Protein AF-A0A4T0CFA0-F1 (afdb_monomer_lite)

Foldseek 3Di:
DDDPDPLAAAQDDALLQAFQLLLLVLLLCVVPPQAWKFKKWKDFPPVVLFFFLLLVVSLVVNLQSQQVHAQDPVLLVVCVVQVVLRDPVSSVCRRPAGADSVVFKDKDWDFPDDDPDGDSGGTTDMIIMGITGCSRGSSCFQVSLQSSLCSCCVHPVVLFDCPCLLVLLLVQLLLCQQLQAEEEEEARNFFNGSVLVVSSLNSNVVSVVVSVVVVTNHHHQYYSRRVSCVVSVHHHDYAHDLQLLQQQCFVVVCNLCSLLVSQQSSCVSRNFLPSQAAEQFQLHNVSNLVNQQAFHDDGDDPDVVRVDPGHGSVQRGQEYEDADDDLLVVLVVNLVSCVVSVNPDAHEYEYEHQDGSVVSSVSCVSNVVSVHHYYYHDHCNNRPFIARNVPRHTPATTPMGIGTQHINNGGTWGCGLANVPTDYDPVVSVVSCVVSVPDHDHDPPRDSRVSPPPDDDDDDDDDDDDDDDDDDDDDDDDDDDDDDDDDDDDDDDDDDDDDDDDDDDDDDDDPPDDDDDDDDDDDPCPLVVLLVVLVVLLVVLVVLLVVLLVLLVCLLVVHDRAVVVNLVSLVVSLVSLVVSLVSLLVSLPDPCCPPPVNVVSSVVSLVSSVVSLVVSLVSLVVSLVSLLVSQLVLLCVLPVPDDPVNSCCLRVDLDDLPVLVVSQVVGPPVVCSVVSSVSSVSSSVSNVSSVVSNVSSVVSVVSSVVSVVVDDDDPPVVCVVVVVVVVVVVVVVVVVVVVVVVVVVVVVVVVVVVVVVVVVVVVVVVVVVVVCVVVVVPDDPDDDDDD

Secondary structure (DSSP, 8-state):
-------SPTT---TTSSBTHHHHHHHHHHHH-TT-EEEEEEEES-TTSPEEHHHHHHHHHHHHHGGG----HHHHHHHHHH-TTS-HHHHHHHHH----HHHHEEEEEEESS--SS--TT-EEEEEEEEEEEHHHHGGGHHHHHHHHHHHHHHHT--S---TTHHHHHHHHHHHHHHHT-EEEE--GGG-S-HHHHHHHHHHHHHHHHHHHHTT-S-EEEEESBHHHHHHTT--B-----HHHHHHHHHHHT-HHHHHHHHHHHHHHHH-BSTT-EEE--TT-HHHHHHHHTSBPPP--BSSGGG-SSS-BHHHHS-EEEE-SS-HHHHHHHHHHHHHHTT--S--EEEE-SS--HHHHHHHHHHHHHTT-EEEEEE-HHHHT--B-TTT-PBPPPP-EEEEEEEETTEE--B--SSGGG-BS-HHHHHHHHHHHT------GGG-TTGGGS---------------PPP-PPPP----------------------------------TTPPP----PPPPTTHHHHHHHHHHHHHHHHHHHHHHHHHHHHHHHHTSS--HHHHHHHHHHHHHHHHHHHHHHHHHHTSGGGGSHHHHHHHHHHHHHHHHHHHHHHHHHHHHHHHHHHHHHHHHHHH-TT--HHHHHHHHHSS--HHHHHHHHHTSS-HHHHHHHHHHHHHHHHHHHHHHHHHHHHHHHHHHHHHHHHTT-----TTHHHHHHHHHHHHHHHHHHHHHHHHHHHHHHHHHHHHHHHHHHHHHHHHHHHHHHHHTT-----------

Structure (mmCIF, N/CA/C/O backbone):
data_AF-A0A4T0CFA0-F1
#
_entry.id   AF-A0A4T0CFA0-F1
#
loop_
_atom_site.group_PDB
_atom_site.id
_atom_site.type_symbol
_atom_site.label_atom_id
_atom_site.label_alt_id
_atom_site.label_comp_id
_atom_site.label_asym_id
_atom_site.label_entity_id
_atom_site.label_seq_id
_atom_site.pdbx_PDB_ins_code
_atom_site.Cartn_x
_atom_site.Cartn_y
_atom_site.Cartn_z
_atom_site.occupancy
_atom_site.B_iso_or_equiv
_atom_site.auth_seq_id
_atom_site.auth_comp_id
_atom_site.auth_asym_id
_atom_site.auth_atom_id
_atom_site.pdbx_PDB_model_num
ATOM 1 N N . MET A 1 1 ? 1.545 36.404 30.231 1.00 33.28 1 MET A N 1
ATOM 2 C CA . MET A 1 1 ? 2.353 35.836 29.128 1.00 33.28 1 MET A CA 1
ATOM 3 C C . MET A 1 1 ? 1.392 35.093 28.221 1.00 33.28 1 MET A C 1
ATOM 5 O O . MET A 1 1 ? 0.547 34.388 28.758 1.00 33.28 1 MET A O 1
ATOM 9 N N . VAL A 1 2 ? 1.455 35.284 26.903 1.00 33.59 2 VAL A N 1
ATOM 10 C CA . VAL A 1 2 ? 0.632 34.501 25.967 1.00 33.59 2 VAL A CA 1
ATOM 11 C C . VAL A 1 2 ? 1.390 33.213 25.675 1.00 33.59 2 VAL A C 1
ATOM 13 O O . VAL A 1 2 ? 2.472 33.267 25.098 1.00 33.59 2 VAL A O 1
ATOM 16 N N . ALA A 1 3 ? 0.857 32.074 26.112 1.00 33.19 3 ALA A N 1
ATOM 17 C CA . ALA A 1 3 ? 1.364 30.784 25.669 1.00 33.19 3 ALA A CA 1
ATOM 18 C C . ALA A 1 3 ? 0.935 30.582 24.211 1.00 33.19 3 ALA A C 1
ATOM 20 O O . ALA A 1 3 ? -0.259 30.620 23.908 1.00 33.19 3 ALA A O 1
ATOM 21 N N . SER A 1 4 ? 1.898 30.393 23.312 1.00 37.41 4 SER A N 1
ATOM 22 C CA . SER A 1 4 ? 1.635 30.005 21.930 1.00 37.41 4 SER A CA 1
ATOM 23 C C . SER A 1 4 ? 1.118 28.569 21.914 1.00 37.41 4 SER A C 1
ATOM 25 O O . SER A 1 4 ? 1.902 27.622 21.939 1.00 37.41 4 SER A O 1
ATOM 27 N N . VAL A 1 5 ? -0.206 28.407 21.918 1.00 45.81 5 VAL A N 1
ATOM 28 C CA . VAL A 1 5 ? -0.839 27.101 21.714 1.00 45.81 5 VAL A CA 1
ATOM 29 C C . VAL A 1 5 ? -0.472 26.629 20.311 1.00 45.81 5 VAL A C 1
ATOM 31 O O . VAL A 1 5 ? -0.834 27.274 19.330 1.00 45.81 5 VAL A O 1
ATOM 34 N N . GLU A 1 6 ? 0.254 25.519 20.206 1.00 56.62 6 GLU A N 1
ATOM 35 C CA . GLU A 1 6 ? 0.542 24.889 18.918 1.00 56.62 6 GLU A CA 1
ATOM 36 C C . GLU A 1 6 ? -0.774 24.394 18.311 1.00 56.62 6 GLU A C 1
ATOM 38 O O . GLU A 1 6 ? -1.345 23.405 18.771 1.00 56.62 6 GLU A O 1
ATOM 43 N N . VAL A 1 7 ? -1.285 25.125 17.318 1.00 78.19 7 VAL A N 1
ATOM 44 C CA . VAL A 1 7 ? -2.612 24.896 16.721 1.00 78.19 7 VAL A CA 1
ATOM 45 C C . VAL A 1 7 ? -2.639 23.617 15.874 1.00 78.19 7 VAL A C 1
ATOM 47 O O . VAL A 1 7 ? -3.630 22.891 15.878 1.00 78.19 7 VAL A O 1
ATOM 50 N N . LEU A 1 8 ? -1.534 23.321 15.185 1.00 89.00 8 LEU A N 1
ATOM 51 C CA . LEU A 1 8 ? -1.371 22.145 14.326 1.00 89.00 8 LEU A CA 1
ATOM 52 C C . LEU A 1 8 ? -1.030 20.878 15.139 1.00 89.00 8 LEU A C 1
ATOM 54 O O . LEU A 1 8 ? -0.507 20.994 16.258 1.00 89.00 8 LEU A O 1
ATOM 58 N N . PRO A 1 9 ? -1.318 19.669 14.618 1.00 89.25 9 PRO A N 1
ATOM 59 C CA . PRO A 1 9 ? -0.894 18.425 15.246 1.00 89.25 9 PRO A CA 1
ATOM 60 C C . PRO A 1 9 ? 0.622 18.251 15.237 1.00 89.25 9 PRO A C 1
ATOM 62 O O . PRO A 1 9 ? 1.318 18.571 14.275 1.00 89.25 9 PRO A O 1
ATOM 65 N N . GLU A 1 10 ? 1.126 17.685 16.327 1.00 91.19 10 GLU A N 1
ATOM 66 C CA . GLU A 1 10 ? 2.479 17.145 16.362 1.00 91.19 10 GLU A CA 1
ATOM 67 C C . GLU A 1 10 ? 2.564 15.955 15.392 1.00 91.19 10 GLU A C 1
ATOM 69 O O . GLU A 1 10 ? 1.618 15.174 15.284 1.00 91.19 10 GLU A O 1
ATOM 74 N N . GLY A 1 11 ? 3.660 15.850 14.641 1.00 86.75 11 GLY A N 1
ATOM 75 C CA . GLY A 1 11 ? 3.875 14.764 13.681 1.00 86.75 11 GLY A CA 1
ATOM 76 C C . GLY A 1 11 ? 3.111 14.869 12.351 1.00 86.75 11 GLY A C 1
ATOM 77 O O . GLY A 1 11 ? 3.424 14.095 11.450 1.00 86.75 11 GLY A O 1
ATOM 78 N N . ILE A 1 12 ? 2.157 15.803 12.183 1.00 94.75 12 ILE A N 1
ATOM 79 C CA . ILE A 1 12 ? 1.428 16.066 10.920 1.00 94.75 12 ILE A CA 1
ATOM 80 C C . ILE A 1 12 ? 1.248 17.583 10.731 1.00 94.75 12 ILE A C 1
ATOM 82 O O . ILE A 1 12 ? 0.326 18.185 11.277 1.00 94.75 12 ILE A O 1
ATOM 86 N N . GLY A 1 13 ? 2.125 18.209 9.941 1.00 92.19 13 GLY A N 1
ATOM 87 C CA . GLY A 1 13 ? 2.112 19.666 9.730 1.00 92.19 13 GLY A CA 1
ATOM 88 C C . GLY A 1 13 ? 1.217 20.170 8.588 1.00 92.19 13 GLY A C 1
ATOM 89 O O . GLY A 1 13 ? 0.888 21.351 8.563 1.00 92.19 13 GLY A O 1
ATOM 90 N N . SER A 1 14 ? 0.834 19.301 7.647 1.00 95.25 14 SER A N 1
ATOM 91 C CA . SER A 1 14 ? 0.139 19.665 6.403 1.00 95.25 14 SER A CA 1
ATOM 92 C C . SER A 1 14 ? -0.802 18.545 5.933 1.00 95.25 14 SER A C 1
ATOM 94 O O . SER A 1 14 ? -0.565 17.369 6.211 1.00 95.25 14 SER A O 1
ATOM 96 N N . LEU A 1 15 ? -1.847 18.897 5.173 1.00 96.12 15 LEU A N 1
ATOM 97 C CA . LEU A 1 15 ? -2.695 17.938 4.451 1.00 96.12 15 LEU A CA 1
ATOM 98 C C . LEU A 1 15 ? -1.944 17.237 3.302 1.00 96.12 15 LEU A C 1
ATOM 100 O O . LEU A 1 15 ? -2.374 16.172 2.862 1.00 96.12 15 LEU A O 1
ATOM 104 N N . LEU A 1 16 ? -0.813 17.792 2.850 1.00 97.81 16 LEU A N 1
ATOM 105 C CA . LEU A 1 16 ? 0.115 17.152 1.918 1.00 97.81 16 LEU A CA 1
ATOM 106 C C . LEU A 1 16 ? 1.101 16.190 2.604 1.00 97.81 16 LEU A C 1
ATOM 108 O O . LEU A 1 16 ? 1.819 15.480 1.900 1.00 97.81 16 LEU A O 1
ATOM 112 N N . ASP A 1 17 ? 1.131 16.080 3.940 1.00 98.25 17 ASP A N 1
ATOM 113 C CA . ASP A 1 17 ? 1.885 15.028 4.651 1.00 98.25 17 ASP A CA 1
ATOM 114 C C . ASP A 1 17 ? 1.142 13.678 4.569 1.00 98.25 17 ASP A C 1
ATOM 116 O O . ASP A 1 17 ? 0.695 13.075 5.545 1.00 98.25 17 ASP A O 1
ATOM 120 N N . THR A 1 18 ? 0.937 13.255 3.324 1.00 98.31 18 THR A N 1
ATOM 121 C CA . THR A 1 18 ? 0.086 12.157 2.890 1.00 98.31 18 THR A CA 1
ATOM 122 C C . THR A 1 18 ? 0.627 11.599 1.572 1.00 98.31 18 THR A C 1
ATOM 124 O O . THR A 1 18 ? 1.297 12.294 0.804 1.00 98.31 18 THR A O 1
ATOM 127 N N . ASP A 1 19 ? 0.344 10.331 1.289 1.00 98.44 19 ASP A N 1
ATOM 128 C CA . ASP A 1 19 ? 0.785 9.674 0.060 1.00 98.44 19 ASP A CA 1
ATOM 129 C C . ASP A 1 19 ? -0.071 10.145 -1.143 1.00 98.44 19 ASP A C 1
ATOM 131 O O . ASP A 1 19 ? -1.298 10.074 -1.093 1.00 98.44 19 ASP A O 1
ATOM 135 N N . LEU A 1 20 ? 0.547 10.543 -2.266 1.00 98.19 20 LEU A N 1
ATOM 136 C CA . LEU A 1 20 ? -0.094 11.074 -3.492 1.00 98.19 20 LEU A CA 1
ATOM 137 C C . LEU A 1 20 ? -1.295 10.259 -4.012 1.00 98.19 20 LEU A C 1
ATOM 139 O O . LEU A 1 20 ? -2.221 10.803 -4.627 1.00 98.19 20 LEU A O 1
ATOM 143 N N . TYR A 1 21 ? -1.313 8.945 -3.776 1.00 97.69 21 TYR A N 1
ATOM 144 C CA . TYR A 1 21 ? -2.453 8.121 -4.177 1.00 97.69 21 TYR A CA 1
ATOM 145 C C . TYR A 1 21 ? -3.761 8.514 -3.462 1.00 97.69 21 TYR A C 1
ATOM 147 O O . TYR A 1 21 ? -4.836 8.294 -4.009 1.00 97.69 21 TYR A O 1
ATOM 155 N N . LYS A 1 22 ? -3.693 9.163 -2.293 1.00 98.56 22 LYS A N 1
ATOM 156 C CA . LYS A 1 22 ? -4.854 9.683 -1.558 1.00 98.56 22 LYS A CA 1
ATOM 157 C C . LYS A 1 22 ? -5.528 10.840 -2.297 1.00 98.56 22 LYS A C 1
ATOM 159 O O . LYS A 1 22 ? -6.719 10.741 -2.566 1.00 98.56 22 LYS A O 1
ATOM 164 N N . LEU A 1 23 ? -4.780 11.876 -2.697 1.00 98.56 23 LEU A N 1
ATOM 165 C CA . LEU A 1 23 ? -5.334 13.015 -3.450 1.00 98.56 23 LEU A CA 1
ATOM 166 C C . LEU A 1 23 ? -5.855 12.583 -4.826 1.00 98.56 23 LEU A C 1
ATOM 168 O O . LEU A 1 23 ? -6.934 12.986 -5.247 1.00 98.56 23 LEU A O 1
ATOM 172 N N . THR A 1 24 ? -5.123 11.715 -5.529 1.00 98.31 24 THR A N 1
ATOM 173 C CA . THR A 1 24 ? -5.571 11.220 -6.844 1.00 98.31 24 THR A CA 1
ATOM 174 C C . THR A 1 24 ? -6.827 10.346 -6.740 1.00 98.31 24 THR A C 1
ATOM 176 O O . THR A 1 24 ? -7.745 10.510 -7.541 1.00 98.31 24 THR A O 1
ATOM 179 N N . MET A 1 25 ? -6.958 9.491 -5.718 1.00 98.56 25 MET A N 1
ATOM 180 C CA . MET A 1 25 ? -8.235 8.812 -5.466 1.00 98.56 25 MET A CA 1
ATOM 181 C C . MET A 1 25 ? -9.332 9.788 -5.021 1.00 98.56 25 MET A C 1
ATOM 183 O O . MET A 1 25 ? -10.452 9.647 -5.497 1.00 98.56 25 MET A O 1
ATOM 187 N N . GLN A 1 26 ? -9.043 10.809 -4.206 1.00 98.62 26 GLN A N 1
ATOM 188 C CA . GLN A 1 26 ? -10.034 11.823 -3.818 1.00 98.62 26 GLN A CA 1
ATOM 189 C C . GLN A 1 26 ? -10.554 12.608 -5.035 1.00 98.62 26 GLN A C 1
ATOM 191 O O . GLN A 1 26 ? -11.755 12.818 -5.152 1.00 98.62 26 GLN A O 1
ATOM 196 N N . CYS A 1 27 ? -9.685 12.954 -5.988 1.00 98.50 27 CYS A N 1
ATOM 197 C CA . CYS A 1 27 ? -10.050 13.565 -7.271 1.00 98.50 27 CYS A CA 1
ATOM 198 C C . CYS A 1 27 ? -10.976 12.656 -8.109 1.00 98.50 27 CYS A C 1
ATOM 200 O O . CYS A 1 27 ? -11.978 13.110 -8.664 1.00 98.50 27 CYS A O 1
ATOM 202 N N . ALA A 1 28 ? -10.709 11.346 -8.146 1.00 98.00 28 ALA A N 1
ATOM 203 C CA . ALA A 1 28 ? -11.583 10.384 -8.820 1.00 98.00 28 ALA A CA 1
ATOM 204 C C . ALA A 1 28 ? -12.918 10.155 -8.070 1.00 98.00 28 ALA A C 1
ATOM 206 O O . ALA A 1 28 ? -13.967 10.008 -8.699 1.00 98.00 28 ALA A O 1
ATOM 207 N N . VAL A 1 29 ? -12.904 10.183 -6.734 1.00 98.62 29 VAL A N 1
ATOM 208 C CA . VAL A 1 29 ? -14.093 10.097 -5.870 1.00 98.62 29 VAL A CA 1
ATOM 209 C C . VAL A 1 29 ? -14.960 11.355 -5.984 1.00 98.62 29 VAL A C 1
ATOM 211 O O . VAL A 1 29 ? -16.174 11.220 -6.091 1.00 98.62 29 VAL A O 1
ATOM 214 N N . LEU A 1 30 ? -14.379 12.556 -6.069 1.00 98.44 30 LEU A N 1
ATOM 215 C CA . LEU A 1 30 ? -15.103 13.804 -6.348 1.00 98.44 30 LEU A CA 1
ATOM 216 C C . LEU A 1 30 ? -15.879 13.716 -7.673 1.00 98.44 30 LEU A C 1
ATOM 218 O O . LEU A 1 30 ? -17.023 14.159 -7.760 1.00 98.44 30 LEU A O 1
ATOM 222 N N . LYS A 1 31 ? -15.268 13.101 -8.694 1.00 97.38 31 LYS A N 1
ATOM 223 C CA . LYS A 1 31 ? -15.839 12.969 -10.040 1.00 97.38 31 LYS A CA 1
ATOM 224 C C . LYS A 1 31 ? -16.969 11.938 -10.149 1.00 97.38 31 LYS A C 1
ATOM 226 O O . LYS A 1 31 ? -17.914 12.171 -10.900 1.00 97.38 31 LYS A O 1
ATOM 231 N N . TYR A 1 32 ? -16.873 10.808 -9.442 1.00 97.75 32 TYR A N 1
ATOM 232 C CA . TYR A 1 32 ? -17.792 9.668 -9.618 1.00 97.75 32 TYR A CA 1
ATOM 233 C C . TYR A 1 32 ? -18.631 9.308 -8.382 1.00 97.75 32 TYR A C 1
ATOM 235 O O . TYR A 1 32 ? -19.739 8.797 -8.535 1.00 97.75 32 TYR A O 1
ATOM 243 N N . PHE A 1 33 ? -18.146 9.589 -7.170 1.00 98.12 33 PHE A N 1
ATOM 244 C CA . PHE A 1 33 ? -18.742 9.154 -5.898 1.00 98.12 33 PHE A CA 1
ATOM 245 C C . PHE A 1 33 ? -18.849 10.253 -4.806 1.00 98.12 33 PHE A C 1
ATOM 247 O O . PHE A 1 33 ? -18.744 9.924 -3.623 1.00 98.12 33 PHE A O 1
ATOM 254 N N . PRO A 1 34 ? -19.118 11.544 -5.116 1.00 97.50 34 PRO A N 1
ATOM 255 C CA . PRO A 1 34 ? -19.024 12.651 -4.145 1.00 97.50 34 PRO A CA 1
ATOM 256 C C . PRO A 1 34 ? -20.070 12.626 -3.011 1.00 97.50 34 PRO A C 1
ATOM 258 O O . PRO A 1 34 ? -20.074 13.504 -2.151 1.00 97.50 34 PRO A O 1
ATOM 261 N N . LYS A 1 35 ? -20.991 11.655 -3.024 1.00 98.00 35 LYS A N 1
ATOM 262 C CA . LYS A 1 35 ? -22.077 11.481 -2.044 1.00 98.00 35 LYS A CA 1
ATOM 263 C C . LYS A 1 35 ? -22.143 10.072 -1.444 1.00 98.00 35 LYS A C 1
ATOM 265 O O . LYS A 1 35 ? -23.096 9.781 -0.733 1.00 98.00 35 LYS A O 1
ATOM 270 N N . ILE A 1 36 ? -21.196 9.189 -1.770 1.00 98.38 36 ILE A N 1
ATOM 271 C CA . ILE A 1 36 ? -21.181 7.833 -1.213 1.00 98.38 36 ILE A CA 1
ATOM 272 C C . ILE A 1 36 ? -20.627 7.894 0.206 1.00 98.38 36 ILE A C 1
ATOM 274 O O . ILE A 1 36 ? -19.498 8.343 0.407 1.00 98.38 36 ILE A O 1
ATOM 278 N N . GLU A 1 37 ? -21.412 7.429 1.171 1.00 98.56 37 GLU A N 1
ATOM 279 C CA . GLU A 1 37 ? -20.979 7.229 2.553 1.00 98.56 37 GLU A CA 1
ATOM 280 C C . GLU A 1 37 ? -20.156 5.931 2.661 1.00 98.56 37 GLU A C 1
ATOM 282 O O . GLU A 1 37 ? -20.459 4.924 2.009 1.00 98.56 37 GLU A O 1
ATOM 287 N N . VAL A 1 38 ? -19.095 5.960 3.469 1.00 98.75 38 VAL A N 1
ATOM 288 C CA . VAL A 1 38 ? -18.182 4.833 3.699 1.00 98.75 38 VAL A CA 1
ATOM 289 C C . VAL A 1 38 ? -17.819 4.700 5.175 1.00 98.75 38 VAL A C 1
ATOM 291 O O . VAL A 1 38 ? -17.912 5.651 5.952 1.00 98.75 38 VAL A O 1
ATOM 294 N N . THR A 1 39 ? -17.331 3.515 5.540 1.00 98.69 39 THR A N 1
ATOM 295 C CA . THR A 1 39 ? -16.636 3.276 6.808 1.00 98.69 39 THR A CA 1
ATOM 296 C C . THR A 1 39 ? -15.247 2.710 6.527 1.00 98.69 39 THR A C 1
ATOM 298 O O . THR A 1 39 ? -15.115 1.701 5.835 1.00 98.69 39 THR A O 1
ATOM 301 N N . TYR A 1 40 ? -14.207 3.302 7.114 1.00 98.50 40 TYR A N 1
ATOM 302 C CA . TYR A 1 40 ? -12.889 2.684 7.271 1.00 98.50 40 TYR A CA 1
ATOM 303 C C . TYR A 1 40 ? -12.736 2.133 8.690 1.00 98.50 40 TYR A C 1
ATOM 305 O O . TYR A 1 40 ? -13.248 2.710 9.649 1.00 98.50 40 TYR A O 1
ATOM 313 N N . ARG A 1 41 ? -11.973 1.047 8.833 1.00 97.06 41 ARG A N 1
ATOM 314 C CA . ARG A 1 41 ? -11.653 0.417 10.119 1.00 97.06 41 ARG A CA 1
ATOM 315 C C . ARG A 1 41 ? -10.141 0.272 10.293 1.00 97.06 41 ARG A C 1
ATOM 317 O O . ARG A 1 41 ? -9.449 -0.171 9.372 1.00 97.06 41 ARG A O 1
ATOM 324 N N . PHE A 1 42 ? -9.640 0.624 11.473 1.00 96.94 42 PHE A N 1
ATOM 325 C CA . PHE A 1 42 ? -8.277 0.337 11.921 1.00 96.94 42 PHE A CA 1
ATOM 326 C C . PHE A 1 42 ? -8.112 -1.136 12.311 1.00 96.94 42 PHE A C 1
ATOM 328 O O . PHE A 1 42 ? -9.053 -1.804 12.741 1.00 96.94 42 PHE A O 1
ATOM 335 N N . THR A 1 43 ? -6.906 -1.677 12.183 1.00 91.81 43 THR A N 1
ATOM 336 C CA . THR A 1 43 ? -6.543 -2.982 12.740 1.00 91.81 43 THR A CA 1
ATOM 337 C C . THR A 1 43 ? -5.055 -2.999 13.076 1.00 91.81 43 THR A C 1
ATOM 339 O O . THR A 1 43 ? -4.216 -2.817 12.191 1.00 91.81 43 THR A O 1
ATOM 342 N N . ASN A 1 44 ? -4.732 -3.269 14.341 1.00 91.81 44 ASN A N 1
ATOM 343 C CA . ASN A 1 44 ? -3.399 -3.700 14.748 1.00 91.81 44 ASN A CA 1
ATOM 344 C C . ASN A 1 44 ? -3.270 -5.209 14.482 1.00 91.81 44 ASN A C 1
ATOM 346 O O . ASN A 1 44 ? -4.127 -5.984 14.899 1.00 91.81 44 ASN A O 1
ATOM 350 N N . ARG A 1 45 ? -2.230 -5.626 13.756 1.00 85.38 45 ARG A N 1
ATOM 351 C CA . ARG A 1 45 ? -1.932 -7.043 13.458 1.00 85.38 45 ARG A CA 1
ATOM 352 C C . ARG A 1 45 ? -0.798 -7.601 14.324 1.00 85.38 45 ARG A C 1
ATOM 354 O O . ARG A 1 45 ? -0.467 -8.774 14.211 1.00 85.38 45 ARG A O 1
ATOM 361 N N . THR A 1 46 ? -0.199 -6.756 15.155 1.00 84.12 46 THR A N 1
ATOM 362 C CA . THR A 1 46 ? 0.805 -7.079 16.174 1.00 84.12 46 THR A CA 1
ATOM 363 C C . THR A 1 46 ? 0.147 -6.887 17.538 1.00 84.12 46 THR A C 1
ATOM 365 O O . THR A 1 46 ? 0.339 -5.857 18.174 1.00 84.12 46 THR A O 1
ATOM 368 N N . ALA A 1 47 ? -0.712 -7.835 17.931 1.00 78.75 47 ALA A N 1
ATOM 369 C CA . ALA A 1 47 ? -1.619 -7.700 19.079 1.00 78.75 47 ALA A CA 1
ATOM 370 C C . ALA A 1 47 ? -0.901 -7.533 20.432 1.00 78.75 47 ALA A C 1
ATOM 372 O O . ALA A 1 47 ? -1.450 -6.920 21.344 1.00 78.75 47 ALA A O 1
ATOM 373 N N . ASP A 1 48 ? 0.333 -8.028 20.539 1.00 87.00 48 ASP A N 1
ATOM 374 C CA . ASP A 1 48 ? 1.193 -7.873 21.719 1.00 87.00 48 ASP A CA 1
ATOM 375 C C . ASP A 1 48 ? 1.775 -6.452 21.840 1.00 87.00 48 ASP A C 1
ATOM 377 O O . ASP A 1 48 ? 2.187 -6.032 22.915 1.00 87.00 48 ASP A O 1
ATOM 381 N N . LEU A 1 49 ? 1.802 -5.692 20.738 1.00 91.75 49 LEU A N 1
ATOM 382 C CA . LEU A 1 49 ? 2.303 -4.319 20.689 1.00 91.75 49 LEU A CA 1
ATOM 383 C C . LEU A 1 49 ? 1.126 -3.350 20.871 1.00 91.75 49 LEU A C 1
ATOM 385 O O . LEU A 1 49 ? 0.532 -2.874 19.898 1.00 91.75 49 LEU A O 1
ATOM 389 N N . LYS A 1 50 ? 0.780 -3.075 22.132 1.00 94.12 50 LYS A N 1
ATOM 390 C CA . LYS A 1 50 ? -0.359 -2.234 22.540 1.00 94.12 50 LYS A CA 1
ATOM 391 C C . LYS A 1 50 ? 0.026 -0.778 22.806 1.00 94.12 50 LYS A C 1
ATOM 393 O O . LYS A 1 50 ? 1.190 -0.459 23.011 1.00 94.12 50 LYS A O 1
ATOM 398 N N . LEU A 1 51 ? -0.963 0.120 22.806 1.00 96.19 51 LEU A N 1
ATOM 399 C CA . LEU A 1 51 ? -0.759 1.492 23.280 1.00 96.19 51 LEU A CA 1
ATOM 400 C C . LEU A 1 51 ? -1.009 1.555 24.786 1.00 96.19 51 LEU A C 1
ATOM 402 O O . LEU A 1 51 ? -1.927 0.904 25.283 1.00 96.19 51 LEU A O 1
ATOM 406 N N . ASN A 1 52 ? -0.259 2.396 25.495 1.00 96.56 52 ASN A N 1
ATOM 407 C CA . ASN A 1 52 ? -0.650 2.818 26.835 1.00 96.56 52 ASN A CA 1
ATOM 408 C C . ASN A 1 52 ? -1.648 3.989 26.797 1.00 96.56 52 ASN A C 1
ATOM 410 O O . ASN A 1 52 ? -1.817 4.675 25.780 1.00 96.56 52 ASN A O 1
ATOM 414 N N . ARG A 1 53 ? -2.329 4.221 27.920 1.00 96.19 53 ARG A N 1
ATOM 415 C CA . ARG A 1 53 ? -3.328 5.287 28.066 1.00 96.19 53 ARG A CA 1
ATOM 416 C C . ARG A 1 53 ? -2.744 6.681 27.781 1.00 96.19 53 ARG A C 1
ATOM 418 O O . ARG A 1 53 ? -3.427 7.498 27.165 1.00 96.19 53 ARG A O 1
ATOM 425 N N . GLN A 1 54 ? -1.471 6.928 28.101 1.00 97.50 54 GLN A N 1
ATOM 426 C CA . GLN A 1 54 ? -0.772 8.170 27.743 1.00 97.50 54 GLN A CA 1
ATOM 427 C C . GLN A 1 54 ? -0.679 8.376 26.221 1.00 97.50 54 GLN A C 1
ATOM 429 O O . GLN A 1 54 ? -1.004 9.457 25.718 1.00 97.50 54 GLN A O 1
ATOM 434 N N . ALA A 1 55 ? -0.278 7.339 25.476 1.00 98.12 55 ALA A N 1
ATOM 435 C CA . ALA A 1 55 ? -0.233 7.362 24.016 1.00 98.12 55 ALA A CA 1
ATOM 436 C C . ALA A 1 55 ? -1.619 7.620 23.414 1.00 98.12 55 ALA A C 1
ATOM 438 O O . ALA A 1 55 ? -1.754 8.431 22.497 1.00 98.12 55 ALA A O 1
ATOM 439 N N . TYR A 1 56 ? -2.657 6.984 23.965 1.00 98.00 56 TYR A N 1
ATOM 440 C CA . TYR A 1 56 ? -4.050 7.214 23.581 1.00 98.00 56 TYR A CA 1
ATOM 441 C C . TYR A 1 56 ? -4.496 8.667 23.836 1.00 98.00 56 TYR A C 1
ATOM 443 O O . TYR A 1 56 ? -5.022 9.320 22.931 1.00 98.00 56 TYR A O 1
ATOM 451 N N . HIS A 1 57 ? -4.221 9.221 25.021 1.00 98.00 57 HIS A N 1
ATOM 452 C CA . HIS A 1 57 ? -4.545 10.609 25.365 1.00 98.00 57 HIS A CA 1
ATOM 453 C C . HIS A 1 57 ? -3.795 11.642 24.511 1.00 98.00 57 HIS A C 1
ATOM 455 O O . HIS A 1 57 ? -4.311 12.742 24.291 1.00 98.00 57 HIS A O 1
ATOM 461 N N . TRP A 1 58 ? -2.583 11.336 24.040 1.00 98.06 58 TRP A N 1
ATOM 462 C CA . TRP A 1 58 ? -1.876 12.164 23.057 1.00 98.06 58 TRP A CA 1
ATOM 463 C C . TRP A 1 58 ? -2.503 12.022 21.665 1.00 98.06 58 TRP A C 1
ATOM 465 O O . TRP A 1 58 ? -2.829 13.033 21.043 1.00 98.06 58 TRP A O 1
ATOM 475 N N . LEU A 1 59 ? -2.756 10.789 21.214 1.00 98.31 59 LEU A N 1
ATOM 476 C CA . LEU A 1 59 ? -3.349 10.483 19.910 1.00 98.31 59 LEU A CA 1
ATOM 477 C C . LEU A 1 59 ? -4.700 11.185 19.726 1.00 98.31 59 LEU A C 1
ATOM 479 O O . LEU A 1 59 ? -4.899 11.868 18.724 1.00 98.31 59 LEU A O 1
ATOM 483 N N . GLN A 1 60 ? -5.594 11.104 20.716 1.00 98.06 60 GLN A N 1
ATOM 484 C CA . GLN A 1 60 ? -6.895 11.780 20.696 1.00 98.06 60 GLN A CA 1
ATOM 485 C C . GLN A 1 60 ? -6.755 13.303 20.489 1.00 98.06 60 GLN A C 1
ATOM 487 O O . GLN A 1 60 ? -7.514 13.900 19.725 1.00 98.06 60 GLN A O 1
ATOM 492 N N . LYS A 1 61 ? -5.744 13.934 21.107 1.00 97.81 61 LYS A N 1
ATOM 493 C CA . LYS A 1 61 ? -5.462 15.373 20.955 1.00 97.81 61 LYS A CA 1
ATOM 494 C C . LYS A 1 61 ? -4.919 15.711 19.565 1.00 97.81 61 LYS A C 1
ATOM 496 O O . LYS A 1 61 ? -5.344 16.713 18.993 1.00 97.81 61 LYS A O 1
ATOM 501 N N . GLN A 1 62 ? -4.028 14.893 18.997 1.00 98.19 62 GLN A N 1
ATOM 502 C CA . GLN A 1 62 ? -3.528 15.132 17.635 1.00 98.19 62 GLN A CA 1
ATOM 503 C C . GLN A 1 62 ? -4.614 14.903 16.575 1.00 98.19 62 GLN A C 1
ATOM 505 O O . GLN A 1 62 ? -4.717 15.681 15.631 1.00 98.19 62 GLN A O 1
ATOM 510 N N . ILE A 1 63 ? -5.482 13.903 16.763 1.00 98.06 63 ILE A N 1
ATOM 511 C CA . ILE A 1 63 ? -6.629 13.654 15.879 1.00 98.06 63 ILE A CA 1
ATOM 512 C C . ILE A 1 63 ? -7.588 14.846 15.879 1.00 98.06 63 ILE A C 1
ATOM 514 O O . ILE A 1 63 ? -7.955 15.310 14.804 1.00 98.06 63 ILE A O 1
ATOM 518 N N . ALA A 1 64 ? -7.934 15.401 17.045 1.00 97.62 64 ALA A N 1
ATOM 519 C CA . ALA A 1 64 ? -8.760 16.608 17.123 1.00 97.62 64 ALA A CA 1
ATOM 520 C C . ALA A 1 64 ? -8.115 17.807 16.394 1.00 97.62 64 ALA A C 1
ATOM 522 O O . ALA A 1 64 ? -8.791 18.542 15.672 1.00 97.62 64 ALA A O 1
ATOM 523 N N . LYS A 1 65 ? -6.789 17.970 16.505 1.00 97.44 65 LYS A N 1
ATOM 524 C CA . LYS A 1 65 ? -6.032 19.019 15.801 1.00 97.44 65 LYS A CA 1
ATOM 525 C C . LYS A 1 65 ? -6.004 18.870 14.273 1.00 97.44 65 LYS A C 1
ATOM 527 O O . LYS A 1 65 ? -5.774 19.873 13.598 1.00 97.44 65 LYS A O 1
ATOM 532 N N . LEU A 1 66 ? -6.304 17.696 13.698 1.00 97.44 66 LEU A N 1
ATOM 533 C CA . LEU A 1 66 ? -6.449 17.544 12.237 1.00 97.44 66 LEU A CA 1
ATOM 534 C C . LEU A 1 66 ? -7.521 18.491 11.658 1.00 97.44 66 LEU A C 1
ATOM 536 O O . LEU A 1 66 ? -7.421 18.884 10.498 1.00 97.44 66 LEU A O 1
ATOM 540 N N . ALA A 1 67 ? -8.491 18.927 12.474 1.00 96.81 67 ALA A N 1
ATOM 541 C CA . ALA A 1 67 ? -9.498 19.929 12.110 1.00 96.81 67 ALA A CA 1
ATOM 542 C C . ALA A 1 67 ? -8.916 21.300 11.710 1.00 96.81 67 ALA A C 1
ATOM 544 O O . ALA A 1 67 ? -9.586 22.088 11.038 1.00 96.81 67 ALA A O 1
ATOM 545 N N . GLN A 1 68 ? -7.686 21.608 12.135 1.00 95.12 68 GLN A N 1
ATOM 546 C CA . GLN A 1 68 ? -7.054 22.919 11.955 1.00 95.12 68 GLN A CA 1
ATOM 547 C C . GLN A 1 68 ? -6.193 23.018 10.688 1.00 95.12 68 GLN A C 1
ATOM 549 O O . GLN A 1 68 ? -5.821 24.119 10.290 1.00 95.12 68 GLN A O 1
ATOM 554 N N . ILE A 1 69 ? -5.879 21.894 10.039 1.00 94.75 69 ILE A N 1
ATOM 555 C CA . ILE A 1 69 ? -5.009 21.883 8.859 1.00 94.75 69 ILE A CA 1
ATOM 556 C C . ILE A 1 69 ? -5.803 22.281 7.609 1.00 94.75 69 ILE A C 1
ATOM 558 O O . ILE A 1 69 ? -6.922 21.809 7.399 1.00 94.75 69 ILE A O 1
ATOM 562 N N . ARG A 1 70 ? -5.221 23.133 6.766 1.00 94.19 70 ARG A N 1
ATOM 563 C CA . ARG A 1 70 ? -5.698 23.474 5.415 1.00 94.19 70 ARG A CA 1
ATOM 564 C C . ARG A 1 70 ? -4.553 23.261 4.426 1.00 94.19 70 ARG A C 1
ATOM 566 O O . ARG A 1 70 ? -3.406 23.156 4.854 1.00 94.19 70 ARG A O 1
ATOM 573 N N . VAL A 1 71 ? -4.861 23.187 3.134 1.00 96.25 71 VAL A N 1
ATOM 574 C CA . VAL A 1 71 ? -3.836 23.307 2.088 1.00 96.25 71 VAL A CA 1
ATOM 575 C C . VAL A 1 71 ? -3.592 24.796 1.847 1.00 96.25 71 VAL A C 1
ATOM 577 O O . VAL A 1 71 ? -4.540 25.575 1.791 1.00 96.25 71 VAL A O 1
ATOM 580 N N . THR A 1 72 ? -2.331 25.201 1.763 1.00 96.69 72 THR A N 1
ATOM 581 C CA . THR A 1 72 ? -1.925 26.597 1.538 1.00 96.69 72 THR A CA 1
ATOM 582 C C . THR A 1 72 ? -1.867 26.954 0.050 1.00 96.69 72 THR A C 1
ATOM 584 O O . THR A 1 72 ? -1.771 26.072 -0.805 1.00 96.69 72 THR A O 1
ATOM 587 N N . ASP A 1 73 ? -1.859 28.252 -0.277 1.00 97.75 73 ASP A N 1
ATOM 588 C CA . ASP A 1 73 ? -1.673 28.733 -1.657 1.00 97.75 73 ASP A CA 1
ATOM 589 C C . ASP A 1 73 ? -0.400 28.162 -2.309 1.00 97.75 73 ASP A C 1
ATOM 591 O O . ASP A 1 73 ? -0.430 27.735 -3.461 1.00 97.75 73 ASP A O 1
ATOM 595 N N . GLU A 1 74 ? 0.709 28.091 -1.561 1.00 97.75 74 GLU A N 1
ATOM 596 C CA . GLU A 1 74 ? 1.993 27.558 -2.044 1.00 97.75 74 GLU A CA 1
ATOM 597 C C . GLU A 1 74 ? 1.901 26.062 -2.392 1.00 97.75 74 GLU A C 1
ATOM 599 O O . GLU A 1 74 ? 2.454 25.605 -3.393 1.00 97.75 74 GLU A O 1
ATOM 604 N N . GLU A 1 75 ? 1.151 25.296 -1.601 1.00 98.00 75 GLU A N 1
ATOM 605 C CA . GLU A 1 75 ? 0.902 23.871 -1.823 1.00 98.00 75 GLU A CA 1
ATOM 606 C C . GLU A 1 75 ? -0.068 23.626 -2.990 1.00 98.00 75 GLU A C 1
ATOM 608 O O . GLU A 1 75 ? 0.145 22.710 -3.788 1.00 98.00 75 GLU A O 1
ATOM 613 N N . ILE A 1 76 ? -1.097 24.466 -3.147 1.00 98.00 76 ILE A N 1
ATOM 614 C CA . ILE A 1 76 ? -1.982 24.458 -4.322 1.00 98.00 76 ILE A CA 1
ATOM 615 C C . ILE A 1 76 ? -1.196 24.805 -5.597 1.00 98.00 76 ILE A C 1
ATOM 617 O O . ILE A 1 76 ? -1.363 24.137 -6.622 1.00 98.00 76 ILE A O 1
ATOM 621 N N . ASP A 1 77 ? -0.299 25.790 -5.546 1.00 97.50 77 ASP A N 1
ATOM 622 C CA . ASP A 1 77 ? 0.586 26.148 -6.656 1.00 97.50 77 ASP A CA 1
ATOM 623 C C . ASP A 1 77 ? 1.583 25.024 -6.978 1.00 97.50 77 ASP A C 1
ATOM 625 O O . ASP A 1 77 ? 1.753 24.678 -8.154 1.00 97.50 77 ASP A O 1
ATOM 629 N N . TYR A 1 78 ? 2.178 24.390 -5.960 1.00 97.81 78 TYR A N 1
ATOM 630 C CA . TYR A 1 78 ? 3.022 23.204 -6.121 1.00 97.81 78 TYR A CA 1
ATOM 631 C C . TYR A 1 78 ? 2.264 22.070 -6.824 1.00 97.81 78 TYR A C 1
ATOM 633 O O . TYR A 1 78 ? 2.770 21.519 -7.809 1.00 97.81 78 TYR A O 1
ATOM 641 N N . LEU A 1 79 ? 1.042 21.752 -6.377 1.00 97.88 79 LEU A N 1
ATOM 642 C CA . LEU A 1 79 ? 0.189 20.737 -6.999 1.00 97.88 79 LEU A CA 1
ATOM 643 C C . LEU A 1 79 ? -0.178 21.105 -8.441 1.00 97.88 79 LEU A C 1
ATOM 645 O O . LEU A 1 79 ? -0.081 20.250 -9.323 1.00 97.88 79 LEU A O 1
ATOM 649 N N . ARG A 1 80 ? -0.544 22.362 -8.722 1.00 96.69 80 ARG A N 1
ATOM 650 C CA . ARG A 1 80 ? -0.909 22.803 -10.080 1.00 96.69 80 ARG A CA 1
ATOM 651 C C . ARG A 1 80 ? 0.262 22.673 -11.063 1.00 96.69 80 ARG A C 1
ATOM 653 O O . ARG A 1 80 ? 0.053 22.308 -12.219 1.00 96.69 80 ARG A O 1
ATOM 660 N N . GLN A 1 81 ? 1.487 22.928 -10.601 1.00 95.56 81 GLN A N 1
ATOM 661 C CA . GLN A 1 81 ? 2.709 22.814 -11.404 1.00 95.56 81 GLN A CA 1
ATOM 662 C C . GLN A 1 81 ? 3.163 21.353 -11.585 1.00 95.56 81 GLN A C 1
ATOM 664 O O . GLN A 1 81 ? 3.354 20.892 -12.712 1.00 95.56 81 GLN A O 1
ATOM 669 N N . HIS A 1 82 ? 3.313 20.601 -10.491 1.00 95.00 82 HIS A N 1
ATOM 670 C CA . HIS A 1 82 ? 3.958 19.279 -10.494 1.00 95.00 82 HIS A CA 1
ATOM 671 C C . HIS A 1 82 ? 2.971 18.123 -10.703 1.00 95.00 82 HIS A C 1
ATOM 673 O O . HIS A 1 82 ? 3.332 17.085 -11.260 1.00 95.00 82 HIS A O 1
ATOM 679 N N . CYS A 1 83 ? 1.707 18.310 -10.322 1.00 94.75 83 CYS A N 1
ATOM 680 C CA . CYS A 1 83 ? 0.640 17.315 -10.407 1.00 94.75 83 CYS A CA 1
ATOM 681 C C . CYS A 1 83 ? -0.432 17.719 -11.438 1.00 94.75 83 CYS A C 1
ATOM 683 O O . CYS A 1 83 ? -1.623 17.571 -11.182 1.00 94.75 83 CYS A O 1
ATOM 685 N N . SER A 1 84 ? -0.010 18.180 -12.629 1.00 91.81 84 SER A N 1
ATOM 686 C CA . SER A 1 84 ? -0.845 18.689 -13.754 1.00 91.81 84 SER A CA 1
ATOM 687 C C . SER A 1 84 ? -1.854 17.702 -14.394 1.00 91.81 84 SER A C 1
ATOM 689 O O . SER A 1 84 ? -2.258 17.865 -15.548 1.00 91.81 84 SER A O 1
ATOM 691 N N . TYR A 1 85 ? -2.214 16.645 -13.672 1.00 92.44 85 TYR A N 1
ATOM 692 C CA . TYR A 1 85 ? -3.283 15.678 -13.939 1.00 92.44 85 TYR A CA 1
ATOM 693 C C . TYR A 1 85 ? -4.429 15.782 -12.913 1.00 92.44 85 TYR A C 1
ATOM 695 O O . TYR A 1 85 ? -5.493 15.209 -13.129 1.00 92.44 85 TYR A O 1
ATOM 703 N N . LEU A 1 86 ? -4.228 16.502 -11.805 1.00 95.62 86 LEU A N 1
ATOM 704 C CA . LEU A 1 86 ? -5.300 16.996 -10.947 1.00 95.62 86 LEU A CA 1
ATOM 705 C C . LEU A 1 86 ? -6.020 18.132 -11.690 1.00 95.62 86 LEU A C 1
ATOM 707 O O . LEU A 1 86 ? -5.363 18.979 -12.296 1.00 95.62 86 LEU A O 1
ATOM 711 N N . SER A 1 87 ? -7.354 18.130 -11.692 1.00 94.88 87 SER A N 1
ATOM 712 C CA . SER A 1 87 ? -8.136 19.146 -12.406 1.00 94.88 87 SER A CA 1
ATOM 713 C C . SER A 1 87 ? -8.315 20.413 -11.562 1.00 94.88 87 SER A C 1
ATOM 715 O O . SER A 1 87 ? -8.195 20.362 -10.335 1.00 94.88 87 SER A O 1
ATOM 717 N N . SER A 1 88 ? -8.602 21.552 -12.202 1.00 95.88 88 SER A N 1
ATOM 718 C CA . SER A 1 88 ? -8.796 22.830 -11.499 1.00 95.88 88 SER A CA 1
ATOM 719 C C . SER A 1 88 ? -9.907 22.738 -10.456 1.00 95.88 88 SER A C 1
ATOM 721 O O . SER A 1 88 ? -9.711 23.167 -9.327 1.00 95.88 88 SER A O 1
ATOM 723 N N . GLU A 1 89 ? -11.011 22.069 -10.789 1.00 96.88 89 GLU A N 1
ATOM 724 C CA . GLU A 1 89 ? -12.167 21.883 -9.908 1.00 96.88 89 GLU A CA 1
ATOM 725 C C . GLU A 1 89 ? -11.812 21.052 -8.662 1.00 96.88 89 GLU A C 1
ATOM 727 O O . GLU A 1 89 ? -12.374 21.266 -7.589 1.00 96.88 89 GLU A O 1
ATOM 732 N N . TYR A 1 90 ? -10.859 20.115 -8.776 1.00 98.38 90 TYR A N 1
ATOM 733 C CA . TYR A 1 90 ? -10.341 19.382 -7.619 1.00 98.38 90 TYR A CA 1
ATOM 734 C C . TYR A 1 90 ? -9.375 20.227 -6.779 1.00 98.38 90 TYR A C 1
ATOM 736 O O . TYR A 1 90 ? -9.398 20.116 -5.558 1.00 98.38 90 TYR A O 1
ATOM 744 N N . LEU A 1 91 ? -8.544 21.076 -7.394 1.00 98.25 91 LEU A N 1
ATOM 745 C CA . LEU A 1 91 ? -7.651 21.978 -6.654 1.00 98.25 91 LEU A CA 1
ATOM 746 C C . LEU A 1 91 ? -8.433 23.083 -5.922 1.00 98.25 91 LEU A C 1
ATOM 748 O O . LEU A 1 91 ? -8.104 23.399 -4.785 1.00 98.25 91 LEU A O 1
ATOM 752 N N . GLU A 1 92 ? -9.494 23.609 -6.536 1.00 97.56 92 GLU A N 1
ATOM 753 C CA . GLU A 1 92 ? -10.453 24.534 -5.916 1.00 97.56 92 GLU A CA 1
ATOM 754 C C . GLU A 1 92 ? -11.180 23.865 -4.738 1.00 97.56 92 GLU A C 1
ATOM 756 O O . GLU A 1 92 ? -11.191 24.402 -3.633 1.00 97.56 92 GLU A O 1
ATOM 761 N N . PHE A 1 93 ? -11.693 22.640 -4.923 1.00 98.25 93 PHE A N 1
ATOM 762 C CA . PHE A 1 93 ? -12.258 21.843 -3.827 1.00 98.25 93 PHE A CA 1
ATOM 763 C C . PHE A 1 93 ? -11.248 21.589 -2.693 1.00 98.25 93 PHE A C 1
ATOM 765 O O . PHE A 1 93 ? -11.612 21.668 -1.523 1.00 98.25 93 PHE A O 1
ATOM 772 N N . LEU A 1 94 ? -9.992 21.269 -3.025 1.00 98.06 94 LEU A N 1
ATOM 773 C CA . LEU A 1 94 ? -8.948 20.917 -2.059 1.00 98.06 94 LEU A CA 1
ATOM 774 C C . LEU A 1 94 ? -8.434 22.127 -1.260 1.00 98.06 94 LEU A C 1
ATOM 776 O O . LEU A 1 94 ? -8.043 21.958 -0.108 1.00 98.06 94 LEU A O 1
ATOM 780 N N . HIS A 1 95 ? -8.461 23.329 -1.840 1.00 96.94 95 HIS A N 1
ATOM 781 C CA . HIS A 1 95 ? -8.170 24.583 -1.139 1.00 96.94 95 HIS A CA 1
ATOM 782 C C . HIS A 1 95 ? -9.180 24.836 -0.005 1.00 96.94 95 HIS A C 1
ATOM 784 O O . HIS A 1 95 ? -8.795 25.060 1.143 1.00 96.94 95 HIS A O 1
ATOM 790 N N . ASP A 1 96 ? -10.477 24.710 -0.304 1.00 96.00 96 ASP A N 1
ATOM 791 C CA . ASP A 1 96 ? -11.561 24.911 0.668 1.00 96.00 96 ASP A CA 1
ATOM 792 C C . ASP A 1 96 ? -11.770 23.696 1.603 1.00 96.00 96 ASP A C 1
ATOM 794 O O . ASP A 1 96 ? -12.560 23.745 2.554 1.00 96.00 96 ASP A O 1
ATOM 798 N N . PHE A 1 97 ? -11.072 22.582 1.351 1.00 97.94 97 PHE A N 1
ATOM 799 C CA . PHE A 1 97 ? -11.263 21.324 2.064 1.00 97.94 97 PHE A CA 1
ATOM 800 C C . PHE A 1 97 ? -10.814 21.385 3.531 1.00 97.94 97 PHE A C 1
ATOM 802 O O . PHE A 1 97 ? -9.782 21.956 3.891 1.00 97.94 97 PHE A O 1
ATOM 809 N N . SER A 1 98 ? -11.566 20.705 4.401 1.00 96.31 98 SER A N 1
ATOM 810 C CA . SER A 1 98 ? -11.169 20.496 5.793 1.00 96.31 98 SER A CA 1
ATOM 811 C C . SER A 1 98 ? -11.694 19.186 6.377 1.00 96.31 98 SER A C 1
ATOM 813 O O . SER A 1 98 ? -12.825 18.767 6.124 1.00 96.31 98 SER A O 1
ATOM 815 N N . LEU A 1 99 ? -10.839 18.552 7.182 1.00 98.06 99 LEU A N 1
ATOM 816 C CA . LEU A 1 99 ? -11.161 17.369 7.975 1.00 98.06 99 LEU A CA 1
ATOM 817 C C . LEU A 1 99 ? -12.031 17.766 9.176 1.00 98.06 99 LEU A C 1
ATOM 819 O O . LEU A 1 99 ? -11.791 18.802 9.798 1.00 98.06 99 LEU A O 1
ATOM 823 N N . ARG A 1 100 ? -13.006 16.931 9.543 1.00 98.25 100 ARG A N 1
ATOM 824 C CA . ARG A 1 100 ? -13.938 17.162 10.662 1.00 98.25 100 ARG A CA 1
ATOM 825 C C . ARG A 1 100 ? -13.872 15.987 11.650 1.00 98.25 100 ARG A C 1
ATOM 827 O O . ARG A 1 100 ? -14.826 15.226 11.778 1.00 98.25 100 ARG A O 1
ATOM 834 N N . PRO A 1 101 ? -12.733 15.792 12.346 1.00 98.12 101 PRO A N 1
ATOM 835 C CA . PRO A 1 101 ? -12.455 14.584 13.132 1.00 98.12 101 PRO A CA 1
ATOM 836 C C . PRO A 1 101 ? -13.474 14.305 14.242 1.00 98.12 101 PRO A C 1
ATOM 838 O O . PRO A 1 101 ? -13.708 13.143 14.544 1.00 98.12 101 PRO A O 1
ATOM 841 N N . GLU A 1 102 ? -14.111 15.337 14.798 1.00 96.75 102 GLU A N 1
ATOM 842 C CA . GLU A 1 102 ? -15.180 15.209 15.800 1.00 96.75 102 GLU A CA 1
ATOM 843 C C . GLU A 1 102 ? -16.480 14.604 15.229 1.00 96.75 102 GLU A C 1
ATOM 845 O O . GLU A 1 102 ? -17.185 13.891 15.935 1.00 96.75 102 GLU A O 1
ATOM 850 N N . GLU A 1 103 ? -16.771 14.825 13.942 1.00 98.06 103 GLU A N 1
ATOM 851 C CA . GLU A 1 103 ? -17.885 14.181 13.226 1.00 98.06 103 GLU A CA 1
ATOM 852 C C . GLU A 1 103 ? -17.497 12.807 12.655 1.00 98.06 103 GLU A C 1
ATOM 854 O O . GLU A 1 103 ? -18.349 11.936 12.488 1.00 98.06 103 GLU A O 1
ATOM 859 N N . GLN A 1 104 ? -16.224 12.642 12.274 1.00 98.62 104 GLN A N 1
ATOM 860 C CA . GLN A 1 104 ? -15.792 11.601 11.335 1.00 98.62 104 GLN A CA 1
ATOM 861 C C . GLN A 1 104 ? -14.950 10.479 11.951 1.00 98.62 104 GLN A C 1
ATOM 863 O O . GLN A 1 104 ? -14.831 9.433 11.315 1.00 98.62 104 GLN A O 1
ATOM 868 N N . VAL A 1 105 ? -14.331 10.659 13.125 1.00 98.75 105 VAL A N 1
ATOM 869 C CA . VAL A 1 105 ? -13.396 9.678 13.711 1.00 98.75 105 VAL A CA 1
ATOM 870 C C . VAL A 1 105 ? -13.895 9.184 15.067 1.00 98.75 105 VAL A C 1
ATOM 872 O O . VAL A 1 105 ? -13.796 9.868 16.082 1.00 98.75 105 VAL A O 1
ATOM 875 N N . GLU A 1 106 ? -14.361 7.938 15.100 1.00 98.50 106 GLU A N 1
ATOM 876 C CA . GLU A 1 106 ? -14.670 7.229 16.341 1.00 98.50 106 GLU A CA 1
ATOM 877 C C . GLU A 1 106 ? -13.396 6.544 16.847 1.00 98.50 106 GLU A C 1
ATOM 879 O O . GLU A 1 106 ? -12.943 5.566 16.252 1.00 98.50 106 GLU A O 1
ATOM 884 N N . LEU A 1 107 ? -12.822 7.041 17.944 1.00 98.19 107 LEU A N 1
ATOM 885 C CA . LEU A 1 107 ? -11.667 6.451 18.626 1.00 98.19 107 LEU A CA 1
ATOM 886 C C . LEU A 1 107 ? -12.047 6.089 20.071 1.00 98.19 107 LEU A C 1
ATOM 888 O O . LEU A 1 107 ? -12.595 6.919 20.793 1.00 98.19 107 LEU A O 1
ATOM 892 N N . SER A 1 108 ? -11.722 4.869 20.503 1.00 97.25 108 SER A N 1
ATOM 893 C CA . SER A 1 108 ? -11.860 4.426 21.895 1.00 97.25 108 SER A CA 1
ATOM 894 C C . SER A 1 108 ? -10.711 3.518 22.344 1.00 97.25 108 SER A C 1
ATOM 896 O O . SER A 1 108 ? -10.021 2.902 21.527 1.00 97.25 108 SER A O 1
ATOM 898 N N . PHE A 1 109 ? -10.504 3.451 23.661 1.00 95.94 109 PHE A N 1
ATOM 899 C CA . PHE A 1 109 ? -9.486 2.639 24.330 1.00 95.94 109 PHE A CA 1
ATOM 900 C C . PHE A 1 109 ? -10.141 1.532 25.156 1.00 95.94 109 PHE A C 1
ATOM 902 O O . PHE A 1 109 ? -11.135 1.779 25.842 1.00 95.94 109 PHE A O 1
ATOM 909 N N . LYS A 1 110 ? -9.565 0.328 25.132 1.00 94.06 110 LYS A N 1
ATOM 910 C CA . LYS A 1 110 ? -9.943 -0.785 26.005 1.00 94.06 110 LYS A CA 1
ATOM 911 C C . LYS A 1 110 ? -8.699 -1.282 26.756 1.00 94.06 110 LYS A C 1
ATOM 913 O O . LYS A 1 110 ? -7.873 -1.950 26.131 1.00 94.06 110 LYS A O 1
ATOM 918 N N . PRO A 1 111 ? -8.540 -0.991 28.062 1.00 92.31 111 PRO A N 1
ATOM 919 C CA . PRO A 1 111 ? -7.406 -1.494 28.834 1.00 92.31 111 PRO A CA 1
ATOM 920 C C . PRO A 1 111 ? -7.423 -3.028 28.909 1.00 92.31 111 PRO A C 1
ATOM 922 O O . PRO A 1 111 ? -8.482 -3.658 28.948 1.00 92.31 111 PRO A O 1
ATOM 925 N N . THR A 1 112 ? -6.233 -3.627 28.933 1.00 88.38 112 THR A N 1
ATOM 926 C CA . THR A 1 112 ? -6.031 -5.085 29.000 1.00 88.38 112 THR A CA 1
ATOM 927 C C . THR A 1 112 ? -6.303 -5.621 30.408 1.00 88.38 112 THR A C 1
ATOM 929 O O . THR A 1 112 ? -6.828 -6.721 30.562 1.00 88.38 112 THR A O 1
ATOM 932 N N . SER A 1 113 ? -5.984 -4.828 31.434 1.00 80.62 113 SER A N 1
ATOM 933 C CA . SER A 1 113 ? -6.242 -5.118 32.845 1.00 80.62 113 SER A CA 1
ATOM 934 C C . SER A 1 113 ? -7.274 -4.148 33.416 1.00 80.62 113 SER A C 1
ATOM 936 O O . SER A 1 113 ? -7.061 -2.938 33.405 1.00 80.62 113 SER A O 1
ATOM 938 N N . SER A 1 114 ? -8.371 -4.670 33.965 1.00 61.66 114 SER A N 1
ATOM 939 C CA . SER A 1 114 ? -9.357 -3.879 34.706 1.00 61.66 114 SER A CA 1
ATOM 940 C C . SER A 1 114 ? -8.916 -3.701 36.164 1.00 61.66 114 SER A C 1
ATOM 942 O O . SER A 1 114 ? -9.250 -4.522 37.020 1.00 61.66 114 SER A O 1
ATOM 944 N N . SER A 1 115 ? -8.145 -2.651 36.441 1.00 62.44 115 SER A N 1
ATOM 945 C CA . SER A 1 115 ? -7.846 -2.183 37.798 1.00 62.44 115 SER A CA 1
ATOM 946 C C . SER A 1 115 ? -8.850 -1.115 38.241 1.00 62.44 115 SER A C 1
ATOM 948 O O . SER A 1 115 ? -9.239 -0.265 37.447 1.00 62.44 115 SER A O 1
ATOM 950 N N . ASP A 1 116 ? -9.222 -1.104 39.527 1.00 66.31 116 ASP A N 1
ATOM 951 C CA . ASP A 1 116 ? -10.136 -0.091 40.097 1.00 66.31 116 ASP A CA 1
ATOM 952 C C . ASP A 1 116 ? -9.563 1.342 40.064 1.00 66.31 116 ASP A C 1
ATOM 954 O O . ASP A 1 116 ? -10.289 2.317 40.246 1.00 66.31 116 ASP A O 1
ATOM 958 N N . ASN A 1 117 ? -8.252 1.471 39.833 1.00 76.44 117 ASN A N 1
ATOM 959 C CA . ASN A 1 117 ? -7.583 2.728 39.526 1.00 76.44 117 ASN A CA 1
ATOM 960 C C . ASN A 1 117 ? -7.047 2.655 38.092 1.00 76.44 117 ASN A C 1
ATOM 962 O O . ASN A 1 117 ? -6.245 1.771 37.782 1.00 76.44 117 ASN A O 1
ATOM 966 N N . GLU A 1 118 ? -7.469 3.590 37.244 1.00 81.31 118 GLU A N 1
ATOM 967 C CA . GLU A 1 118 ? -6.903 3.794 35.909 1.00 81.31 118 GLU A CA 1
ATOM 968 C C . GLU A 1 118 ? -5.591 4.593 35.996 1.00 81.31 118 GLU A C 1
ATOM 970 O O . GLU A 1 118 ? -5.487 5.546 36.773 1.00 81.31 118 GLU A O 1
ATOM 975 N N . THR A 1 119 ? -4.592 4.238 35.187 1.00 88.06 119 THR A N 1
ATOM 976 C CA . THR A 1 119 ? -3.289 4.919 35.128 1.00 88.06 119 THR A CA 1
ATOM 977 C C . THR A 1 119 ? -2.891 5.269 33.693 1.00 88.06 119 THR A C 1
ATOM 979 O O . THR A 1 119 ? -3.269 4.594 32.738 1.00 88.06 119 THR A O 1
ATOM 982 N N . GLU A 1 120 ? -2.068 6.309 33.515 1.00 91.56 120 GLU A N 1
ATOM 983 C CA . GLU A 1 120 ? -1.504 6.666 32.197 1.00 91.56 120 GLU A CA 1
ATOM 984 C C . GLU A 1 120 ? -0.629 5.541 31.597 1.00 91.56 120 GLU A C 1
ATOM 986 O O . GLU A 1 120 ? -0.443 5.478 30.382 1.00 91.56 120 GLU A O 1
ATOM 991 N N . SER A 1 121 ? -0.132 4.633 32.442 1.00 91.25 121 SER A N 1
ATOM 992 C CA . SER A 1 121 ? 0.629 3.433 32.077 1.00 91.25 121 SER A CA 1
ATOM 993 C C . SER A 1 121 ? -0.221 2.212 31.703 1.00 91.25 121 SER A C 1
ATOM 995 O O . SER A 1 121 ? 0.357 1.213 31.284 1.00 91.25 121 SER A O 1
ATOM 997 N N . ASP A 1 122 ? -1.554 2.251 31.827 1.00 92.44 122 ASP A N 1
ATOM 998 C CA . ASP A 1 122 ? -2.406 1.103 31.477 1.00 92.44 122 ASP A CA 1
ATOM 999 C C . ASP A 1 122 ? -2.248 0.759 29.991 1.00 92.44 122 ASP A C 1
ATOM 1001 O O . ASP A 1 122 ? -2.485 1.619 29.144 1.00 92.44 122 ASP A O 1
ATOM 1005 N N . GLU A 1 123 ? -1.903 -0.486 29.655 1.00 94.88 123 GLU A N 1
ATOM 1006 C CA . GLU A 1 123 ? -1.819 -0.958 28.266 1.00 94.88 123 GLU A CA 1
ATOM 1007 C C . GLU A 1 123 ? -3.167 -1.467 27.751 1.00 94.88 123 GLU A C 1
ATOM 1009 O O . GLU A 1 123 ? -3.864 -2.232 28.426 1.00 94.88 123 GLU A O 1
ATOM 1014 N N . GLY A 1 124 ? -3.529 -1.112 26.520 1.00 93.38 124 GLY A N 1
ATOM 1015 C CA . GLY A 1 124 ? -4.828 -1.446 25.952 1.00 93.38 124 GLY A CA 1
ATOM 1016 C C . GLY A 1 124 ? -4.895 -1.423 24.431 1.00 93.38 124 GLY A C 1
ATOM 1017 O O . GLY A 1 124 ? -4.033 -0.896 23.724 1.00 93.38 124 GLY A O 1
ATOM 1018 N N . ASP A 1 125 ? -5.967 -2.024 23.934 1.00 94.25 125 ASP A N 1
ATOM 1019 C CA . ASP A 1 125 ? -6.296 -2.069 22.517 1.00 94.25 125 ASP A CA 1
ATOM 1020 C C . ASP A 1 125 ? -7.095 -0.818 22.133 1.00 94.25 125 ASP A C 1
ATOM 1022 O O . ASP A 1 125 ? -8.046 -0.441 22.824 1.00 94.25 125 ASP A O 1
ATOM 1026 N N . ILE A 1 126 ? -6.736 -0.180 21.015 1.00 95.69 126 ILE A N 1
ATOM 1027 C CA . ILE A 1 126 ? -7.544 0.901 20.435 1.00 95.69 126 ILE A CA 1
ATOM 1028 C C . ILE A 1 126 ? -8.502 0.372 19.370 1.00 95.69 126 ILE A C 1
ATOM 1030 O O . ILE A 1 126 ? -8.120 -0.387 18.476 1.00 95.69 126 ILE A O 1
ATOM 1034 N N . SER A 1 127 ? -9.743 0.845 19.428 1.00 96.31 127 SER A N 1
ATOM 1035 C CA . SER A 1 127 ? -10.694 0.757 18.325 1.00 96.31 127 SER A CA 1
ATOM 1036 C C . SER A 1 127 ? -10.739 2.108 17.624 1.00 96.31 127 SER A C 1
ATOM 1038 O O . SER A 1 127 ? -10.927 3.131 18.278 1.00 96.31 127 SER A O 1
ATOM 1040 N N . LEU A 1 128 ? -10.569 2.119 16.301 1.00 98.12 128 LEU A N 1
ATOM 1041 C CA . LEU A 1 128 ? -10.661 3.332 15.490 1.00 98.12 128 LEU A CA 1
ATOM 1042 C C . LEU A 1 128 ? -11.455 3.047 14.211 1.00 98.12 128 LEU A C 1
ATOM 1044 O O . LEU A 1 128 ? -11.095 2.170 13.418 1.00 98.12 128 LEU A O 1
ATOM 1048 N N . PHE A 1 129 ? -12.515 3.823 14.000 1.00 98.62 129 PHE A N 1
ATOM 1049 C CA . PHE A 1 129 ? -13.278 3.883 12.756 1.00 98.62 129 PHE A CA 1
ATOM 1050 C C . PHE A 1 129 ? -13.254 5.302 12.186 1.00 98.62 129 PHE A C 1
ATOM 1052 O O . PHE A 1 129 ? -13.188 6.280 12.929 1.00 98.62 129 PHE A O 1
ATOM 1059 N N . VAL A 1 130 ? -13.337 5.411 10.860 1.00 98.81 130 VAL A N 1
ATOM 1060 C CA . VAL A 1 130 ? -13.560 6.686 10.164 1.00 98.81 130 VAL A CA 1
ATOM 1061 C C . VAL A 1 130 ? -14.826 6.553 9.328 1.00 98.81 130 VAL A C 1
ATOM 1063 O O . VAL A 1 130 ? -14.922 5.608 8.545 1.00 98.81 130 VAL A O 1
ATOM 1066 N N . LYS A 1 131 ? -15.790 7.459 9.496 1.00 98.62 131 LYS A N 1
ATOM 1067 C CA . LYS A 1 131 ? -17.127 7.380 8.889 1.00 98.62 131 LYS A CA 1
ATOM 1068 C C . LYS A 1 131 ? -17.520 8.680 8.193 1.00 98.62 131 LYS A C 1
ATOM 1070 O O . LYS A 1 131 ? -17.050 9.761 8.548 1.00 98.62 131 LYS A O 1
ATOM 1075 N N . GLY A 1 132 ? -18.397 8.557 7.202 1.00 98.50 132 GLY A N 1
ATOM 1076 C CA . GLY A 1 132 ? -18.929 9.664 6.408 1.00 98.50 132 GLY A CA 1
ATOM 1077 C C . GLY A 1 132 ? -18.580 9.526 4.927 1.00 98.50 132 GLY A C 1
ATOM 1078 O O . GLY A 1 132 ? -18.131 8.471 4.477 1.00 98.50 132 GLY A O 1
ATOM 1079 N N . ARG A 1 133 ? -18.757 10.599 4.150 1.00 98.69 133 ARG A N 1
ATOM 1080 C CA . ARG A 1 133 ? -18.530 10.585 2.696 1.00 98.69 133 ARG A CA 1
ATOM 1081 C C . ARG A 1 133 ? -17.127 10.125 2.346 1.00 98.69 133 ARG A C 1
ATOM 1083 O O . ARG A 1 133 ? -16.159 10.601 2.935 1.00 98.69 133 ARG A O 1
ATOM 1090 N N . TRP A 1 134 ? -16.999 9.294 1.314 1.00 98.75 134 TRP A N 1
ATOM 1091 C CA . TRP A 1 134 ? -15.702 8.855 0.789 1.00 98.75 134 TRP A CA 1
ATOM 1092 C C . TRP A 1 134 ? -14.820 10.058 0.430 1.00 98.75 134 TRP A C 1
ATOM 1094 O O . TRP A 1 134 ? -13.648 10.107 0.794 1.00 98.75 134 TRP A O 1
ATOM 1104 N N . LEU A 1 135 ? -15.424 11.081 -0.184 1.00 98.50 135 LEU A N 1
ATOM 1105 C CA . LEU A 1 135 ? -14.790 12.354 -0.528 1.00 98.50 135 LEU A CA 1
ATOM 1106 C C . LEU A 1 135 ? -14.156 13.065 0.683 1.00 98.50 135 LEU A C 1
ATOM 1108 O O . LEU A 1 135 ? -13.046 13.586 0.576 1.00 98.50 135 LEU A O 1
ATOM 1112 N N . ASP A 1 136 ? -14.843 13.047 1.825 1.00 98.44 136 ASP A N 1
ATOM 1113 C CA . ASP A 1 136 ? -14.451 13.759 3.044 1.00 98.44 136 ASP A CA 1
ATOM 1114 C C . ASP A 1 136 ? -13.543 12.919 3.960 1.00 98.44 136 ASP A C 1
ATOM 1116 O O . ASP A 1 136 ? -12.902 13.465 4.855 1.00 98.44 136 ASP A O 1
ATOM 1120 N N . THR A 1 137 ? -13.508 11.594 3.785 1.00 98.69 137 THR A N 1
ATOM 1121 C CA . THR A 1 137 ? -12.848 10.655 4.715 1.00 98.69 137 THR A CA 1
ATOM 1122 C C . THR A 1 137 ? -11.574 10.013 4.163 1.00 98.69 137 THR A C 1
ATOM 1124 O O . THR A 1 137 ? -10.704 9.607 4.934 1.00 98.69 137 THR A O 1
ATOM 1127 N N . ILE A 1 138 ? -11.412 9.949 2.838 1.00 98.69 138 ILE A N 1
ATOM 1128 C CA . ILE A 1 138 ? -10.328 9.206 2.171 1.00 98.69 138 ILE A CA 1
ATOM 1129 C C . ILE A 1 138 ? -8.907 9.612 2.585 1.00 98.69 138 ILE A C 1
ATOM 1131 O O . ILE A 1 138 ? -7.997 8.773 2.567 1.00 98.69 138 ILE A O 1
ATOM 1135 N N . LEU A 1 139 ? -8.706 10.872 2.986 1.00 98.56 139 LEU A N 1
ATOM 1136 C CA . LEU A 1 139 ? -7.399 11.399 3.384 1.00 98.56 139 LEU A CA 1
ATOM 1137 C C . LEU A 1 139 ? -6.937 10.932 4.779 1.00 98.56 139 LEU A C 1
ATOM 1139 O O . LEU A 1 139 ? -5.741 11.003 5.053 1.00 98.56 139 LEU A O 1
ATOM 1143 N N . TYR A 1 140 ? -7.823 10.406 5.637 1.00 98.75 140 TYR A N 1
ATOM 1144 C CA . TYR A 1 140 ? -7.474 10.037 7.019 1.00 98.75 140 TYR A CA 1
ATOM 1145 C C . TYR A 1 140 ? -6.505 8.848 7.154 1.00 98.75 140 TYR A C 1
ATOM 1147 O O . TYR A 1 140 ? -5.835 8.750 8.180 1.00 98.75 140 TYR A O 1
ATOM 1155 N N . GLU A 1 141 ? -6.391 7.948 6.164 1.00 98.62 141 GLU A N 1
ATOM 1156 C CA . GLU A 1 141 ? -5.555 6.733 6.290 1.00 98.62 141 GLU A CA 1
ATOM 1157 C C . GLU A 1 141 ? -4.106 7.057 6.693 1.00 98.62 141 GLU A C 1
ATOM 1159 O O . GLU A 1 141 ? -3.559 6.409 7.585 1.00 98.62 141 GLU A O 1
ATOM 1164 N N . ILE A 1 142 ? -3.478 8.047 6.046 1.00 98.44 142 ILE A N 1
ATOM 1165 C CA . ILE A 1 142 ? -2.045 8.318 6.232 1.00 98.44 142 ILE A CA 1
ATOM 1166 C C . ILE A 1 142 ? -1.773 9.046 7.549 1.00 98.44 142 ILE A C 1
ATOM 1168 O O . ILE A 1 142 ? -0.955 8.530 8.316 1.00 98.44 142 ILE A O 1
ATOM 1172 N N . PRO A 1 143 ? -2.460 10.165 7.872 1.00 98.31 143 PRO A N 1
ATOM 1173 C CA . PRO A 1 143 ? -2.220 10.876 9.121 1.00 98.31 143 PRO A CA 1
ATOM 1174 C C . PRO A 1 143 ? -2.542 10.022 10.345 1.00 98.31 143 PRO A C 1
ATOM 1176 O O . PRO A 1 143 ? -1.758 10.003 11.286 1.00 98.31 143 PRO A O 1
ATOM 1179 N N . LEU A 1 144 ? -3.641 9.259 10.330 1.00 98.62 144 LEU A N 1
ATOM 1180 C CA . LEU A 1 144 ? -4.014 8.434 11.481 1.00 98.62 144 LEU A CA 1
ATOM 1181 C C . LEU A 1 144 ? -3.043 7.265 11.697 1.00 98.62 144 LEU A C 1
ATOM 1183 O O . LEU A 1 144 ? -2.673 6.999 12.837 1.00 98.62 144 LEU A O 1
ATOM 1187 N N . LEU A 1 145 ? -2.569 6.599 10.637 1.00 98.69 145 LEU A N 1
ATOM 1188 C CA . LEU A 1 145 ? -1.556 5.547 10.785 1.00 98.69 145 LEU A CA 1
ATOM 1189 C C . LEU A 1 145 ? -0.194 6.100 11.231 1.00 98.69 145 LEU A C 1
ATOM 1191 O O . LEU A 1 145 ? 0.441 5.511 12.106 1.00 98.69 145 LEU A O 1
ATOM 1195 N N . ALA A 1 146 ? 0.230 7.246 10.689 1.00 98.56 146 ALA A N 1
ATOM 1196 C CA . ALA A 1 146 ? 1.456 7.913 11.117 1.00 98.56 146 ALA A CA 1
ATOM 1197 C C . ALA A 1 146 ? 1.382 8.340 12.595 1.00 98.56 146 ALA A C 1
ATOM 1199 O O . ALA A 1 146 ? 2.304 8.044 13.351 1.00 98.56 146 ALA A O 1
ATOM 1200 N N . LEU A 1 147 ? 0.266 8.940 13.030 1.00 98.62 147 LEU A N 1
ATOM 1201 C CA . LEU A 1 147 ? 0.047 9.340 14.424 1.00 98.62 147 LEU A CA 1
ATOM 1202 C C . LEU A 1 147 ? -0.030 8.140 15.381 1.00 98.62 147 LEU A C 1
ATOM 1204 O O . LEU A 1 147 ? 0.532 8.216 16.467 1.00 98.62 147 LEU A O 1
ATOM 1208 N N . VAL A 1 148 ? -0.663 7.020 15.010 1.00 98.44 148 VAL A N 1
ATOM 1209 C CA . VAL A 1 148 ? -0.661 5.799 15.849 1.00 98.44 148 VAL A CA 1
ATOM 1210 C C . VAL A 1 148 ? 0.752 5.214 15.978 1.00 98.44 148 VAL A C 1
ATOM 1212 O O . VAL A 1 148 ? 1.146 4.794 17.066 1.00 98.44 148 VAL A O 1
ATOM 1215 N N . SER A 1 149 ? 1.530 5.212 14.889 1.00 98.44 149 SER A N 1
ATOM 1216 C CA . SER A 1 149 ? 2.932 4.772 14.895 1.00 98.44 149 SER A CA 1
ATOM 1217 C C . SER A 1 149 ? 3.790 5.653 15.815 1.00 98.44 149 SER A C 1
ATOM 1219 O O . SER A 1 149 ? 4.479 5.140 16.701 1.00 98.44 149 SER A O 1
ATOM 1221 N N . GLU A 1 150 ? 3.687 6.976 15.659 1.00 98.44 150 GLU A N 1
ATOM 1222 C CA . GLU A 1 150 ? 4.432 7.964 16.445 1.00 98.44 150 GLU A CA 1
ATOM 1223 C C . GLU A 1 150 ? 4.016 7.951 17.927 1.00 98.44 150 GLU A C 1
ATOM 1225 O O . GLU A 1 150 ? 4.881 7.973 18.799 1.00 98.44 150 GLU A O 1
ATOM 1230 N N . ALA A 1 151 ? 2.724 7.784 18.240 1.00 98.31 151 ALA A N 1
ATOM 1231 C CA . ALA A 1 151 ? 2.236 7.629 19.615 1.00 98.31 151 ALA A CA 1
ATOM 1232 C C . ALA A 1 151 ? 2.880 6.425 20.329 1.00 98.31 151 ALA A C 1
ATOM 1234 O O . ALA A 1 151 ? 3.317 6.543 21.475 1.00 98.31 151 ALA A O 1
ATOM 1235 N N . TYR A 1 152 ? 3.000 5.278 19.652 1.00 98.25 152 TYR A N 1
ATOM 1236 C CA . TYR A 1 152 ? 3.679 4.115 20.227 1.00 98.25 152 TYR A CA 1
ATOM 1237 C C . TYR A 1 152 ? 5.165 4.397 20.477 1.00 98.25 152 TYR A C 1
ATOM 1239 O O . TYR A 1 152 ? 5.676 4.072 21.545 1.00 98.25 152 TYR A O 1
ATOM 1247 N N . PHE A 1 153 ? 5.866 5.015 19.520 1.00 98.12 153 PHE A N 1
ATOM 1248 C CA . PHE A 1 153 ? 7.309 5.274 19.650 1.00 98.12 153 PHE A CA 1
ATOM 1249 C C . PHE A 1 153 ? 7.656 6.438 20.578 1.00 98.12 153 PHE A C 1
ATOM 1251 O O . PHE A 1 153 ? 8.788 6.541 21.044 1.00 98.12 153 PHE A O 1
ATOM 1258 N N . LYS A 1 154 ? 6.682 7.289 20.893 1.00 97.69 154 LYS A N 1
ATOM 1259 C CA . LYS A 1 154 ? 6.847 8.400 21.826 1.00 97.69 154 LYS A CA 1
ATOM 1260 C C . LYS A 1 154 ? 6.558 8.028 23.286 1.00 97.69 154 LYS A C 1
ATOM 1262 O O . LYS A 1 154 ? 7.112 8.668 24.177 1.00 97.69 154 LYS A O 1
ATOM 1267 N N . PHE A 1 155 ? 5.713 7.022 23.540 1.00 97.75 155 PHE A N 1
ATOM 1268 C CA . PHE A 1 155 ? 5.229 6.714 24.897 1.00 97.75 155 PHE A CA 1
ATOM 1269 C C . PHE A 1 155 ? 5.269 5.232 25.307 1.00 97.75 155 PHE A C 1
ATOM 1271 O O . PHE A 1 155 ? 5.138 4.967 26.498 1.00 97.75 155 PHE A O 1
ATOM 1278 N N . CYS A 1 156 ? 5.417 4.278 24.378 1.00 96.44 156 CYS A N 1
ATOM 1279 C CA . CYS A 1 156 ? 5.360 2.833 24.663 1.00 96.44 156 CYS A CA 1
ATOM 1280 C C . CYS A 1 156 ? 6.751 2.182 24.522 1.00 96.44 156 CYS A C 1
ATOM 1282 O O . CYS A 1 156 ? 7.403 1.922 25.528 1.00 96.44 156 CYS A O 1
ATOM 1284 N N . ASP A 1 157 ? 7.253 1.997 23.294 1.00 96.12 157 ASP A N 1
ATOM 1285 C CA . ASP A 1 157 ? 8.675 1.680 23.059 1.00 96.12 157 ASP A CA 1
ATOM 1286 C C . ASP A 1 157 ? 9.448 2.990 22.894 1.00 96.12 157 ASP A C 1
ATOM 1288 O O . ASP A 1 157 ? 9.304 3.683 21.887 1.00 96.12 157 ASP A O 1
ATOM 1292 N N . THR A 1 158 ? 10.256 3.321 23.897 1.00 97.00 158 THR A N 1
ATOM 1293 C CA . THR A 1 158 ? 11.135 4.499 23.929 1.00 97.00 158 THR A CA 1
ATOM 1294 C C . THR A 1 158 ? 12.621 4.120 23.973 1.00 97.00 158 THR A C 1
ATOM 1296 O O . THR A 1 158 ? 13.476 4.989 24.133 1.00 97.00 158 THR A O 1
ATOM 1299 N N . ASP A 1 159 ? 12.956 2.835 23.795 1.00 97.38 159 ASP A N 1
ATOM 1300 C CA . ASP A 1 159 ? 14.330 2.318 23.823 1.00 97.38 159 ASP A CA 1
ATOM 1301 C C . ASP A 1 159 ? 15.009 2.473 22.451 1.00 97.38 159 ASP A C 1
ATOM 1303 O O . ASP A 1 159 ? 15.538 1.526 21.881 1.00 97.38 159 ASP A O 1
ATOM 1307 N N . TRP A 1 160 ? 14.959 3.665 21.864 1.00 97.25 160 TRP A N 1
ATOM 1308 C CA . TRP A 1 160 ? 15.497 3.947 20.531 1.00 97.25 160 TRP A CA 1
ATOM 1309 C C . TRP A 1 160 ? 15.862 5.430 20.394 1.00 97.25 160 TRP A C 1
ATOM 1311 O O . TRP A 1 160 ? 15.416 6.276 21.167 1.00 97.25 160 TRP A O 1
ATOM 1321 N N . ASP A 1 161 ? 16.666 5.762 19.386 1.00 97.06 161 ASP A N 1
ATOM 1322 C CA . ASP A 1 161 ? 16.943 7.146 19.000 1.00 97.06 161 ASP A CA 1
ATOM 1323 C C . ASP A 1 161 ? 17.270 7.264 17.500 1.00 97.06 161 ASP A C 1
ATOM 1325 O O . ASP A 1 161 ? 17.266 6.284 16.751 1.00 97.06 161 ASP A O 1
ATOM 1329 N N . HIS A 1 162 ? 17.521 8.496 17.051 1.00 98.06 162 HIS A N 1
ATOM 1330 C CA . HIS A 1 162 ? 17.804 8.832 15.654 1.00 98.06 162 HIS A CA 1
ATOM 1331 C C . HIS A 1 162 ? 19.274 8.632 15.226 1.00 98.06 162 HIS A C 1
ATOM 1333 O O . HIS A 1 162 ? 19.635 9.072 14.132 1.00 98.06 162 HIS A O 1
ATOM 1339 N N . GLU A 1 163 ? 20.139 8.018 16.041 1.00 96.44 163 GLU A N 1
ATOM 1340 C CA . GLU A 1 163 ? 21.566 7.874 15.722 1.00 96.44 163 GLU A CA 1
ATOM 1341 C C . GLU A 1 163 ? 21.788 6.989 14.476 1.00 96.44 163 GLU A C 1
ATOM 1343 O O . GLU A 1 163 ? 21.158 5.943 14.278 1.00 96.44 163 GLU A O 1
ATOM 1348 N N . GLY A 1 164 ? 22.650 7.463 13.570 1.00 96.31 164 GLY A N 1
ATOM 1349 C CA . GLY A 1 164 ? 22.960 6.809 12.295 1.00 96.31 164 GLY A CA 1
ATOM 1350 C C . GLY A 1 164 ? 21.798 6.688 11.296 1.00 96.31 164 GLY A C 1
ATOM 1351 O O . GLY A 1 164 ? 21.951 6.007 10.286 1.00 96.31 164 GLY A O 1
ATOM 1352 N N . GLN A 1 165 ? 20.623 7.292 11.530 1.00 98.12 165 GLN A N 1
ATOM 1353 C CA . GLN A 1 165 ? 19.463 7.096 10.639 1.00 98.12 165 GLN A CA 1
ATOM 1354 C C . GLN A 1 165 ? 19.627 7.749 9.256 1.00 98.12 165 GLN A C 1
ATOM 1356 O O . GLN A 1 165 ? 19.155 7.195 8.261 1.00 98.12 165 GLN A O 1
ATOM 1361 N N . ILE A 1 166 ? 20.343 8.877 9.167 1.00 98.75 166 ILE A N 1
ATOM 1362 C CA . ILE A 1 166 ? 20.713 9.491 7.879 1.00 98.75 166 ILE A CA 1
ATOM 1363 C C . ILE A 1 166 ? 21.666 8.558 7.121 1.00 98.75 166 ILE A C 1
ATOM 1365 O O . ILE A 1 166 ? 21.413 8.248 5.958 1.00 98.75 166 ILE A O 1
ATOM 1369 N N . ASP A 1 167 ? 22.702 8.049 7.795 1.00 98.44 167 ASP A N 1
ATOM 1370 C CA . ASP A 1 167 ? 23.719 7.173 7.203 1.00 98.44 167 ASP A CA 1
ATOM 1371 C C . ASP A 1 167 ? 23.110 5.845 6.727 1.00 98.44 167 ASP A C 1
ATOM 1373 O O . ASP A 1 167 ? 23.313 5.445 5.584 1.00 98.44 167 ASP A O 1
ATOM 1377 N N . LYS A 1 168 ? 22.244 5.216 7.534 1.00 98.06 168 LYS A N 1
ATOM 1378 C CA . LYS A 1 168 ? 21.476 4.018 7.144 1.00 98.06 168 LYS A CA 1
ATOM 1379 C C . LYS A 1 168 ? 20.612 4.256 5.905 1.00 98.06 168 LYS A C 1
ATOM 1381 O O . LYS A 1 168 ? 20.508 3.376 5.050 1.00 98.06 168 LYS A O 1
ATOM 1386 N N . ALA A 1 169 ? 19.947 5.409 5.799 1.00 98.62 169 ALA A N 1
ATOM 1387 C CA . ALA A 1 169 ? 19.143 5.745 4.624 1.00 98.62 169 ALA A CA 1
ATOM 1388 C C . ALA A 1 169 ? 20.024 5.994 3.388 1.00 98.62 169 ALA A C 1
ATOM 1390 O O . ALA A 1 169 ? 19.706 5.509 2.298 1.00 98.62 169 ALA A O 1
ATOM 1391 N N . TYR A 1 170 ? 21.155 6.677 3.579 1.00 98.81 170 TYR A N 1
ATOM 1392 C CA . TYR A 1 170 ? 22.188 6.895 2.572 1.00 98.81 170 TYR A CA 1
ATOM 1393 C C . TYR A 1 170 ? 22.762 5.573 2.038 1.00 98.81 170 TYR A C 1
ATOM 1395 O O . TYR A 1 170 ? 22.705 5.341 0.834 1.00 98.81 170 TYR A O 1
ATOM 1403 N N . GLU A 1 171 ? 23.223 4.662 2.899 1.00 98.62 171 GLU A N 1
ATOM 1404 C CA . GLU A 1 171 ? 23.801 3.368 2.507 1.00 98.62 171 GLU A CA 1
ATOM 1405 C C . GLU A 1 171 ? 22.808 2.513 1.710 1.00 98.62 171 GLU A C 1
ATOM 1407 O O . GLU A 1 171 ? 23.136 1.992 0.641 1.00 98.62 171 GLU A O 1
ATOM 1412 N N . LYS A 1 172 ? 21.562 2.406 2.189 1.00 98.62 172 LYS A N 1
ATOM 1413 C CA . LYS A 1 172 ? 20.485 1.685 1.489 1.00 98.62 172 LYS A CA 1
ATOM 1414 C C . LYS A 1 172 ? 20.200 2.293 0.118 1.00 98.62 172 LYS A C 1
ATOM 1416 O O . LYS A 1 172 ? 20.084 1.557 -0.862 1.00 98.62 172 LYS A O 1
ATOM 1421 N N . GLY A 1 173 ? 20.103 3.623 0.046 1.00 98.56 173 GLY A N 1
ATOM 1422 C CA . GLY A 1 173 ? 19.932 4.351 -1.208 1.00 98.56 173 GLY A CA 1
ATOM 1423 C C . GLY A 1 173 ? 21.096 4.101 -2.166 1.00 98.56 173 GLY A C 1
ATOM 1424 O O . GLY A 1 173 ? 20.874 3.741 -3.318 1.00 98.56 173 GLY A O 1
ATOM 1425 N N . LEU A 1 174 ? 22.334 4.208 -1.684 1.00 98.62 174 LEU A N 1
ATOM 1426 C CA . LEU A 1 174 ? 23.546 4.046 -2.480 1.00 98.62 174 LEU A CA 1
ATOM 1427 C C . LEU A 1 174 ? 23.661 2.627 -3.054 1.00 98.62 174 LEU A C 1
ATOM 1429 O O . LEU A 1 174 ? 23.902 2.491 -4.251 1.00 98.62 174 LEU A O 1
ATOM 1433 N N . ARG A 1 175 ? 23.391 1.583 -2.252 1.00 98.56 175 ARG A N 1
ATOM 1434 C CA . ARG A 1 175 ? 23.352 0.181 -2.717 1.00 98.56 175 ARG A CA 1
ATOM 1435 C C . ARG A 1 175 ? 22.313 -0.038 -3.823 1.00 98.56 175 ARG A C 1
ATOM 1437 O O . ARG A 1 175 ? 22.604 -0.711 -4.810 1.00 98.56 175 ARG A O 1
ATOM 1444 N N . LEU A 1 176 ? 21.114 0.539 -3.687 1.00 98.56 176 LEU A N 1
ATOM 1445 C CA . LEU A 1 176 ? 20.067 0.468 -4.717 1.00 98.56 176 LEU A CA 1
ATOM 1446 C C . LEU A 1 176 ? 20.487 1.190 -6.006 1.00 98.56 176 LEU A C 1
ATOM 1448 O O . LEU A 1 176 ? 20.258 0.677 -7.104 1.00 98.56 176 LEU A O 1
ATOM 1452 N N . LEU A 1 177 ? 21.117 2.361 -5.882 1.00 98.69 177 LEU A N 1
ATOM 1453 C CA . LEU A 1 177 ? 21.581 3.159 -7.018 1.00 98.69 177 LEU A CA 1
ATOM 1454 C C . LEU A 1 177 ? 22.739 2.471 -7.759 1.00 98.69 177 LEU A C 1
ATOM 1456 O O . LEU A 1 177 ? 22.699 2.390 -8.987 1.00 98.69 177 LEU A O 1
ATOM 1460 N N . GLU A 1 178 ? 23.720 1.920 -7.036 1.00 98.44 178 GLU A N 1
ATOM 1461 C CA . GLU A 1 178 ? 24.862 1.187 -7.608 1.00 98.44 178 GLU A CA 1
ATOM 1462 C C . GLU A 1 178 ? 24.408 -0.062 -8.374 1.00 98.44 178 GLU A C 1
ATOM 1464 O O . GLU A 1 178 ? 24.871 -0.311 -9.487 1.00 98.44 178 GLU A O 1
ATOM 1469 N N . ALA A 1 179 ? 23.444 -0.808 -7.823 1.00 97.88 179 ALA A N 1
ATOM 1470 C CA . ALA A 1 179 ? 22.898 -2.007 -8.454 1.00 97.88 179 ALA A CA 1
ATOM 1471 C C . ALA A 1 179 ? 22.058 -1.729 -9.718 1.00 97.88 179 ALA A C 1
ATOM 1473 O O . ALA A 1 179 ? 21.878 -2.630 -10.535 1.00 97.88 179 ALA A O 1
ATOM 1474 N N . GLY A 1 180 ? 21.537 -0.509 -9.900 1.00 97.75 180 GLY A N 1
ATOM 1475 C CA . GLY A 1 180 ? 20.661 -0.164 -11.029 1.00 97.75 180 GLY A CA 1
ATOM 1476 C C . GLY A 1 180 ? 19.163 -0.133 -10.715 1.00 97.75 180 GLY A C 1
ATOM 1477 O O . GLY A 1 180 ? 18.348 -0.068 -11.637 1.00 97.75 180 GLY A O 1
ATOM 1478 N N . CYS A 1 181 ? 18.768 -0.167 -9.440 1.00 98.38 181 CYS A N 1
ATOM 1479 C CA . CYS A 1 181 ? 17.359 -0.120 -9.054 1.00 98.38 181 CYS A CA 1
ATOM 1480 C C . CYS A 1 181 ? 16.752 1.272 -9.303 1.00 98.38 181 CYS A C 1
ATOM 1482 O O . CYS A 1 181 ? 17.354 2.300 -8.989 1.00 98.38 181 CYS A O 1
ATOM 1484 N N . SER A 1 182 ? 15.514 1.303 -9.806 1.00 98.19 182 SER A N 1
ATOM 1485 C CA . SER A 1 182 ? 14.673 2.505 -9.841 1.00 98.19 182 SER A CA 1
ATOM 1486 C C . SER A 1 182 ? 13.661 2.439 -8.697 1.00 98.19 182 SER A C 1
ATOM 1488 O O . SER A 1 182 ? 12.767 1.592 -8.728 1.00 98.19 182 SER A O 1
ATOM 1490 N N . PHE A 1 183 ? 13.785 3.280 -7.672 1.00 98.62 183 PHE A N 1
ATOM 1491 C CA . PHE A 1 183 ? 12.990 3.155 -6.442 1.00 98.62 183 PHE A CA 1
ATOM 1492 C C . PHE A 1 183 ? 12.437 4.490 -5.945 1.00 98.62 183 PHE A C 1
ATOM 1494 O O . PHE A 1 183 ? 13.039 5.539 -6.164 1.00 98.62 183 PHE A O 1
ATOM 1501 N N . SER A 1 184 ? 11.315 4.448 -5.233 1.00 98.50 184 SER A N 1
ATOM 1502 C CA . SER A 1 184 ? 10.783 5.562 -4.454 1.00 98.50 184 SER A CA 1
ATOM 1503 C C . SER A 1 184 ? 10.696 5.199 -2.975 1.00 98.50 184 SER A C 1
ATOM 1505 O O . SER A 1 184 ? 10.528 4.036 -2.602 1.00 98.50 184 SER A O 1
ATOM 1507 N N . GLU A 1 185 ? 10.777 6.222 -2.136 1.00 98.56 185 GLU A N 1
ATOM 1508 C CA . GLU A 1 185 ? 10.368 6.150 -0.735 1.00 98.56 185 GLU A CA 1
ATOM 1509 C C . GLU A 1 185 ? 8.821 5.996 -0.687 1.00 98.56 185 GLU A C 1
ATOM 1511 O O . GLU A 1 185 ? 8.118 6.499 -1.573 1.00 98.56 185 GLU A O 1
ATOM 1516 N N . PHE A 1 186 ? 8.296 5.193 0.250 1.00 98.00 186 PHE A N 1
ATOM 1517 C CA . PHE A 1 186 ? 6.871 4.809 0.315 1.00 98.00 186 PHE A CA 1
ATOM 1518 C C . PHE A 1 186 ? 6.370 4.545 1.755 1.00 98.00 186 PHE A C 1
ATOM 1520 O O . PHE A 1 186 ? 5.591 3.621 2.016 1.00 98.00 186 PHE A O 1
ATOM 1527 N N . GLY A 1 187 ? 6.921 5.263 2.734 1.00 97.88 187 GLY A N 1
ATOM 1528 C CA . GLY A 1 187 ? 6.968 4.871 4.143 1.00 97.88 187 GLY A CA 1
ATOM 1529 C C . GLY A 1 187 ? 6.116 5.693 5.109 1.00 97.88 187 GLY A C 1
ATOM 1530 O O . GLY A 1 187 ? 6.079 5.330 6.289 1.00 97.88 187 GLY A O 1
ATOM 1531 N N . SER A 1 188 ? 5.410 6.734 4.645 1.00 98.31 188 SER A N 1
ATOM 1532 C CA . SER A 1 188 ? 4.602 7.664 5.464 1.00 98.31 188 SER A CA 1
ATOM 1533 C C . SER A 1 188 ? 3.783 6.965 6.556 1.00 98.31 188 SER A C 1
ATOM 1535 O O . SER A 1 188 ? 3.924 7.263 7.739 1.00 98.31 188 SER A O 1
ATOM 1537 N N . ARG A 1 189 ? 2.972 5.973 6.161 1.00 96.75 189 ARG A N 1
ATOM 1538 C CA . ARG A 1 189 ? 1.983 5.282 7.013 1.00 96.75 189 ARG A CA 1
ATOM 1539 C C . ARG A 1 189 ? 2.557 4.533 8.213 1.00 96.75 189 ARG A C 1
ATOM 1541 O O . ARG A 1 189 ? 1.805 4.185 9.109 1.00 96.75 189 ARG A O 1
ATOM 1548 N N . ARG A 1 190 ? 3.850 4.206 8.219 1.00 97.56 190 ARG A N 1
ATOM 1549 C CA . ARG A 1 190 ? 4.486 3.458 9.318 1.00 97.56 190 ARG A CA 1
ATOM 1550 C C . ARG A 1 190 ? 5.857 4.024 9.676 1.00 97.56 190 ARG A C 1
ATOM 1552 O O . ARG A 1 190 ? 6.726 3.260 10.087 1.00 97.56 190 ARG A O 1
ATOM 1559 N N . ARG A 1 191 ? 6.073 5.334 9.504 1.00 98.31 191 ARG A N 1
ATOM 1560 C CA . ARG A 1 191 ? 7.288 6.010 9.993 1.00 98.31 191 ARG A CA 1
ATOM 1561 C C . ARG A 1 191 ? 7.395 5.910 11.518 1.00 98.31 191 ARG A C 1
ATOM 1563 O O . ARG A 1 191 ? 6.359 5.854 12.179 1.00 98.31 191 ARG A O 1
ATOM 1570 N N . ARG A 1 192 ? 8.610 5.859 12.084 1.00 98.19 192 ARG A N 1
ATOM 1571 C CA . ARG A 1 192 ? 8.786 5.891 13.552 1.00 98.19 192 ARG A CA 1
ATOM 1572 C C . ARG A 1 192 ? 8.265 7.218 14.112 1.00 98.19 192 ARG A C 1
ATOM 1574 O O . ARG A 1 192 ? 7.436 7.208 15.009 1.00 98.19 192 ARG A O 1
ATOM 1581 N N . ASP A 1 193 ? 8.688 8.319 13.497 1.00 98.12 193 ASP A N 1
ATOM 1582 C CA . ASP A 1 193 ? 8.161 9.672 13.679 1.00 98.12 193 ASP A CA 1
ATOM 1583 C C . ASP A 1 193 ? 8.349 10.507 12.389 1.00 98.12 193 ASP A C 1
ATOM 1585 O O . ASP A 1 193 ? 9.004 10.070 11.430 1.00 98.12 193 ASP A O 1
ATOM 1589 N N . TYR A 1 194 ? 7.785 11.719 12.338 1.00 98.25 194 TYR A N 1
ATOM 1590 C CA . TYR A 1 194 ? 8.007 12.680 11.244 1.00 98.25 194 TYR A CA 1
ATOM 1591 C C . TYR A 1 194 ? 9.501 12.984 11.011 1.00 98.25 194 TYR A C 1
ATOM 1593 O O . TYR A 1 194 ? 9.959 13.014 9.866 1.00 98.25 194 TYR A O 1
ATOM 1601 N N . LYS A 1 195 ? 10.283 13.155 12.087 1.00 98.38 195 LYS A N 1
ATOM 1602 C CA . LYS A 1 195 ? 11.719 13.492 12.033 1.00 98.38 195 LYS A CA 1
ATOM 1603 C C . LYS A 1 195 ? 12.550 12.412 11.330 1.00 98.38 195 LYS A C 1
ATOM 1605 O O . LYS A 1 195 ? 13.454 12.736 10.564 1.00 98.38 195 LYS A O 1
ATOM 1610 N N . THR A 1 196 ? 12.227 11.140 11.541 1.00 98.50 196 THR A N 1
ATOM 1611 C CA . THR A 1 196 ? 12.855 9.995 10.871 1.00 98.50 196 THR A CA 1
ATOM 1612 C C . THR A 1 196 ? 12.589 10.021 9.376 1.00 98.50 196 THR A C 1
ATOM 1614 O O . THR A 1 196 ? 13.503 9.795 8.589 1.00 98.50 196 THR A O 1
ATOM 1617 N N . HIS A 1 197 ? 11.350 10.313 8.970 1.00 98.62 197 HIS A N 1
ATOM 1618 C CA . HIS A 1 197 ? 11.008 10.431 7.554 1.00 98.62 197 HIS A CA 1
ATOM 1619 C C . HIS A 1 197 ? 11.804 11.580 6.903 1.00 98.62 197 HIS A C 1
ATOM 1621 O O . HIS A 1 197 ? 12.354 11.406 5.819 1.00 98.62 197 HIS A O 1
ATOM 1627 N N . ASP A 1 198 ? 11.993 12.698 7.607 1.00 98.69 198 ASP A N 1
ATOM 1628 C CA . ASP A 1 198 ? 12.871 13.776 7.142 1.00 98.69 198 ASP A CA 1
ATOM 1629 C C . ASP A 1 198 ? 14.337 13.327 6.985 1.00 98.69 198 ASP A C 1
ATOM 1631 O O . ASP A 1 198 ? 14.951 13.522 5.938 1.00 98.69 198 ASP A O 1
ATOM 1635 N N . MET A 1 199 ? 14.895 12.659 7.998 1.00 98.81 199 MET A N 1
ATOM 1636 C CA . MET A 1 199 ? 16.269 12.132 7.980 1.00 98.81 199 MET A CA 1
ATOM 1637 C C . MET A 1 199 ? 16.499 11.097 6.868 1.00 98.81 199 MET A C 1
ATOM 1639 O O . MET A 1 199 ? 17.556 11.097 6.235 1.00 98.81 199 MET A O 1
ATOM 1643 N N . VAL A 1 200 ? 15.493 10.271 6.569 1.00 98.81 200 VAL A N 1
ATOM 1644 C CA . VAL A 1 200 ? 15.487 9.362 5.413 1.00 98.81 200 VAL A CA 1
ATOM 1645 C C . VAL A 1 200 ? 15.633 10.136 4.104 1.00 98.81 200 VAL A C 1
ATOM 1647 O O . VAL A 1 200 ? 16.484 9.793 3.284 1.00 98.81 200 VAL A O 1
ATOM 1650 N N . MET A 1 201 ? 14.850 11.200 3.914 1.00 98.81 201 MET A N 1
ATOM 1651 C CA . MET A 1 201 ? 14.909 12.025 2.702 1.00 98.81 201 MET A CA 1
ATOM 1652 C C . MET A 1 201 ? 16.266 12.734 2.553 1.00 98.81 201 MET A C 1
ATOM 1654 O O . MET A 1 201 ? 16.790 12.829 1.441 1.00 98.81 201 MET A O 1
ATOM 1658 N N . GLN A 1 202 ? 16.886 13.154 3.664 1.00 98.88 202 GLN A N 1
ATOM 1659 C CA . GLN A 1 202 ? 18.252 13.697 3.673 1.00 98.88 202 GLN A CA 1
ATOM 1660 C C . GLN A 1 202 ? 19.277 12.656 3.192 1.00 98.88 202 GLN A C 1
ATOM 1662 O O . GLN A 1 202 ? 20.034 12.936 2.260 1.00 98.88 202 GLN A O 1
ATOM 1667 N N . GLY A 1 203 ? 19.270 11.446 3.765 1.00 98.81 203 GLY A N 1
ATOM 1668 C CA . GLY A 1 203 ? 20.188 10.366 3.379 1.00 98.81 203 GLY A CA 1
ATOM 1669 C C . GLY A 1 203 ? 20.006 9.915 1.924 1.00 98.81 203 GLY A C 1
ATOM 1670 O O . GLY A 1 203 ? 20.981 9.761 1.188 1.00 98.81 203 GLY A O 1
ATOM 1671 N N . LEU A 1 204 ? 18.758 9.796 1.457 1.00 98.81 204 LEU A N 1
ATOM 1672 C CA . LEU A 1 204 ? 18.456 9.470 0.058 1.00 98.81 204 LEU A CA 1
ATOM 1673 C C . LEU A 1 204 ? 18.916 10.559 -0.924 1.00 98.81 204 LEU A C 1
ATOM 1675 O O . LEU A 1 204 ? 19.401 10.230 -2.011 1.00 98.81 204 LEU A O 1
ATOM 1679 N N . SER A 1 205 ? 18.847 11.839 -0.543 1.00 98.69 205 SER A N 1
ATOM 1680 C CA . SER A 1 205 ? 19.404 12.924 -1.360 1.00 98.69 205 SER A CA 1
ATOM 1681 C C . SER A 1 205 ? 20.932 12.865 -1.430 1.00 98.69 205 SER A C 1
ATOM 1683 O O . SER A 1 205 ? 21.492 12.983 -2.518 1.00 98.69 205 SER A O 1
ATOM 1685 N N . GLN A 1 206 ? 21.613 12.602 -0.310 1.00 98.69 206 GLN A N 1
ATOM 1686 C CA . GLN A 1 206 ? 23.070 12.412 -0.294 1.00 98.69 206 GLN A CA 1
ATOM 1687 C C . GLN A 1 206 ? 23.494 11.227 -1.181 1.00 98.69 206 GLN A C 1
ATOM 1689 O O . GLN A 1 206 ? 24.445 11.340 -1.959 1.00 98.69 206 GLN A O 1
ATOM 1694 N N . ALA A 1 207 ? 22.747 10.118 -1.135 1.00 98.62 207 ALA A N 1
ATOM 1695 C CA . ALA A 1 207 ? 23.007 8.933 -1.950 1.00 98.62 207 ALA A CA 1
ATOM 1696 C C . ALA A 1 207 ? 22.802 9.201 -3.449 1.00 98.62 207 ALA A C 1
ATOM 1698 O O . ALA A 1 207 ? 23.618 8.779 -4.266 1.00 98.62 207 ALA A O 1
ATOM 1699 N N . LYS A 1 208 ? 21.752 9.948 -3.818 1.00 98.19 208 LYS A N 1
ATOM 1700 C CA . LYS A 1 208 ? 21.517 10.440 -5.188 1.00 98.19 208 LYS A CA 1
ATOM 1701 C C . LYS A 1 208 ? 22.670 11.322 -5.679 1.00 98.19 208 LYS A C 1
ATOM 1703 O O . LYS A 1 208 ? 23.105 11.171 -6.823 1.00 98.19 208 LYS A O 1
ATOM 1708 N N . ASP A 1 209 ? 23.180 12.216 -4.837 1.00 98.12 209 ASP A N 1
ATOM 1709 C CA . ASP A 1 209 ? 24.262 13.127 -5.213 1.00 98.12 209 ASP A CA 1
ATOM 1710 C C . ASP A 1 209 ? 25.604 12.398 -5.374 1.00 98.12 209 ASP A C 1
ATOM 1712 O O . ASP A 1 209 ? 26.374 12.734 -6.276 1.00 98.12 209 ASP A O 1
ATOM 1716 N N . GLU A 1 210 ? 25.900 11.379 -4.559 1.00 98.25 210 GLU A N 1
ATOM 1717 C CA . GLU A 1 210 ? 27.048 10.495 -4.806 1.00 98.25 210 GLU A CA 1
ATOM 1718 C C . GLU A 1 210 ? 26.851 9.624 -6.055 1.00 98.25 210 GLU A C 1
ATOM 1720 O O . GLU A 1 210 ? 27.732 9.590 -6.914 1.00 98.25 210 GLU A O 1
ATOM 1725 N N . ALA A 1 211 ? 25.695 8.976 -6.210 1.00 98.06 211 ALA A N 1
ATOM 1726 C CA . ALA A 1 211 ? 25.378 8.159 -7.379 1.00 98.06 211 ALA A CA 1
ATOM 1727 C C . ALA A 1 211 ? 25.527 8.938 -8.696 1.00 98.06 211 ALA A C 1
ATOM 1729 O O . ALA A 1 211 ? 26.047 8.409 -9.678 1.00 98.06 211 ALA A O 1
ATOM 1730 N N . THR A 1 212 ? 25.152 10.221 -8.693 1.00 97.50 212 THR A N 1
ATOM 1731 C CA . THR A 1 212 ? 25.350 11.135 -9.826 1.00 97.50 212 THR A CA 1
ATOM 1732 C C . THR A 1 212 ? 26.840 11.371 -10.101 1.00 97.50 212 THR A C 1
ATOM 1734 O O . THR A 1 212 ? 27.278 11.238 -11.243 1.00 97.50 212 THR A O 1
ATOM 1737 N N . LYS A 1 213 ? 27.655 11.643 -9.068 1.00 98.00 213 LYS A N 1
ATOM 1738 C CA . LYS A 1 213 ? 29.121 11.811 -9.198 1.00 98.00 213 LYS A CA 1
ATOM 1739 C C . LYS A 1 213 ? 29.818 10.528 -9.673 1.00 98.00 213 LYS A C 1
ATOM 1741 O O . LYS A 1 213 ? 30.775 10.604 -10.438 1.00 98.00 213 LYS A O 1
ATOM 1746 N N . ARG A 1 214 ? 29.333 9.356 -9.243 1.00 97.81 214 ARG A N 1
ATOM 1747 C CA . ARG A 1 214 ? 29.856 8.022 -9.602 1.00 97.81 214 ARG A CA 1
ATOM 1748 C C . ARG A 1 214 ? 29.254 7.443 -10.892 1.00 97.81 214 ARG A C 1
ATOM 1750 O O . ARG A 1 214 ? 29.645 6.350 -11.288 1.00 97.81 214 ARG A O 1
ATOM 1757 N N . SER A 1 215 ? 28.351 8.168 -11.567 1.00 97.75 215 SER A N 1
ATOM 1758 C CA . SER A 1 215 ? 27.650 7.726 -12.790 1.00 97.75 215 SER A CA 1
ATOM 1759 C C . SER A 1 215 ? 26.953 6.363 -12.648 1.00 97.75 215 SER A C 1
ATOM 1761 O O . SER A 1 215 ? 27.023 5.510 -13.533 1.00 97.75 215 SER A O 1
ATOM 1763 N N . PHE A 1 216 ? 26.295 6.145 -11.509 1.00 98.19 216 PHE A N 1
ATOM 1764 C CA . PHE A 1 216 ? 25.563 4.915 -11.221 1.00 98.19 216 PHE A CA 1
ATOM 1765 C C . PHE A 1 216 ? 24.318 4.730 -12.113 1.00 98.19 216 PHE A C 1
ATOM 1767 O O . PHE A 1 216 ? 23.685 5.714 -12.497 1.00 98.19 216 PHE A O 1
ATOM 1774 N N . PRO A 1 217 ? 23.931 3.476 -12.424 1.00 97.31 217 PRO A N 1
ATOM 1775 C CA . PRO A 1 217 ? 22.830 3.186 -13.345 1.00 97.31 217 PRO A CA 1
ATOM 1776 C C . PRO A 1 217 ? 21.425 3.310 -12.728 1.00 97.31 217 PRO A C 1
ATOM 1778 O O . PRO A 1 217 ? 20.444 3.355 -13.470 1.00 97.31 217 PRO A O 1
ATOM 1781 N N . GLY A 1 218 ? 21.299 3.304 -11.397 1.00 97.69 218 GLY A N 1
ATOM 1782 C CA . GLY A 1 218 ? 20.010 3.351 -10.705 1.00 97.69 218 GLY A CA 1
ATOM 1783 C C . GLY A 1 218 ? 19.422 4.757 -10.588 1.00 97.69 218 GLY A C 1
ATOM 1784 O O . GLY A 1 218 ? 20.067 5.762 -10.885 1.00 97.69 218 GLY A O 1
ATOM 1785 N N . LYS A 1 219 ? 18.169 4.840 -10.130 1.00 97.75 219 LYS A N 1
ATOM 1786 C CA . LYS A 1 219 ? 17.436 6.105 -10.009 1.00 97.75 219 LYS A CA 1
ATOM 1787 C C . LYS A 1 219 ? 16.599 6.162 -8.735 1.00 97.75 219 LYS A C 1
ATOM 1789 O O . LYS A 1 219 ? 15.677 5.369 -8.556 1.00 97.75 219 LYS A O 1
ATOM 1794 N N . TRP A 1 220 ? 16.823 7.187 -7.916 1.00 98.31 220 TRP A N 1
ATOM 1795 C CA . TRP A 1 220 ? 15.824 7.603 -6.938 1.00 98.31 220 TRP A CA 1
ATOM 1796 C C . TRP A 1 220 ? 14.710 8.345 -7.690 1.00 98.31 220 TRP A C 1
ATOM 1798 O O . TRP A 1 220 ? 14.929 9.398 -8.290 1.00 98.31 220 TRP A O 1
ATOM 1808 N N . ALA A 1 221 ? 13.536 7.727 -7.753 1.00 97.06 221 ALA A N 1
ATOM 1809 C CA . ALA A 1 221 ? 12.382 8.195 -8.507 1.00 97.06 221 ALA A CA 1
ATOM 1810 C C . ALA A 1 221 ? 11.569 9.263 -7.759 1.00 97.06 221 ALA A C 1
ATOM 1812 O O . ALA A 1 221 ? 10.866 10.024 -8.420 1.00 97.06 221 ALA A O 1
ATOM 1813 N N . GLY A 1 222 ? 11.681 9.329 -6.425 1.00 97.94 222 GLY A N 1
ATOM 1814 C CA . GLY A 1 222 ? 10.961 10.275 -5.570 1.00 97.94 222 GLY A CA 1
ATOM 1815 C C . GLY A 1 222 ? 10.465 9.666 -4.252 1.00 97.94 222 GLY A C 1
ATOM 1816 O O . GLY A 1 222 ? 11.006 8.667 -3.771 1.00 97.94 222 GLY A O 1
ATOM 1817 N N . THR A 1 223 ? 9.407 10.246 -3.692 1.00 98.75 223 THR A N 1
ATOM 1818 C CA . THR A 1 223 ? 8.645 9.745 -2.526 1.00 98.75 223 THR A CA 1
ATOM 1819 C C . THR A 1 223 ? 7.153 9.756 -2.867 1.00 98.75 223 THR A C 1
ATOM 1821 O O . THR A 1 223 ? 6.735 10.490 -3.765 1.00 98.75 223 THR A O 1
ATOM 1824 N N . SER A 1 224 ? 6.324 8.962 -2.187 1.00 98.38 224 SER A N 1
ATOM 1825 C CA . SER A 1 224 ? 4.870 9.156 -2.253 1.00 98.38 224 SER A CA 1
ATOM 1826 C C . SER A 1 224 ? 4.369 10.360 -1.473 1.00 98.38 224 SER A C 1
ATOM 1828 O O . SER A 1 224 ? 3.304 10.874 -1.809 1.00 98.38 224 SER A O 1
ATOM 1830 N N . ASN A 1 225 ? 5.093 10.796 -0.447 1.00 98.75 225 ASN A N 1
ATOM 1831 C CA . ASN A 1 225 ? 4.654 11.847 0.455 1.00 98.75 225 ASN A CA 1
ATOM 1832 C C . ASN A 1 225 ? 4.760 13.220 -0.218 1.00 98.75 225 ASN A C 1
ATOM 1834 O O . ASN A 1 225 ? 5.853 13.644 -0.590 1.00 98.75 225 ASN A O 1
ATOM 1838 N N . LEU A 1 226 ? 3.636 13.915 -0.396 1.00 98.50 226 LEU A N 1
ATOM 1839 C CA . LEU A 1 226 ? 3.601 15.161 -1.169 1.00 98.50 226 LEU A CA 1
ATOM 1840 C C . LEU A 1 226 ? 4.357 16.312 -0.494 1.00 98.50 226 LEU A C 1
ATOM 1842 O O . LEU A 1 226 ? 5.088 17.035 -1.165 1.00 98.50 226 LEU A O 1
ATOM 1846 N N . HIS A 1 227 ? 4.248 16.431 0.827 1.00 98.31 227 HIS A N 1
ATOM 1847 C CA . HIS A 1 227 ? 4.983 17.401 1.639 1.00 98.31 227 HIS A CA 1
ATOM 1848 C C . HIS A 1 227 ? 6.498 17.175 1.558 1.00 98.31 227 HIS A C 1
ATOM 1850 O O . HIS A 1 227 ? 7.254 18.114 1.314 1.00 98.31 227 HIS A O 1
ATOM 1856 N N . MET A 1 228 ? 6.962 15.925 1.661 1.00 98.56 228 MET A N 1
ATOM 1857 C CA . MET A 1 228 ? 8.382 15.600 1.475 1.00 98.56 228 MET A CA 1
ATOM 1858 C C . MET A 1 228 ? 8.834 15.765 0.012 1.00 98.56 228 MET A C 1
ATOM 1860 O O . MET A 1 228 ? 9.958 16.206 -0.229 1.00 98.56 228 MET A O 1
ATOM 1864 N N . ALA A 1 229 ? 7.978 15.475 -0.973 1.00 98.62 229 ALA A N 1
ATOM 1865 C CA . ALA A 1 229 ? 8.267 15.707 -2.391 1.00 98.62 229 ALA A CA 1
ATOM 1866 C C . ALA A 1 229 ? 8.470 17.202 -2.694 1.00 98.62 229 ALA A C 1
ATOM 1868 O O . ALA A 1 229 ? 9.427 17.569 -3.379 1.00 98.62 229 ALA A O 1
ATOM 1869 N N . MET A 1 230 ? 7.619 18.061 -2.125 1.00 98.25 230 MET A N 1
ATOM 1870 C CA . MET A 1 230 ? 7.739 19.518 -2.174 1.00 98.25 230 MET A CA 1
ATOM 1871 C C . MET A 1 230 ? 9.003 19.996 -1.446 1.00 98.25 230 MET A C 1
ATOM 1873 O O . MET A 1 230 ? 9.863 20.621 -2.065 1.00 98.25 230 MET A O 1
ATOM 1877 N N . LYS A 1 231 ? 9.181 19.619 -0.170 1.00 97.94 231 LYS A N 1
ATOM 1878 C CA . LYS A 1 231 ? 10.315 20.039 0.673 1.00 97.94 231 LYS A CA 1
ATOM 1879 C C . LYS A 1 231 ? 11.686 19.680 0.084 1.00 97.94 231 LYS A C 1
ATOM 1881 O O . LYS A 1 231 ? 12.622 20.468 0.208 1.00 97.94 231 LYS A O 1
ATOM 1886 N N . TYR A 1 232 ? 11.820 18.510 -0.541 1.00 98.25 232 TYR A N 1
ATOM 1887 C CA . TYR A 1 232 ? 13.084 18.042 -1.129 1.00 98.25 232 TYR A CA 1
ATOM 1888 C C . TYR A 1 232 ? 13.211 18.315 -2.635 1.00 98.25 232 TYR A C 1
ATOM 1890 O O . TYR A 1 232 ? 14.232 17.958 -3.226 1.00 98.25 232 TYR A O 1
ATOM 1898 N N . ASN A 1 233 ? 12.207 18.945 -3.260 1.00 96.81 233 ASN A N 1
ATOM 1899 C CA . ASN A 1 233 ? 12.122 19.159 -4.707 1.00 96.81 233 ASN A CA 1
ATOM 1900 C C . ASN A 1 233 ? 12.411 17.868 -5.509 1.00 96.81 233 ASN A C 1
ATOM 1902 O O . ASN A 1 233 ? 13.309 17.795 -6.356 1.00 96.81 233 ASN A O 1
ATOM 1906 N N . VAL A 1 234 ? 11.663 16.810 -5.186 1.00 97.12 234 VAL A N 1
ATOM 1907 C CA . VAL A 1 234 ? 11.698 15.511 -5.877 1.00 97.12 234 VAL A CA 1
ATOM 1908 C C . VAL A 1 234 ? 10.304 15.145 -6.398 1.00 97.12 234 VAL A C 1
ATOM 1910 O O . VAL A 1 234 ? 9.309 15.684 -5.915 1.00 97.12 234 VAL A O 1
ATOM 1913 N N . PRO A 1 235 ? 10.180 14.241 -7.389 1.00 96.88 235 PRO A N 1
ATOM 1914 C CA . PRO A 1 235 ? 8.870 13.865 -7.908 1.00 96.88 235 PRO A CA 1
ATOM 1915 C C . PRO A 1 235 ? 8.002 13.184 -6.842 1.00 96.88 235 PRO A C 1
ATOM 1917 O O . PRO A 1 235 ? 8.475 12.314 -6.108 1.00 96.88 235 PRO A O 1
ATOM 1920 N N . ALA A 1 236 ? 6.716 13.526 -6.812 1.00 96.38 236 ALA A N 1
ATOM 1921 C CA . ALA A 1 236 ? 5.718 12.768 -6.070 1.00 96.38 236 ALA A CA 1
ATOM 1922 C C . ALA A 1 236 ? 5.333 11.496 -6.854 1.00 96.38 236 ALA A C 1
ATOM 1924 O O . ALA A 1 236 ? 5.085 11.552 -8.062 1.00 96.38 236 ALA A O 1
ATOM 1925 N N . VAL A 1 237 ? 5.273 10.345 -6.179 1.00 94.06 237 VAL A N 1
ATOM 1926 C CA . VAL A 1 237 ? 5.057 9.023 -6.794 1.00 94.06 237 VAL A CA 1
ATOM 1927 C C . VAL A 1 237 ? 3.779 8.373 -6.258 1.00 94.06 237 VAL A C 1
ATOM 1929 O O . VAL A 1 237 ? 3.604 8.190 -5.058 1.00 94.06 237 VAL A O 1
ATOM 1932 N N . GLY A 1 238 ? 2.866 7.985 -7.150 1.00 90.25 238 GLY A N 1
ATOM 1933 C CA . GLY A 1 238 ? 1.549 7.472 -6.772 1.00 90.25 238 GLY A CA 1
ATOM 1934 C C . GLY A 1 238 ? 1.010 6.444 -7.759 1.00 90.25 238 GLY A C 1
ATOM 1935 O O . GLY A 1 238 ? 1.302 6.482 -8.952 1.00 90.25 238 GLY A O 1
ATOM 1936 N N . THR A 1 239 ? 0.213 5.512 -7.242 1.00 91.62 239 THR A N 1
ATOM 1937 C CA . THR A 1 239 ? -0.491 4.474 -8.009 1.00 91.62 239 THR A CA 1
ATOM 1938 C C . THR A 1 239 ? -1.827 4.201 -7.323 1.00 91.62 239 THR A C 1
ATOM 1940 O O . THR A 1 239 ? -1.911 4.347 -6.104 1.00 91.62 239 THR A O 1
ATOM 1943 N N . VAL A 1 240 ? -2.856 3.789 -8.065 1.00 96.00 240 VAL A N 1
ATOM 1944 C CA . VAL A 1 240 ? -4.168 3.451 -7.486 1.00 96.00 240 VAL A CA 1
ATOM 1945 C C . VAL A 1 240 ? -4.040 2.399 -6.365 1.00 96.00 240 VAL A C 1
ATOM 1947 O O . VAL A 1 240 ? -3.167 1.525 -6.417 1.00 96.00 240 VAL A O 1
ATOM 1950 N N . ALA A 1 241 ? -4.881 2.492 -5.329 1.00 96.62 241 ALA A N 1
ATOM 1951 C CA . ALA A 1 241 ? -4.906 1.566 -4.192 1.00 96.62 241 ALA A CA 1
ATOM 1952 C C . ALA A 1 241 ? -6.175 0.696 -4.169 1.00 96.62 241 ALA A C 1
ATOM 1954 O O . ALA A 1 241 ? -7.136 0.945 -4.896 1.00 96.62 241 ALA A O 1
ATOM 1955 N N . HIS A 1 242 ? -6.175 -0.350 -3.333 1.00 97.19 242 HIS A N 1
ATOM 1956 C CA . HIS A 1 242 ? -7.245 -1.354 -3.314 1.00 97.19 242 HIS A CA 1
ATOM 1957 C C . HIS A 1 242 ? -8.627 -0.775 -3.026 1.00 97.19 242 HIS A C 1
ATOM 1959 O O . HIS A 1 242 ? -9.591 -1.249 -3.616 1.00 97.19 242 HIS A O 1
ATOM 1965 N N . GLU A 1 243 ? -8.731 0.254 -2.178 1.00 97.44 243 GLU A N 1
ATOM 1966 C CA . GLU A 1 243 ? -10.021 0.847 -1.807 1.00 97.44 243 GLU A CA 1
ATOM 1967 C C . GLU A 1 243 ? -10.840 1.321 -3.015 1.00 97.44 243 GLU A C 1
ATOM 1969 O O . GLU A 1 243 ? -12.059 1.218 -2.984 1.00 97.44 243 GLU A O 1
ATOM 1974 N N . TRP A 1 244 ? -10.189 1.746 -4.104 1.00 98.44 244 TRP A N 1
ATOM 1975 C CA . TRP A 1 244 ? -10.863 2.133 -5.344 1.00 98.44 244 TRP A CA 1
ATOM 1976 C C . TRP A 1 244 ? -11.645 0.961 -5.946 1.00 98.44 244 TRP A C 1
ATOM 1978 O O . TRP A 1 244 ? -12.835 1.066 -6.226 1.00 98.44 244 TRP A O 1
ATOM 1988 N N . PHE A 1 245 ? -10.988 -0.193 -6.072 1.00 98.19 245 PHE A N 1
ATOM 1989 C CA . PHE A 1 245 ? -11.580 -1.426 -6.588 1.00 98.19 245 PHE A CA 1
ATOM 1990 C C . PHE A 1 245 ? -12.579 -2.043 -5.597 1.00 98.19 245 PHE A C 1
ATOM 1992 O O . PHE A 1 245 ? -13.630 -2.524 -6.014 1.00 98.19 245 PHE A O 1
ATOM 1999 N N . MET A 1 246 ? -12.271 -2.006 -4.296 1.00 97.94 246 MET A N 1
ATOM 2000 C CA . MET A 1 246 ? -13.133 -2.512 -3.220 1.00 97.94 246 MET A CA 1
ATOM 2001 C C . MET A 1 246 ? -14.442 -1.721 -3.127 1.00 97.94 246 MET A C 1
ATOM 2003 O O . MET A 1 246 ? -15.517 -2.313 -3.169 1.00 97.94 246 MET A O 1
ATOM 2007 N N . GLY A 1 247 ? -14.349 -0.390 -3.055 1.00 97.94 247 GLY A N 1
ATOM 2008 C CA . GLY A 1 247 ? -15.494 0.509 -2.978 1.00 97.94 247 GLY A CA 1
ATOM 2009 C C . GLY A 1 247 ? -16.362 0.410 -4.225 1.00 97.94 247 GLY A C 1
ATOM 2010 O O . GLY A 1 247 ? -17.565 0.222 -4.105 1.00 97.94 247 GLY A O 1
ATOM 2011 N N . ILE A 1 248 ? -15.769 0.416 -5.425 1.00 98.44 248 ILE A N 1
ATOM 2012 C CA . ILE A 1 248 ? -16.523 0.224 -6.675 1.00 98.44 248 ILE A CA 1
ATOM 2013 C C . ILE A 1 248 ? -17.251 -1.126 -6.694 1.00 98.44 248 ILE A C 1
ATOM 2015 O O . ILE A 1 248 ? -18.406 -1.176 -7.121 1.00 98.44 248 ILE A O 1
ATOM 2019 N N . ALA A 1 249 ? -16.626 -2.208 -6.222 1.00 97.56 249 ALA A N 1
ATOM 2020 C CA . ALA A 1 249 ? -17.274 -3.516 -6.166 1.00 97.56 249 ALA A CA 1
ATOM 2021 C C . ALA A 1 249 ? -18.467 -3.547 -5.200 1.00 97.56 249 ALA A C 1
ATOM 2023 O O . ALA A 1 249 ? -19.514 -4.072 -5.571 1.00 97.56 249 ALA A O 1
ATOM 2024 N N . ALA A 1 250 ? -18.327 -2.940 -4.015 1.00 97.00 250 ALA A N 1
ATOM 2025 C CA . ALA A 1 250 ? -19.409 -2.805 -3.044 1.00 97.00 250 ALA A CA 1
ATOM 2026 C C . ALA A 1 250 ? -20.543 -1.913 -3.583 1.00 97.00 250 ALA A C 1
ATOM 2028 O O . ALA A 1 250 ? -21.661 -2.391 -3.740 1.00 97.00 250 ALA A O 1
ATOM 2029 N N . ILE A 1 251 ? -20.250 -0.667 -3.976 1.00 97.69 251 ILE A N 1
ATOM 2030 C CA . ILE A 1 251 ? -21.229 0.319 -4.484 1.00 97.69 251 ILE A CA 1
ATOM 2031 C C . ILE A 1 251 ? -22.041 -0.230 -5.670 1.00 97.69 251 ILE A C 1
ATOM 2033 O O . ILE A 1 251 ? -23.228 0.060 -5.800 1.00 97.69 251 ILE A O 1
ATOM 2037 N N . THR A 1 252 ? -21.415 -1.016 -6.554 1.00 96.38 252 THR A N 1
ATOM 2038 C CA . THR A 1 252 ? -22.089 -1.583 -7.739 1.00 96.38 252 THR A CA 1
ATOM 2039 C C . THR A 1 252 ? -22.671 -2.984 -7.533 1.00 96.38 252 THR A C 1
ATOM 2041 O O . THR A 1 252 ? -23.329 -3.480 -8.447 1.00 96.38 252 THR A O 1
ATOM 2044 N N . ASP A 1 253 ? -22.416 -3.620 -6.382 1.00 94.25 253 ASP A N 1
ATOM 2045 C CA . ASP A 1 253 ? -22.689 -5.037 -6.076 1.00 94.25 253 ASP A CA 1
ATOM 2046 C C . ASP A 1 253 ? -22.334 -5.987 -7.244 1.00 94.25 253 ASP A C 1
ATOM 2048 O O . ASP A 1 253 ? -23.084 -6.888 -7.622 1.00 94.25 253 ASP A O 1
ATOM 2052 N N . ASN A 1 254 ? -21.196 -5.725 -7.905 1.00 94.19 254 ASN A N 1
ATOM 2053 C CA . ASN A 1 254 ? -20.814 -6.413 -9.141 1.00 94.19 254 ASN A CA 1
ATOM 2054 C C . ASN A 1 254 ? -19.304 -6.650 -9.253 1.00 94.19 254 ASN A C 1
ATOM 2056 O O . ASN A 1 254 ? -18.600 -6.077 -10.091 1.00 94.19 254 ASN A O 1
ATOM 2060 N N . TYR A 1 255 ? -18.814 -7.574 -8.432 1.00 93.50 255 TYR A N 1
ATOM 2061 C CA . TYR A 1 255 ? -17.420 -8.018 -8.418 1.00 93.50 255 TYR A CA 1
ATOM 2062 C C . TYR A 1 255 ? -16.917 -8.470 -9.801 1.00 93.50 255 TYR A C 1
ATOM 2064 O O . TYR A 1 255 ? -15.794 -8.140 -10.172 1.00 93.50 255 TYR A O 1
ATOM 2072 N N . THR A 1 256 ? -17.766 -9.116 -10.616 1.00 92.62 256 THR A N 1
ATOM 2073 C CA . THR A 1 256 ? -17.404 -9.591 -11.972 1.00 92.62 256 THR A CA 1
ATOM 2074 C C . THR A 1 256 ? -17.056 -8.475 -12.964 1.00 92.62 256 THR A C 1
ATOM 2076 O O . THR A 1 256 ? -16.393 -8.728 -13.971 1.00 92.62 256 THR A O 1
ATOM 2079 N N . LYS A 1 257 ? -17.500 -7.237 -12.700 1.00 94.88 257 LYS A N 1
ATOM 2080 C CA . LYS A 1 257 ? -17.192 -6.049 -13.510 1.00 94.88 257 LYS A CA 1
ATOM 2081 C C . LYS A 1 257 ? -16.362 -5.003 -12.777 1.00 94.88 257 LYS A C 1
ATOM 2083 O O . LYS A 1 257 ? -15.814 -4.132 -13.445 1.00 94.88 257 LYS A O 1
ATOM 2088 N N . ALA A 1 258 ? -16.225 -5.083 -11.454 1.00 96.50 258 ALA A N 1
ATOM 2089 C CA . ALA A 1 258 ? -15.551 -4.072 -10.639 1.00 96.50 258 ALA A CA 1
ATOM 2090 C C . ALA A 1 258 ? -14.146 -3.711 -11.152 1.00 96.50 258 ALA A C 1
ATOM 2092 O O . ALA A 1 258 ? -13.817 -2.530 -11.236 1.00 96.50 258 ALA A O 1
ATOM 2093 N N . ASN A 1 259 ? -13.356 -4.705 -11.576 1.00 97.31 259 ASN A N 1
ATOM 2094 C CA . ASN A 1 259 ? -12.039 -4.488 -12.186 1.00 97.31 259 ASN A CA 1
ATOM 2095 C C . ASN A 1 259 ? -12.109 -3.664 -13.490 1.00 97.31 259 ASN A C 1
ATOM 2097 O O . ASN A 1 259 ? -11.281 -2.781 -13.702 1.00 97.31 259 ASN A O 1
ATOM 2101 N N . GLU A 1 260 ? -13.102 -3.907 -14.351 1.00 96.69 260 GLU A N 1
ATOM 2102 C CA . GLU A 1 260 ? -13.294 -3.162 -15.604 1.00 96.69 260 GLU A CA 1
ATOM 2103 C C . GLU A 1 260 ? -13.818 -1.743 -15.327 1.00 96.69 260 GLU A C 1
ATOM 2105 O O . GLU A 1 260 ? -13.244 -0.770 -15.812 1.00 96.69 260 GLU A O 1
ATOM 2110 N N . THR A 1 261 ? -14.839 -1.608 -14.475 1.00 97.19 261 THR A N 1
ATOM 2111 C CA . THR A 1 261 ? -15.419 -0.321 -14.050 1.00 97.19 261 THR A CA 1
ATOM 2112 C C . THR A 1 261 ? -14.376 0.587 -13.388 1.00 97.19 261 THR A C 1
ATOM 2114 O O . THR A 1 261 ? -14.289 1.772 -13.707 1.00 97.19 261 THR A O 1
ATOM 2117 N N . ALA A 1 262 ? -13.531 0.039 -12.509 1.00 97.56 262 ALA A N 1
ATOM 2118 C CA . ALA A 1 262 ? -12.470 0.784 -11.835 1.00 97.56 262 ALA A CA 1
ATOM 2119 C C . ALA A 1 262 ? -11.397 1.305 -12.804 1.00 97.56 262 ALA A C 1
ATOM 2121 O O . ALA A 1 262 ? -10.941 2.441 -12.650 1.00 97.56 262 ALA A O 1
ATOM 2122 N N . LEU A 1 263 ? -11.031 0.518 -13.825 1.00 96.69 263 LEU A N 1
ATOM 2123 C CA . LEU A 1 263 ? -10.127 0.952 -14.894 1.00 96.69 263 LEU A CA 1
ATOM 2124 C C . LEU A 1 263 ? -10.779 2.009 -15.800 1.00 96.69 263 LEU A C 1
ATOM 2126 O O . LEU A 1 263 ? -10.126 2.997 -16.137 1.00 96.69 263 LEU A O 1
ATOM 2130 N N . GLN A 1 264 ? -12.061 1.841 -16.150 1.00 95.00 264 GLN A N 1
ATOM 2131 C CA . GLN A 1 264 ? -12.830 2.814 -16.935 1.00 95.00 264 GLN A CA 1
ATOM 2132 C C . GLN A 1 264 ? -12.902 4.176 -16.230 1.00 95.00 264 GLN A C 1
ATOM 2134 O O . GLN A 1 264 ? -12.569 5.189 -16.844 1.00 95.00 264 GLN A O 1
ATOM 2139 N N . TYR A 1 265 ? -13.279 4.214 -14.948 1.00 95.75 265 TYR A N 1
ATOM 2140 C CA . TYR A 1 265 ? -13.368 5.461 -14.183 1.00 95.75 265 TYR A CA 1
ATOM 2141 C C . TYR A 1 265 ? -11.990 6.086 -13.914 1.00 95.75 265 TYR A C 1
ATOM 2143 O O . TYR A 1 265 ? -11.847 7.295 -14.073 1.00 95.75 265 TYR A O 1
ATOM 2151 N N . TRP A 1 266 ? -10.945 5.304 -13.609 1.00 95.56 266 TRP A N 1
ATOM 2152 C CA . TRP A 1 266 ? -9.591 5.854 -13.418 1.00 95.56 266 TRP A CA 1
ATOM 2153 C C . TRP A 1 266 ? -9.053 6.517 -14.697 1.00 95.56 266 TRP A C 1
ATOM 2155 O O . TRP A 1 266 ? -8.610 7.667 -14.674 1.00 95.56 266 TRP A O 1
ATOM 2165 N N . SER A 1 267 ? -9.176 5.834 -15.842 1.00 91.62 267 SER A N 1
ATOM 2166 C CA . SER A 1 267 ? -8.838 6.403 -17.155 1.00 91.62 267 SER A CA 1
ATOM 2167 C C . SER A 1 267 ? -9.753 7.569 -17.550 1.00 91.62 267 SER A C 1
ATOM 2169 O O . SER A 1 267 ? -9.305 8.490 -18.229 1.00 91.62 267 SER A O 1
ATOM 2171 N N . GLY A 1 268 ? -11.014 7.558 -17.109 1.00 91.06 268 GLY A N 1
ATOM 2172 C CA . GLY A 1 268 ? -11.978 8.642 -17.297 1.00 91.06 268 GLY A CA 1
ATOM 2173 C C . GLY A 1 268 ? -11.684 9.894 -16.462 1.00 91.06 268 GLY A C 1
ATOM 2174 O O . GLY A 1 268 ? -12.041 10.996 -16.883 1.00 91.06 268 GLY A O 1
ATOM 2175 N N . THR A 1 269 ? -11.003 9.770 -15.318 1.00 92.81 269 THR A N 1
ATOM 2176 C CA . THR A 1 269 ? -10.482 10.915 -14.552 1.00 92.81 269 THR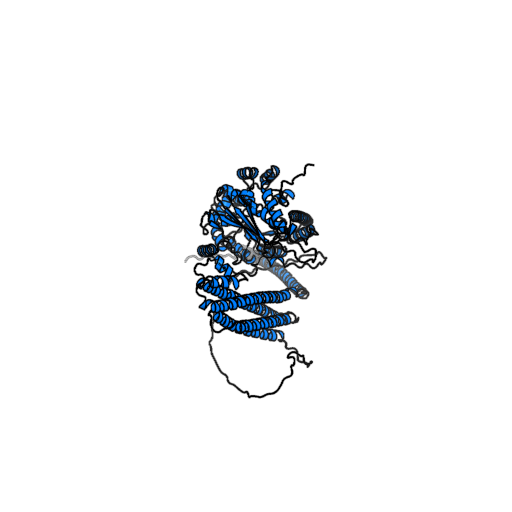 A CA 1
ATOM 2177 C C . THR A 1 269 ? -9.240 11.503 -15.215 1.00 92.81 269 THR A C 1
ATOM 2179 O O . THR A 1 269 ? -9.234 12.694 -15.513 1.00 92.81 269 THR A O 1
ATOM 2182 N N . PHE A 1 270 ? -8.215 10.682 -15.473 1.00 91.56 270 PHE A N 1
ATOM 2183 C CA . PHE A 1 270 ? -6.852 11.169 -15.747 1.00 91.56 270 PHE A CA 1
ATOM 2184 C C . PHE A 1 270 ? -6.401 11.127 -17.215 1.00 91.56 270 PHE A C 1
ATOM 2186 O O . PHE A 1 270 ? -5.382 11.728 -17.556 1.00 91.56 270 PHE A O 1
ATOM 2193 N N . GLY A 1 271 ? -7.137 10.445 -18.095 1.00 87.81 271 GLY A N 1
ATOM 2194 C CA . GLY A 1 271 ? -6.742 10.225 -19.489 1.00 87.81 271 GLY A CA 1
ATOM 2195 C C . GLY A 1 271 ? -5.838 9.001 -19.693 1.00 87.81 271 GLY A C 1
ATOM 2196 O O . GLY A 1 271 ? -5.515 8.254 -18.767 1.00 87.81 271 GLY A O 1
ATOM 2197 N N . ARG A 1 272 ? -5.448 8.755 -20.948 1.00 86.94 272 ARG A N 1
ATOM 2198 C CA . ARG A 1 272 ? -4.658 7.575 -21.346 1.00 86.94 272 ARG A CA 1
ATOM 2199 C C . ARG A 1 272 ? -3.170 7.788 -21.067 1.00 86.94 272 ARG A C 1
ATOM 2201 O O . ARG A 1 272 ? -2.609 8.809 -21.463 1.00 86.94 272 ARG A O 1
ATOM 2208 N N . GLY A 1 273 ? -2.526 6.811 -20.425 1.00 82.00 273 GLY A N 1
ATOM 2209 C CA . GLY A 1 273 ? -1.104 6.843 -20.054 1.00 82.00 273 GLY A CA 1
ATOM 2210 C C . GLY A 1 273 ? -0.791 7.560 -18.731 1.00 82.00 273 GLY A C 1
ATOM 2211 O O . GLY A 1 273 ? 0.236 7.275 -18.116 1.00 82.00 273 GLY A O 1
ATOM 2212 N N . VAL A 1 274 ? -1.686 8.412 -18.226 1.00 84.50 274 VAL A N 1
ATOM 2213 C CA . VAL A 1 274 ? -1.514 9.174 -16.975 1.00 84.50 274 VAL A CA 1
ATOM 2214 C C . VAL A 1 274 ? -1.866 8.314 -15.751 1.00 84.50 274 VAL A C 1
ATOM 2216 O O . VAL A 1 274 ? -2.838 7.565 -15.791 1.00 84.50 274 VAL A O 1
ATOM 2219 N N . LEU A 1 275 ? -1.064 8.392 -14.674 1.00 86.12 275 LEU A N 1
ATOM 2220 C CA . LEU A 1 275 ? -1.219 7.609 -13.425 1.00 86.12 275 LEU A CA 1
ATOM 2221 C C . LEU A 1 275 ? -1.491 6.106 -13.664 1.00 86.12 275 LEU A C 1
ATOM 2223 O O . LEU A 1 275 ? -2.286 5.467 -12.973 1.00 86.12 275 LEU A O 1
ATOM 2227 N N . SER A 1 276 ? -0.842 5.546 -14.685 1.00 87.81 276 SER A N 1
ATOM 2228 C CA . SER A 1 276 ? -1.299 4.340 -15.380 1.00 87.81 276 SER A CA 1
ATOM 2229 C C . SER A 1 276 ? -0.558 3.058 -14.973 1.00 87.81 276 SER A C 1
ATOM 2231 O O . SER A 1 276 ? -0.227 2.208 -15.804 1.00 87.81 276 SER A O 1
ATOM 2233 N N . ILE A 1 277 ? -0.306 2.910 -13.670 1.00 95.69 277 ILE A N 1
ATOM 2234 C CA . ILE A 1 277 ? 0.164 1.660 -13.062 1.00 95.69 277 ILE A CA 1
ATOM 2235 C C . ILE A 1 277 ? -1.040 0.945 -12.441 1.00 95.69 277 ILE A C 1
ATOM 2237 O O . ILE A 1 277 ? -1.629 1.427 -11.475 1.00 95.69 277 ILE A O 1
ATOM 2241 N N . ALA A 1 278 ? -1.405 -0.204 -13.005 1.00 95.62 278 ALA A N 1
ATOM 2242 C CA . ALA A 1 278 ? -2.570 -0.980 -12.593 1.00 95.62 278 ALA A CA 1
ATOM 2243 C C . ALA A 1 278 ? -2.289 -1.851 -11.357 1.00 95.62 278 ALA A C 1
ATOM 2245 O O . ALA A 1 278 ? -1.369 -2.666 -11.365 1.00 95.62 278 ALA A O 1
ATOM 2246 N N . LEU A 1 279 ? -3.112 -1.733 -10.316 1.00 96.69 279 LEU A N 1
ATOM 2247 C CA . LEU A 1 279 ? -3.083 -2.633 -9.161 1.00 96.69 279 LEU A CA 1
ATOM 2248 C C . LEU A 1 279 ? -3.969 -3.852 -9.434 1.00 96.69 279 LEU A C 1
ATOM 2250 O O . LEU A 1 279 ? -5.148 -3.702 -9.739 1.00 96.69 279 LEU A O 1
ATOM 2254 N N . THR A 1 280 ? -3.388 -5.046 -9.359 1.00 96.38 280 THR A N 1
ATOM 2255 C CA . THR A 1 280 ? -3.946 -6.245 -10.007 1.00 96.38 280 THR A CA 1
ATOM 2256 C C . THR A 1 280 ? -4.642 -7.217 -9.055 1.00 96.38 280 THR A C 1
ATOM 2258 O O . THR A 1 280 ? -5.587 -7.893 -9.448 1.00 96.38 280 THR A O 1
ATOM 2261 N N . ASP A 1 281 ? -4.214 -7.293 -7.795 1.00 94.31 281 ASP A N 1
ATOM 2262 C CA . ASP A 1 281 ? -4.549 -8.422 -6.928 1.00 94.31 281 ASP A CA 1
ATOM 2263 C C . ASP A 1 281 ? -5.817 -8.231 -6.077 1.00 94.31 281 ASP A C 1
ATOM 2265 O O . ASP A 1 281 ? -6.162 -9.134 -5.323 1.00 94.31 281 A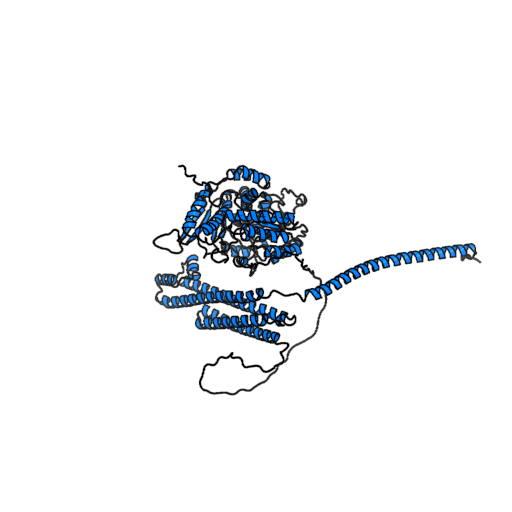SP A O 1
ATOM 2269 N N . THR A 1 282 ? -6.558 -7.114 -6.170 1.00 95.19 282 THR A N 1
ATOM 2270 C CA . THR A 1 282 ? -7.719 -6.852 -5.279 1.00 95.19 282 THR A CA 1
ATOM 2271 C C . THR A 1 282 ? -8.697 -8.032 -5.212 1.00 95.19 282 THR A C 1
ATOM 2273 O O . THR A 1 282 ? -9.056 -8.472 -4.118 1.00 95.19 282 THR A O 1
ATOM 2276 N N . PHE A 1 283 ? -9.045 -8.596 -6.370 1.00 94.88 283 PHE A N 1
ATOM 2277 C CA . PHE A 1 283 ? -9.893 -9.786 -6.508 1.00 94.88 283 PHE A CA 1
ATOM 2278 C C . PHE A 1 283 ? -9.142 -10.960 -7.170 1.00 94.88 283 PHE A C 1
ATOM 2280 O O . PHE A 1 283 ? -9.741 -11.820 -7.811 1.00 94.88 283 PHE A O 1
ATOM 2287 N N . GLY A 1 284 ? -7.813 -10.971 -7.021 1.00 92.88 284 GLY A N 1
ATOM 2288 C CA . GLY A 1 284 ? -6.894 -11.874 -7.708 1.00 92.88 284 GLY A CA 1
ATOM 2289 C C . GLY A 1 284 ? -6.494 -11.380 -9.102 1.00 92.88 284 GLY A C 1
ATOM 2290 O O . GLY A 1 284 ? -7.338 -11.073 -9.949 1.00 92.88 284 GLY A O 1
ATOM 2291 N N . THR A 1 285 ? -5.191 -11.393 -9.382 1.00 95.06 285 THR A N 1
ATOM 2292 C CA . THR A 1 285 ? -4.619 -11.030 -10.688 1.00 95.06 285 THR A CA 1
ATOM 2293 C C . THR A 1 285 ? -5.235 -11.809 -11.867 1.00 95.06 285 THR A C 1
ATOM 2295 O O . THR A 1 285 ? -5.444 -11.201 -12.919 1.00 95.06 285 THR A O 1
ATOM 2298 N N . PRO A 1 286 ? -5.581 -13.117 -11.761 1.00 93.06 286 PRO A N 1
ATOM 2299 C CA . PRO A 1 286 ? -6.227 -13.843 -12.858 1.00 93.06 286 PRO A CA 1
ATOM 2300 C C . PRO A 1 286 ? -7.570 -13.255 -13.305 1.00 93.06 286 PRO A C 1
ATOM 2302 O O . PRO A 1 286 ? -7.902 -13.364 -14.484 1.00 93.06 286 PRO A O 1
ATOM 2305 N N . ASP A 1 287 ? -8.339 -12.643 -12.397 1.00 94.25 287 ASP A N 1
ATOM 2306 C CA . ASP A 1 287 ? -9.584 -11.961 -12.756 1.00 94.25 287 ASP A CA 1
ATOM 2307 C C . ASP A 1 287 ? -9.311 -10.580 -13.349 1.00 94.25 287 ASP A C 1
ATOM 2309 O O . ASP A 1 287 ? -9.802 -10.263 -14.434 1.00 94.25 287 ASP A O 1
ATOM 2313 N N . PHE A 1 288 ? -8.435 -9.804 -12.709 1.00 97.50 288 PHE A N 1
ATOM 2314 C CA . PHE A 1 288 ? -8.041 -8.487 -13.199 1.00 97.50 288 PHE A CA 1
ATOM 2315 C C . PHE A 1 288 ? -7.552 -8.527 -14.658 1.00 97.50 288 PHE A C 1
ATOM 2317 O O . PHE A 1 288 ? -7.942 -7.685 -15.466 1.00 97.50 288 PHE A O 1
ATOM 2324 N N . LEU A 1 289 ? -6.776 -9.544 -15.052 1.00 97.06 289 LEU A N 1
ATOM 2325 C CA . LEU A 1 289 ? -6.311 -9.702 -16.437 1.00 97.06 289 LEU A CA 1
ATOM 2326 C C . LEU A 1 289 ? -7.444 -9.987 -17.451 1.00 97.06 289 LEU A C 1
ATOM 2328 O O . LEU A 1 289 ? -7.278 -9.697 -18.640 1.00 97.06 289 LEU A O 1
ATOM 2332 N N . LYS A 1 290 ? -8.622 -10.470 -17.017 1.00 96.12 290 LYS A N 1
ATOM 2333 C CA . LYS A 1 290 ? -9.831 -10.556 -17.867 1.00 96.12 290 LYS A CA 1
ATOM 2334 C C . LYS A 1 290 ? -10.337 -9.160 -18.244 1.00 96.12 290 LYS A C 1
ATOM 2336 O O . LYS A 1 290 ? -10.753 -8.963 -19.385 1.00 96.12 290 LYS A O 1
ATOM 2341 N N . ALA A 1 291 ? -10.279 -8.211 -17.306 1.00 96.38 291 ALA A N 1
ATOM 2342 C CA . ALA A 1 291 ? -10.627 -6.807 -17.518 1.00 96.38 291 ALA A CA 1
ATOM 2343 C C . ALA A 1 291 ? -9.505 -6.034 -18.233 1.00 96.38 291 ALA A C 1
ATOM 2345 O O . ALA A 1 291 ? -9.775 -5.232 -19.119 1.00 96.38 291 ALA A O 1
ATOM 2346 N N . PHE A 1 292 ? -8.236 -6.312 -17.929 1.00 97.19 292 PHE A N 1
ATOM 2347 C CA . PHE A 1 292 ? -7.094 -5.565 -18.469 1.00 97.19 292 PHE A CA 1
ATOM 2348 C C . PHE A 1 292 ? -6.904 -5.730 -19.990 1.00 97.19 292 PHE A C 1
ATOM 2350 O O . PHE A 1 292 ? -6.358 -4.849 -20.650 1.00 97.19 292 PHE A O 1
ATOM 2357 N N . LYS A 1 293 ? -7.411 -6.819 -20.583 1.00 96.00 293 LYS A N 1
ATOM 2358 C CA . LYS A 1 293 ? -7.472 -6.994 -22.047 1.00 96.00 293 LYS A CA 1
ATOM 2359 C C . LYS A 1 293 ? -8.707 -6.374 -22.721 1.00 96.00 293 LYS A C 1
ATOM 2361 O O . LYS A 1 293 ? -8.853 -6.476 -23.937 1.00 96.00 293 LYS A O 1
ATOM 2366 N N . ARG A 1 294 ? -9.622 -5.753 -21.967 1.00 95.25 294 ARG A N 1
ATOM 2367 C CA . ARG A 1 294 ? -10.773 -5.025 -22.530 1.00 95.25 294 ARG A CA 1
ATOM 2368 C C . ARG A 1 294 ? -10.323 -3.703 -23.158 1.00 95.25 294 ARG A C 1
ATOM 2370 O O . ARG A 1 294 ? -9.292 -3.170 -22.743 1.00 95.25 294 ARG A O 1
ATOM 2377 N N . PRO A 1 295 ? -11.080 -3.154 -24.126 1.00 92.06 295 PRO A N 1
ATOM 2378 C CA . PRO A 1 295 ? -10.800 -1.836 -24.679 1.00 92.06 295 PRO A CA 1
ATOM 2379 C C . PRO A 1 295 ? -10.851 -0.743 -23.609 1.00 92.06 295 PRO A C 1
ATOM 2381 O O . PRO A 1 295 ? -11.805 -0.667 -22.835 1.00 92.06 295 PRO A O 1
ATOM 2384 N N . ALA A 1 296 ? -9.845 0.125 -23.598 1.00 89.06 296 ALA A N 1
ATOM 2385 C CA . ALA A 1 296 ? -9.842 1.332 -22.791 1.00 89.06 296 ALA A CA 1
ATOM 2386 C C . ALA A 1 296 ? -10.774 2.389 -23.413 1.00 89.06 296 ALA A C 1
ATOM 2388 O O . ALA A 1 296 ? -10.768 2.561 -24.641 1.00 89.06 296 ALA A O 1
ATOM 2389 N N . PRO A 1 297 ? -11.538 3.150 -22.605 1.00 83.00 297 PRO A N 1
ATOM 2390 C CA . PRO A 1 297 ? -12.458 4.157 -23.123 1.00 83.00 297 PRO A CA 1
ATOM 2391 C C . PRO A 1 297 ? -11.727 5.214 -23.973 1.00 83.00 297 PRO A C 1
ATOM 2393 O O . PRO A 1 297 ? -10.516 5.428 -23.802 1.00 83.00 297 PRO A O 1
ATOM 2396 N N . PRO A 1 298 ? -12.426 5.885 -24.907 1.00 75.56 298 PRO A N 1
ATOM 2397 C CA . PRO A 1 298 ? -11.909 7.085 -25.553 1.00 75.56 298 PRO A CA 1
ATOM 2398 C C . PRO A 1 298 ? -11.549 8.132 -24.496 1.00 75.56 298 PRO A C 1
ATOM 2400 O O . PRO A 1 298 ? -12.310 8.374 -23.563 1.00 75.56 298 PRO A O 1
ATOM 2403 N N . GLY A 1 299 ? -10.384 8.748 -24.638 1.00 70.56 299 GLY A N 1
ATOM 2404 C CA . GLY A 1 299 ? -9.877 9.735 -23.696 1.00 70.56 299 GLY A CA 1
ATOM 2405 C C . GLY A 1 299 ? -8.611 10.366 -24.248 1.00 70.56 299 GLY A C 1
ATOM 2406 O O . GLY A 1 299 ? -7.918 9.743 -25.049 1.00 70.56 299 GLY A O 1
ATOM 2407 N N . HIS A 1 300 ? -8.323 11.595 -23.833 1.00 64.56 300 HIS A N 1
ATOM 2408 C CA . HIS A 1 300 ? -7.138 12.313 -24.292 1.00 64.56 300 HIS A CA 1
ATOM 2409 C C . HIS A 1 300 ? -5.871 11.602 -23.791 1.00 64.56 300 HIS A C 1
ATOM 2411 O O . HIS A 1 300 ? -5.821 11.155 -22.639 1.00 64.56 300 HIS A O 1
ATOM 2417 N N . SER A 1 301 ? -4.842 11.524 -24.635 1.00 69.56 301 SER A N 1
ATOM 2418 C CA . SER A 1 301 ? -3.487 11.161 -24.224 1.00 69.56 301 SER A CA 1
ATOM 2419 C C . SER A 1 301 ? -2.517 12.325 -24.432 1.00 69.56 301 SER A C 1
ATOM 2421 O O . SER A 1 301 ? -2.759 13.219 -25.240 1.00 69.56 301 SER A O 1
ATOM 2423 N N . ARG A 1 302 ? -1.396 12.303 -23.702 1.00 65.44 302 ARG A N 1
ATOM 2424 C CA . ARG A 1 302 ? -0.199 13.097 -24.034 1.00 65.44 302 ARG A CA 1
ATOM 2425 C C . ARG A 1 302 ? 0.784 12.308 -24.923 1.00 65.44 302 ARG A C 1
ATOM 2427 O O . ARG A 1 302 ? 1.792 12.867 -25.339 1.00 65.44 302 ARG A O 1
ATOM 2434 N N . ASP A 1 303 ? 0.489 11.037 -25.219 1.00 69.94 303 ASP A N 1
ATOM 2435 C CA . ASP A 1 303 ? 1.251 10.158 -26.113 1.00 69.94 303 ASP A CA 1
ATOM 2436 C C . ASP A 1 303 ? 0.374 9.737 -27.314 1.00 69.94 303 ASP A C 1
ATOM 2438 O O . ASP A 1 303 ? -0.496 8.874 -27.163 1.00 69.94 303 ASP A O 1
ATOM 2442 N N . PRO A 1 304 ? 0.609 10.292 -28.522 1.00 68.75 304 PRO A N 1
ATOM 2443 C CA . PRO A 1 304 ? -0.160 9.952 -29.723 1.00 68.75 304 PRO A CA 1
ATOM 2444 C C . PRO A 1 304 ? -0.107 8.470 -30.130 1.00 68.75 304 PRO A C 1
ATOM 2446 O O . PRO A 1 304 ? -0.940 8.021 -30.917 1.00 68.75 304 PRO A O 1
ATOM 2449 N N . SER A 1 305 ? 0.838 7.675 -29.611 1.00 69.38 305 SER A N 1
ATOM 2450 C CA . SER A 1 305 ? 0.877 6.226 -29.862 1.00 69.38 305 SER A CA 1
ATOM 2451 C C . SER A 1 305 ? -0.231 5.451 -29.130 1.00 69.38 305 SER A C 1
ATOM 2453 O O . SER A 1 305 ? -0.520 4.304 -29.489 1.00 69.38 305 SER A O 1
ATOM 2455 N N . LEU A 1 306 ? -0.894 6.085 -28.152 1.00 73.00 306 LEU A N 1
ATOM 2456 C CA . LEU A 1 306 ? -2.039 5.551 -27.406 1.00 73.00 306 LEU A CA 1
ATOM 2457 C C . LEU A 1 306 ? -3.401 5.949 -28.008 1.00 73.00 306 LEU A C 1
ATOM 2459 O O . LEU A 1 306 ? -4.438 5.450 -27.559 1.00 73.00 306 LEU A O 1
ATOM 2463 N N . ASP A 1 307 ? -3.413 6.771 -29.060 1.00 69.44 307 ASP A N 1
ATOM 2464 C CA . ASP A 1 307 ? -4.623 7.220 -29.772 1.00 69.44 307 ASP A CA 1
ATOM 2465 C C . ASP A 1 307 ? -5.012 6.290 -30.940 1.00 69.44 307 ASP A C 1
ATOM 2467 O O . ASP A 1 307 ? -5.724 6.667 -31.873 1.00 69.44 307 ASP A O 1
ATOM 2471 N N . LYS A 1 308 ? -4.580 5.022 -30.875 1.00 75.31 308 LYS A N 1
ATOM 2472 C CA . LYS A 1 308 ? -5.041 3.955 -31.775 1.00 75.31 308 LYS A CA 1
ATOM 2473 C C . LYS A 1 308 ? -6.576 3.815 -31.743 1.00 75.31 308 LYS A C 1
ATOM 2475 O O . LYS A 1 308 ? -7.210 4.131 -30.728 1.00 75.31 308 LYS A O 1
ATOM 2480 N N . PRO A 1 309 ? -7.188 3.219 -32.782 1.00 76.50 309 PRO A N 1
ATOM 2481 C CA . PRO A 1 309 ? -8.558 2.728 -32.696 1.00 76.50 309 PRO A CA 1
ATOM 2482 C C . PRO A 1 309 ? -8.669 1.622 -31.635 1.00 76.50 309 PRO A C 1
ATOM 2484 O O . PRO A 1 309 ? -8.061 0.565 -31.774 1.00 76.50 309 PRO A O 1
ATOM 2487 N N . ASN A 1 310 ? -9.475 1.859 -30.595 1.00 83.56 310 ASN A N 1
ATOM 2488 C CA . ASN A 1 310 ? -9.916 0.848 -29.621 1.00 83.56 310 ASN A CA 1
ATOM 2489 C C . ASN A 1 310 ? -8.791 -0.000 -28.945 1.00 83.56 310 ASN A C 1
ATOM 2491 O O . ASN A 1 310 ? -8.895 -1.229 -28.932 1.00 83.56 310 ASN A O 1
ATOM 2495 N N . PRO A 1 311 ? -7.727 0.612 -28.377 1.00 90.56 311 PRO A N 1
ATOM 2496 C CA . PRO A 1 311 ? -6.654 -0.108 -27.690 1.00 90.56 311 PRO A CA 1
ATOM 2497 C C . PRO A 1 311 ? -7.143 -0.708 -26.371 1.00 90.56 311 PRO A C 1
ATOM 2499 O O . PRO A 1 311 ? -8.069 -0.193 -25.743 1.00 90.56 311 PRO A O 1
ATOM 2502 N N . SER A 1 312 ? -6.483 -1.766 -25.917 1.00 93.94 312 SER A N 1
ATOM 2503 C CA . SER A 1 312 ? -6.743 -2.391 -24.615 1.00 93.94 312 SER A CA 1
ATOM 2504 C C . SER A 1 312 ? -6.260 -1.541 -23.426 1.00 93.94 312 SER A C 1
ATOM 2506 O O . SER A 1 312 ? -5.362 -0.705 -23.564 1.00 93.94 312 SER A O 1
ATOM 2508 N N . PHE A 1 313 ? -6.791 -1.788 -22.220 1.00 94.75 313 PHE A N 1
ATOM 2509 C CA . PHE A 1 313 ? -6.207 -1.230 -20.990 1.00 94.75 313 PHE A CA 1
ATOM 2510 C C . PHE A 1 313 ? -4.731 -1.629 -20.838 1.00 94.75 313 PHE A C 1
ATOM 2512 O O . PHE A 1 313 ? -3.901 -0.781 -20.520 1.00 94.75 313 PHE A O 1
ATOM 2519 N N . ALA A 1 314 ? -4.384 -2.877 -21.156 1.00 95.44 314 ALA A N 1
ATOM 2520 C CA . ALA A 1 314 ? -3.014 -3.380 -21.157 1.00 95.44 314 ALA A CA 1
ATOM 2521 C C . ALA A 1 314 ? -2.074 -2.613 -22.107 1.00 95.44 314 ALA A C 1
ATOM 2523 O O . ALA A 1 314 ? -0.887 -2.469 -21.806 1.00 95.44 314 ALA A O 1
ATOM 2524 N N . GLU A 1 315 ? -2.574 -2.084 -23.228 1.00 92.56 315 GLU A N 1
ATOM 2525 C CA . GLU A 1 315 ? -1.803 -1.195 -24.100 1.00 92.56 315 GLU A CA 1
ATOM 2526 C C . GLU A 1 315 ? -1.614 0.197 -23.492 1.00 92.56 315 GLU A C 1
ATOM 2528 O O . GLU A 1 315 ? -0.475 0.659 -23.443 1.00 92.56 315 GLU A O 1
ATOM 2533 N N . VAL A 1 316 ? -2.680 0.851 -23.011 1.00 91.44 316 VAL A N 1
ATOM 2534 C CA . VAL A 1 316 ? -2.608 2.256 -22.548 1.00 91.44 316 VAL A CA 1
ATOM 2535 C C . VAL A 1 316 ? -2.062 2.434 -21.127 1.00 91.44 316 VAL A C 1
ATOM 2537 O O . VAL A 1 316 ? -1.705 3.551 -20.755 1.00 91.44 316 VAL A O 1
ATOM 2540 N N . TYR A 1 317 ? -1.982 1.366 -20.327 1.00 93.75 317 TYR A N 1
ATOM 2541 C CA . TYR A 1 317 ? -1.332 1.389 -19.014 1.00 93.75 317 TYR A CA 1
ATOM 2542 C C . TYR A 1 317 ? 0.176 1.167 -19.138 1.00 93.75 317 TYR A C 1
ATOM 2544 O O . TYR A 1 317 ? 0.627 0.231 -19.798 1.00 93.75 317 TYR A O 1
ATOM 2552 N N . THR A 1 318 ? 0.978 2.010 -18.486 1.00 93.44 318 THR A N 1
ATOM 2553 C CA . THR A 1 318 ? 2.451 1.912 -18.495 1.00 93.44 318 THR A CA 1
ATOM 2554 C C . THR A 1 318 ? 2.976 0.693 -17.732 1.00 93.44 318 THR A C 1
ATOM 2556 O O . THR A 1 318 ? 4.084 0.229 -18.006 1.00 93.44 318 THR A O 1
ATOM 2559 N N . GLY A 1 319 ? 2.190 0.121 -16.817 1.00 95.75 319 GLY A N 1
ATOM 2560 C CA . GLY A 1 319 ? 2.612 -1.047 -16.051 1.00 95.75 319 GLY A CA 1
ATOM 2561 C C . GLY A 1 319 ? 1.584 -1.576 -15.057 1.00 95.75 319 GLY A C 1
ATOM 2562 O O . GLY A 1 319 ? 0.408 -1.215 -15.086 1.00 95.75 319 GLY A O 1
ATOM 2563 N N . THR A 1 320 ? 2.058 -2.435 -14.157 1.00 97.88 320 THR A N 1
ATOM 2564 C CA . THR A 1 320 ? 1.286 -3.039 -13.060 1.00 97.88 320 THR A CA 1
ATOM 2565 C C . THR A 1 320 ? 2.016 -2.911 -11.723 1.00 97.88 320 THR A C 1
ATOM 2567 O O . THR A 1 320 ? 3.231 -2.714 -11.695 1.00 97.88 320 THR A O 1
ATOM 2570 N N . ARG A 1 321 ? 1.281 -3.008 -10.610 1.00 97.94 321 ARG A N 1
ATOM 2571 C CA . ARG A 1 321 ? 1.820 -3.067 -9.247 1.00 97.94 321 ARG A CA 1
ATOM 2572 C C . ARG A 1 321 ? 1.582 -4.442 -8.623 1.00 97.94 321 ARG A C 1
ATOM 2574 O O . ARG A 1 321 ? 0.483 -4.987 -8.732 1.00 97.94 321 ARG A O 1
ATOM 2581 N N . GLN A 1 322 ? 2.616 -4.960 -7.965 1.00 96.06 322 GLN A N 1
ATOM 2582 C CA . GLN A 1 322 ? 2.634 -6.209 -7.211 1.00 96.06 322 GLN A CA 1
ATOM 2583 C C . GLN A 1 322 ? 2.603 -5.895 -5.705 1.00 96.06 322 GLN A C 1
ATOM 2585 O O . GLN A 1 322 ? 3.545 -5.311 -5.166 1.00 96.06 322 GLN A O 1
ATOM 2590 N N . ASP A 1 323 ? 1.503 -6.272 -5.044 1.00 90.94 323 ASP A N 1
ATOM 2591 C CA . ASP A 1 323 ? 1.241 -6.020 -3.610 1.00 90.94 323 ASP A CA 1
ATOM 2592 C C . ASP A 1 323 ? 0.919 -7.317 -2.815 1.00 90.94 323 ASP A C 1
ATOM 2594 O O . ASP A 1 323 ? 0.848 -7.337 -1.580 1.00 90.94 323 ASP A O 1
ATOM 2598 N N . SER A 1 324 ? 0.759 -8.444 -3.519 1.00 85.81 324 SER A N 1
ATOM 2599 C CA . SER A 1 324 ? 0.690 -9.795 -2.947 1.00 85.81 324 SER A CA 1
ATOM 2600 C C . SER A 1 324 ? 1.096 -10.869 -3.974 1.00 85.81 324 SER A C 1
ATOM 2602 O O . SER A 1 324 ? 1.530 -10.543 -5.080 1.00 85.81 324 SER A O 1
ATOM 2604 N N . GLY A 1 325 ? 1.021 -12.149 -3.594 1.00 84.69 325 GLY A N 1
ATOM 2605 C CA . GLY A 1 325 ? 1.538 -13.267 -4.390 1.00 84.69 325 GLY A CA 1
ATOM 2606 C C . GLY A 1 325 ? 3.071 -13.337 -4.426 1.00 84.69 325 GLY A C 1
ATOM 2607 O O . GLY A 1 325 ? 3.765 -12.446 -3.939 1.00 84.69 325 GLY A O 1
ATOM 2608 N N . SER A 1 326 ? 3.605 -14.412 -5.013 1.00 89.19 326 SER A N 1
ATOM 2609 C CA . SER A 1 326 ? 5.046 -14.564 -5.258 1.00 89.19 326 SER A CA 1
ATOM 2610 C C . SER A 1 326 ? 5.509 -13.596 -6.362 1.00 89.19 326 SER A C 1
ATOM 2612 O O . SER A 1 326 ? 5.005 -13.704 -7.485 1.00 89.19 326 SER A O 1
ATOM 2614 N N . PRO A 1 327 ? 6.491 -12.703 -6.114 1.00 91.12 327 PRO A N 1
ATOM 2615 C CA . PRO A 1 327 ? 6.989 -11.764 -7.123 1.00 91.12 327 PRO A CA 1
ATOM 2616 C C . PRO A 1 327 ? 7.486 -12.452 -8.401 1.00 91.12 327 PRO A C 1
ATOM 2618 O O . PRO A 1 327 ? 7.227 -11.970 -9.498 1.00 91.12 327 PRO A O 1
ATOM 2621 N N . PHE A 1 328 ? 8.115 -13.627 -8.287 1.00 91.56 328 PHE A N 1
ATOM 2622 C CA . PHE A 1 328 ? 8.571 -14.412 -9.439 1.00 91.56 328 PHE A CA 1
ATOM 2623 C C . PHE A 1 328 ? 7.422 -14.995 -10.272 1.00 91.56 328 PHE A C 1
ATOM 2625 O O . PHE A 1 328 ? 7.479 -14.964 -11.503 1.00 91.56 328 PHE A O 1
ATOM 2632 N N . GLU A 1 329 ? 6.359 -15.495 -9.628 1.00 91.38 329 GLU A N 1
ATOM 2633 C CA . GLU A 1 329 ? 5.159 -15.913 -10.365 1.00 91.38 329 GLU A CA 1
ATOM 2634 C C . GLU A 1 329 ? 4.479 -14.718 -11.037 1.00 91.38 329 GLU A C 1
ATOM 2636 O O . GLU A 1 329 ? 3.987 -14.852 -12.156 1.00 91.38 329 GLU A O 1
ATOM 2641 N N . PHE A 1 330 ? 4.473 -13.554 -10.380 1.00 95.38 330 PHE A N 1
ATOM 2642 C CA . PHE A 1 330 ? 3.899 -12.327 -10.921 1.00 95.38 330 PHE A CA 1
ATOM 2643 C C . PHE A 1 330 ? 4.666 -11.832 -12.157 1.00 95.38 330 PHE A C 1
ATOM 2645 O O . PHE A 1 330 ? 4.056 -11.605 -13.201 1.00 95.38 330 PHE A O 1
ATOM 2652 N N . ILE A 1 331 ? 6.001 -11.752 -12.079 1.00 96.56 331 ILE A N 1
ATOM 2653 C CA . ILE A 1 331 ? 6.887 -11.406 -13.205 1.00 96.56 331 ILE A CA 1
ATOM 2654 C C . ILE A 1 331 ? 6.613 -12.317 -14.405 1.00 96.56 331 ILE A C 1
ATOM 2656 O O . ILE A 1 331 ? 6.399 -11.823 -15.515 1.00 96.56 331 ILE A O 1
ATOM 2660 N N . LYS A 1 332 ? 6.563 -13.640 -14.181 1.00 95.12 332 LYS A N 1
ATOM 2661 C CA . LYS A 1 332 ? 6.247 -14.600 -15.243 1.00 95.12 332 LYS A CA 1
ATOM 2662 C C . LYS A 1 332 ? 4.841 -14.368 -15.806 1.00 95.12 332 LYS A C 1
ATOM 2664 O O . LYS A 1 332 ? 4.706 -14.175 -17.008 1.00 95.12 332 LYS A O 1
ATOM 2669 N N . ARG A 1 333 ? 3.810 -14.336 -14.953 1.00 95.94 333 ARG A N 1
ATOM 2670 C CA . ARG A 1 333 ? 2.405 -14.155 -15.362 1.00 95.94 333 ARG A CA 1
ATOM 2671 C C . ARG A 1 333 ? 2.216 -12.895 -16.206 1.00 95.94 333 ARG A C 1
ATOM 2673 O O . ARG A 1 333 ? 1.485 -12.934 -17.190 1.00 95.94 333 ARG A O 1
ATOM 2680 N N . MET A 1 334 ? 2.865 -11.792 -15.834 1.00 97.75 334 MET A N 1
ATOM 2681 C CA . MET A 1 334 ? 2.775 -10.543 -16.587 1.00 97.75 334 MET A CA 1
ATOM 2682 C C . MET A 1 334 ? 3.504 -10.619 -17.931 1.00 97.75 334 MET A C 1
ATOM 2684 O O . MET A 1 334 ? 2.970 -10.111 -18.914 1.00 97.75 334 MET A O 1
ATOM 2688 N N . ARG A 1 335 ? 4.672 -11.276 -18.019 1.00 96.62 335 ARG A N 1
ATOM 2689 C CA . ARG A 1 335 ? 5.340 -11.528 -19.309 1.00 96.62 335 ARG A CA 1
ATOM 2690 C C . ARG A 1 335 ? 4.468 -12.391 -20.221 1.00 96.62 335 ARG A C 1
ATOM 2692 O O . ARG A 1 335 ? 4.164 -11.947 -21.324 1.00 96.62 335 ARG A O 1
ATOM 2699 N N . ASP A 1 336 ? 4.016 -13.544 -19.723 1.00 97.00 336 ASP A N 1
ATOM 2700 C CA . ASP A 1 336 ? 3.148 -14.483 -20.443 1.00 97.00 336 ASP A CA 1
ATOM 2701 C C . ASP A 1 336 ? 1.898 -13.752 -20.986 1.00 97.00 336 ASP A C 1
ATOM 2703 O O . ASP A 1 336 ? 1.614 -13.803 -22.181 1.00 97.00 336 ASP A O 1
ATOM 2707 N N . PHE A 1 337 ? 1.209 -12.969 -20.144 1.00 97.75 337 PHE A N 1
ATOM 2708 C CA . PHE A 1 337 ? 0.047 -12.167 -20.548 1.00 97.75 337 PHE A CA 1
ATOM 2709 C C . PHE A 1 337 ? 0.378 -11.102 -21.606 1.00 97.75 337 PHE A C 1
ATOM 2711 O O . PHE A 1 337 ? -0.371 -10.944 -22.572 1.00 97.75 337 PHE A O 1
ATOM 2718 N N . TYR A 1 338 ? 1.476 -10.353 -21.454 1.00 97.38 338 TYR A N 1
ATOM 2719 C CA . TYR A 1 338 ? 1.854 -9.344 -22.448 1.00 97.38 338 TYR A CA 1
ATOM 2720 C C . TYR A 1 338 ? 2.253 -9.979 -23.791 1.00 97.38 338 TYR A C 1
ATOM 2722 O O . TYR A 1 338 ? 1.975 -9.380 -24.828 1.00 97.38 338 TYR A O 1
ATOM 2730 N N . ASP A 1 339 ? 2.822 -11.189 -23.803 1.00 96.44 339 ASP A N 1
ATOM 2731 C CA . ASP A 1 339 ? 3.054 -11.951 -25.037 1.00 96.44 339 ASP A CA 1
ATOM 2732 C C . ASP A 1 339 ? 1.739 -12.444 -25.665 1.00 96.44 339 ASP A C 1
ATOM 2734 O O . ASP A 1 339 ? 1.530 -12.237 -26.861 1.00 96.44 339 ASP A O 1
ATOM 2738 N N . GLU A 1 340 ? 0.801 -12.987 -24.877 1.00 97.12 340 GLU A N 1
ATOM 2739 C CA . GLU A 1 340 ? -0.545 -13.360 -25.353 1.00 97.12 340 GLU A CA 1
ATOM 2740 C C . GLU A 1 340 ? -1.298 -12.176 -25.986 1.00 97.12 340 GLU A C 1
ATOM 2742 O O . GLU A 1 340 ? -1.990 -12.341 -26.993 1.00 97.12 340 GLU A O 1
ATOM 2747 N N . GLN A 1 341 ? -1.162 -10.969 -25.422 1.00 95.62 341 GLN A N 1
ATOM 2748 C CA . GLN A 1 341 ? -1.783 -9.753 -25.965 1.00 95.62 341 GLN A CA 1
ATOM 2749 C C . GLN A 1 341 ? -0.953 -9.089 -27.086 1.00 95.62 341 GLN A C 1
ATOM 2751 O O . GLN A 1 341 ? -1.348 -8.041 -27.590 1.00 95.62 341 GLN A O 1
ATOM 2756 N N . ASN A 1 342 ? 0.170 -9.686 -27.515 1.00 94.81 342 ASN A N 1
ATOM 2757 C CA . ASN A 1 342 ? 1.092 -9.154 -28.534 1.00 94.81 342 ASN A CA 1
ATOM 2758 C C . ASN A 1 342 ? 1.691 -7.767 -28.182 1.00 94.81 342 ASN A C 1
ATOM 2760 O O . ASN A 1 342 ? 2.025 -6.965 -29.057 1.00 94.81 342 ASN A O 1
ATOM 2764 N N . ILE A 1 343 ? 1.846 -7.473 -26.887 1.00 92.94 343 ILE A N 1
ATOM 2765 C CA . ILE A 1 343 ? 2.325 -6.190 -26.363 1.00 92.94 343 ILE A CA 1
ATOM 2766 C C . ILE A 1 343 ? 3.859 -6.195 -26.277 1.00 92.94 343 ILE A C 1
ATOM 2768 O O . ILE A 1 343 ? 4.474 -6.763 -25.370 1.00 92.94 343 ILE A O 1
ATOM 2772 N N . THR A 1 344 ? 4.475 -5.515 -27.247 1.00 87.88 344 THR A N 1
ATOM 2773 C CA . THR A 1 344 ? 5.935 -5.380 -27.408 1.00 87.88 344 THR A CA 1
ATOM 2774 C C . THR A 1 344 ? 6.528 -4.126 -26.760 1.00 87.88 344 THR A C 1
ATOM 2776 O O . THR A 1 344 ? 7.743 -4.045 -26.590 1.00 87.88 344 THR A O 1
ATOM 2779 N N . SER A 1 345 ? 5.697 -3.148 -26.383 1.00 87.56 345 SER A N 1
ATOM 2780 C CA . SER A 1 345 ? 6.124 -1.959 -25.633 1.00 87.56 345 SER A CA 1
ATOM 2781 C C . SER A 1 345 ? 6.710 -2.348 -24.275 1.00 87.56 345 SER A C 1
ATOM 2783 O O . SER A 1 345 ? 6.166 -3.238 -23.618 1.00 87.56 345 SER A O 1
ATOM 2785 N N . HIS A 1 346 ? 7.726 -1.629 -23.796 1.00 90.38 346 HIS A N 1
ATOM 2786 C CA . HIS A 1 346 ? 8.192 -1.778 -22.416 1.00 90.38 346 HIS A CA 1
ATOM 2787 C C . HIS A 1 346 ? 7.047 -1.528 -21.423 1.00 90.38 346 HIS A C 1
ATOM 2789 O O . HIS A 1 346 ? 6.314 -0.547 -21.547 1.00 90.38 346 HIS A O 1
ATOM 2795 N N . LYS A 1 347 ? 6.902 -2.427 -20.444 1.00 96.00 347 LYS A N 1
ATOM 2796 C CA . LYS A 1 347 ? 5.919 -2.335 -19.359 1.00 96.00 347 LYS A CA 1
ATOM 2797 C C . LYS A 1 347 ? 6.624 -2.438 -18.014 1.00 96.00 347 LYS A C 1
ATOM 2799 O O . LYS A 1 347 ? 7.542 -3.247 -17.853 1.00 96.00 347 LYS A O 1
ATOM 2804 N N . THR A 1 348 ? 6.182 -1.623 -17.065 1.00 97.31 348 THR A N 1
ATOM 2805 C CA . THR A 1 348 ? 6.751 -1.558 -15.717 1.00 97.31 348 THR A CA 1
ATOM 2806 C C . THR A 1 348 ? 6.071 -2.555 -14.779 1.00 97.31 348 THR A C 1
ATOM 2808 O O . THR A 1 348 ? 4.849 -2.706 -14.820 1.00 97.31 348 THR A O 1
ATOM 2811 N N . ILE A 1 349 ? 6.839 -3.194 -13.897 1.00 98.25 349 ILE A N 1
ATOM 2812 C CA . ILE A 1 349 ? 6.319 -3.793 -12.663 1.00 98.25 349 ILE A CA 1
ATOM 2813 C C . ILE A 1 349 ? 6.829 -2.956 -11.492 1.00 98.25 349 ILE A C 1
ATOM 2815 O O . ILE A 1 349 ? 8.036 -2.852 -11.275 1.00 98.25 349 ILE A O 1
ATOM 2819 N N . VAL A 1 350 ? 5.899 -2.358 -10.750 1.00 98.25 350 VAL A N 1
ATOM 2820 C CA . VAL A 1 350 ? 6.167 -1.709 -9.465 1.00 98.25 350 VAL A CA 1
ATOM 2821 C C . VAL A 1 350 ? 5.977 -2.747 -8.363 1.00 98.25 350 VAL A C 1
ATOM 2823 O O . VAL A 1 350 ? 4.879 -3.269 -8.198 1.00 98.25 350 VAL A O 1
ATOM 2826 N N . PHE A 1 351 ? 7.011 -3.049 -7.593 1.00 98.12 351 PHE A N 1
ATOM 2827 C CA . PHE A 1 351 ? 6.907 -3.908 -6.412 1.00 98.12 351 PHE A CA 1
ATOM 2828 C C . PHE A 1 351 ? 6.683 -3.033 -5.171 1.00 98.12 351 PHE A C 1
ATOM 2830 O O . PHE A 1 351 ? 7.372 -2.023 -5.013 1.00 98.12 351 PHE A O 1
ATOM 2837 N N . SER A 1 352 ? 5.744 -3.399 -4.291 1.00 93.56 352 SER A N 1
ATOM 2838 C CA . SER A 1 352 ? 5.503 -2.687 -3.018 1.00 93.56 352 SER A CA 1
ATOM 2839 C C . SER A 1 352 ? 5.337 -3.586 -1.782 1.00 93.56 352 SER A C 1
ATOM 2841 O O . SER A 1 352 ? 5.308 -3.074 -0.661 1.00 93.56 352 SER A O 1
ATOM 2843 N N . ASP A 1 353 ? 5.276 -4.916 -1.931 1.00 89.06 353 ASP A N 1
ATOM 2844 C CA . ASP A 1 353 ? 5.052 -5.832 -0.801 1.00 89.06 353 ASP A CA 1
ATOM 2845 C C . ASP A 1 353 ? 6.325 -6.133 0.018 1.00 89.06 353 ASP A C 1
ATOM 2847 O O . ASP A 1 353 ? 7.029 -7.120 -0.213 1.00 89.06 353 ASP A O 1
ATOM 2851 N N . SER A 1 354 ? 6.561 -5.327 1.057 1.00 87.38 354 SER A N 1
ATOM 2852 C CA . SER A 1 354 ? 7.495 -5.640 2.158 1.00 87.38 354 SER A CA 1
ATOM 2853 C C . SER A 1 354 ? 8.959 -5.835 1.708 1.00 87.38 354 SER A C 1
ATOM 2855 O O . SER A 1 354 ? 9.627 -6.831 2.017 1.00 87.38 354 SER A O 1
ATOM 2857 N N . LEU A 1 355 ? 9.445 -4.867 0.928 1.00 91.06 355 LEU A N 1
ATOM 2858 C CA . LEU A 1 355 ? 10.779 -4.846 0.326 1.00 91.06 355 LEU A CA 1
ATOM 2859 C C . LEU A 1 355 ? 11.889 -4.425 1.302 1.00 91.06 355 LEU A C 1
ATOM 2861 O O . LEU A 1 355 ? 11.708 -3.520 2.113 1.00 91.06 355 LEU A O 1
ATOM 2865 N N . ASN A 1 356 ? 13.065 -5.026 1.120 1.00 93.69 356 ASN A N 1
ATOM 2866 C CA . ASN A 1 356 ? 14.369 -4.539 1.576 1.00 93.69 356 ASN A CA 1
ATOM 2867 C C . ASN A 1 356 ? 15.296 -4.365 0.348 1.00 93.69 356 ASN A C 1
ATOM 2869 O O . ASN A 1 356 ? 14.878 -4.643 -0.780 1.00 93.69 356 ASN A O 1
ATOM 2873 N N . VAL A 1 357 ? 16.539 -3.907 0.541 1.00 93.56 357 VAL A N 1
ATOM 2874 C CA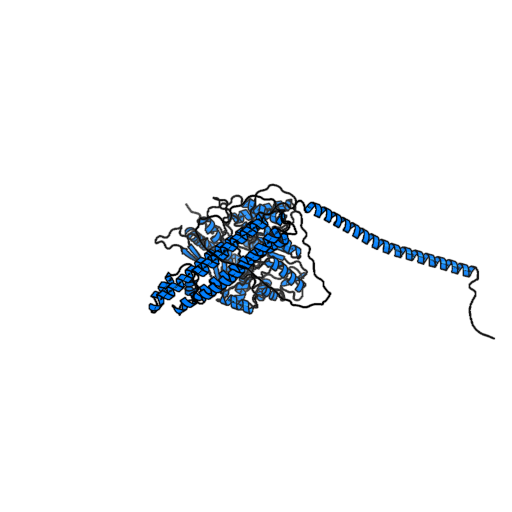 . VAL A 1 357 ? 17.487 -3.664 -0.571 1.00 93.56 357 VAL A CA 1
ATOM 2875 C C . VAL A 1 357 ? 17.719 -4.922 -1.410 1.00 93.56 357 VAL A C 1
ATOM 2877 O O . VAL A 1 357 ? 17.636 -4.871 -2.635 1.00 93.56 357 VAL A O 1
ATOM 2880 N N . ASP A 1 358 ? 17.953 -6.060 -0.763 1.00 93.75 358 ASP A N 1
ATOM 2881 C CA . ASP A 1 358 ? 18.400 -7.277 -1.443 1.00 93.75 358 ASP A CA 1
ATOM 2882 C C . ASP A 1 358 ? 17.280 -7.891 -2.303 1.00 93.75 358 ASP A C 1
ATOM 2884 O O . ASP A 1 358 ? 17.528 -8.272 -3.448 1.00 93.75 358 ASP A O 1
ATOM 2888 N N . ARG A 1 359 ? 16.018 -7.841 -1.838 1.00 93.06 359 ARG A N 1
ATOM 2889 C CA . ARG A 1 359 ? 14.835 -8.175 -2.661 1.00 93.06 359 ARG A CA 1
ATOM 2890 C C . ARG A 1 359 ? 14.656 -7.248 -3.858 1.00 93.06 359 ARG A C 1
ATOM 2892 O O . ARG A 1 359 ? 14.226 -7.704 -4.912 1.00 93.06 359 ARG A O 1
ATOM 2899 N N . CYS A 1 360 ? 14.968 -5.956 -3.727 1.00 96.50 360 CYS A N 1
ATOM 2900 C CA . CYS A 1 360 ? 14.889 -5.046 -4.873 1.00 96.50 360 CYS A CA 1
ATOM 2901 C C . CYS A 1 360 ? 15.885 -5.468 -5.961 1.00 96.50 360 CYS A C 1
ATOM 2903 O O . CYS A 1 360 ? 15.512 -5.555 -7.126 1.00 96.50 360 CYS A O 1
ATOM 2905 N N . ILE A 1 361 ? 17.119 -5.808 -5.582 1.00 96.31 361 ILE A N 1
ATOM 2906 C CA . ILE A 1 361 ? 18.163 -6.264 -6.512 1.00 96.31 361 ILE A CA 1
ATOM 2907 C C . ILE A 1 361 ? 17.782 -7.619 -7.143 1.00 96.31 361 ILE A C 1
ATOM 2909 O O . ILE A 1 361 ? 17.845 -7.776 -8.365 1.00 96.31 361 ILE A O 1
ATOM 2913 N N . GLU A 1 362 ? 17.301 -8.571 -6.338 1.00 95.31 362 GLU A N 1
ATOM 2914 C CA . GLU A 1 362 ? 16.796 -9.877 -6.786 1.00 95.31 362 GLU A CA 1
ATOM 2915 C C . GLU A 1 362 ? 15.667 -9.731 -7.828 1.00 95.31 362 GLU A C 1
ATOM 2917 O O . GLU A 1 362 ? 15.757 -10.247 -8.950 1.00 95.31 362 GLU A O 1
ATOM 2922 N N . TYR A 1 363 ? 14.612 -8.980 -7.494 1.00 97.06 363 TYR A N 1
ATOM 2923 C CA . TYR A 1 363 ? 13.449 -8.805 -8.369 1.00 97.06 363 TYR A CA 1
ATOM 2924 C C . TYR A 1 363 ? 13.771 -7.921 -9.578 1.00 97.06 363 TYR A C 1
ATOM 2926 O O . TYR A 1 363 ? 13.188 -8.117 -10.647 1.00 97.06 363 TYR A O 1
ATOM 2934 N N . MET A 1 364 ? 14.729 -6.995 -9.464 1.00 97.69 364 MET A N 1
ATOM 2935 C CA . MET A 1 364 ? 15.231 -6.197 -10.584 1.00 97.69 364 MET A CA 1
ATOM 2936 C C . MET A 1 364 ? 15.829 -7.102 -11.661 1.00 97.69 364 MET A C 1
ATOM 2938 O O . MET A 1 364 ? 15.391 -7.037 -12.812 1.00 97.69 364 MET A O 1
ATOM 2942 N N . HIS A 1 365 ? 16.769 -7.978 -11.294 1.00 94.81 365 HIS A N 1
ATOM 2943 C CA . HIS A 1 365 ? 17.388 -8.910 -12.237 1.00 94.81 365 HIS A CA 1
ATOM 2944 C C . HIS A 1 365 ? 16.360 -9.869 -12.853 1.00 94.81 365 HIS A C 1
ATOM 2946 O O . HIS A 1 365 ? 16.355 -10.064 -14.071 1.00 94.81 365 HIS A O 1
ATOM 2952 N N . ALA A 1 366 ? 15.438 -10.410 -12.049 1.00 96.00 366 ALA A N 1
ATOM 2953 C CA . ALA A 1 366 ? 14.374 -11.290 -12.534 1.00 96.00 366 ALA A CA 1
ATOM 2954 C C . ALA A 1 366 ? 13.439 -10.597 -13.550 1.00 96.00 366 ALA A C 1
ATOM 2956 O O . ALA A 1 366 ? 13.093 -11.179 -14.579 1.00 96.00 366 ALA A O 1
ATOM 2957 N N . THR A 1 367 ? 13.075 -9.336 -13.298 1.00 97.31 367 THR A N 1
ATOM 2958 C CA . THR A 1 367 ? 12.190 -8.536 -14.165 1.00 97.31 367 THR A CA 1
ATOM 2959 C C . THR A 1 367 ? 12.888 -8.124 -15.466 1.00 97.31 367 THR A C 1
ATOM 2961 O O . THR A 1 367 ? 12.319 -8.261 -16.552 1.00 97.31 367 THR A O 1
ATOM 2964 N N . GLN A 1 368 ? 14.150 -7.687 -15.377 1.00 96.31 368 GLN A N 1
ATOM 2965 C CA . GLN A 1 368 ? 14.975 -7.328 -16.536 1.00 96.31 368 GLN A CA 1
ATOM 2966 C C . GLN A 1 368 ? 15.231 -8.531 -17.456 1.00 96.31 368 GLN A C 1
ATOM 2968 O O . GLN A 1 368 ? 15.200 -8.383 -18.679 1.00 96.31 368 GLN A O 1
ATOM 2973 N N . ALA A 1 369 ? 15.428 -9.730 -16.895 1.00 95.31 369 ALA A N 1
ATOM 2974 C CA . ALA A 1 369 ? 15.657 -10.949 -17.671 1.00 95.31 369 ALA A CA 1
ATOM 2975 C C . ALA A 1 369 ? 14.477 -11.313 -18.598 1.00 95.31 369 ALA A C 1
ATOM 2977 O O . ALA A 1 369 ? 14.697 -11.854 -19.682 1.00 95.31 369 ALA A O 1
ATOM 2978 N N . VAL A 1 370 ? 13.242 -10.944 -18.229 1.00 95.38 370 VAL A N 1
ATOM 2979 C CA . VAL A 1 370 ? 12.040 -11.075 -19.080 1.00 95.38 370 VAL A CA 1
ATOM 2980 C C . VAL A 1 370 ? 11.683 -9.789 -19.849 1.00 95.38 370 VAL A C 1
ATOM 2982 O O . VAL A 1 370 ? 10.578 -9.659 -20.375 1.00 95.38 370 VAL A O 1
ATOM 2985 N N . LYS A 1 371 ? 12.624 -8.838 -19.955 1.00 95.62 371 LYS A N 1
ATOM 2986 C CA . LYS A 1 371 ? 12.505 -7.553 -20.682 1.00 95.62 371 LYS A CA 1
ATOM 2987 C C . LYS A 1 371 ? 11.398 -6.615 -20.173 1.00 95.62 371 LYS A C 1
ATOM 2989 O O . LYS A 1 371 ? 10.962 -5.720 -20.902 1.00 95.62 371 LYS A O 1
ATOM 2994 N N . LEU A 1 372 ? 10.959 -6.799 -18.931 1.00 96.75 372 LEU A N 1
ATOM 2995 C CA . LEU A 1 372 ? 10.082 -5.865 -18.226 1.00 96.75 372 LEU A CA 1
ATOM 2996 C C . LEU A 1 372 ? 10.928 -4.852 -17.437 1.00 96.75 372 LEU A C 1
ATOM 2998 O O . LEU A 1 372 ? 12.117 -5.072 -17.197 1.00 96.75 372 LEU A O 1
ATOM 3002 N N . VAL A 1 373 ? 10.331 -3.724 -17.050 1.00 97.81 373 VAL A N 1
ATOM 3003 C CA . VAL A 1 373 ? 11.029 -2.648 -16.327 1.00 97.81 373 VAL A CA 1
ATOM 3004 C C . VAL A 1 373 ? 10.707 -2.740 -14.829 1.00 97.81 373 VAL A C 1
ATOM 3006 O O . VAL A 1 373 ? 9.546 -2.567 -14.464 1.00 97.81 373 VAL A O 1
ATOM 3009 N N . PRO A 1 374 ? 11.676 -3.008 -13.939 1.00 97.81 374 PRO A N 1
ATOM 3010 C CA . PRO A 1 374 ? 11.428 -3.019 -12.500 1.00 97.81 374 PRO A CA 1
ATOM 3011 C C . PRO A 1 374 ? 11.363 -1.605 -11.910 1.00 97.81 374 PRO A C 1
ATOM 3013 O O . PRO A 1 374 ? 12.126 -0.718 -12.300 1.00 97.81 374 PRO A O 1
ATOM 3016 N N . SER A 1 375 ? 10.504 -1.417 -10.910 1.00 98.00 375 SER A N 1
ATOM 3017 C CA . SER A 1 375 ? 10.544 -0.270 -10.004 1.00 98.00 375 SER A CA 1
ATOM 3018 C C . SER A 1 375 ? 10.069 -0.651 -8.595 1.00 98.00 375 SER A C 1
ATOM 3020 O O . SER A 1 375 ? 9.319 -1.612 -8.441 1.00 98.00 375 SER A O 1
ATOM 3022 N N . PHE A 1 376 ? 10.505 0.071 -7.559 1.00 98.62 376 PHE A N 1
ATOM 3023 C CA . PHE A 1 376 ? 10.351 -0.348 -6.158 1.00 98.62 376 PHE A CA 1
ATOM 3024 C C . PHE A 1 376 ? 9.784 0.759 -5.267 1.00 98.62 376 PHE A C 1
ATOM 3026 O O . PHE A 1 376 ? 10.419 1.795 -5.106 1.00 98.62 376 PHE A O 1
ATOM 3033 N N . GLY A 1 377 ? 8.624 0.531 -4.649 1.00 98.00 377 GLY A N 1
ATOM 3034 C CA . GLY A 1 377 ? 8.091 1.380 -3.579 1.00 98.00 377 GLY A CA 1
ATOM 3035 C C . GLY A 1 377 ? 8.541 0.853 -2.218 1.00 98.00 377 GLY A C 1
ATOM 3036 O O . GLY A 1 377 ? 7.926 -0.068 -1.678 1.00 98.00 377 GLY A O 1
ATOM 3037 N N . VAL A 1 378 ? 9.623 1.404 -1.668 1.00 98.19 378 VAL A N 1
ATOM 3038 C CA . VAL A 1 378 ? 10.234 0.924 -0.420 1.00 98.19 378 VAL A CA 1
ATOM 3039 C C . VAL A 1 378 ? 9.739 1.776 0.748 1.00 98.19 378 VAL A C 1
ATOM 3041 O O . VAL A 1 378 ? 10.087 2.945 0.869 1.00 98.19 378 VAL A O 1
ATOM 3044 N N . GLY A 1 379 ? 8.896 1.187 1.599 1.00 96.94 379 GLY A N 1
ATOM 3045 C CA . GLY A 1 379 ? 8.280 1.884 2.731 1.00 96.94 379 GLY A CA 1
ATOM 3046 C C . GLY A 1 379 ? 9.032 1.709 4.049 1.00 96.94 379 GLY A C 1
ATOM 3047 O O . GLY A 1 379 ? 10.072 2.317 4.284 1.00 96.94 379 GLY A O 1
ATOM 3048 N N . THR A 1 380 ? 8.498 0.852 4.922 1.00 95.69 380 THR A N 1
ATOM 3049 C CA . THR A 1 380 ? 8.934 0.677 6.323 1.00 95.69 380 THR A CA 1
ATOM 3050 C C . THR A 1 380 ? 10.436 0.364 6.496 1.00 95.69 380 THR A C 1
ATOM 3052 O O . THR A 1 380 ? 10.988 0.672 7.547 1.00 95.69 380 THR A O 1
ATOM 3055 N N . PHE A 1 381 ? 11.126 -0.157 5.468 1.00 96.81 381 PHE A N 1
ATOM 3056 C CA . PHE A 1 381 ? 12.586 -0.375 5.488 1.00 96.81 381 PHE A CA 1
ATOM 3057 C C . PHE A 1 381 ? 13.415 0.915 5.562 1.00 96.81 381 PHE A C 1
ATOM 3059 O O . PHE A 1 381 ? 14.558 0.891 6.023 1.00 96.81 381 PHE A O 1
ATOM 3066 N N . PHE A 1 382 ? 12.866 2.032 5.085 1.00 98.19 382 PHE A N 1
ATOM 3067 C CA . PHE A 1 382 ? 13.471 3.345 5.260 1.00 98.19 382 PHE A CA 1
ATOM 3068 C C . PHE A 1 382 ? 12.968 3.993 6.550 1.00 98.19 382 PHE A C 1
ATOM 3070 O O . PHE A 1 382 ? 13.756 4.254 7.451 1.00 98.19 382 PHE A O 1
ATOM 3077 N N . THR A 1 383 ? 11.657 4.216 6.671 1.00 98.44 383 THR A N 1
ATOM 3078 C CA . THR A 1 383 ? 11.096 5.108 7.702 1.00 98.44 383 THR A CA 1
ATOM 3079 C C . THR A 1 383 ? 10.965 4.502 9.102 1.00 98.44 383 THR A C 1
ATOM 3081 O O . THR A 1 383 ? 10.532 5.202 10.019 1.00 98.44 383 THR A O 1
ATOM 3084 N N . ASN A 1 384 ? 11.305 3.222 9.301 1.00 97.81 384 ASN A N 1
ATOM 3085 C CA . ASN A 1 384 ? 11.177 2.555 10.601 1.00 97.81 384 ASN A CA 1
ATOM 3086 C C . ASN A 1 384 ? 12.232 1.458 10.844 1.00 97.81 384 ASN A C 1
ATOM 3088 O O . ASN A 1 384 ? 11.933 0.373 11.348 1.00 97.81 384 ASN A O 1
ATOM 3092 N N . ASP A 1 385 ? 13.490 1.722 10.482 1.00 96.31 385 ASP A N 1
ATOM 3093 C CA . ASP A 1 385 ? 14.576 0.760 10.687 1.00 96.31 385 ASP A CA 1
ATOM 3094 C C . ASP A 1 385 ? 15.453 1.064 11.915 1.00 96.31 385 ASP A C 1
ATOM 3096 O O . ASP A 1 385 ? 16.582 1.551 11.828 1.00 96.31 385 ASP A O 1
ATOM 3100 N N . PHE A 1 386 ? 14.896 0.771 13.092 1.00 96.88 386 PHE A N 1
ATOM 3101 C CA . PHE A 1 386 ? 15.538 0.996 14.389 1.00 96.88 386 PHE A CA 1
ATOM 3102 C C . PHE A 1 386 ? 16.048 -0.294 15.031 1.00 96.88 386 PHE A C 1
ATOM 3104 O O . PHE A 1 386 ? 15.477 -1.372 14.833 1.00 96.88 386 PHE A O 1
ATOM 3111 N N . SER A 1 387 ? 17.095 -0.134 15.836 1.00 94.25 387 SER A N 1
ATOM 3112 C CA . SER A 1 387 ? 17.521 -1.087 16.859 1.00 94.25 387 SER A CA 1
ATOM 3113 C C . SER A 1 387 ? 17.225 -0.501 18.236 1.00 94.25 387 SER A C 1
ATOM 3115 O O . SER A 1 387 ? 17.176 0.721 18.383 1.00 94.25 387 SER A O 1
ATOM 3117 N N . LYS A 1 388 ? 17.063 -1.374 19.228 1.00 93.12 388 LYS A N 1
ATOM 3118 C CA . LYS A 1 388 ? 16.963 -1.033 20.641 1.00 93.12 388 LYS A CA 1
ATOM 3119 C C . LYS A 1 388 ? 18.269 -0.412 21.137 1.00 93.12 388 LYS A C 1
ATOM 3121 O O . LYS A 1 388 ? 19.336 -0.991 20.917 1.00 93.12 388 LYS A O 1
ATOM 3126 N N . LYS A 1 389 ? 18.207 0.718 21.838 1.00 94.56 389 LYS A N 1
ATOM 3127 C CA . LYS A 1 389 ? 19.384 1.415 22.382 1.00 94.56 389 LYS A CA 1
ATOM 3128 C C . LYS A 1 389 ? 20.054 0.608 23.500 1.00 94.56 389 LYS A C 1
ATOM 3130 O O . LYS A 1 389 ? 21.278 0.606 23.596 1.00 94.56 389 LYS A O 1
ATOM 3135 N N . SER A 1 390 ? 19.273 -0.109 24.309 1.00 94.56 390 SER A N 1
ATOM 3136 C CA . SER A 1 390 ? 19.756 -0.946 25.416 1.00 94.56 390 SER A CA 1
ATOM 3137 C C . SER A 1 390 ? 20.575 -2.171 24.994 1.00 94.56 390 SER A C 1
ATOM 3139 O O . SER A 1 390 ? 21.413 -2.638 25.763 1.00 94.56 390 SER A O 1
ATOM 3141 N N . SER A 1 391 ? 20.295 -2.729 23.812 1.00 92.56 391 SER A N 1
ATOM 3142 C CA . SER A 1 391 ? 20.615 -4.131 23.490 1.00 92.56 391 SER A CA 1
ATOM 3143 C C . SER A 1 391 ? 21.029 -4.385 22.036 1.00 92.56 391 SER A C 1
ATOM 3145 O O . SER A 1 391 ? 21.494 -5.477 21.724 1.00 92.56 391 SER A O 1
ATOM 3147 N N . GLY A 1 392 ? 20.870 -3.419 21.126 1.00 90.06 392 GLY A N 1
ATOM 3148 C CA . GLY A 1 392 ? 21.200 -3.562 19.700 1.00 90.06 392 GLY A CA 1
ATOM 3149 C C . GLY A 1 392 ? 20.217 -4.415 18.883 1.00 90.06 392 GLY A C 1
ATOM 3150 O O . GLY A 1 392 ? 20.213 -4.323 17.652 1.00 90.06 392 GLY A O 1
ATOM 3151 N N . GLU A 1 393 ? 19.349 -5.189 19.545 1.00 90.25 393 GLU A N 1
ATOM 3152 C CA . GLU A 1 393 ? 18.257 -5.962 18.938 1.00 90.25 393 GLU A CA 1
ATOM 3153 C C . GLU A 1 393 ? 17.346 -5.105 18.051 1.00 90.25 393 GLU A C 1
ATOM 3155 O O . GLU A 1 393 ? 17.277 -3.887 18.178 1.00 90.25 393 GLU A O 1
ATOM 3160 N N . LYS A 1 394 ? 16.558 -5.736 17.181 1.00 89.56 394 LYS A N 1
ATOM 3161 C CA . LYS A 1 394 ? 15.589 -5.037 16.334 1.00 89.56 394 LYS A CA 1
ATOM 3162 C C . LYS A 1 394 ? 14.446 -4.416 17.166 1.00 89.56 394 LYS A C 1
ATOM 3164 O O . LYS A 1 394 ? 13.704 -5.152 17.812 1.00 89.56 394 LYS A O 1
ATOM 3169 N N . SER A 1 395 ? 14.223 -3.096 17.077 1.00 92.75 395 SER A N 1
ATOM 3170 C CA . SER A 1 395 ? 12.909 -2.514 17.428 1.00 92.75 395 SER A CA 1
ATOM 3171 C C . SER A 1 395 ? 11.961 -2.780 16.254 1.00 92.75 395 SER A C 1
ATOM 3173 O O . SER A 1 395 ? 12.272 -2.462 15.098 1.00 92.75 395 SER A O 1
ATOM 3175 N N . VAL A 1 396 ? 10.846 -3.459 16.530 1.00 93.06 396 VAL A N 1
ATOM 3176 C CA . VAL A 1 396 ? 9.946 -4.027 15.514 1.00 93.06 396 VAL A CA 1
ATOM 3177 C C . VAL A 1 396 ? 8.821 -3.036 15.191 1.00 93.06 396 VAL A C 1
ATOM 3179 O O . VAL A 1 396 ? 8.085 -2.669 16.102 1.00 93.06 396 VAL A O 1
ATOM 3182 N N . PRO A 1 397 ? 8.639 -2.612 13.922 1.00 93.88 397 PRO A N 1
ATOM 3183 C CA . PRO A 1 397 ? 7.556 -1.713 13.517 1.00 93.88 397 PRO A CA 1
ATOM 3184 C C . PRO A 1 397 ? 6.150 -2.263 13.805 1.00 93.88 397 PRO A C 1
ATOM 3186 O O . PRO A 1 397 ? 5.874 -3.432 13.535 1.00 93.88 397 PRO A O 1
ATOM 3189 N N . LEU A 1 398 ? 5.229 -1.395 14.241 1.00 93.19 398 LEU A N 1
ATOM 3190 C CA . LEU A 1 398 ? 3.806 -1.728 14.375 1.00 93.19 398 LEU A CA 1
ATOM 3191 C C . LEU A 1 398 ? 3.206 -2.185 13.034 1.00 93.19 398 LEU A C 1
ATOM 3193 O O . LEU A 1 398 ? 3.247 -1.450 12.043 1.00 93.19 398 LEU A O 1
ATOM 3197 N N . ASN A 1 399 ? 2.563 -3.357 13.001 1.00 92.38 399 ASN A N 1
ATOM 3198 C CA . ASN A 1 399 ? 1.849 -3.843 11.814 1.00 92.38 399 ASN A CA 1
ATOM 3199 C C . ASN A 1 399 ? 0.398 -3.332 11.805 1.00 92.38 399 ASN A C 1
ATOM 3201 O O . ASN A 1 399 ? -0.566 -4.088 11.938 1.00 92.38 399 ASN A O 1
ATOM 3205 N N . ILE A 1 400 ? 0.256 -2.016 11.672 1.00 94.69 400 ILE A N 1
ATOM 3206 C CA . ILE A 1 400 ? -1.029 -1.309 11.660 1.00 94.69 400 ILE A CA 1
ATOM 3207 C C . ILE A 1 400 ? -1.528 -1.026 10.239 1.00 94.69 400 ILE A C 1
ATOM 3209 O O . ILE A 1 400 ? -0.746 -0.773 9.316 1.00 94.69 400 ILE A O 1
ATOM 3213 N N . VAL A 1 401 ? -2.852 -1.069 10.072 1.00 93.56 401 VAL A N 1
ATOM 3214 C CA . VAL A 1 401 ? -3.563 -0.751 8.825 1.00 93.56 401 VAL A CA 1
ATOM 3215 C C . VAL A 1 401 ? -4.890 -0.038 9.111 1.00 93.56 401 VAL A C 1
ATOM 3217 O O . VAL A 1 401 ? -5.578 -0.378 10.067 1.00 93.56 401 VAL A O 1
ATOM 3220 N N . ILE A 1 402 ? -5.272 0.915 8.259 1.00 96.31 402 ILE A N 1
ATOM 3221 C CA . ILE A 1 402 ? -6.634 1.463 8.154 1.00 96.31 402 ILE A CA 1
ATOM 3222 C C . ILE A 1 402 ? -7.123 1.105 6.759 1.00 96.31 402 ILE A C 1
ATOM 3224 O O . ILE A 1 402 ? -6.378 1.254 5.790 1.00 96.31 402 ILE A O 1
ATOM 3228 N N . LYS A 1 403 ? -8.333 0.555 6.649 1.00 93.19 403 LYS A N 1
ATOM 3229 C CA . LYS A 1 403 ? -8.845 0.022 5.381 1.00 93.19 403 LYS A CA 1
ATOM 3230 C C . LYS A 1 403 ? -10.343 0.232 5.245 1.00 93.19 403 LYS A C 1
ATOM 3232 O O . LYS A 1 403 ? -11.061 0.195 6.241 1.00 93.19 403 LYS A O 1
ATOM 3237 N N . LEU A 1 404 ? -10.793 0.410 4.004 1.00 96.50 404 LEU A N 1
ATOM 3238 C CA . LEU A 1 404 ? -12.207 0.503 3.655 1.00 96.50 404 LEU A CA 1
ATOM 3239 C C . LEU A 1 404 ? -12.922 -0.790 4.084 1.00 96.50 404 LEU A C 1
ATOM 3241 O O . LEU A 1 404 ? -12.544 -1.882 3.657 1.00 96.50 404 LEU A O 1
ATOM 3245 N N . PHE A 1 405 ? -13.908 -0.650 4.963 1.00 94.75 405 PHE A N 1
ATOM 3246 C CA . PHE A 1 405 ? -14.669 -1.730 5.591 1.00 94.75 405 PHE A CA 1
ATOM 3247 C C . PHE A 1 405 ? -16.087 -1.825 5.015 1.00 94.75 405 PHE A C 1
ATOM 3249 O O . PHE A 1 405 ? -16.583 -2.927 4.805 1.00 94.75 405 PHE A O 1
ATOM 3256 N N . GLU A 1 406 ? -16.695 -0.686 4.681 1.00 97.31 406 GLU A N 1
ATOM 3257 C CA . GLU A 1 406 ? -18.035 -0.594 4.095 1.00 97.31 406 GLU A CA 1
ATOM 3258 C C . GLU A 1 406 ? -18.104 0.577 3.103 1.00 97.31 406 GLU A C 1
ATOM 3260 O O . GLU A 1 406 ? -17.442 1.598 3.314 1.00 97.31 406 GLU A O 1
ATOM 3265 N N . ALA A 1 407 ? -18.901 0.445 2.042 1.00 97.75 407 ALA A N 1
ATOM 3266 C CA . ALA A 1 407 ? -19.261 1.531 1.130 1.00 97.75 407 ALA A CA 1
ATOM 3267 C C . ALA A 1 407 ? -20.709 1.366 0.644 1.00 97.75 407 ALA A C 1
ATOM 3269 O O . ALA A 1 407 ? -21.111 0.261 0.282 1.00 97.75 407 ALA A O 1
ATOM 3270 N N . ASP A 1 408 ? -21.488 2.455 0.636 1.00 96.75 408 ASP A N 1
ATOM 3271 C CA . ASP A 1 408 ? -22.921 2.446 0.281 1.00 96.75 408 ASP A CA 1
ATOM 3272 C C . ASP A 1 408 ? -23.715 1.350 1.033 1.00 96.75 408 ASP A C 1
ATOM 3274 O O . ASP A 1 408 ? -24.454 0.564 0.440 1.00 96.75 408 ASP A O 1
ATOM 3278 N N . GLY A 1 409 ? -23.487 1.219 2.347 1.00 94.81 409 GLY A N 1
ATOM 3279 C CA . GLY A 1 409 ? -24.155 0.227 3.200 1.00 94.81 409 GLY A CA 1
ATOM 3280 C C . GLY A 1 409 ? -23.791 -1.239 2.926 1.00 94.81 409 GLY A C 1
ATOM 3281 O O . GLY A 1 409 ? -24.495 -2.132 3.398 1.00 94.81 409 GLY A O 1
ATOM 3282 N N . ARG A 1 410 ? -22.739 -1.518 2.140 1.00 96.12 410 ARG A N 1
ATOM 3283 C CA . ARG A 1 410 ? -22.304 -2.882 1.788 1.00 96.12 410 ARG A CA 1
ATOM 3284 C C . ARG A 1 410 ? -20.849 -3.140 2.203 1.00 96.12 410 ARG A C 1
ATOM 3286 O O . ARG A 1 410 ? -19.998 -2.273 1.991 1.00 96.12 410 ARG A O 1
ATOM 3293 N N . PRO A 1 411 ? -20.531 -4.324 2.760 1.00 95.25 411 PRO A N 1
ATOM 3294 C CA . PRO A 1 411 ? -19.186 -4.638 3.230 1.00 95.25 411 PRO A CA 1
ATOM 3295 C C . PRO A 1 411 ? -18.180 -4.757 2.077 1.00 95.25 411 PRO A C 1
ATOM 3297 O O . PRO A 1 411 ? -18.448 -5.359 1.037 1.00 95.25 411 PRO A O 1
ATOM 3300 N N . CYS A 1 412 ? -16.986 -4.211 2.294 1.00 95.31 412 CYS A N 1
ATOM 3301 C CA . CYS A 1 412 ? -15.878 -4.218 1.345 1.00 95.31 412 CYS A CA 1
ATOM 3302 C C . CYS A 1 412 ? -14.921 -5.390 1.616 1.00 95.31 412 CYS A C 1
ATOM 3304 O O . CYS A 1 412 ? -14.468 -5.590 2.745 1.00 95.31 412 CYS A O 1
ATOM 3306 N N . ILE A 1 413 ? -14.546 -6.128 0.564 1.00 92.88 413 ILE A N 1
ATOM 3307 C CA . ILE A 1 413 ? -13.641 -7.288 0.650 1.00 92.88 413 ILE A CA 1
ATOM 3308 C C . ILE A 1 413 ? -12.373 -7.122 -0.209 1.00 92.88 413 ILE A C 1
ATOM 3310 O O . ILE A 1 413 ? -12.403 -6.464 -1.246 1.00 92.88 413 ILE A O 1
ATOM 3314 N N . LYS A 1 414 ? -11.266 -7.772 0.179 1.00 91.69 414 LYS A N 1
ATOM 3315 C CA . LYS A 1 414 ? -10.088 -8.029 -0.680 1.00 91.69 414 LYS A CA 1
ATOM 3316 C C . LYS A 1 414 ? -9.781 -9.529 -0.658 1.00 91.69 414 LYS A C 1
ATOM 3318 O O . LYS A 1 414 ? -9.745 -10.122 0.414 1.00 91.69 414 LYS A O 1
ATOM 3323 N N . ILE A 1 415 ? -9.493 -10.120 -1.818 1.00 87.62 415 ILE A N 1
ATOM 3324 C CA . ILE A 1 415 ? -9.079 -11.531 -1.938 1.00 87.62 415 ILE A CA 1
ATOM 3325 C C . ILE A 1 415 ? -7.546 -11.658 -1.960 1.00 87.62 415 ILE A C 1
ATOM 3327 O O . ILE A 1 415 ? -6.998 -12.502 -1.252 1.00 87.62 415 ILE A O 1
ATOM 3331 N N . SER A 1 416 ? -6.841 -10.763 -2.676 1.00 87.00 416 SER A N 1
ATOM 3332 C CA . SER A 1 416 ? -5.391 -10.861 -2.960 1.00 87.00 416 SER A CA 1
ATOM 3333 C C . SER A 1 416 ? -5.025 -12.059 -3.863 1.00 87.00 416 SER A C 1
ATOM 3335 O O . SER A 1 416 ? -5.903 -12.812 -4.270 1.00 87.00 416 SER A O 1
ATOM 3337 N N . ASP A 1 417 ? -3.735 -12.255 -4.161 1.00 81.38 417 ASP A N 1
ATOM 3338 C CA . ASP A 1 417 ? -3.207 -13.483 -4.787 1.00 81.38 417 ASP A CA 1
ATOM 3339 C C . ASP A 1 417 ? -2.764 -14.550 -3.746 1.00 81.38 417 ASP A C 1
ATOM 3341 O O . ASP A 1 417 ? -2.214 -15.588 -4.114 1.00 81.38 417 ASP A O 1
ATOM 3345 N N . ASN A 1 418 ? -2.984 -14.321 -2.440 1.00 73.81 418 ASN A N 1
ATOM 3346 C CA . ASN A 1 418 ? -2.577 -15.201 -1.331 1.00 73.81 418 ASN A CA 1
ATOM 3347 C C . ASN A 1 418 ? -3.744 -15.528 -0.382 1.00 73.81 418 ASN A C 1
ATOM 3349 O O . ASN A 1 418 ? -4.396 -14.624 0.138 1.00 73.81 418 ASN A O 1
ATOM 3353 N N . LEU A 1 419 ? -3.914 -16.802 -0.002 1.00 60.69 419 LEU A N 1
ATOM 3354 C CA . LEU A 1 419 ? -4.946 -17.211 0.969 1.00 60.69 419 LEU A CA 1
ATOM 3355 C C . LEU A 1 419 ? -4.889 -16.415 2.295 1.00 60.69 419 LEU A C 1
ATOM 3357 O O . LEU A 1 419 ? -5.918 -15.978 2.805 1.00 60.69 419 LEU A O 1
ATOM 3361 N N . GLY A 1 420 ? -3.685 -16.172 2.820 1.00 60.44 420 GLY A N 1
ATOM 3362 C CA . GLY A 1 420 ? -3.461 -15.445 4.078 1.00 60.44 420 GLY A CA 1
ATOM 3363 C C . GLY A 1 420 ? -3.620 -13.917 4.018 1.00 60.44 420 GLY A C 1
ATOM 3364 O O . GLY A 1 420 ? -3.441 -13.266 5.043 1.00 60.44 420 GLY A O 1
ATOM 3365 N N . LYS A 1 421 ? -3.931 -13.323 2.853 1.00 68.00 421 LYS A N 1
ATOM 3366 C CA . LYS A 1 421 ? -4.225 -11.879 2.721 1.00 68.00 421 LYS A CA 1
ATOM 3367 C C . LYS A 1 421 ? -5.684 -11.589 2.290 1.00 68.00 421 LYS A C 1
ATOM 3369 O O . LYS A 1 421 ? -5.980 -10.449 1.924 1.00 68.00 421 LYS A O 1
ATOM 3374 N N . ASN A 1 422 ? -6.587 -12.579 2.381 1.00 82.31 422 ASN A N 1
ATOM 3375 C CA . ASN A 1 422 ? -8.046 -12.365 2.324 1.00 82.31 422 ASN A CA 1
ATOM 3376 C C . ASN A 1 422 ? -8.499 -11.379 3.421 1.00 82.31 422 ASN A C 1
ATOM 3378 O O . ASN A 1 422 ? -7.870 -11.281 4.477 1.00 82.31 422 ASN A O 1
ATOM 3382 N N . MET A 1 423 ? -9.588 -10.647 3.183 1.00 79.44 423 MET A N 1
ATOM 3383 C CA . MET A 1 423 ? -10.074 -9.611 4.093 1.00 79.44 423 MET A CA 1
ATOM 3384 C C . MET A 1 423 ? -11.524 -9.208 3.815 1.00 79.44 423 MET A C 1
ATOM 3386 O O . MET A 1 423 ? -11.921 -9.109 2.657 1.00 79.44 423 MET A O 1
ATOM 3390 N N . GLY A 1 424 ? -12.243 -8.848 4.878 1.00 83.31 424 GLY A N 1
ATOM 3391 C CA . GLY A 1 424 ? -13.630 -8.386 4.853 1.00 83.31 424 GLY A CA 1
ATOM 3392 C C . GLY A 1 424 ? -14.541 -9.457 5.444 1.00 83.31 424 GLY A C 1
ATOM 3393 O O . GLY A 1 424 ? -14.079 -10.258 6.257 1.00 83.31 424 GLY A O 1
ATOM 3394 N N . ASP A 1 425 ? -15.809 -9.461 5.049 1.00 85.56 425 ASP A N 1
ATOM 3395 C CA . ASP A 1 425 ? -16.740 -10.526 5.423 1.00 85.56 425 ASP A CA 1
ATOM 3396 C C . ASP A 1 425 ? -16.355 -11.879 4.786 1.00 85.56 425 ASP A C 1
ATOM 3398 O O . ASP A 1 425 ? -15.968 -11.945 3.615 1.00 85.56 425 ASP A O 1
ATOM 3402 N N . SER A 1 426 ? -16.431 -12.962 5.563 1.00 84.88 426 SER A N 1
ATOM 3403 C CA . SER A 1 426 ? -15.954 -14.292 5.163 1.00 84.88 426 SER A CA 1
ATOM 3404 C C . SER A 1 426 ? -16.907 -15.005 4.203 1.00 84.88 426 SER A C 1
ATOM 3406 O O . SER A 1 426 ? -16.437 -15.655 3.263 1.00 84.88 426 SER A O 1
ATOM 3408 N N . GLU A 1 427 ? -18.221 -14.858 4.388 1.00 86.25 427 GLU A N 1
ATOM 3409 C CA . GLU A 1 427 ? -19.230 -15.434 3.495 1.00 86.25 427 GLU A CA 1
ATOM 3410 C C . GLU A 1 427 ? -19.198 -14.748 2.126 1.00 86.25 427 GLU A C 1
ATOM 3412 O O . GLU A 1 427 ? -19.178 -15.415 1.089 1.00 86.25 427 GLU A O 1
ATOM 3417 N N . LEU A 1 428 ? -19.084 -13.418 2.105 1.00 88.44 428 LEU A N 1
ATOM 3418 C CA . LEU A 1 428 ? -18.941 -12.631 0.886 1.00 88.44 428 LEU A CA 1
ATOM 3419 C C . LEU A 1 428 ? -17.619 -12.923 0.161 1.00 88.44 428 LEU A C 1
ATOM 3421 O O . LEU A 1 428 ? -17.622 -13.056 -1.063 1.00 88.44 428 LEU A O 1
ATOM 3425 N N . VAL A 1 429 ? -16.500 -13.105 0.877 1.00 88.62 429 VAL A N 1
ATOM 3426 C CA . VAL A 1 429 ? -15.245 -13.585 0.265 1.00 88.62 429 VAL A CA 1
ATOM 342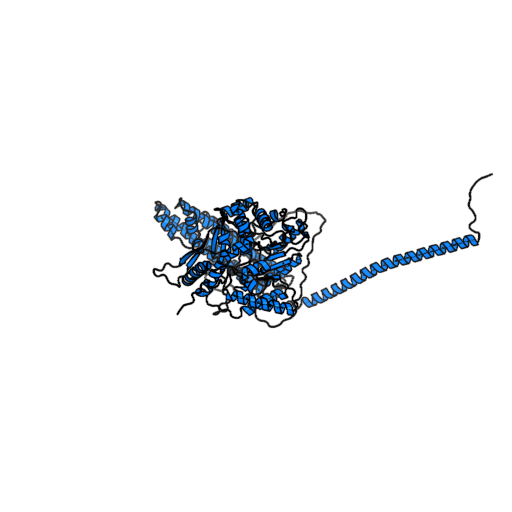7 C C . VAL A 1 429 ? -15.435 -14.965 -0.376 1.00 88.62 429 VAL A C 1
ATOM 3429 O O . VAL A 1 429 ? -14.951 -15.181 -1.488 1.00 88.62 429 VAL A O 1
ATOM 3432 N N . ALA A 1 430 ? -16.151 -15.893 0.267 1.00 86.38 430 ALA A N 1
ATOM 3433 C CA . ALA A 1 430 ? -16.430 -17.213 -0.301 1.00 86.38 430 ALA A CA 1
ATOM 3434 C C . ALA A 1 430 ? -17.347 -17.137 -1.541 1.00 86.38 430 ALA A C 1
ATOM 3436 O O . ALA A 1 430 ? -17.025 -17.729 -2.576 1.00 86.38 430 ALA A O 1
ATOM 3437 N N . LYS A 1 431 ? -18.432 -16.350 -1.473 1.00 89.88 431 LYS A N 1
ATOM 3438 C CA . LYS A 1 431 ? -19.340 -16.052 -2.594 1.00 89.88 431 LYS A CA 1
ATOM 3439 C C . LYS A 1 431 ? -18.570 -15.490 -3.791 1.00 89.88 431 LYS A C 1
ATOM 3441 O O . LYS A 1 431 ? -18.638 -16.047 -4.883 1.00 89.88 431 LYS A O 1
ATOM 3446 N N . VAL A 1 432 ? -17.787 -14.430 -3.591 1.00 91.12 432 VAL A N 1
ATOM 3447 C CA . VAL A 1 432 ? -17.082 -13.746 -4.686 1.00 91.12 432 VAL A CA 1
ATOM 3448 C C . VAL A 1 432 ? -15.948 -14.603 -5.257 1.00 91.12 432 VAL A C 1
ATOM 3450 O O . VAL A 1 432 ? -15.765 -14.629 -6.474 1.00 91.12 432 VAL A O 1
ATOM 3453 N N . LYS A 1 433 ? -15.232 -15.390 -4.437 1.00 88.56 433 LYS A N 1
ATOM 3454 C CA . LYS A 1 433 ? -14.292 -16.407 -4.952 1.00 88.56 433 LYS A CA 1
ATOM 3455 C C . LYS A 1 433 ? -14.983 -17.377 -5.918 1.00 88.56 433 LYS A C 1
ATOM 3457 O O . LYS A 1 433 ? -14.410 -17.692 -6.961 1.00 88.56 433 LYS A O 1
ATOM 3462 N N . HIS A 1 434 ? -16.197 -17.827 -5.592 1.00 87.38 434 HIS A N 1
ATOM 3463 C CA . HIS A 1 434 ? -16.981 -18.712 -6.455 1.00 87.38 434 HIS A CA 1
ATOM 3464 C C . HIS A 1 434 ? -17.419 -18.005 -7.750 1.00 87.38 434 HIS A C 1
ATOM 3466 O O . HIS A 1 434 ? -17.163 -18.520 -8.837 1.00 87.38 434 HIS A O 1
ATOM 3472 N N . GLU A 1 435 ? -17.991 -16.800 -7.654 1.00 89.06 435 GLU A N 1
ATOM 3473 C CA . GLU A 1 435 ? -18.456 -16.003 -8.805 1.00 89.06 435 GLU A CA 1
ATOM 3474 C C . GLU A 1 435 ? -17.340 -15.660 -9.808 1.00 89.06 435 GLU A C 1
ATOM 3476 O O . GLU A 1 435 ? -17.562 -15.678 -11.020 1.00 89.06 435 GLU A O 1
ATOM 3481 N N . LEU A 1 436 ? -16.126 -15.370 -9.327 1.00 88.81 436 LEU A N 1
ATOM 3482 C CA . LEU A 1 436 ? -14.979 -15.032 -10.181 1.00 88.81 436 LEU A CA 1
ATOM 3483 C C . LEU A 1 436 ? -14.232 -16.264 -10.729 1.00 88.81 436 LEU A C 1
ATOM 3485 O O . LEU A 1 436 ? -13.376 -16.118 -11.612 1.00 88.81 436 LEU A O 1
ATOM 3489 N N . GLY A 1 437 ? -14.536 -17.466 -10.225 1.00 83.44 437 GLY A N 1
ATOM 3490 C CA . GLY A 1 437 ? -13.796 -18.694 -10.529 1.00 83.44 437 GLY A CA 1
ATOM 3491 C C . GLY A 1 437 ? -12.371 -18.687 -9.962 1.00 83.44 437 GLY A C 1
ATOM 3492 O O . GLY A 1 437 ? -11.431 -19.100 -10.644 1.00 83.44 437 GLY A O 1
ATOM 3493 N N . TYR A 1 438 ? -12.191 -18.157 -8.750 1.00 79.06 438 TYR A N 1
ATOM 3494 C CA . TYR A 1 438 ? -10.887 -18.031 -8.098 1.00 79.06 438 TYR A CA 1
ATOM 3495 C C . TYR A 1 438 ? -10.322 -19.409 -7.708 1.00 79.06 438 TYR A C 1
ATOM 3497 O O . TYR A 1 438 ? -10.999 -20.215 -7.073 1.00 79.06 438 TYR A O 1
ATOM 3505 N N . VAL A 1 439 ? -9.057 -19.666 -8.055 1.00 67.12 439 VAL A N 1
ATOM 3506 C CA . VAL A 1 439 ? -8.343 -20.913 -7.729 1.00 67.12 439 VAL A CA 1
ATOM 3507 C C . VAL A 1 439 ? -7.287 -20.623 -6.670 1.00 67.12 439 VAL A C 1
ATOM 3509 O O . VAL A 1 439 ? -6.421 -19.771 -6.867 1.00 67.12 439 VAL A O 1
ATOM 3512 N N . GLU A 1 440 ? -7.351 -21.333 -5.546 1.00 64.56 440 GLU A N 1
ATOM 3513 C CA . GLU A 1 440 ? -6.497 -21.048 -4.395 1.00 64.56 440 GLU A CA 1
ATOM 3514 C C . GLU A 1 440 ? -5.037 -21.481 -4.599 1.00 64.56 440 GLU A C 1
ATOM 3516 O O . GLU A 1 440 ? -4.736 -22.504 -5.218 1.00 64.56 440 GLU A O 1
ATOM 3521 N N . LYS A 1 441 ? -4.119 -20.687 -4.038 1.00 55.56 441 LYS A N 1
ATOM 3522 C CA . LYS A 1 441 ? -2.682 -20.958 -3.987 1.00 55.56 441 LYS A CA 1
ATOM 3523 C C . LYS A 1 441 ? -2.135 -20.683 -2.590 1.00 55.56 441 LYS A C 1
ATOM 3525 O O . LYS A 1 441 ? -2.460 -19.666 -1.976 1.00 55.56 441 LYS A O 1
ATOM 3530 N N . ASN A 1 442 ? -1.236 -21.558 -2.146 1.00 47.44 442 ASN A N 1
ATOM 3531 C CA . ASN A 1 442 ? -0.432 -21.372 -0.942 1.00 47.44 442 ASN A CA 1
ATOM 3532 C C . ASN A 1 442 ? 0.980 -20.918 -1.326 1.00 47.44 442 ASN A C 1
ATOM 3534 O O . ASN A 1 442 ? 1.594 -21.488 -2.227 1.00 47.44 442 ASN A O 1
ATOM 3538 N N . TRP A 1 443 ? 1.513 -19.928 -0.609 1.00 41.94 443 TRP A N 1
ATOM 3539 C CA . TRP A 1 443 ? 2.891 -19.460 -0.752 1.00 41.94 443 TRP A CA 1
ATOM 3540 C C . TRP A 1 443 ? 3.504 -19.230 0.631 1.00 41.94 443 TRP A C 1
ATOM 3542 O O . TRP A 1 443 ? 2.985 -18.450 1.429 1.00 41.94 443 TRP A O 1
ATOM 3552 N N . SER A 1 444 ? 4.620 -19.906 0.910 1.00 42.00 444 SER A N 1
ATOM 3553 C CA . SER A 1 444 ? 5.307 -19.883 2.210 1.00 42.00 444 SER A CA 1
ATOM 3554 C C . SER A 1 444 ? 5.848 -18.504 2.602 1.00 42.00 444 SER A C 1
ATOM 3556 O O . SER A 1 444 ? 5.954 -18.210 3.787 1.00 42.00 444 SER A O 1
ATOM 3558 N N . GLY A 1 445 ? 6.122 -17.625 1.632 1.00 44.28 445 GLY A N 1
ATOM 3559 C CA . GLY A 1 445 ? 6.507 -16.230 1.880 1.00 44.28 445 GLY A CA 1
ATOM 3560 C C . GLY A 1 445 ? 5.348 -15.299 2.264 1.00 44.28 445 GLY A C 1
ATOM 3561 O O . GLY A 1 445 ? 5.554 -14.091 2.371 1.00 44.28 445 GLY A O 1
ATOM 3562 N N . GLY A 1 446 ? 4.121 -15.810 2.427 1.00 41.47 446 GLY A N 1
ATOM 3563 C CA . GLY A 1 446 ? 2.917 -15.002 2.654 1.00 41.47 446 GLY A CA 1
ATOM 3564 C C . GLY A 1 446 ? 2.904 -14.174 3.948 1.00 41.47 446 GLY A C 1
ATOM 3565 O O . GLY A 1 446 ? 2.228 -13.148 3.985 1.00 41.47 446 GLY A O 1
ATOM 3566 N N . ASP A 1 447 ? 3.665 -14.583 4.966 1.00 50.12 447 ASP A N 1
ATOM 3567 C CA . ASP A 1 447 ? 3.809 -13.887 6.251 1.00 50.12 447 ASP A CA 1
ATOM 3568 C C . ASP A 1 447 ? 4.666 -12.614 6.102 1.00 50.12 447 ASP A C 1
ATOM 3570 O O . ASP A 1 447 ? 5.865 -12.672 5.825 1.00 50.12 447 ASP A O 1
ATOM 3574 N N . GLU A 1 448 ? 4.039 -11.448 6.278 1.00 45.47 448 GLU A N 1
ATOM 3575 C CA . GLU A 1 448 ? 4.687 -10.132 6.190 1.00 45.47 448 GLU A CA 1
ATOM 3576 C C . GLU A 1 448 ? 5.663 -9.869 7.350 1.00 45.47 448 GLU A C 1
ATOM 3578 O O . GLU A 1 448 ? 6.574 -9.061 7.186 1.00 45.47 448 GLU A O 1
ATOM 3583 N N . THR A 1 449 ? 5.512 -10.531 8.506 1.00 45.66 449 THR A N 1
ATOM 3584 C CA . THR A 1 449 ? 6.349 -10.274 9.693 1.00 45.66 449 THR A CA 1
ATOM 3585 C C . THR A 1 449 ? 7.753 -10.846 9.508 1.00 45.66 449 THR A C 1
ATOM 3587 O O . THR A 1 449 ? 8.746 -10.126 9.614 1.00 45.66 449 THR A O 1
ATOM 3590 N N . LYS A 1 450 ? 7.849 -12.121 9.108 1.00 44.09 450 LYS A N 1
ATOM 3591 C CA . LYS A 1 450 ? 9.121 -12.847 8.944 1.00 44.09 450 LYS A CA 1
ATOM 3592 C C . LYS A 1 450 ? 10.026 -12.268 7.859 1.00 44.09 450 LYS A C 1
ATOM 3594 O O . LYS A 1 450 ? 11.232 -12.502 7.864 1.00 44.09 450 LYS A O 1
ATOM 3599 N N . ARG A 1 451 ? 9.474 -11.464 6.947 1.00 51.62 451 ARG A N 1
ATOM 3600 C CA . ARG A 1 451 ? 10.222 -10.814 5.864 1.00 51.62 451 ARG A CA 1
ATOM 3601 C C . ARG A 1 451 ? 11.213 -9.745 6.326 1.00 51.62 451 ARG A C 1
ATOM 3603 O O . ARG A 1 451 ? 12.097 -9.412 5.535 1.00 51.62 451 ARG A O 1
ATOM 3610 N N . TRP A 1 452 ? 11.093 -9.213 7.541 1.00 42.28 452 TRP A N 1
ATOM 3611 C CA . TRP A 1 452 ? 11.943 -8.116 8.023 1.00 42.28 452 TRP A CA 1
ATOM 3612 C C . TRP A 1 452 ? 13.248 -8.573 8.688 1.00 42.28 452 TRP A C 1
ATOM 3614 O O . TRP A 1 452 ? 14.174 -7.778 8.787 1.00 42.28 452 TRP A O 1
ATOM 3624 N N . TYR A 1 453 ? 13.358 -9.842 9.095 1.00 38.97 453 TYR A N 1
ATOM 3625 C CA . TYR A 1 453 ? 14.461 -10.328 9.943 1.00 38.97 453 TYR A CA 1
ATOM 3626 C C . TYR A 1 453 ? 15.687 -10.869 9.181 1.00 38.97 453 TYR A C 1
ATOM 3628 O O . TYR A 1 453 ? 16.608 -11.399 9.792 1.00 38.97 453 TYR A O 1
ATOM 3636 N N . SER A 1 454 ? 15.718 -10.751 7.850 1.00 31.53 454 SER A N 1
ATOM 3637 C CA . SER A 1 454 ? 16.787 -11.300 6.999 1.00 31.53 454 SER A CA 1
ATOM 3638 C C . SER A 1 454 ? 17.758 -10.217 6.514 1.00 31.53 454 SER A C 1
ATOM 3640 O O . SER A 1 454 ? 17.794 -9.907 5.322 1.00 31.53 454 SER A O 1
ATOM 3642 N N . SER A 1 455 ? 18.547 -9.653 7.431 1.00 28.45 455 SER A N 1
ATOM 3643 C CA . SER A 1 455 ? 19.739 -8.856 7.100 1.00 28.45 455 SER A CA 1
ATOM 3644 C C . SER A 1 455 ? 20.681 -8.743 8.304 1.00 28.45 455 SER A C 1
ATOM 3646 O O . SER A 1 455 ? 20.516 -7.852 9.137 1.00 28.45 455 SER A O 1
ATOM 3648 N N . VAL A 1 456 ? 21.682 -9.624 8.381 1.00 25.83 456 VAL A N 1
ATOM 3649 C CA . VAL A 1 456 ? 22.849 -9.440 9.256 1.00 25.83 456 VAL A CA 1
ATOM 3650 C C . VAL A 1 456 ? 23.968 -8.846 8.408 1.00 25.83 456 VAL A C 1
ATOM 3652 O O . VAL A 1 456 ? 24.405 -9.465 7.441 1.00 25.83 456 VAL A O 1
ATOM 3655 N N . PHE A 1 457 ? 24.413 -7.641 8.759 1.00 26.58 457 PHE A N 1
ATOM 3656 C CA . PHE A 1 457 ? 25.636 -7.042 8.229 1.00 26.58 457 PHE A CA 1
ATOM 3657 C C . PHE A 1 457 ? 26.732 -7.179 9.287 1.00 26.58 457 PHE A C 1
ATOM 3659 O O . PHE A 1 457 ? 26.707 -6.467 10.289 1.00 26.58 457 PHE A O 1
ATOM 3666 N N . GLU A 1 458 ? 27.709 -8.056 9.058 1.00 24.22 458 GLU A N 1
ATOM 3667 C CA . GLU A 1 458 ? 29.009 -7.918 9.719 1.00 24.22 458 GLU A CA 1
ATOM 3668 C C . GLU A 1 458 ? 29.859 -6.894 8.953 1.00 24.22 458 GLU A C 1
ATOM 3670 O O . GLU A 1 458 ? 29.877 -6.858 7.720 1.00 24.22 458 GLU A O 1
ATOM 3675 N N . GLY A 1 459 ? 30.534 -6.009 9.687 1.00 27.66 459 GLY A N 1
ATOM 3676 C CA . GLY A 1 459 ? 31.252 -4.878 9.105 1.00 27.66 459 GLY A CA 1
ATOM 3677 C C . GLY A 1 459 ? 32.601 -5.271 8.503 1.00 27.66 459 GLY A C 1
ATOM 3678 O O . GLY A 1 459 ? 33.550 -5.537 9.236 1.00 27.66 459 GLY A O 1
ATOM 3679 N N . GLY A 1 460 ? 32.718 -5.213 7.174 1.00 25.41 460 GLY A N 1
ATOM 3680 C CA . GLY A 1 460 ? 33.976 -5.387 6.444 1.00 25.41 460 GLY A CA 1
ATOM 3681 C C . GLY A 1 460 ? 34.262 -4.205 5.519 1.00 25.41 460 GLY A C 1
ATOM 3682 O O . GLY A 1 460 ? 33.496 -3.934 4.597 1.00 25.41 460 GLY A O 1
ATOM 3683 N N . LYS A 1 461 ? 35.375 -3.496 5.743 1.00 31.17 461 LYS A N 1
ATOM 3684 C CA . LYS A 1 461 ? 35.850 -2.451 4.825 1.00 31.17 461 LYS A CA 1
ATOM 3685 C C . LYS A 1 461 ? 36.626 -3.081 3.670 1.00 31.17 461 LYS A C 1
ATOM 3687 O O . LYS A 1 461 ? 37.787 -3.418 3.864 1.00 31.17 461 LYS A O 1
ATOM 3692 N N . ASP A 1 462 ? 36.026 -3.145 2.486 1.00 29.33 462 ASP A N 1
ATOM 3693 C CA . ASP A 1 462 ? 36.728 -2.804 1.241 1.00 29.33 462 ASP A CA 1
ATOM 3694 C C . ASP A 1 462 ? 35.751 -2.600 0.075 1.00 29.33 462 ASP A C 1
ATOM 3696 O O . ASP A 1 462 ? 34.739 -3.290 -0.044 1.00 29.33 462 ASP A O 1
ATOM 3700 N N . ALA A 1 463 ? 36.048 -1.635 -0.798 1.00 33.88 463 ALA A N 1
ATOM 3701 C CA . ALA A 1 463 ? 35.194 -1.276 -1.929 1.00 33.88 463 ALA A CA 1
ATOM 3702 C C . ALA A 1 463 ? 35.829 -1.710 -3.259 1.00 33.88 463 ALA A C 1
ATOM 3704 O O . ALA A 1 463 ? 36.849 -1.157 -3.674 1.00 33.88 463 ALA A O 1
ATOM 3705 N N . GLY A 1 464 ? 35.209 -2.652 -3.983 1.00 31.30 464 GLY A N 1
ATOM 3706 C CA . GLY A 1 464 ? 35.707 -3.013 -5.313 1.00 31.30 464 GLY A CA 1
ATOM 3707 C C . GLY A 1 464 ? 34.961 -4.109 -6.081 1.00 31.30 464 GLY A C 1
ATOM 3708 O O . GLY A 1 464 ? 35.070 -5.282 -5.756 1.00 31.30 464 GLY A O 1
ATOM 3709 N N . LYS A 1 465 ? 34.388 -3.714 -7.230 1.00 28.12 465 LYS A N 1
ATOM 3710 C CA . LYS A 1 465 ? 34.075 -4.548 -8.416 1.00 28.12 465 LYS A CA 1
ATOM 3711 C C . LYS A 1 465 ? 32.972 -5.613 -8.265 1.00 28.12 465 LYS A C 1
ATOM 3713 O O . LYS A 1 465 ? 33.226 -6.783 -8.002 1.00 28.12 465 LYS A O 1
ATOM 3718 N N . ILE A 1 466 ? 31.754 -5.228 -8.645 1.00 33.38 466 ILE A N 1
ATOM 3719 C CA . ILE A 1 466 ? 30.643 -6.150 -8.934 1.00 33.38 466 ILE A CA 1
ATOM 3720 C C . ILE A 1 466 ? 30.953 -6.969 -10.208 1.00 33.38 466 ILE A C 1
ATOM 3722 O O . ILE A 1 466 ? 31.211 -6.393 -11.268 1.00 33.38 466 ILE A O 1
ATOM 3726 N N . ARG A 1 467 ? 30.897 -8.309 -10.135 1.00 29.12 467 ARG A N 1
ATOM 3727 C CA . ARG A 1 467 ? 30.913 -9.218 -11.305 1.00 29.12 467 ARG A CA 1
ATOM 3728 C C . ARG A 1 467 ? 29.473 -9.511 -11.760 1.00 29.12 467 ARG A C 1
ATOM 3730 O O . ARG A 1 467 ? 28.627 -9.866 -10.948 1.00 29.12 467 ARG A O 1
ATOM 3737 N N . VAL A 1 468 ? 29.194 -9.396 -13.062 1.00 28.52 468 VAL A N 1
ATOM 3738 C CA . VAL A 1 468 ? 27.851 -9.622 -13.637 1.00 28.52 468 VAL A CA 1
ATOM 3739 C C . VAL A 1 468 ? 27.664 -11.088 -14.041 1.00 28.52 468 VAL A C 1
ATOM 3741 O O . VAL A 1 468 ? 28.310 -11.561 -14.977 1.00 28.52 468 VAL A O 1
ATOM 3744 N N . ILE A 1 469 ? 26.736 -11.791 -13.388 1.00 29.02 469 ILE A N 1
ATOM 3745 C CA . ILE A 1 469 ? 26.373 -13.178 -13.719 1.00 29.02 469 ILE A CA 1
ATOM 3746 C C . ILE A 1 469 ? 25.283 -13.188 -14.804 1.00 29.02 469 ILE A C 1
ATOM 3748 O O . ILE A 1 469 ? 24.233 -12.565 -14.657 1.00 29.02 469 ILE A O 1
ATOM 3752 N N . LYS A 1 470 ? 25.513 -13.917 -15.905 1.00 25.58 470 LYS A N 1
ATOM 3753 C CA . LYS A 1 470 ? 24.515 -14.119 -16.971 1.00 25.58 470 LYS A CA 1
ATOM 3754 C C . LYS A 1 470 ? 23.649 -15.346 -16.683 1.00 25.58 470 LYS A C 1
ATOM 3756 O O . LYS A 1 470 ? 24.157 -16.463 -16.681 1.00 25.58 470 LYS A O 1
ATOM 3761 N N . VAL A 1 471 ? 22.337 -15.152 -16.561 1.00 29.23 471 VAL A N 1
ATOM 3762 C CA . VAL A 1 471 ? 21.346 -16.244 -16.591 1.00 29.23 471 VAL A CA 1
ATOM 3763 C C . VAL A 1 471 ? 20.877 -16.457 -18.032 1.00 29.23 471 VAL A C 1
ATOM 3765 O O . VAL A 1 471 ? 20.565 -15.495 -18.733 1.00 29.23 471 VAL A O 1
ATOM 3768 N N . ASN A 1 472 ? 20.847 -17.709 -18.491 1.00 25.88 472 ASN A N 1
ATOM 3769 C CA . ASN A 1 472 ? 20.577 -18.061 -19.886 1.00 25.88 472 ASN A CA 1
ATOM 3770 C C . ASN A 1 472 ? 19.198 -18.733 -20.031 1.00 25.88 472 ASN A C 1
ATOM 3772 O O . ASN A 1 472 ? 18.937 -19.742 -19.379 1.00 25.88 472 ASN A O 1
ATOM 3776 N N . TYR A 1 473 ? 18.324 -18.193 -20.885 1.00 27.22 473 TYR A N 1
ATOM 3777 C CA . TYR A 1 473 ? 16.970 -18.719 -21.114 1.00 27.22 473 TYR A CA 1
ATOM 3778 C C . TYR A 1 473 ? 16.926 -19.613 -22.362 1.00 27.22 473 TYR A C 1
ATOM 3780 O O . TYR A 1 473 ? 17.166 -19.145 -23.474 1.00 27.22 473 TYR A O 1
ATOM 3788 N N . GLY A 1 474 ? 16.569 -20.889 -22.187 1.00 27.45 474 GLY A N 1
ATOM 3789 C CA . GLY A 1 474 ? 16.341 -21.842 -23.279 1.00 27.45 474 GLY A CA 1
ATOM 3790 C C . GLY A 1 474 ? 14.851 -22.059 -23.549 1.00 27.45 474 GLY A C 1
ATOM 3791 O O . GLY A 1 474 ? 14.139 -22.553 -22.680 1.00 27.45 474 GLY A O 1
ATOM 3792 N N . ASN A 1 475 ? 14.383 -21.707 -24.751 1.00 24.05 475 ASN A N 1
ATOM 3793 C CA . ASN A 1 475 ? 13.025 -22.011 -25.222 1.00 24.05 475 ASN A CA 1
ATOM 3794 C C . ASN A 1 475 ? 12.976 -23.393 -25.918 1.00 24.05 475 ASN A C 1
ATOM 3796 O O . ASN A 1 475 ? 14.010 -23.924 -26.321 1.00 24.05 475 ASN A O 1
ATOM 3800 N N . GLY A 1 476 ? 11.786 -23.988 -26.031 1.00 25.34 476 GLY A N 1
ATOM 3801 C CA . GLY A 1 476 ? 11.596 -25.393 -26.407 1.00 25.34 476 GLY A CA 1
ATOM 3802 C C . GLY A 1 476 ? 11.557 -25.723 -27.909 1.00 25.34 476 GLY A C 1
ATOM 3803 O O . GLY A 1 476 ? 11.481 -24.858 -28.778 1.00 25.34 476 GLY A O 1
ATOM 3804 N N . GLY A 1 477 ? 11.552 -27.031 -28.183 1.00 22.64 477 GLY A N 1
ATOM 3805 C CA . GLY A 1 477 ? 11.391 -27.690 -29.486 1.00 22.64 477 GLY A CA 1
ATOM 3806 C C . GLY A 1 477 ? 11.407 -29.216 -29.282 1.00 22.64 477 GLY A C 1
ATOM 3807 O O . GLY A 1 477 ? 11.995 -29.675 -28.306 1.00 22.64 477 GLY A O 1
ATOM 3808 N N . GLY A 1 478 ? 10.735 -30.009 -30.128 1.00 21.89 478 GLY A N 1
ATOM 3809 C CA . GLY A 1 478 ? 10.514 -31.449 -29.871 1.00 21.89 478 GLY A CA 1
ATOM 3810 C C . GLY A 1 478 ? 10.590 -32.368 -31.101 1.00 21.89 478 GLY A C 1
ATOM 3811 O O . GLY A 1 478 ? 11.218 -32.002 -32.089 1.00 21.89 478 GLY A O 1
ATOM 3812 N N . TYR A 1 479 ? 9.879 -33.508 -31.016 1.00 21.27 479 TYR A N 1
ATOM 3813 C CA . TYR A 1 479 ? 9.736 -34.653 -31.955 1.00 21.27 479 TYR A CA 1
ATOM 3814 C C . TYR A 1 479 ? 10.628 -35.900 -31.735 1.00 21.27 479 TYR A C 1
ATOM 3816 O O . TYR A 1 479 ? 11.846 -35.808 -31.651 1.00 21.27 479 TYR A O 1
ATOM 3824 N N . GLY A 1 480 ? 9.977 -37.079 -31.783 1.00 23.78 480 GLY A N 1
ATOM 3825 C CA . GLY A 1 480 ? 10.572 -38.428 -31.905 1.00 23.78 480 GLY A CA 1
ATOM 3826 C C . GLY A 1 480 ? 10.993 -39.105 -30.584 1.00 23.78 480 GLY A C 1
ATOM 3827 O O . GLY A 1 480 ? 11.430 -38.426 -29.666 1.00 23.78 480 GLY A O 1
ATOM 3828 N N . GLN A 1 481 ? 10.905 -40.434 -30.405 1.00 23.72 481 GLN A N 1
ATOM 3829 C CA . GLN A 1 481 ? 10.192 -41.496 -31.151 1.00 23.72 481 GLN A CA 1
ATOM 3830 C C . GLN A 1 481 ? 9.928 -42.703 -30.193 1.00 23.72 481 GLN A C 1
ATOM 3832 O O . GLN A 1 481 ? 10.256 -42.625 -29.012 1.00 23.72 481 GLN A O 1
ATOM 3837 N N . SER A 1 482 ? 9.278 -43.788 -30.640 1.00 23.52 482 SER A N 1
ATOM 3838 C CA . SER A 1 482 ? 8.487 -44.701 -29.784 1.00 23.52 482 SER A CA 1
ATOM 3839 C C . SER A 1 482 ? 8.916 -46.188 -29.705 1.00 23.52 482 SER A C 1
ATOM 3841 O O . SER A 1 482 ? 8.979 -46.831 -30.751 1.00 23.52 482 SER A O 1
ATOM 3843 N N . ASN A 1 483 ? 8.919 -46.753 -28.477 1.00 24.83 483 ASN A N 1
ATOM 3844 C CA . ASN A 1 483 ? 8.621 -48.173 -28.113 1.00 24.83 483 ASN A CA 1
ATOM 3845 C C . ASN A 1 483 ? 9.558 -49.292 -28.674 1.00 24.83 483 ASN A C 1
ATOM 3847 O O . ASN A 1 483 ? 10.438 -48.969 -29.469 1.00 24.83 483 ASN A O 1
ATOM 3851 N N . PRO A 1 484 ? 9.384 -50.612 -28.358 1.00 34.62 484 PRO A N 1
ATOM 3852 C CA . PRO A 1 484 ? 8.562 -51.302 -27.330 1.00 34.62 484 PRO A CA 1
ATOM 3853 C C . PRO A 1 484 ? 9.313 -52.407 -26.499 1.00 34.62 484 PRO A C 1
ATOM 3855 O O . PRO A 1 484 ? 10.525 -52.551 -26.612 1.00 34.62 484 PRO A O 1
ATOM 3858 N N . TYR A 1 485 ? 8.550 -53.235 -25.748 1.00 24.28 485 TYR A N 1
ATOM 3859 C CA . TYR A 1 485 ? 8.910 -54.453 -24.957 1.00 24.28 485 TYR A CA 1
ATOM 3860 C C . TYR A 1 485 ? 9.576 -54.234 -23.567 1.00 24.28 485 TYR A C 1
ATOM 3862 O O . TYR A 1 485 ? 10.424 -53.366 -23.423 1.00 24.28 485 TYR A O 1
ATOM 3870 N N . GLY A 1 486 ? 9.267 -54.999 -22.498 1.00 25.92 486 GLY A N 1
ATOM 3871 C CA . GLY A 1 486 ? 8.195 -56.003 -22.314 1.00 25.92 486 GLY A CA 1
ATOM 3872 C C . GLY A 1 486 ? 8.150 -56.702 -20.922 1.00 25.92 486 GLY A C 1
ATOM 3873 O O . GLY A 1 486 ? 9.171 -57.135 -20.410 1.00 25.92 486 GLY A O 1
ATOM 3874 N N . THR A 1 487 ? 6.941 -56.818 -20.346 1.00 25.83 487 THR A N 1
ATOM 3875 C CA . THR A 1 487 ? 6.407 -57.853 -19.404 1.00 25.83 487 THR A CA 1
ATOM 3876 C C . THR A 1 487 ? 7.216 -58.455 -18.219 1.00 25.83 487 THR A C 1
ATOM 3878 O O . THR A 1 487 ? 7.948 -59.420 -18.393 1.00 25.83 487 THR A O 1
ATOM 3881 N N . ASN A 1 488 ? 6.856 -58.023 -16.996 1.00 25.33 488 ASN A N 1
ATOM 3882 C CA . ASN A 1 488 ? 6.108 -58.765 -15.938 1.00 25.33 488 ASN A CA 1
ATOM 3883 C C . ASN A 1 488 ? 6.654 -60.015 -15.161 1.00 25.33 488 ASN A C 1
ATOM 3885 O O . ASN A 1 488 ? 7.017 -61.022 -15.752 1.00 25.33 488 ASN A O 1
ATOM 3889 N N . SER A 1 489 ? 6.440 -59.980 -13.825 1.00 25.22 489 SER A N 1
ATOM 3890 C CA . SER A 1 489 ? 6.228 -61.078 -12.829 1.00 25.22 489 SER A CA 1
ATOM 3891 C C . SER A 1 489 ? 7.322 -62.099 -12.419 1.00 25.22 489 SER A C 1
ATOM 3893 O O . SER A 1 489 ? 7.973 -62.720 -13.248 1.00 25.22 489 SER A O 1
ATOM 3895 N N . GLY A 1 490 ? 7.381 -62.390 -11.102 1.00 23.17 490 GLY A N 1
ATOM 3896 C CA . GLY A 1 490 ? 8.035 -63.565 -10.482 1.00 23.17 490 GLY A CA 1
ATOM 3897 C C . GLY A 1 490 ? 8.167 -63.457 -8.943 1.00 23.17 490 GLY A C 1
ATOM 3898 O O . GLY A 1 490 ? 8.530 -62.392 -8.452 1.00 23.17 490 GLY A O 1
ATOM 3899 N N . TYR A 1 491 ? 7.870 -64.525 -8.188 1.00 24.78 491 TYR A N 1
ATOM 3900 C CA . TYR A 1 491 ? 8.023 -64.640 -6.715 1.00 24.78 491 TYR A CA 1
ATOM 3901 C C . TYR A 1 491 ? 9.096 -65.693 -6.361 1.00 24.78 491 TYR A C 1
ATOM 3903 O O . TYR A 1 491 ? 9.292 -66.608 -7.154 1.00 24.78 491 TYR A O 1
ATOM 3911 N N . ASP A 1 492 ? 9.748 -65.591 -5.187 1.00 25.47 492 ASP A N 1
ATOM 3912 C CA . ASP A 1 492 ? 9.683 -66.616 -4.110 1.00 25.47 492 ASP A CA 1
ATOM 3913 C C . ASP A 1 492 ? 10.621 -66.344 -2.901 1.00 25.47 492 ASP A C 1
ATOM 3915 O O . ASP A 1 492 ? 11.513 -65.499 -2.941 1.00 25.47 492 ASP A O 1
ATOM 3919 N N . THR A 1 493 ? 10.375 -67.062 -1.793 1.00 31.95 493 THR A N 1
ATOM 3920 C CA . THR A 1 493 ? 11.161 -67.138 -0.527 1.00 31.95 493 THR A CA 1
ATOM 3921 C C . THR A 1 493 ? 11.292 -68.632 -0.128 1.00 31.95 493 THR A C 1
ATOM 3923 O O . THR A 1 493 ? 10.600 -69.421 -0.779 1.00 31.95 493 THR A O 1
ATOM 3926 N N . PRO A 1 494 ? 12.119 -69.108 0.854 1.00 33.84 494 PRO A N 1
ATOM 3927 C CA . PRO A 1 494 ? 11.801 -69.017 2.303 1.00 33.84 494 PRO A CA 1
ATOM 3928 C C . PRO A 1 494 ? 13.075 -69.009 3.253 1.00 33.84 494 PRO A C 1
ATOM 3930 O O . PRO A 1 494 ? 13.982 -68.245 2.936 1.00 33.84 494 PRO A O 1
ATOM 3933 N N . PRO A 1 495 ? 13.185 -69.669 4.451 1.00 45.69 495 PRO A N 1
ATOM 3934 C CA . PRO A 1 495 ? 13.069 -68.958 5.748 1.00 45.69 495 PRO A CA 1
ATOM 3935 C C . PRO A 1 495 ? 14.055 -69.381 6.899 1.00 45.69 495 PRO A C 1
ATOM 3937 O O . PRO A 1 495 ? 14.994 -70.145 6.696 1.00 45.69 495 PRO A O 1
ATOM 3940 N N . THR A 1 496 ? 13.721 -69.000 8.155 1.00 25.67 496 THR A N 1
ATOM 3941 C CA . THR A 1 496 ? 14.206 -69.503 9.487 1.00 25.67 496 THR A CA 1
ATOM 3942 C C . THR A 1 496 ? 15.627 -69.099 9.953 1.00 25.67 496 THR A C 1
ATOM 3944 O O . THR A 1 496 ? 16.442 -68.697 9.138 1.00 25.67 496 THR A O 1
ATOM 3947 N N . TYR A 1 497 ? 15.989 -69.084 11.255 1.00 24.80 497 TYR A N 1
ATOM 3948 C CA . TYR A 1 497 ? 15.413 -69.690 12.488 1.00 24.80 497 TYR A CA 1
ATOM 3949 C C . TYR A 1 497 ? 15.591 -68.784 13.749 1.00 24.80 497 TYR A C 1
ATOM 3951 O O . TYR A 1 497 ? 16.315 -67.793 13.690 1.00 24.80 497 TYR A O 1
ATOM 3959 N N . LYS A 1 498 ? 14.965 -69.113 14.900 1.00 28.08 498 LYS A N 1
ATOM 3960 C CA . LYS A 1 498 ? 15.088 -68.394 16.200 1.00 28.08 498 LYS A CA 1
ATOM 3961 C C . LYS A 1 498 ? 14.858 -69.326 17.417 1.00 28.08 498 LYS A C 1
ATOM 3963 O O . LYS A 1 498 ? 14.030 -70.226 17.297 1.00 28.08 498 LYS A O 1
ATOM 3968 N N . PRO A 1 499 ? 15.489 -69.079 18.586 1.00 30.75 499 PRO A N 1
ATOM 3969 C CA . PRO A 1 499 ? 14.974 -69.548 19.885 1.00 30.75 499 PRO A CA 1
ATOM 3970 C C . PRO A 1 499 ? 14.926 -68.481 21.015 1.00 30.75 499 PRO A C 1
ATOM 3972 O O . PRO A 1 499 ? 15.456 -67.380 20.890 1.00 30.75 499 PRO A O 1
ATOM 3975 N N . GLN A 1 500 ? 14.245 -68.859 22.104 1.00 25.67 500 GLN A N 1
ATOM 3976 C CA . GLN A 1 500 ? 14.029 -68.208 23.421 1.00 25.67 500 GLN A CA 1
ATOM 3977 C C . GLN A 1 500 ? 15.071 -68.723 24.465 1.00 25.67 500 GLN A C 1
ATOM 3979 O O . GLN A 1 500 ? 15.813 -69.636 24.111 1.00 25.67 500 GLN A O 1
ATOM 3984 N N . ASN A 1 501 ? 15.187 -68.320 25.748 1.00 29.12 501 ASN A N 1
ATOM 3985 C CA . ASN A 1 501 ? 14.742 -67.174 26.581 1.00 29.12 501 ASN A CA 1
ATOM 3986 C C . ASN A 1 501 ? 15.528 -67.177 27.933 1.00 29.12 501 ASN A C 1
ATOM 3988 O O . ASN A 1 501 ? 16.186 -68.168 28.240 1.00 29.12 501 ASN A O 1
ATOM 3992 N N . ASP A 1 502 ? 15.312 -66.127 28.748 1.00 25.89 502 ASP A N 1
ATOM 3993 C CA . ASP A 1 502 ? 15.246 -66.081 30.237 1.00 25.89 502 ASP A CA 1
ATOM 3994 C C . ASP A 1 502 ? 16.260 -65.200 31.013 1.00 25.89 502 ASP A C 1
ATOM 3996 O O . ASP A 1 502 ? 17.199 -64.635 30.457 1.00 25.89 502 ASP A O 1
ATOM 4000 N N . VAL A 1 503 ? 15.907 -64.935 32.280 1.00 30.30 503 VAL A N 1
ATOM 4001 C CA . VAL A 1 503 ? 16.126 -63.698 33.067 1.00 30.30 503 VAL A CA 1
ATOM 4002 C C . VAL A 1 503 ? 17.364 -63.676 33.982 1.00 30.30 503 VAL A C 1
ATOM 4004 O O . VAL A 1 503 ? 17.668 -64.684 34.605 1.00 30.30 503 VAL A O 1
ATOM 4007 N N . GLU A 1 504 ? 17.985 -62.496 34.176 1.00 24.58 504 GLU A N 1
ATOM 4008 C CA . GLU A 1 504 ? 17.911 -61.718 35.444 1.00 24.58 504 GLU A CA 1
ATOM 4009 C C . GLU A 1 504 ? 18.650 -60.347 35.421 1.00 24.58 504 GLU A C 1
ATOM 4011 O O . GLU A 1 504 ? 19.663 -60.188 34.754 1.00 24.58 504 GLU A O 1
ATOM 4016 N N . MET A 1 505 ? 18.112 -59.393 36.207 1.00 25.70 505 MET A N 1
ATOM 4017 C CA . MET A 1 505 ? 18.690 -58.173 36.835 1.00 25.70 505 MET A CA 1
ATOM 4018 C C . MET A 1 505 ? 19.516 -57.111 36.052 1.00 25.70 505 MET A C 1
ATOM 4020 O O . MET A 1 505 ? 20.395 -57.386 35.245 1.00 25.70 505 MET A O 1
ATOM 4024 N N . GLN A 1 506 ? 19.258 -55.834 36.389 1.00 35.53 506 GLN A N 1
ATOM 4025 C CA . GLN A 1 506 ? 19.959 -54.623 35.909 1.00 35.53 506 GLN A CA 1
ATOM 4026 C C . GLN A 1 506 ? 21.319 -54.387 36.605 1.00 35.53 506 GLN A C 1
ATOM 4028 O O . GLN A 1 506 ? 21.521 -54.821 37.741 1.00 35.53 506 GLN A O 1
ATOM 4033 N N . PRO A 1 507 ? 22.225 -53.617 35.969 1.00 26.14 507 PRO A N 1
ATOM 4034 C CA . PRO A 1 507 ? 22.302 -52.173 36.258 1.00 26.14 507 PRO A CA 1
ATOM 4035 C C . PRO A 1 507 ? 22.042 -51.280 35.025 1.00 26.14 507 PRO A C 1
ATOM 4037 O O . PRO A 1 507 ? 21.951 -51.766 33.900 1.00 26.14 507 PRO A O 1
ATOM 4040 N N . LEU A 1 508 ? 21.925 -49.960 35.232 1.00 41.53 508 LEU A N 1
ATOM 4041 C CA . LEU A 1 508 ? 21.900 -48.984 34.132 1.00 41.53 508 LEU A CA 1
ATOM 4042 C C . LEU A 1 508 ? 23.249 -48.983 33.399 1.00 41.53 508 LEU A C 1
ATOM 4044 O O . LEU A 1 508 ? 24.296 -48.961 34.045 1.00 41.53 508 LEU A O 1
ATOM 4048 N N . ASN A 1 509 ? 23.220 -48.925 32.066 1.00 29.70 509 ASN A N 1
ATOM 4049 C CA . ASN A 1 509 ? 24.400 -48.652 31.249 1.00 29.70 509 ASN A CA 1
ATOM 4050 C C . ASN A 1 509 ? 24.008 -47.860 29.989 1.00 29.70 509 ASN A C 1
ATOM 4052 O O . ASN A 1 509 ? 22.921 -48.066 29.445 1.00 29.70 509 ASN A O 1
ATOM 4056 N N . ASP A 1 510 ? 24.872 -46.944 29.553 1.00 31.89 510 ASP A N 1
ATOM 4057 C CA . ASP A 1 510 ? 24.607 -46.005 28.453 1.00 31.89 510 ASP A CA 1
ATOM 4058 C C . ASP A 1 510 ? 24.770 -46.687 27.072 1.00 31.89 510 ASP A C 1
ATOM 4060 O O . ASP A 1 510 ? 25.832 -47.263 26.815 1.00 31.89 510 ASP A O 1
ATOM 4064 N N . PRO A 1 511 ? 23.772 -46.640 26.161 1.00 32.03 511 PRO A N 1
ATOM 4065 C CA . PRO A 1 511 ? 23.879 -47.249 24.832 1.00 32.03 511 PRO A CA 1
ATOM 4066 C C . PRO A 1 511 ? 24.871 -46.586 23.860 1.00 32.03 511 PRO A C 1
ATOM 4068 O O . PRO A 1 511 ? 25.098 -47.153 22.792 1.00 32.03 511 PRO A O 1
ATOM 4071 N N . PHE A 1 512 ? 25.428 -45.407 24.172 1.00 38.12 512 PHE A N 1
ATOM 4072 C CA . PHE A 1 512 ? 26.257 -44.622 23.241 1.00 38.12 512 PHE A CA 1
ATOM 4073 C C . PHE A 1 512 ? 27.678 -44.311 23.749 1.00 38.12 512 PHE A C 1
ATOM 4075 O O . PHE A 1 512 ? 28.321 -43.373 23.277 1.00 38.12 512 PHE A O 1
ATOM 4082 N N . ALA A 1 513 ? 28.208 -45.132 24.661 1.00 33.78 513 ALA A N 1
ATOM 4083 C CA . ALA A 1 513 ? 29.632 -45.127 25.002 1.00 33.78 513 ALA A CA 1
ATOM 4084 C C . ALA A 1 513 ? 30.493 -45.707 23.853 1.00 33.78 513 ALA A C 1
ATOM 4086 O O . ALA A 1 513 ? 30.250 -46.819 23.385 1.00 33.78 513 ALA A O 1
ATOM 4087 N N . ASP A 1 514 ? 31.505 -44.954 23.414 1.00 34.75 514 ASP A N 1
ATOM 4088 C CA . ASP A 1 514 ? 32.280 -45.206 22.186 1.00 34.75 514 ASP A CA 1
ATOM 4089 C C . ASP A 1 514 ? 33.464 -46.192 22.399 1.00 34.75 514 ASP A C 1
ATOM 4091 O O . ASP A 1 514 ? 34.348 -45.914 23.219 1.00 34.75 514 ASP A O 1
ATOM 4095 N N . PRO A 1 515 ? 33.525 -47.350 21.701 1.00 34.94 515 PRO A N 1
ATOM 4096 C CA . PRO A 1 515 ? 34.610 -48.321 21.840 1.00 34.94 515 PRO A CA 1
ATOM 4097 C C . PRO A 1 515 ? 35.733 -48.111 20.803 1.00 34.94 515 PRO A C 1
ATOM 4099 O O . PRO A 1 515 ? 35.539 -48.235 19.595 1.00 34.94 515 PRO A O 1
ATOM 4102 N N . TYR A 1 516 ? 36.950 -47.864 21.296 1.00 32.22 516 TYR A N 1
ATOM 4103 C CA . TYR A 1 516 ? 38.144 -47.520 20.510 1.00 32.22 516 TYR A CA 1
ATOM 4104 C C . TYR A 1 516 ? 38.417 -48.366 19.246 1.00 32.22 516 TYR A C 1
ATOM 4106 O O . TYR A 1 516 ? 38.746 -49.548 19.316 1.00 32.22 516 TYR A O 1
ATOM 4114 N N . GLY A 1 517 ? 38.481 -47.668 18.109 1.00 39.56 517 GLY A N 1
ATOM 4115 C CA . GLY A 1 517 ? 39.599 -47.713 17.156 1.00 39.56 517 GLY A CA 1
ATOM 4116 C C . GLY A 1 517 ? 40.185 -49.074 16.751 1.00 39.56 517 GLY A C 1
ATOM 4117 O O . GLY A 1 517 ? 41.236 -49.475 17.246 1.00 39.56 517 GLY A O 1
ATOM 4118 N N . ALA A 1 518 ? 39.623 -49.675 15.700 1.00 29.94 518 ALA A N 1
ATOM 4119 C CA . ALA A 1 518 ? 40.316 -50.642 14.847 1.00 29.94 518 ALA A CA 1
ATOM 4120 C C . ALA A 1 518 ? 40.172 -50.228 13.372 1.00 29.94 518 ALA A C 1
ATOM 4122 O O . ALA A 1 518 ? 39.116 -49.760 12.951 1.00 29.94 518 ALA A O 1
ATOM 4123 N N . GLY A 1 519 ? 41.241 -50.367 12.583 1.00 38.62 519 GLY A N 1
ATOM 4124 C CA . GLY A 1 519 ? 41.295 -49.831 11.221 1.00 38.62 519 GLY A CA 1
ATOM 4125 C C . GLY A 1 519 ? 40.355 -50.542 10.245 1.00 38.62 519 GLY A C 1
ATOM 4126 O O . GLY A 1 519 ? 40.670 -51.631 9.770 1.00 38.62 519 GLY A O 1
ATOM 4127 N N . GLN A 1 520 ? 39.246 -49.894 9.885 1.00 35.31 520 GLN A N 1
ATOM 4128 C CA . GLN A 1 520 ? 38.439 -50.251 8.717 1.00 35.31 520 GLN A CA 1
ATOM 4129 C C . GLN A 1 520 ? 38.723 -49.273 7.574 1.00 35.31 520 GLN A C 1
ATOM 4131 O O . GLN A 1 520 ? 38.788 -48.061 7.771 1.00 35.31 520 GLN A O 1
ATOM 4136 N N . SER A 1 521 ? 38.890 -49.803 6.362 1.00 39.44 521 SER A N 1
ATOM 4137 C CA . SER A 1 521 ? 38.962 -49.005 5.138 1.00 39.44 521 SER A CA 1
ATOM 4138 C C . SER A 1 521 ? 37.670 -48.203 4.971 1.00 39.44 521 SER A C 1
ATOM 4140 O O . SER A 1 521 ? 36.603 -48.811 4.874 1.00 39.44 521 SER A O 1
ATOM 4142 N N . ALA A 1 522 ? 37.764 -46.871 4.930 1.00 54.50 522 ALA A N 1
ATOM 4143 C CA . ALA A 1 522 ? 36.603 -45.988 4.831 1.00 54.50 522 ALA A CA 1
ATOM 4144 C C . ALA A 1 522 ? 35.703 -46.375 3.643 1.00 54.50 522 ALA A C 1
ATOM 4146 O O . ALA A 1 522 ? 36.168 -46.401 2.502 1.00 54.50 522 ALA A O 1
ATOM 4147 N N . ASP A 1 523 ? 34.428 -46.688 3.912 1.00 66.06 523 ASP A N 1
ATOM 4148 C CA . ASP A 1 523 ? 33.450 -47.036 2.874 1.00 66.06 523 ASP A CA 1
ATOM 4149 C C . ASP A 1 523 ? 33.286 -45.853 1.902 1.00 66.06 523 ASP A C 1
ATOM 4151 O O . ASP A 1 523 ? 32.777 -44.806 2.314 1.00 66.06 523 ASP A O 1
ATOM 4155 N N . PRO A 1 524 ? 33.614 -46.006 0.600 1.00 64.44 524 PRO A N 1
ATOM 4156 C CA . PRO A 1 524 ? 33.443 -44.951 -0.404 1.00 64.44 524 PRO A CA 1
ATOM 4157 C C . PRO A 1 524 ? 31.983 -44.515 -0.636 1.00 64.44 524 PRO A C 1
ATOM 4159 O O . PRO A 1 524 ? 31.713 -43.683 -1.505 1.00 64.44 524 PRO A O 1
ATOM 4162 N N . ASN A 1 525 ? 31.029 -45.112 0.081 1.00 78.19 525 ASN A N 1
ATOM 4163 C CA . ASN A 1 525 ? 29.605 -44.809 0.056 1.00 78.19 525 ASN A CA 1
ATOM 4164 C C . ASN A 1 525 ? 29.047 -44.431 1.437 1.00 78.19 525 ASN A C 1
ATOM 4166 O O . ASN A 1 525 ? 27.827 -44.326 1.542 1.00 78.19 525 ASN A O 1
ATOM 4170 N N . ALA A 1 526 ? 29.872 -44.197 2.468 1.00 81.19 526 ALA A N 1
ATOM 4171 C CA . ALA A 1 526 ? 29.408 -43.976 3.844 1.00 81.19 526 ALA A CA 1
ATOM 4172 C C . ALA A 1 526 ? 28.284 -42.922 3.937 1.00 81.19 526 ALA A C 1
ATOM 4174 O O . ALA A 1 526 ? 27.209 -43.202 4.459 1.00 81.19 526 ALA A O 1
ATOM 4175 N N . ILE A 1 527 ? 28.464 -41.751 3.314 1.00 81.88 527 ILE A N 1
ATOM 4176 C CA . ILE A 1 527 ? 27.436 -40.691 3.257 1.00 81.88 527 ILE A CA 1
ATOM 4177 C C . ILE A 1 527 ? 26.184 -41.115 2.476 1.00 81.88 527 ILE A C 1
ATOM 4179 O O . ILE A 1 527 ? 25.074 -40.741 2.846 1.00 81.88 527 ILE A O 1
ATOM 4183 N N . LEU A 1 528 ? 26.324 -41.911 1.414 1.00 83.44 528 LEU A N 1
ATOM 4184 C CA . LEU A 1 528 ? 25.182 -42.423 0.647 1.00 83.44 528 LEU A CA 1
ATOM 4185 C C . LEU A 1 528 ? 24.398 -43.474 1.446 1.00 83.44 528 LEU A C 1
ATOM 4187 O O . LEU A 1 528 ? 23.178 -43.558 1.316 1.00 83.44 528 LEU A O 1
ATOM 4191 N N . ASN A 1 529 ? 25.083 -44.252 2.283 1.00 85.50 529 ASN A N 1
ATOM 4192 C CA . ASN A 1 529 ? 24.481 -45.216 3.194 1.00 85.50 529 ASN A CA 1
ATOM 4193 C C . ASN A 1 529 ? 23.791 -44.507 4.374 1.00 85.50 529 ASN A C 1
ATOM 4195 O O . ASN A 1 529 ? 22.618 -44.789 4.616 1.00 85.50 529 ASN A O 1
ATOM 4199 N N . ASP A 1 530 ? 24.419 -43.490 4.974 1.00 85.75 530 ASP A N 1
ATOM 4200 C CA . ASP A 1 530 ? 23.787 -42.596 5.956 1.00 85.75 530 ASP A CA 1
ATOM 4201 C C . ASP A 1 530 ? 22.522 -41.926 5.385 1.00 85.75 530 ASP A C 1
ATOM 4203 O O . ASP A 1 530 ? 21.466 -41.939 6.018 1.00 85.75 530 ASP A O 1
ATOM 4207 N N . CYS A 1 531 ? 22.581 -41.397 4.154 1.00 86.19 531 CYS A N 1
ATOM 4208 C CA . CYS A 1 531 ? 21.421 -40.781 3.498 1.00 86.19 531 CYS A CA 1
ATOM 4209 C C . CYS A 1 531 ? 20.279 -41.780 3.251 1.00 86.19 531 CYS A C 1
ATOM 4211 O O . CYS A 1 531 ? 19.107 -41.427 3.389 1.00 86.19 531 CYS A O 1
ATOM 4213 N N . ARG A 1 532 ? 20.598 -43.035 2.904 1.00 88.06 532 ARG A N 1
ATOM 4214 C CA . ARG A 1 532 ? 19.602 -44.110 2.756 1.00 88.06 532 ARG A CA 1
ATOM 4215 C C . ARG A 1 532 ? 18.977 -44.490 4.093 1.00 88.06 532 ARG A C 1
ATOM 4217 O O . ARG A 1 532 ? 17.781 -44.764 4.135 1.00 88.06 532 ARG A O 1
ATOM 4224 N N . GLU A 1 533 ? 19.760 -44.522 5.167 1.00 88.50 533 GLU A N 1
ATOM 4225 C CA . GLU A 1 533 ? 19.274 -44.894 6.494 1.00 88.50 533 GLU A CA 1
ATOM 4226 C C . GLU A 1 533 ? 18.375 -43.803 7.094 1.00 88.50 533 GLU A C 1
ATOM 4228 O O . GLU A 1 533 ? 17.252 -44.103 7.493 1.00 88.50 533 GLU A O 1
ATOM 4233 N N . VAL A 1 534 ? 18.787 -42.528 7.032 1.00 89.62 534 VAL A N 1
ATOM 4234 C CA . VAL A 1 534 ? 17.917 -41.388 7.385 1.00 89.62 534 VAL A CA 1
ATOM 4235 C C . VAL A 1 534 ? 16.672 -41.370 6.490 1.00 89.62 534 VAL A C 1
ATOM 4237 O O . VAL A 1 534 ? 15.571 -41.139 6.979 1.00 89.62 534 VAL A O 1
ATOM 4240 N N . GLY A 1 535 ? 16.807 -41.693 5.198 1.00 89.56 535 GLY A N 1
ATOM 4241 C CA . GLY A 1 535 ? 15.675 -41.841 4.281 1.00 89.56 535 GLY A CA 1
ATOM 4242 C C . GLY A 1 535 ? 14.642 -42.880 4.737 1.00 89.56 535 GLY A C 1
ATOM 4243 O O . GLY A 1 535 ? 13.452 -42.584 4.710 1.00 89.56 535 GLY A O 1
ATOM 4244 N N . ARG A 1 536 ? 15.088 -44.057 5.202 1.00 92.50 536 ARG A N 1
ATOM 4245 C CA . ARG A 1 536 ? 14.217 -45.104 5.777 1.00 92.50 536 ARG A CA 1
ATOM 4246 C C . ARG A 1 536 ? 13.611 -44.696 7.119 1.00 92.50 536 ARG A C 1
ATOM 4248 O O . ARG A 1 536 ? 12.473 -45.046 7.400 1.00 92.50 536 ARG A O 1
ATOM 4255 N N . ALA A 1 537 ? 14.358 -43.973 7.947 1.00 90.81 537 ALA A N 1
ATOM 4256 C CA . ALA A 1 537 ? 13.862 -43.494 9.232 1.00 90.81 537 ALA A CA 1
ATOM 4257 C C . ALA A 1 537 ? 12.813 -42.372 9.067 1.00 90.81 537 ALA A C 1
ATOM 4259 O O . ALA A 1 537 ? 11.889 -42.291 9.869 1.00 90.81 537 ALA A O 1
ATOM 4260 N N . ILE A 1 538 ? 12.876 -41.575 7.991 1.00 92.12 538 ILE A N 1
ATOM 4261 C CA . ILE A 1 538 ? 11.761 -40.700 7.584 1.00 92.12 538 ILE A CA 1
ATOM 4262 C C . ILE A 1 538 ? 10.529 -41.541 7.205 1.00 92.12 538 ILE A C 1
ATOM 4264 O O . ILE A 1 538 ? 9.434 -41.219 7.653 1.00 92.12 538 ILE A O 1
ATOM 4268 N N . ASP A 1 539 ? 10.695 -42.629 6.442 1.00 92.12 539 ASP A N 1
ATOM 4269 C CA . ASP A 1 539 ? 9.576 -43.513 6.064 1.00 92.12 539 ASP A CA 1
ATOM 4270 C C . ASP A 1 539 ? 8.904 -44.185 7.282 1.00 92.12 539 ASP A C 1
ATOM 4272 O O . ASP A 1 539 ? 7.680 -44.316 7.310 1.00 92.12 539 ASP A O 1
ATOM 4276 N N . ASP A 1 540 ? 9.669 -44.553 8.318 1.00 91.62 540 ASP A N 1
ATOM 4277 C CA . ASP A 1 540 ? 9.121 -45.049 9.593 1.00 91.62 540 ASP A CA 1
ATOM 4278 C C . ASP A 1 540 ? 8.277 -43.979 10.309 1.00 91.62 540 ASP A C 1
ATOM 4280 O O . ASP A 1 540 ? 7.150 -44.250 10.728 1.00 91.62 540 ASP A O 1
ATOM 4284 N N . VAL A 1 541 ? 8.770 -42.737 10.387 1.00 91.38 541 VAL A N 1
ATOM 4285 C CA . VAL A 1 541 ? 8.046 -41.621 11.020 1.00 91.38 541 VAL A CA 1
ATOM 4286 C C . VAL A 1 541 ? 6.798 -41.219 10.221 1.00 91.38 541 VAL A C 1
ATOM 4288 O O . VAL A 1 541 ? 5.750 -40.979 10.823 1.00 91.38 541 VAL A O 1
ATOM 4291 N N . GLU A 1 542 ? 6.839 -41.226 8.883 1.00 90.12 542 GLU A N 1
ATOM 4292 C CA . GLU A 1 542 ? 5.634 -41.048 8.054 1.00 90.12 542 GLU A CA 1
ATOM 4293 C C . GLU A 1 542 ? 4.638 -42.218 8.226 1.00 90.12 542 GLU A C 1
ATOM 4295 O O . GLU A 1 542 ? 3.424 -42.016 8.132 1.00 90.12 542 GLU A O 1
ATOM 4300 N N . GLY A 1 543 ? 5.115 -43.422 8.568 1.00 91.06 543 GLY A N 1
ATOM 4301 C CA . GLY A 1 543 ? 4.286 -44.548 9.011 1.00 91.06 543 GLY A CA 1
ATOM 4302 C C . GLY A 1 543 ? 3.621 -44.314 10.376 1.00 91.06 543 GLY A C 1
ATOM 4303 O O . GLY A 1 543 ? 2.406 -44.499 10.511 1.00 91.06 543 GLY A O 1
ATOM 4304 N N . ARG A 1 544 ? 4.372 -43.839 11.381 1.00 91.94 544 ARG A N 1
ATOM 4305 C CA . ARG A 1 544 ? 3.827 -43.464 12.706 1.00 91.94 544 ARG A CA 1
ATOM 4306 C C . ARG A 1 544 ? 2.800 -42.338 12.600 1.00 91.94 544 ARG A C 1
ATOM 4308 O O . ARG A 1 544 ? 1.762 -42.402 13.255 1.00 91.94 544 ARG A O 1
ATOM 4315 N N . LEU A 1 545 ? 3.016 -41.371 11.709 1.00 91.88 545 LEU A N 1
ATOM 4316 C CA . LEU A 1 545 ? 2.076 -40.280 11.437 1.00 91.88 545 LEU A CA 1
ATOM 4317 C C . LEU A 1 545 ? 0.703 -40.787 10.946 1.00 91.88 545 LEU A C 1
ATOM 4319 O O . LEU A 1 545 ? -0.326 -40.222 11.312 1.00 91.88 545 LEU A O 1
ATOM 4323 N N . GLN A 1 546 ? 0.645 -41.897 10.200 1.00 90.12 546 GLN A N 1
ATOM 4324 C CA . GLN A 1 546 ? -0.623 -42.563 9.842 1.00 90.12 546 GLN A CA 1
ATOM 4325 C C . GLN A 1 546 ? -1.274 -43.301 11.031 1.00 90.12 546 GLN A C 1
ATOM 4327 O O . GLN A 1 546 ? -2.483 -43.552 11.039 1.00 90.12 546 GLN A O 1
ATOM 4332 N N . GLY A 1 547 ? -0.493 -43.667 12.051 1.00 89.75 547 GLY A N 1
ATOM 4333 C CA . GLY A 1 547 ? -0.991 -44.055 13.374 1.00 89.75 547 GLY A CA 1
ATOM 4334 C C . GLY A 1 547 ? -1.669 -42.881 14.074 1.00 89.75 547 GLY A C 1
ATOM 4335 O O . GLY A 1 547 ? -2.853 -42.969 14.400 1.00 89.75 547 GLY A O 1
ATOM 4336 N N . LEU A 1 548 ? -0.965 -41.756 14.190 1.00 90.56 548 LEU A N 1
ATOM 4337 C CA . LEU A 1 548 ? -1.457 -40.547 14.850 1.00 90.56 548 LEU A CA 1
ATOM 4338 C C . LEU A 1 548 ? -2.739 -40.010 14.185 1.00 90.56 548 LEU A C 1
ATOM 4340 O O . LEU A 1 548 ? -3.742 -39.785 14.855 1.00 90.56 548 LEU A O 1
ATOM 4344 N N . GLN A 1 549 ? -2.785 -39.964 12.848 1.00 89.56 549 GLN A N 1
ATOM 4345 C CA . GLN A 1 549 ? -3.996 -39.641 12.075 1.00 89.56 549 GLN A CA 1
ATOM 4346 C C . GLN A 1 549 ? -5.198 -40.566 12.353 1.00 89.56 549 GLN A C 1
ATOM 4348 O O . GLN A 1 549 ? -6.331 -40.206 12.020 1.00 89.56 549 GLN A O 1
ATOM 4353 N N . ARG A 1 550 ? -5.002 -41.787 12.868 1.00 89.12 550 ARG A N 1
ATOM 4354 C CA . ARG A 1 550 ? -6.108 -42.665 13.293 1.00 89.12 550 ARG A CA 1
ATOM 4355 C C . ARG A 1 550 ? -6.553 -42.324 14.713 1.00 89.12 550 ARG A C 1
ATOM 4357 O O . ARG A 1 550 ? -7.752 -42.147 14.905 1.00 89.12 550 ARG A O 1
ATOM 4364 N N . LEU A 1 551 ? -5.613 -42.116 15.637 1.00 88.81 551 LEU A N 1
ATOM 4365 C CA . LEU A 1 551 ? -5.903 -41.663 17.004 1.00 88.81 551 LEU A CA 1
ATOM 4366 C C . LEU A 1 551 ? -6.652 -40.320 17.012 1.00 88.81 551 LEU A C 1
ATOM 4368 O O . LEU A 1 551 ? -7.689 -40.208 17.659 1.00 88.81 551 LEU A O 1
ATOM 4372 N N . HIS A 1 552 ? -6.213 -39.345 16.209 1.00 90.12 552 HIS A N 1
ATOM 4373 C CA . HIS A 1 552 ? -6.869 -38.038 16.047 1.00 90.12 552 HIS A CA 1
ATOM 4374 C C . HIS A 1 552 ? -8.341 -38.180 15.622 1.00 90.12 552 HIS A C 1
ATOM 4376 O O . HIS A 1 552 ? -9.235 -37.586 16.225 1.00 90.12 552 HIS A O 1
ATOM 4382 N N . ARG A 1 553 ? -8.626 -39.041 14.635 1.00 86.50 553 ARG A N 1
ATOM 4383 C CA . ARG A 1 553 ? -10.004 -39.325 14.194 1.00 86.50 553 ARG A CA 1
ATOM 4384 C C . ARG A 1 553 ? -10.811 -40.113 15.229 1.00 86.50 553 ARG A C 1
ATOM 4386 O O . ARG A 1 553 ? -12.011 -39.886 15.340 1.00 86.50 553 ARG A O 1
ATOM 4393 N N . GLN A 1 554 ? -10.185 -41.001 16.001 1.00 86.06 554 GLN A N 1
ATOM 4394 C CA . GLN A 1 554 ? -10.852 -41.715 17.096 1.00 86.06 554 GLN A CA 1
ATOM 4395 C C . GLN A 1 554 ? -11.248 -40.755 18.227 1.00 86.06 554 GLN A C 1
ATOM 4397 O O . GLN A 1 554 ? -12.409 -40.755 18.639 1.00 86.06 554 GLN A O 1
ATOM 4402 N N . PHE A 1 555 ? -10.349 -39.857 18.629 1.00 86.12 555 PHE A N 1
ATOM 4403 C CA . PHE A 1 555 ? -10.617 -38.796 19.601 1.00 86.12 555 PHE A CA 1
ATOM 4404 C C . PHE A 1 555 ? -11.760 -37.870 19.155 1.00 86.12 555 PHE A C 1
ATOM 4406 O O . PHE A 1 555 ? -12.742 -37.709 19.880 1.00 86.12 555 PHE A O 1
ATOM 4413 N N . VAL A 1 556 ? -11.711 -37.358 17.918 1.00 84.50 556 VAL A N 1
ATOM 4414 C CA . VAL A 1 556 ? -12.796 -36.535 17.342 1.00 84.50 556 VAL A CA 1
ATOM 4415 C C . VAL A 1 556 ? -14.100 -37.335 17.185 1.00 84.50 556 VAL A C 1
ATOM 4417 O O . VAL A 1 556 ? -15.189 -36.788 17.323 1.00 84.50 556 VAL A O 1
ATOM 4420 N N . SER A 1 557 ? -14.053 -38.653 16.975 1.00 81.06 557 SER A N 1
ATOM 4421 C CA . SER A 1 557 ? -15.271 -39.484 16.986 1.00 81.06 557 SER A CA 1
ATOM 4422 C C . SER A 1 557 ? -15.856 -39.730 18.387 1.00 81.06 557 SER A C 1
ATOM 4424 O O . SER A 1 557 ? -16.973 -40.232 18.489 1.00 81.06 557 SER A O 1
ATOM 4426 N N . GLY A 1 558 ? -15.135 -39.390 19.463 1.00 71.31 558 GLY A N 1
ATOM 4427 C CA . GLY A 1 558 ? -15.523 -39.711 20.841 1.00 71.31 558 GLY A CA 1
ATOM 4428 C C . GLY A 1 558 ? -15.402 -41.200 21.189 1.00 71.31 558 GLY A C 1
ATOM 4429 O O . GLY A 1 558 ? -16.127 -41.684 22.056 1.00 71.31 558 GLY A O 1
ATOM 4430 N N . THR A 1 559 ? -14.526 -41.939 20.499 1.00 62.72 559 THR A N 1
ATOM 4431 C CA . THR A 1 559 ? -14.211 -43.345 20.809 1.00 62.72 559 THR A CA 1
ATOM 4432 C C . THR A 1 559 ? -12.947 -43.456 21.673 1.00 62.72 559 THR A C 1
ATOM 4434 O O . THR A 1 559 ? -12.373 -42.448 22.069 1.00 62.72 559 THR A O 1
ATOM 4437 N N . THR A 1 560 ? -12.536 -44.681 22.012 1.00 59.09 560 THR A N 1
ATOM 4438 C CA . THR A 1 560 ? -11.661 -45.060 23.144 1.00 59.09 560 THR A CA 1
ATOM 4439 C C . THR A 1 560 ? -10.239 -44.465 23.194 1.00 59.09 560 THR A C 1
ATOM 4441 O O . THR A 1 560 ? -9.489 -44.830 24.092 1.00 59.09 560 THR A O 1
ATOM 4444 N N . ALA A 1 561 ? -9.841 -43.585 22.272 1.00 62.81 561 ALA A N 1
ATOM 4445 C CA . ALA A 1 561 ? -8.516 -42.965 22.278 1.00 62.81 561 ALA A CA 1
ATOM 4446 C C . ALA A 1 561 ? -8.396 -41.912 23.395 1.00 62.81 561 ALA A C 1
ATOM 4448 O O . ALA A 1 561 ? -9.150 -40.938 23.438 1.00 62.81 561 ALA A O 1
ATOM 4449 N N . SER A 1 562 ? -7.429 -42.094 24.291 1.00 67.69 562 SER A N 1
ATOM 4450 C CA . SER A 1 562 ? -7.095 -41.134 25.344 1.00 67.69 562 SER A CA 1
ATOM 4451 C C . SER A 1 562 ? -6.071 -40.099 24.864 1.00 67.69 562 SER A C 1
ATOM 4453 O O . SER A 1 562 ? -5.254 -40.391 23.989 1.00 67.69 562 SER A O 1
ATOM 4455 N N . ASN A 1 563 ? -6.049 -38.907 25.481 1.00 74.50 563 ASN A N 1
ATOM 4456 C CA . ASN A 1 563 ? -5.025 -37.892 25.177 1.00 74.50 563 ASN A CA 1
ATOM 4457 C C . ASN A 1 563 ? -3.623 -38.485 25.314 1.00 74.50 563 ASN A C 1
ATOM 4459 O O . ASN A 1 563 ? -2.812 -38.322 24.420 1.00 74.50 563 ASN A O 1
ATOM 4463 N N . LYS A 1 564 ? -3.387 -39.295 26.353 1.00 79.44 564 LYS A N 1
ATOM 4464 C CA . LYS A 1 564 ? -2.089 -39.923 26.637 1.00 79.44 564 LYS A CA 1
ATOM 4465 C C . LYS A 1 564 ? -1.524 -40.745 25.474 1.00 79.44 564 LYS A C 1
ATOM 4467 O O . LYS A 1 564 ? -0.309 -40.828 25.346 1.00 79.44 564 LYS A O 1
ATOM 4472 N N . GLU A 1 565 ? -2.370 -41.357 24.646 1.00 83.12 565 GLU A N 1
ATOM 4473 C CA . GLU A 1 565 ? -1.934 -42.121 23.466 1.00 83.12 565 GLU A CA 1
ATOM 4474 C C . GLU A 1 565 ? -1.563 -41.200 22.293 1.00 83.12 565 GLU A C 1
ATOM 4476 O O . GLU A 1 565 ? -0.608 -41.481 21.570 1.00 83.12 565 GLU A O 1
ATOM 4481 N N . ILE A 1 566 ? -2.278 -40.081 22.141 1.00 85.25 566 ILE A N 1
ATOM 4482 C CA . ILE A 1 566 ? -1.962 -39.012 21.183 1.00 85.25 566 ILE A CA 1
ATOM 4483 C C . ILE A 1 566 ? -0.676 -38.291 21.608 1.00 85.25 566 ILE A C 1
ATOM 4485 O O . ILE A 1 566 ? 0.262 -38.213 20.822 1.00 85.25 566 ILE A O 1
ATOM 4489 N N . ASP A 1 567 ? -0.595 -37.859 22.867 1.00 83.25 567 ASP A N 1
ATOM 4490 C CA . ASP A 1 567 ? 0.545 -37.165 23.467 1.00 83.25 567 ASP A CA 1
ATOM 4491 C C . ASP A 1 567 ? 1.826 -38.008 23.366 1.00 83.25 567 ASP A C 1
ATOM 4493 O O . ASP A 1 567 ? 2.878 -37.504 22.970 1.00 83.25 567 ASP A O 1
ATOM 4497 N N . ALA A 1 568 ? 1.744 -39.311 23.672 1.00 87.69 568 ALA A N 1
ATOM 4498 C CA . ALA A 1 568 ? 2.872 -40.231 23.544 1.00 87.69 568 ALA A CA 1
ATOM 4499 C C . ALA A 1 568 ? 3.326 -40.381 22.084 1.00 87.69 568 ALA A C 1
ATOM 4501 O O . ALA A 1 568 ? 4.514 -40.233 21.797 1.00 87.69 568 ALA A O 1
ATOM 4502 N N . MET A 1 569 ? 2.398 -40.619 21.150 1.00 88.38 569 MET A N 1
ATOM 4503 C CA . MET A 1 569 ? 2.745 -40.823 19.740 1.00 88.38 569 MET A CA 1
ATOM 4504 C C . MET A 1 569 ? 3.242 -39.534 19.063 1.00 88.38 569 MET A C 1
ATOM 4506 O O . MET A 1 569 ? 4.187 -39.585 18.277 1.00 88.38 569 MET A O 1
ATOM 4510 N N . GLY A 1 570 ? 2.674 -38.374 19.402 1.00 89.25 570 GLY A N 1
ATOM 4511 C CA . GLY A 1 570 ? 3.157 -37.065 18.957 1.00 89.25 570 GLY A CA 1
ATOM 4512 C C . GLY A 1 570 ? 4.542 -36.730 19.520 1.00 89.25 570 GLY A C 1
ATOM 4513 O O . GLY A 1 570 ? 5.403 -36.239 18.787 1.00 89.25 570 GLY A O 1
ATOM 4514 N N . SER A 1 571 ? 4.801 -37.066 20.790 1.00 88.06 571 SER A N 1
ATOM 4515 C CA . SER A 1 571 ? 6.115 -36.906 21.430 1.00 88.06 571 SER A CA 1
ATOM 4516 C C . SER A 1 571 ? 7.180 -37.831 20.821 1.00 88.06 571 SER A C 1
ATOM 4518 O O . SER A 1 571 ? 8.290 -37.378 20.525 1.00 88.06 571 SER A O 1
ATOM 4520 N N . GLU A 1 572 ? 6.847 -39.095 20.529 1.00 90.25 572 GLU A N 1
ATOM 4521 C CA . GLU A 1 572 ? 7.713 -40.000 19.757 1.00 90.25 572 GLU A CA 1
ATOM 4522 C C . GLU A 1 572 ? 8.059 -39.422 18.378 1.00 90.25 572 GLU A C 1
ATOM 4524 O O . GLU A 1 572 ? 9.230 -39.389 17.998 1.00 90.25 572 GLU A O 1
ATOM 4529 N N . ILE A 1 573 ? 7.055 -38.941 17.636 1.00 91.94 573 ILE A N 1
ATOM 4530 C CA . ILE A 1 573 ? 7.228 -38.366 16.296 1.00 91.94 573 ILE A CA 1
ATOM 4531 C C . ILE A 1 573 ? 8.102 -37.102 16.349 1.00 91.94 573 ILE A C 1
ATOM 4533 O O . ILE A 1 573 ? 9.033 -36.973 15.554 1.00 91.94 573 ILE A O 1
ATOM 4537 N N . MET A 1 574 ? 7.882 -36.202 17.314 1.00 88.44 574 MET A N 1
ATOM 4538 C CA . MET A 1 574 ? 8.730 -35.018 17.525 1.00 88.44 574 MET A CA 1
ATOM 4539 C C . MET A 1 574 ? 10.170 -35.382 17.904 1.00 88.44 574 MET A C 1
ATOM 4541 O O . MET A 1 574 ? 11.117 -34.777 17.401 1.00 88.44 574 MET A O 1
ATOM 4545 N N . THR A 1 575 ? 10.352 -36.388 18.761 1.00 91.25 575 THR A N 1
ATOM 4546 C CA . THR A 1 575 ? 11.675 -36.872 19.182 1.00 91.25 575 THR A CA 1
ATOM 4547 C C . THR A 1 575 ? 12.427 -37.497 18.005 1.00 91.25 575 THR A C 1
ATOM 4549 O O . THR A 1 575 ? 13.609 -37.214 17.797 1.00 91.25 575 THR A O 1
ATOM 4552 N N . ALA A 1 576 ? 11.730 -38.272 17.172 1.00 90.88 576 ALA A N 1
ATOM 4553 C CA . ALA A 1 576 ? 12.283 -38.821 15.943 1.00 90.88 576 ALA A CA 1
ATOM 4554 C C . ALA A 1 576 ? 12.639 -37.714 14.935 1.00 90.88 576 ALA A C 1
ATOM 4556 O O . ALA A 1 576 ? 13.734 -37.742 14.377 1.00 90.88 576 ALA A O 1
ATOM 4557 N N . TYR A 1 577 ? 11.789 -36.696 14.743 1.00 90.12 577 TYR A N 1
ATOM 4558 C CA . TYR A 1 577 ? 12.098 -35.569 13.856 1.00 90.12 577 TYR A CA 1
ATOM 4559 C C . TYR A 1 577 ? 13.302 -34.737 14.319 1.00 90.12 577 TYR A C 1
ATOM 4561 O O . TYR A 1 577 ? 14.126 -34.380 13.477 1.00 90.12 577 TYR A O 1
ATOM 4569 N N . ARG A 1 578 ? 13.468 -34.500 15.629 1.00 88.25 578 ARG A N 1
ATOM 4570 C CA . ARG A 1 578 ? 14.689 -33.895 16.201 1.00 88.25 578 ARG A CA 1
ATOM 4571 C C . ARG A 1 578 ? 15.929 -34.726 15.862 1.00 88.25 578 ARG A C 1
ATOM 4573 O O . ARG A 1 578 ? 16.857 -34.223 15.234 1.00 88.25 578 ARG A O 1
ATOM 4580 N N . GLY A 1 579 ? 15.899 -36.027 16.166 1.00 89.00 579 GLY A N 1
ATOM 4581 C CA . GLY A 1 579 ? 17.000 -36.942 15.850 1.00 89.00 579 GLY A CA 1
ATOM 4582 C C . GLY A 1 579 ? 17.314 -37.033 14.349 1.00 89.00 579 GLY A C 1
ATOM 4583 O O . GLY A 1 579 ? 18.479 -37.139 13.964 1.00 89.00 579 GLY A O 1
ATOM 4584 N N . LEU A 1 580 ? 16.303 -36.947 13.480 1.00 89.81 580 LEU A N 1
ATOM 4585 C CA . LEU A 1 580 ? 16.473 -36.886 12.026 1.00 89.81 580 LEU A CA 1
ATOM 4586 C C . LEU A 1 580 ? 17.112 -35.562 11.580 1.00 89.81 580 LEU A C 1
ATOM 4588 O O . LEU A 1 580 ? 18.027 -35.594 10.756 1.00 89.81 580 LEU A O 1
ATOM 4592 N N . ALA A 1 581 ? 16.684 -34.421 12.130 1.00 86.00 581 ALA A N 1
ATOM 4593 C CA . ALA A 1 581 ? 17.261 -33.110 11.828 1.00 86.00 581 ALA A CA 1
ATOM 4594 C C . ALA A 1 581 ? 18.743 -33.053 12.227 1.00 86.00 581 ALA A C 1
ATOM 4596 O O . ALA A 1 581 ? 19.584 -32.686 11.408 1.00 86.00 581 ALA A O 1
ATOM 4597 N N . ASP A 1 582 ? 19.085 -33.547 13.418 1.00 84.75 582 ASP A N 1
ATOM 4598 C CA . ASP A 1 582 ? 20.464 -33.683 13.892 1.00 84.75 582 ASP A CA 1
ATOM 4599 C C . ASP A 1 582 ? 21.317 -34.608 13.012 1.00 84.75 582 ASP A C 1
ATOM 4601 O O . ASP A 1 582 ? 22.488 -34.323 12.740 1.00 84.75 582 ASP A O 1
ATOM 4605 N N . ARG A 1 583 ? 20.751 -35.720 12.523 1.00 85.88 583 ARG A N 1
ATOM 4606 C CA . ARG A 1 583 ? 21.445 -36.601 11.570 1.00 85.88 583 ARG A CA 1
ATOM 4607 C C . ARG A 1 583 ? 21.677 -35.906 10.229 1.00 85.88 583 ARG A C 1
ATOM 4609 O O . ARG A 1 583 ? 22.775 -36.015 9.690 1.00 85.88 583 ARG A O 1
ATOM 4616 N N . VAL A 1 584 ? 20.707 -35.149 9.716 1.00 86.06 584 VAL A N 1
ATOM 4617 C CA . VAL A 1 584 ? 20.876 -34.340 8.496 1.00 86.06 584 VAL A CA 1
ATOM 4618 C C . VAL A 1 584 ? 21.907 -33.223 8.712 1.00 86.06 584 VAL A C 1
ATOM 4620 O O . VAL A 1 584 ? 22.765 -33.041 7.849 1.00 86.06 584 VAL A O 1
ATOM 4623 N N . LYS A 1 585 ? 21.922 -32.555 9.877 1.00 81.44 585 LYS A N 1
ATOM 4624 C CA . LYS A 1 585 ? 22.944 -31.567 10.286 1.00 81.44 585 LYS A CA 1
ATOM 4625 C C . LYS A 1 585 ? 24.345 -32.196 10.269 1.00 81.44 585 LYS A C 1
ATOM 4627 O O . LYS A 1 585 ? 25.235 -31.669 9.603 1.00 81.44 585 LYS A O 1
ATOM 4632 N N . ARG A 1 586 ? 24.519 -33.381 10.878 1.00 83.19 586 ARG A N 1
ATOM 4633 C CA . ARG A 1 586 ? 25.787 -34.147 10.875 1.00 83.19 586 ARG A CA 1
ATOM 4634 C C . ARG A 1 586 ? 26.202 -34.706 9.511 1.00 83.19 586 ARG A C 1
ATOM 4636 O O . ARG A 1 586 ? 27.391 -34.924 9.301 1.00 83.19 586 ARG A O 1
ATOM 4643 N N . ILE A 1 587 ? 25.273 -34.954 8.587 1.00 84.56 587 ILE A N 1
ATOM 4644 C CA . ILE A 1 587 ? 25.610 -35.315 7.200 1.00 84.56 587 ILE A CA 1
ATOM 4645 C C . ILE A 1 587 ? 26.062 -34.060 6.440 1.00 84.56 587 ILE A C 1
ATOM 4647 O O . ILE A 1 587 ? 27.133 -34.065 5.834 1.00 84.56 587 ILE A O 1
ATOM 4651 N N . LYS A 1 588 ? 25.291 -32.966 6.499 1.00 79.69 588 LYS A N 1
ATOM 4652 C CA . LYS A 1 588 ? 25.575 -31.710 5.779 1.00 79.69 588 LYS A CA 1
ATOM 4653 C C . LYS A 1 588 ? 26.849 -30.997 6.251 1.00 79.69 588 LYS A C 1
ATOM 4655 O O . LYS A 1 588 ? 27.384 -30.198 5.487 1.00 79.69 588 LYS A O 1
ATOM 4660 N N . SER A 1 589 ? 27.352 -31.277 7.456 1.00 79.88 589 SER A N 1
ATOM 4661 C CA . SER A 1 589 ? 28.616 -30.718 7.963 1.00 79.88 589 SER A CA 1
ATOM 4662 C C . SER A 1 589 ? 29.880 -31.481 7.534 1.00 79.88 589 SER A C 1
ATOM 4664 O O . SER A 1 589 ? 30.980 -30.952 7.688 1.00 79.88 589 SER A O 1
ATOM 4666 N N . ARG A 1 590 ? 29.776 -32.698 6.972 1.00 80.31 590 ARG A N 1
ATOM 4667 C CA . ARG A 1 590 ? 30.959 -33.433 6.480 1.00 80.31 590 ARG A CA 1
ATOM 4668 C C . ARG A 1 590 ? 31.469 -32.835 5.159 1.00 80.31 590 ARG A C 1
ATOM 4670 O O . ARG A 1 590 ? 30.667 -32.692 4.235 1.00 80.31 590 ARG A O 1
ATOM 4677 N N . PRO A 1 591 ? 32.787 -32.592 4.988 1.00 70.50 591 PRO A N 1
ATOM 4678 C CA . PRO A 1 591 ? 33.342 -32.067 3.735 1.00 70.50 591 PRO A CA 1
ATOM 4679 C C . PRO A 1 591 ? 32.979 -32.908 2.503 1.00 70.50 591 PRO A C 1
ATOM 4681 O O . PRO A 1 591 ? 32.626 -32.371 1.457 1.00 70.50 591 PRO A O 1
ATOM 4684 N N . GLU A 1 592 ? 32.977 -34.236 2.643 1.00 74.38 592 GLU A N 1
ATOM 4685 C CA . GLU A 1 592 ? 32.631 -35.175 1.570 1.00 74.38 592 GLU A CA 1
ATOM 4686 C C . GLU A 1 592 ? 31.168 -35.097 1.091 1.00 74.38 592 GLU A C 1
ATOM 4688 O O . GLU A 1 592 ? 30.846 -35.630 0.026 1.00 74.38 592 GLU A O 1
ATOM 4693 N N . SER A 1 593 ? 30.272 -34.437 1.831 1.00 71.00 593 SER A N 1
ATOM 4694 C CA . SER A 1 593 ? 28.891 -34.190 1.389 1.00 71.00 593 SER A CA 1
ATOM 4695 C C . SER A 1 593 ? 28.817 -33.140 0.276 1.00 71.00 593 SER A C 1
ATOM 4697 O O . SER A 1 593 ? 27.845 -33.128 -0.475 1.00 71.00 593 SER A O 1
ATOM 4699 N N . ARG A 1 594 ? 29.868 -32.319 0.119 1.00 67.56 594 ARG A N 1
ATOM 4700 C CA . ARG A 1 594 ? 30.051 -31.361 -0.985 1.00 67.56 594 ARG A CA 1
ATOM 4701 C C . ARG A 1 594 ? 30.641 -32.006 -2.254 1.00 67.56 594 ARG A C 1
ATOM 4703 O O . ARG A 1 594 ? 30.833 -31.325 -3.254 1.00 67.56 594 ARG A O 1
ATOM 4710 N N . ASN A 1 595 ? 30.935 -33.312 -2.247 1.00 75.88 595 ASN A N 1
ATOM 4711 C CA . ASN A 1 595 ? 31.338 -34.025 -3.463 1.00 75.88 595 ASN A CA 1
ATOM 4712 C C . ASN A 1 595 ? 30.136 -34.146 -4.424 1.00 75.88 595 ASN A C 1
ATOM 4714 O O . ASN A 1 595 ? 29.097 -34.645 -3.983 1.00 75.88 595 ASN A O 1
ATOM 4718 N N . PRO A 1 596 ? 30.264 -33.857 -5.738 1.00 70.56 596 PRO A N 1
ATOM 4719 C CA . PRO A 1 596 ? 29.141 -33.910 -6.692 1.00 70.56 596 PRO A CA 1
ATOM 4720 C C . PRO A 1 596 ? 28.406 -35.263 -6.786 1.00 70.56 596 PRO A C 1
ATOM 4722 O O . PRO A 1 596 ? 27.248 -35.326 -7.191 1.00 70.56 596 PRO A O 1
ATOM 4725 N N . ARG A 1 597 ? 29.059 -36.365 -6.384 1.00 76.50 597 ARG A N 1
ATOM 4726 C CA . ARG A 1 597 ? 28.460 -37.710 -6.254 1.00 76.50 597 ARG A CA 1
ATOM 4727 C C . ARG A 1 597 ? 27.460 -37.823 -5.093 1.00 76.50 597 ARG A C 1
ATOM 4729 O O . ARG A 1 597 ? 26.517 -38.606 -5.180 1.00 76.50 597 ARG A O 1
ATOM 4736 N N . ASN A 1 598 ? 27.690 -37.080 -4.013 1.00 79.75 598 ASN A N 1
ATOM 4737 C CA . ASN A 1 598 ? 26.942 -37.153 -2.757 1.00 79.75 598 ASN A CA 1
ATOM 4738 C C . ASN A 1 598 ? 25.930 -36.007 -2.638 1.00 79.75 598 ASN A C 1
ATOM 4740 O O . ASN A 1 598 ? 24.797 -36.233 -2.215 1.00 79.75 598 ASN A O 1
ATOM 4744 N N . GLU A 1 599 ? 26.320 -34.805 -3.066 1.00 78.56 599 GLU A N 1
ATOM 4745 C CA . GLU A 1 599 ? 25.559 -33.555 -2.968 1.00 78.56 599 GLU A CA 1
ATOM 4746 C C . GLU A 1 599 ? 24.094 -33.704 -3.407 1.00 78.56 599 GLU A C 1
ATOM 4748 O O . GLU A 1 599 ? 23.180 -33.326 -2.675 1.00 78.56 599 GLU A O 1
ATOM 4753 N N . ALA A 1 600 ? 23.842 -34.320 -4.567 1.00 77.38 600 ALA A N 1
ATOM 4754 C CA . ALA A 1 600 ? 22.487 -34.511 -5.088 1.00 77.38 600 ALA A CA 1
ATOM 4755 C C . ALA A 1 600 ? 21.591 -35.361 -4.162 1.00 77.38 600 ALA A C 1
ATOM 4757 O O . ALA A 1 600 ? 20.391 -35.104 -4.062 1.00 77.38 600 ALA A O 1
ATOM 4758 N N . GLN A 1 601 ? 22.160 -36.349 -3.462 1.00 80.94 601 GLN A N 1
ATOM 4759 C CA . GLN A 1 601 ? 21.434 -37.202 -2.512 1.00 80.94 601 GLN A CA 1
ATOM 4760 C C . GLN A 1 601 ? 21.246 -36.504 -1.159 1.00 80.94 601 GLN A C 1
ATOM 4762 O O . GLN A 1 601 ? 20.163 -36.578 -0.582 1.00 80.94 601 GLN A O 1
ATOM 4767 N N . VAL A 1 602 ? 22.250 -35.754 -0.692 1.00 84.94 602 VAL A N 1
ATOM 4768 C CA . VAL A 1 602 ? 22.163 -34.933 0.529 1.00 84.94 602 VAL A CA 1
ATOM 4769 C C . VAL A 1 602 ? 21.105 -33.829 0.370 1.00 84.94 602 VAL A C 1
ATOM 4771 O O . VAL A 1 602 ? 20.259 -33.647 1.245 1.00 84.94 602 VAL A O 1
ATOM 4774 N N . ASN A 1 603 ? 21.067 -33.159 -0.784 1.00 81.06 603 ASN A N 1
ATOM 4775 C CA . ASN A 1 603 ? 20.063 -32.140 -1.105 1.00 81.06 603 ASN A CA 1
ATOM 4776 C C . ASN A 1 603 ? 18.659 -32.732 -1.343 1.00 81.06 603 ASN A C 1
ATOM 4778 O O . ASN A 1 603 ? 17.656 -32.075 -1.056 1.00 81.06 603 ASN A O 1
ATOM 4782 N N . ALA A 1 604 ? 18.552 -33.973 -1.831 1.00 82.69 604 ALA A N 1
ATOM 4783 C CA . ALA A 1 604 ? 17.275 -34.687 -1.890 1.00 82.69 604 ALA A CA 1
ATOM 4784 C C . ALA A 1 604 ? 16.764 -35.068 -0.487 1.00 82.69 604 ALA A C 1
ATOM 4786 O O . ALA A 1 604 ? 15.568 -34.946 -0.216 1.00 82.69 604 ALA A O 1
ATOM 4787 N N . LEU A 1 605 ? 17.664 -35.476 0.415 1.00 85.75 605 LEU A N 1
ATOM 4788 C CA . LEU A 1 605 ? 17.352 -35.813 1.805 1.00 85.75 605 LEU A CA 1
ATOM 4789 C C . LEU A 1 605 ? 16.867 -34.593 2.602 1.00 85.75 605 LEU A C 1
ATOM 4791 O O . LEU A 1 605 ? 15.849 -34.687 3.285 1.00 85.75 605 LEU A O 1
ATOM 4795 N N . ASP A 1 606 ? 17.536 -33.445 2.459 1.00 84.12 606 ASP A N 1
ATOM 4796 C CA . ASP A 1 606 ? 17.142 -32.165 3.071 1.00 84.12 606 ASP A CA 1
ATOM 4797 C C . ASP A 1 606 ? 15.707 -31.761 2.678 1.00 84.12 606 ASP A C 1
ATOM 4799 O O . ASP A 1 606 ? 14.854 -31.494 3.527 1.00 84.12 606 ASP A O 1
ATOM 4803 N N . ARG A 1 607 ? 15.383 -31.850 1.382 1.00 84.44 607 ARG A N 1
ATOM 4804 C CA . ARG A 1 607 ? 14.018 -31.617 0.882 1.00 84.44 607 ARG A CA 1
ATOM 4805 C C . ARG A 1 607 ? 13.014 -32.639 1.422 1.00 84.44 607 ARG A C 1
ATOM 4807 O O . ARG A 1 607 ? 11.863 -32.279 1.668 1.00 84.44 607 ARG A O 1
ATOM 4814 N N . ARG A 1 608 ? 13.424 -33.899 1.619 1.00 89.19 608 ARG A N 1
ATOM 4815 C CA . ARG A 1 608 ? 12.557 -34.972 2.137 1.00 89.19 608 ARG A CA 1
ATOM 4816 C C . ARG A 1 608 ? 12.210 -34.770 3.611 1.00 89.19 608 ARG A C 1
ATOM 4818 O O . ARG A 1 608 ? 11.029 -34.839 3.939 1.00 89.19 608 ARG A O 1
ATOM 4825 N N . ILE A 1 609 ? 13.184 -34.466 4.475 1.00 87.50 609 ILE A N 1
ATOM 4826 C CA . ILE A 1 609 ? 12.907 -34.202 5.898 1.00 87.50 609 ILE A CA 1
ATOM 4827 C C . ILE A 1 609 ? 12.035 -32.950 6.062 1.00 87.50 609 ILE A C 1
ATOM 4829 O O . ILE A 1 609 ? 11.020 -33.002 6.753 1.00 87.50 609 ILE A O 1
ATOM 4833 N N . ARG A 1 610 ? 12.332 -31.866 5.331 1.00 87.25 610 ARG A N 1
ATOM 4834 C CA . ARG A 1 610 ? 11.500 -30.651 5.319 1.00 87.25 610 ARG A CA 1
ATOM 4835 C C . ARG A 1 610 ? 10.062 -30.944 4.890 1.00 87.25 610 ARG A C 1
ATOM 4837 O O . ARG A 1 610 ? 9.132 -30.409 5.491 1.00 87.25 610 ARG A O 1
ATOM 4844 N N . LYS A 1 611 ? 9.858 -31.806 3.885 1.00 89.44 611 LYS A N 1
ATOM 4845 C CA . LYS A 1 611 ? 8.519 -32.242 3.462 1.00 89.44 611 LYS A CA 1
ATOM 4846 C C . LYS A 1 611 ? 7.803 -33.035 4.562 1.00 89.44 611 LYS A C 1
ATOM 4848 O O . LYS A 1 611 ? 6.646 -32.741 4.832 1.00 89.44 611 LYS A O 1
ATOM 4853 N N . ALA A 1 612 ? 8.473 -33.987 5.209 1.00 88.25 612 ALA A N 1
ATOM 4854 C CA . ALA A 1 612 ? 7.879 -34.805 6.269 1.00 88.25 612 ALA A CA 1
ATOM 4855 C C . ALA A 1 612 ? 7.434 -33.954 7.482 1.00 88.25 612 ALA A C 1
ATOM 4857 O O . ALA A 1 612 ? 6.312 -34.098 7.967 1.00 88.25 612 ALA A O 1
ATOM 4858 N N . ILE A 1 613 ? 8.243 -32.968 7.888 1.00 87.62 613 ILE A N 1
ATOM 4859 C CA . ILE A 1 613 ? 7.881 -32.011 8.949 1.00 87.62 613 ILE A CA 1
ATOM 4860 C C . ILE A 1 613 ? 6.666 -31.152 8.530 1.00 87.62 613 ILE A C 1
ATOM 4862 O O . ILE A 1 613 ? 5.732 -30.988 9.312 1.00 87.62 613 ILE A O 1
ATOM 4866 N N . ASN A 1 614 ? 6.611 -30.673 7.276 1.00 86.69 614 ASN A N 1
ATOM 4867 C CA . ASN A 1 614 ? 5.435 -29.961 6.740 1.00 86.69 614 ASN A CA 1
ATOM 4868 C C . ASN A 1 614 ? 4.175 -30.855 6.705 1.00 86.69 614 ASN A C 1
ATOM 4870 O O . ASN A 1 614 ? 3.073 -30.387 7.005 1.00 86.69 614 ASN A O 1
ATOM 4874 N N . ASN A 1 615 ? 4.322 -32.143 6.367 1.00 88.88 615 ASN A N 1
ATOM 4875 C CA . ASN A 1 615 ? 3.228 -33.117 6.405 1.00 88.88 615 ASN A CA 1
ATOM 4876 C C . ASN A 1 615 ? 2.676 -33.242 7.835 1.00 88.88 615 ASN A C 1
ATOM 4878 O O . ASN A 1 615 ? 1.462 -33.202 8.025 1.00 88.88 615 ASN A O 1
ATOM 4882 N N . TYR A 1 616 ? 3.551 -33.334 8.843 1.00 90.81 616 TYR A N 1
ATOM 4883 C CA . TYR A 1 616 ? 3.134 -33.421 10.243 1.00 90.81 616 TYR A CA 1
ATOM 4884 C C . TYR A 1 616 ? 2.444 -32.137 10.730 1.00 90.81 616 TYR A C 1
ATOM 4886 O O . TYR A 1 616 ? 1.336 -32.208 11.258 1.00 90.81 616 TYR A O 1
ATOM 4894 N N . GLN A 1 617 ? 3.012 -30.960 10.441 1.00 87.44 617 GLN A N 1
ATOM 4895 C CA . GLN A 1 617 ? 2.378 -29.672 10.755 1.00 87.44 617 GLN A CA 1
ATOM 4896 C C . GLN A 1 617 ? 0.969 -29.551 10.143 1.00 87.44 617 GLN A C 1
ATOM 4898 O O . GLN A 1 617 ? 0.053 -29.022 10.772 1.00 87.44 617 GLN A O 1
ATOM 4903 N N . THR A 1 618 ? 0.772 -30.083 8.932 1.00 89.12 618 THR A N 1
ATOM 4904 C CA . THR A 1 618 ? -0.537 -30.114 8.259 1.00 89.12 618 THR A CA 1
ATOM 4905 C C . THR A 1 618 ? -1.535 -31.031 8.980 1.00 89.12 618 THR A C 1
ATOM 4907 O O . THR A 1 618 ? -2.709 -30.679 9.094 1.00 89.12 618 THR A O 1
ATOM 4910 N N . VAL A 1 619 ? -1.087 -32.180 9.501 1.00 90.31 619 VAL A N 1
ATOM 4911 C CA . VAL A 1 619 ? -1.930 -33.114 10.274 1.00 90.31 619 VAL A CA 1
ATOM 4912 C C . VAL A 1 619 ? -2.392 -32.498 11.591 1.00 90.31 619 VAL A C 1
ATOM 4914 O O . VAL A 1 619 ? -3.580 -32.563 11.899 1.00 90.31 619 VAL A O 1
ATOM 4917 N N . GLU A 1 620 ? -1.490 -31.857 12.330 1.00 88.88 620 GLU A N 1
ATOM 4918 C CA . GLU A 1 620 ? -1.830 -31.169 13.581 1.00 88.88 620 GLU A CA 1
ATOM 4919 C C . GLU A 1 620 ? -2.734 -29.949 13.346 1.00 88.88 620 GLU A C 1
ATOM 4921 O O . GLU A 1 620 ? -3.716 -29.734 14.058 1.00 88.88 620 GLU A O 1
ATOM 4926 N N . SER A 1 621 ? -2.476 -29.178 12.282 1.00 86.25 621 SER A N 1
ATOM 4927 C CA . SER A 1 621 ? -3.335 -28.053 11.894 1.00 86.25 621 SER A CA 1
ATOM 4928 C C . SER A 1 621 ? -4.756 -28.499 11.528 1.00 86.25 621 SER A C 1
ATOM 4930 O O . SER A 1 621 ? -5.717 -27.799 11.853 1.00 86.25 621 SER A O 1
ATOM 4932 N N . GLN A 1 622 ? -4.916 -29.663 10.887 1.00 87.81 622 GLN A N 1
ATOM 4933 C CA . GLN A 1 622 ? -6.238 -30.235 10.633 1.00 87.81 622 GLN A CA 1
ATOM 4934 C C . GLN A 1 622 ? -6.888 -30.748 11.925 1.00 87.81 622 GLN A C 1
ATOM 4936 O O . GLN A 1 622 ? -8.064 -30.480 12.154 1.00 87.81 622 GLN A O 1
ATOM 4941 N N . PHE A 1 623 ? -6.125 -31.406 12.801 1.00 88.62 623 PHE A N 1
ATOM 4942 C CA . PHE A 1 623 ? -6.630 -31.909 14.079 1.00 88.62 623 PHE A CA 1
ATOM 4943 C C . PHE A 1 623 ? -7.166 -30.790 14.984 1.00 88.62 623 PHE A C 1
ATOM 4945 O O . PHE A 1 623 ? -8.264 -30.929 15.520 1.00 88.62 623 PHE A O 1
ATOM 4952 N N . ARG A 1 624 ? -6.477 -29.639 15.066 1.00 87.56 624 ARG A N 1
ATOM 4953 C CA . ARG A 1 624 ? -6.979 -28.445 15.778 1.00 87.56 624 ARG A CA 1
ATOM 4954 C C . ARG A 1 624 ? -8.366 -28.031 15.274 1.00 87.56 624 ARG A C 1
ATOM 4956 O O . ARG A 1 624 ? -9.276 -27.866 16.080 1.00 87.56 624 ARG A O 1
ATOM 4963 N N . LYS A 1 625 ? -8.550 -27.940 13.949 1.00 85.69 625 LYS A N 1
ATOM 4964 C CA . LYS A 1 625 ? -9.841 -27.584 13.328 1.00 85.69 625 LYS A CA 1
ATOM 4965 C C . LYS A 1 625 ? -10.927 -28.612 13.628 1.00 85.69 625 LYS A C 1
ATOM 4967 O O . LYS A 1 625 ? -12.038 -28.229 13.981 1.00 85.69 625 LYS A O 1
ATOM 4972 N N . ASP A 1 626 ? -10.605 -29.900 13.511 1.00 85.75 626 ASP A N 1
ATOM 4973 C CA . ASP A 1 626 ? -11.550 -30.990 13.766 1.00 85.75 626 ASP A CA 1
ATOM 4974 C C . ASP A 1 626 ? -12.029 -30.978 15.234 1.00 85.75 626 ASP A C 1
ATOM 4976 O O . ASP A 1 626 ? -13.213 -31.187 15.504 1.00 85.75 626 ASP A O 1
ATOM 4980 N N . VAL A 1 627 ? -11.136 -30.670 16.185 1.00 83.75 627 VAL A N 1
ATOM 4981 C CA . VAL A 1 627 ? -11.464 -30.521 17.614 1.00 83.75 627 VAL A CA 1
ATOM 4982 C C . VAL A 1 627 ? -12.291 -29.256 17.884 1.00 83.75 627 VAL A C 1
ATOM 4984 O O . VAL A 1 627 ? -13.297 -29.346 18.593 1.00 83.75 627 VAL A O 1
ATOM 4987 N N . GLN A 1 628 ? -11.930 -28.109 17.296 1.00 81.25 628 GLN A N 1
ATOM 4988 C CA . GLN A 1 628 ? -12.669 -26.844 17.443 1.00 81.25 628 GLN A CA 1
ATOM 4989 C C . GLN A 1 628 ? -14.097 -26.940 16.882 1.00 81.25 628 GLN A C 1
ATOM 4991 O O . GLN A 1 628 ? -15.058 -26.605 17.574 1.00 81.25 628 GLN A O 1
ATOM 4996 N N . GLU A 1 629 ? -14.270 -27.488 15.675 1.00 81.88 629 GLU A N 1
ATOM 4997 C CA . GLU A 1 629 ? -15.589 -27.742 15.073 1.00 81.88 629 GLU A CA 1
ATOM 4998 C C . GLU A 1 629 ? -16.436 -28.686 15.946 1.00 81.88 629 GLU A C 1
ATOM 5000 O O . GLU A 1 629 ? -17.652 -28.522 16.088 1.00 81.88 629 GLU A O 1
ATOM 5005 N N . GLN A 1 630 ? -15.808 -29.660 16.608 1.00 77.38 630 GLN A N 1
ATOM 5006 C CA . GLN A 1 630 ? -16.522 -30.551 17.517 1.00 77.38 630 GLN A CA 1
ATOM 5007 C C . GLN A 1 630 ? -16.857 -29.906 18.877 1.00 77.38 630 GLN A C 1
ATOM 5009 O O . GLN A 1 630 ? -17.862 -30.282 19.489 1.00 77.38 630 GLN A O 1
ATOM 5014 N N . GLN A 1 631 ? -16.060 -28.948 19.363 1.00 75.75 631 GLN A N 1
ATOM 5015 C CA . GLN A 1 631 ? -16.415 -28.106 20.515 1.00 75.75 631 GLN A CA 1
ATOM 5016 C C . GLN A 1 631 ? -17.587 -27.181 20.166 1.00 75.75 631 GLN A C 1
ATOM 5018 O O . GLN A 1 631 ? -18.577 -27.177 20.894 1.00 75.75 631 GLN A O 1
ATOM 5023 N N . ARG A 1 632 ? -17.540 -26.504 19.011 1.00 80.19 632 ARG A N 1
ATOM 5024 C CA . ARG A 1 632 ? -18.626 -25.678 18.451 1.00 80.19 632 ARG A CA 1
ATOM 5025 C C . ARG A 1 632 ? -19.960 -26.430 18.417 1.00 80.19 632 ARG A C 1
ATOM 5027 O O . ARG A 1 632 ? -20.960 -25.948 18.946 1.00 80.19 632 ARG A O 1
ATOM 5034 N N . ARG A 1 633 ? -19.966 -27.662 17.894 1.00 79.25 633 ARG A N 1
ATOM 5035 C CA . ARG A 1 633 ? -21.156 -28.536 17.897 1.00 79.25 633 ARG A CA 1
ATOM 5036 C C . ARG A 1 633 ? -21.649 -28.888 19.304 1.00 79.25 633 ARG A C 1
ATOM 5038 O O . ARG A 1 633 ? -22.854 -28.964 19.514 1.00 79.25 633 ARG A O 1
ATOM 5045 N N . GLN A 1 634 ? -20.756 -29.109 20.271 1.00 71.56 634 GLN A N 1
ATOM 5046 C CA . GLN A 1 634 ? -21.153 -29.389 21.659 1.00 71.56 634 GLN A CA 1
ATOM 5047 C C . GLN A 1 634 ? -21.671 -28.147 22.392 1.00 71.56 634 GLN A C 1
ATOM 5049 O O . GLN A 1 634 ? -22.606 -28.271 23.182 1.00 71.56 634 GLN A O 1
ATOM 5054 N N . TYR A 1 635 ? -21.127 -26.966 22.096 1.00 74.12 635 TYR A N 1
ATOM 5055 C CA . TYR A 1 635 ? -21.618 -25.691 22.616 1.00 74.12 635 TYR A CA 1
ATOM 5056 C C . TYR A 1 635 ? -23.063 -25.441 22.161 1.00 74.12 635 TYR A C 1
ATOM 5058 O O . TYR A 1 635 ? -23.941 -25.269 23.002 1.00 74.12 635 TYR A O 1
ATOM 5066 N N . LEU A 1 636 ? -23.339 -25.581 20.858 1.00 76.56 636 LEU A N 1
ATOM 5067 C CA . LEU A 1 636 ? -24.684 -25.471 20.267 1.00 76.56 636 LEU A CA 1
ATOM 5068 C C . LEU A 1 636 ? -25.708 -26.490 20.815 1.00 76.56 636 LEU A C 1
ATOM 5070 O O . LEU A 1 636 ? -26.906 -26.228 20.822 1.00 76.56 636 LEU A O 1
ATOM 5074 N N . ILE A 1 637 ? -25.268 -27.654 21.305 1.00 73.81 637 ILE A N 1
ATOM 5075 C CA . ILE A 1 637 ? -26.154 -28.648 21.949 1.00 73.81 637 ILE A CA 1
ATOM 5076 C C . ILE A 1 637 ? -26.557 -28.226 23.378 1.00 73.81 637 ILE A C 1
ATOM 5078 O O . ILE A 1 637 ? -27.603 -28.661 23.878 1.00 73.81 637 ILE A O 1
ATOM 5082 N N . VAL A 1 638 ? -25.742 -27.394 24.037 1.00 68.81 638 VAL A N 1
ATOM 5083 C CA . VAL A 1 638 ? -25.988 -26.845 25.384 1.00 68.81 638 VAL A CA 1
ATOM 5084 C C . VAL A 1 638 ? -26.716 -25.499 25.317 1.00 68.81 638 VAL A C 1
ATOM 5086 O O . VAL A 1 638 ? -27.658 -25.302 26.080 1.00 68.81 638 VAL A O 1
ATOM 5089 N N . ASN A 1 639 ? -26.324 -24.620 24.392 1.00 70.75 639 ASN A N 1
ATOM 5090 C CA . ASN A 1 639 ? -26.946 -23.325 24.122 1.00 70.75 639 ASN A CA 1
ATOM 5091 C C . ASN A 1 639 ? -27.333 -23.221 22.627 1.00 70.75 639 ASN A C 1
ATOM 5093 O O . ASN A 1 639 ? -26.501 -22.803 21.818 1.00 70.75 639 ASN A O 1
ATOM 5097 N N . PRO A 1 640 ? -28.558 -23.630 22.237 1.00 73.94 640 PRO A N 1
ATOM 5098 C CA . PRO A 1 640 ? -28.996 -23.621 20.836 1.00 73.94 640 PRO A CA 1
ATOM 5099 C C . PRO A 1 640 ? -29.168 -22.222 20.237 1.00 73.94 640 PRO A C 1
ATOM 5101 O O . PRO A 1 640 ? -29.029 -22.068 19.028 1.00 73.94 640 PRO A O 1
ATOM 5104 N N . ASP A 1 641 ? -29.452 -21.224 21.077 1.00 74.94 641 ASP A N 1
ATOM 5105 C CA . ASP A 1 641 ? -29.702 -19.833 20.680 1.00 74.94 641 ASP A CA 1
ATOM 5106 C C . ASP A 1 641 ? -28.421 -18.969 20.717 1.00 74.94 641 ASP A C 1
ATOM 5108 O O . ASP A 1 641 ? -28.485 -17.742 20.639 1.00 74.94 641 ASP A O 1
ATOM 5112 N N . ALA A 1 642 ? -27.249 -19.603 20.854 1.00 72.69 642 ALA A N 1
ATOM 5113 C CA . ALA A 1 642 ? -25.951 -18.936 20.889 1.00 72.69 642 ALA A CA 1
ATOM 5114 C C . ALA A 1 642 ? -25.641 -18.182 19.589 1.00 72.69 642 ALA A C 1
ATOM 5116 O O . ALA A 1 642 ? -25.762 -18.726 18.489 1.00 72.69 642 ALA A O 1
ATOM 5117 N N . THR A 1 643 ? -25.144 -16.953 19.713 1.00 75.75 643 THR A N 1
ATOM 5118 C CA . THR A 1 643 ? -24.658 -16.184 18.564 1.00 75.75 643 THR A CA 1
ATOM 5119 C C . THR A 1 643 ? -23.307 -16.704 18.068 1.00 75.75 643 THR A C 1
ATOM 5121 O O . THR A 1 643 ? -22.493 -17.218 18.836 1.00 75.75 643 THR A O 1
ATOM 5124 N N . GLU A 1 644 ? -23.013 -16.500 16.780 1.00 66.19 644 GLU A N 1
ATOM 5125 C CA . GLU A 1 644 ? -21.708 -16.840 16.186 1.00 66.19 644 GLU A CA 1
ATOM 5126 C C . GLU A 1 644 ? -20.521 -16.248 16.963 1.00 66.19 644 GLU A C 1
ATOM 5128 O O . GLU A 1 644 ? -19.488 -16.897 17.104 1.00 66.19 644 GLU A O 1
ATOM 5133 N N . GLN A 1 645 ? -20.676 -15.045 17.524 1.00 67.00 645 GLN A N 1
ATOM 5134 C CA . GLN A 1 645 ? -19.624 -14.385 18.300 1.00 67.00 645 GLN A CA 1
ATOM 5135 C C . GLN A 1 645 ? -19.379 -15.074 19.650 1.00 67.00 645 GLN A C 1
ATOM 5137 O O . GLN A 1 645 ? -18.223 -15.274 20.015 1.00 67.00 645 GLN A O 1
ATOM 5142 N N . GLU A 1 646 ? -20.429 -15.506 20.357 1.00 65.94 646 GLU A N 1
ATOM 5143 C CA . GLU A 1 646 ? -20.298 -16.290 21.597 1.00 65.94 646 GLU A CA 1
ATOM 5144 C C . GLU A 1 646 ? -19.694 -17.675 21.335 1.00 65.94 646 GLU A C 1
ATOM 5146 O O . GLU A 1 646 ? -18.866 -18.146 22.115 1.00 65.94 646 GLU A O 1
ATOM 5151 N N . ILE A 1 647 ? -20.064 -18.313 20.218 1.00 65.56 647 ILE A N 1
ATOM 5152 C CA . ILE A 1 647 ? -19.515 -19.611 19.806 1.00 65.56 647 ILE A CA 1
ATOM 5153 C C . ILE A 1 647 ? -18.019 -19.477 19.507 1.00 65.56 647 ILE A C 1
ATOM 5155 O O . ILE A 1 647 ? -17.224 -20.220 20.076 1.00 65.56 647 ILE A O 1
ATOM 5159 N N . ILE A 1 648 ? -17.627 -18.510 18.668 1.00 64.62 648 ILE A N 1
ATOM 5160 C CA . ILE A 1 648 ? -16.221 -18.227 18.343 1.00 64.62 648 ILE A CA 1
ATOM 5161 C C . ILE A 1 648 ? -15.441 -17.909 19.622 1.00 64.62 648 ILE A C 1
ATOM 5163 O O . ILE A 1 648 ? -14.396 -18.515 19.867 1.00 64.62 648 ILE A O 1
ATOM 5167 N N . GLN A 1 649 ? -15.976 -17.043 20.489 1.00 66.88 649 GLN A N 1
ATOM 5168 C CA . GLN A 1 649 ? -15.350 -16.716 21.769 1.00 66.88 649 GLN A CA 1
ATOM 5169 C C . GLN A 1 649 ? -15.159 -17.964 22.648 1.00 66.88 649 GLN A C 1
ATOM 5171 O O . GLN A 1 649 ? -14.107 -18.087 23.269 1.00 66.88 649 GLN A O 1
ATOM 5176 N N . ALA A 1 650 ? -16.099 -18.913 22.652 1.00 62.25 650 ALA A N 1
ATOM 5177 C CA . ALA A 1 650 ? -16.008 -20.165 23.407 1.00 62.25 650 ALA A CA 1
ATOM 5178 C C . ALA A 1 650 ? -15.170 -21.283 22.738 1.00 62.25 650 ALA A C 1
ATOM 5180 O O . ALA A 1 650 ? -14.980 -22.335 23.355 1.00 62.25 650 ALA A O 1
ATOM 5181 N N . THR A 1 651 ? -14.674 -21.098 21.503 1.00 61.09 651 THR A N 1
ATOM 5182 C CA . THR A 1 651 ? -13.867 -22.109 20.774 1.00 61.09 651 THR A CA 1
ATOM 5183 C C . THR A 1 651 ? -12.501 -21.633 20.267 1.00 61.09 651 THR A C 1
ATOM 5185 O O . THR A 1 651 ? -11.681 -22.461 19.867 1.00 61.09 651 THR A O 1
ATOM 5188 N N . GLU A 1 652 ? -12.239 -20.324 20.255 1.00 59.78 652 GLU A N 1
ATOM 5189 C CA . GLU A 1 652 ? -10.952 -19.748 19.825 1.00 59.78 652 GLU A CA 1
ATOM 5190 C C . GLU A 1 652 ? -10.190 -19.038 20.953 1.00 59.78 652 GLU A C 1
ATOM 5192 O O . GLU A 1 652 ? -8.972 -18.880 20.859 1.00 59.78 652 GLU A O 1
ATOM 5197 N N . SER A 1 653 ? -10.864 -18.649 22.039 1.00 53.75 653 SER A N 1
ATOM 5198 C CA . SER A 1 653 ? -10.202 -18.054 23.204 1.00 53.75 653 SER A CA 1
ATOM 5199 C C . SER A 1 653 ? -9.415 -19.105 23.996 1.00 53.75 653 SER A C 1
ATOM 5201 O O . SER A 1 653 ? -9.929 -20.170 24.338 1.00 53.75 653 SER A O 1
ATOM 5203 N N . GLY A 1 654 ? -8.178 -18.771 24.380 1.00 51.41 654 GLY A N 1
ATOM 5204 C CA . GLY A 1 654 ? -7.358 -19.586 25.292 1.00 51.41 654 GLY A CA 1
ATOM 5205 C C . GLY A 1 654 ? -7.917 -19.685 26.721 1.00 51.41 654 GLY A C 1
ATOM 5206 O O . GLY A 1 654 ? -7.462 -20.509 27.509 1.00 51.41 654 GLY A O 1
ATOM 5207 N N . ALA A 1 655 ? -8.932 -18.886 27.051 1.00 50.72 655 ALA A N 1
ATOM 5208 C CA . ALA A 1 655 ? -9.836 -19.136 28.162 1.00 50.72 655 ALA A CA 1
ATOM 5209 C C . ALA A 1 655 ? -11.148 -19.700 27.600 1.00 50.72 655 ALA A C 1
ATOM 5211 O O . ALA A 1 655 ? -11.757 -19.058 26.757 1.00 50.72 655 ALA A O 1
ATOM 5212 N N . ASP A 1 656 ? -11.580 -20.883 28.054 1.00 57.94 656 ASP A N 1
ATOM 5213 C CA . ASP A 1 656 ? -12.769 -20.970 28.915 1.00 57.94 656 ASP A CA 1
ATOM 5214 C C . ASP A 1 656 ? -13.294 -22.395 29.166 1.00 57.94 656 ASP A C 1
ATOM 5216 O O . ASP A 1 656 ? -14.257 -22.887 28.578 1.00 57.94 656 ASP A O 1
ATOM 5220 N N . THR A 1 657 ? -12.768 -23.010 30.228 1.00 56.09 657 THR A N 1
ATOM 5221 C CA . THR A 1 657 ? -13.582 -23.955 31.010 1.00 56.09 657 THR A CA 1
ATOM 5222 C C . THR A 1 657 ? -14.737 -23.226 31.729 1.00 56.09 657 THR A C 1
ATOM 5224 O O . THR A 1 657 ? -15.727 -23.865 32.082 1.00 56.09 657 THR A O 1
ATOM 5227 N N . GLN A 1 658 ? -14.644 -21.906 31.951 1.00 61.69 658 GLN A N 1
ATOM 5228 C CA . GLN A 1 658 ? -15.495 -21.167 32.887 1.00 61.69 658 GLN A CA 1
ATOM 5229 C C . GLN A 1 658 ? -16.758 -20.576 32.227 1.00 61.69 658 GLN A C 1
ATOM 5231 O O . GLN A 1 658 ? -17.840 -20.772 32.777 1.00 61.69 658 GLN A O 1
ATOM 5236 N N . ILE A 1 659 ? -16.696 -20.012 31.010 1.00 62.78 659 ILE A N 1
ATOM 5237 C CA . ILE A 1 659 ? -17.894 -19.726 30.184 1.00 62.78 659 ILE A CA 1
ATOM 5238 C C . ILE A 1 659 ? -18.689 -21.017 29.947 1.00 62.78 659 ILE A C 1
ATOM 5240 O O . ILE A 1 659 ? -19.912 -21.015 30.083 1.00 62.78 659 ILE A O 1
ATOM 5244 N N . PHE A 1 660 ? -18.025 -22.147 29.668 1.00 64.50 660 PHE A N 1
ATOM 5245 C CA . PHE A 1 660 ? -18.735 -23.416 29.486 1.00 64.50 660 PHE A CA 1
ATOM 5246 C C . PHE A 1 660 ? -19.403 -23.913 30.781 1.00 64.50 660 PHE A C 1
ATOM 5248 O O . PHE A 1 660 ? -20.534 -24.400 30.750 1.00 64.50 660 PHE A O 1
ATOM 5255 N N . GLN A 1 661 ? -18.761 -23.732 31.941 1.00 64.38 661 GLN A N 1
ATOM 5256 C CA . GLN A 1 661 ? -19.408 -23.957 33.239 1.00 64.38 661 GLN A CA 1
ATOM 5257 C C . GLN A 1 661 ? -20.603 -23.020 33.458 1.00 64.38 661 GLN A C 1
ATOM 5259 O O . GLN A 1 661 ? -21.641 -23.484 33.925 1.00 64.38 661 GLN A O 1
ATOM 5264 N N . GLN A 1 662 ? -20.503 -21.742 33.086 1.00 63.81 662 GLN A N 1
ATOM 5265 C CA . GLN A 1 662 ? -21.592 -20.775 33.231 1.00 63.81 662 GLN A CA 1
ATOM 5266 C C . GLN A 1 662 ? -22.792 -21.119 32.333 1.00 63.81 662 GLN A C 1
ATOM 5268 O O . GLN A 1 662 ? -23.931 -21.097 32.801 1.00 63.81 662 GLN A O 1
ATOM 5273 N N . ALA A 1 663 ? -22.551 -21.530 31.085 1.00 63.00 663 ALA A N 1
ATOM 5274 C CA . ALA A 1 663 ? -23.588 -22.032 30.182 1.00 63.00 663 ALA A CA 1
ATOM 5275 C C . ALA A 1 663 ? -24.279 -23.289 30.746 1.00 63.00 663 ALA A C 1
ATOM 5277 O O . ALA A 1 663 ? -25.505 -23.387 30.733 1.00 63.00 663 ALA A O 1
ATOM 5278 N N . LEU A 1 664 ? -23.512 -24.224 31.323 1.00 62.84 664 LEU A N 1
ATOM 5279 C CA . LEU A 1 664 ? -24.068 -25.404 31.993 1.00 62.84 664 LEU A CA 1
ATOM 5280 C C . LEU A 1 664 ? -24.888 -25.050 33.246 1.00 62.84 664 LEU A C 1
ATOM 5282 O O . LEU A 1 664 ? -25.935 -25.660 33.459 1.00 62.84 664 LEU A O 1
ATOM 5286 N N . ILE A 1 665 ? -24.451 -24.073 34.052 1.00 65.62 665 ILE A N 1
ATOM 5287 C CA . ILE A 1 665 ? -25.162 -23.583 35.251 1.00 65.62 665 ILE A CA 1
ATOM 5288 C C . ILE A 1 665 ? -26.522 -22.973 34.887 1.00 65.62 665 ILE A C 1
ATOM 5290 O O . ILE A 1 665 ? -27.497 -23.198 35.609 1.00 65.62 665 ILE A O 1
ATOM 5294 N N . ASN A 1 666 ? -26.581 -22.253 33.764 1.00 63.78 666 ASN A N 1
ATOM 5295 C CA . ASN A 1 666 ? -27.786 -21.609 33.242 1.00 63.78 666 ASN A CA 1
ATOM 5296 C C . ASN A 1 666 ? -28.766 -22.594 32.563 1.00 63.78 666 ASN A C 1
ATOM 5298 O O . ASN A 1 666 ? -29.865 -22.190 32.194 1.00 63.78 666 ASN A O 1
ATOM 5302 N N . SER A 1 667 ? -28.394 -23.871 32.396 1.00 59.97 667 SER A N 1
ATOM 5303 C CA . SER A 1 667 ? -29.206 -24.894 31.719 1.00 59.97 667 SER A CA 1
ATOM 5304 C C . SER A 1 667 ? -29.801 -25.924 32.692 1.00 59.97 667 SER A C 1
ATOM 5306 O O . SER A 1 667 ? -29.135 -26.390 33.619 1.00 59.97 667 SER A O 1
ATOM 5308 N N . ASP A 1 668 ? -31.030 -26.383 32.437 1.00 57.91 668 ASP A N 1
ATOM 5309 C CA . ASP A 1 668 ? -31.702 -27.396 33.276 1.00 57.91 668 ASP A CA 1
ATOM 5310 C C . ASP A 1 668 ? -31.043 -28.796 33.236 1.00 57.91 668 ASP A C 1
ATOM 5312 O O . ASP A 1 668 ? -31.385 -29.689 34.015 1.00 57.91 668 ASP A O 1
ATOM 5316 N N . ARG A 1 669 ? -30.057 -29.029 32.357 1.00 58.97 669 ARG A N 1
ATOM 5317 C CA . ARG A 1 669 ? -29.472 -30.359 32.079 1.00 58.97 669 ARG A CA 1
ATOM 5318 C C . ARG A 1 669 ? -28.340 -30.767 33.036 1.00 58.97 669 ARG A C 1
ATOM 5320 O O . ARG A 1 669 ? -27.381 -31.434 32.638 1.00 58.97 669 ARG A O 1
ATOM 5327 N N . ARG A 1 670 ? -28.465 -30.435 34.327 1.00 58.19 670 ARG A N 1
ATOM 5328 C CA . ARG A 1 670 ? -27.435 -30.679 35.367 1.00 58.19 670 ARG A CA 1
ATOM 5329 C C . ARG A 1 670 ? -26.920 -32.126 35.432 1.00 58.19 670 ARG A C 1
ATOM 5331 O O . ARG A 1 670 ? -25.750 -32.329 35.740 1.00 58.19 670 ARG A O 1
ATOM 5338 N N . GLY A 1 671 ? -27.747 -33.119 35.093 1.00 58.88 671 GLY A N 1
ATOM 5339 C CA . GLY A 1 671 ? -27.359 -34.538 35.076 1.00 58.88 671 GLY A CA 1
ATOM 5340 C C . GLY A 1 671 ? -26.349 -34.941 33.988 1.00 58.88 671 GLY A C 1
ATOM 5341 O O . GLY A 1 671 ? -25.655 -35.936 34.161 1.00 58.88 671 GLY A O 1
ATOM 5342 N N . GLN A 1 672 ? -26.227 -34.180 32.893 1.00 58.41 672 GLN A N 1
ATOM 5343 C CA . GLN A 1 672 ? -25.238 -34.427 31.825 1.00 58.41 672 GLN A CA 1
ATOM 5344 C C . GLN A 1 672 ? -24.022 -33.488 31.910 1.00 58.41 672 GLN A C 1
ATOM 5346 O O . GLN A 1 672 ? -22.976 -33.763 31.319 1.00 58.41 672 GLN A O 1
ATOM 5351 N N . ALA A 1 673 ? -24.133 -32.399 32.679 1.00 62.25 673 ALA A N 1
ATOM 5352 C CA . ALA A 1 673 ? -23.129 -31.341 32.771 1.00 62.25 673 ALA A CA 1
ATOM 5353 C C . ALA A 1 673 ? -21.718 -31.850 33.118 1.00 62.25 673 ALA A C 1
ATOM 5355 O O . ALA A 1 673 ? -20.743 -31.389 32.530 1.00 62.25 673 ALA A O 1
ATOM 5356 N N . GLN A 1 674 ? -21.592 -32.830 34.023 1.00 64.25 674 GLN A N 1
ATOM 5357 C CA . GLN A 1 674 ? -20.287 -33.361 34.441 1.00 64.25 674 GLN A CA 1
ATOM 5358 C C . GLN A 1 674 ? -19.547 -34.095 33.311 1.00 64.25 674 GLN A C 1
ATOM 5360 O O . GLN A 1 674 ? -18.354 -33.864 33.118 1.00 64.25 674 GLN A O 1
ATOM 5365 N N . SER A 1 675 ? -20.239 -34.931 32.527 1.00 68.00 675 SER A N 1
ATOM 5366 C CA . SER A 1 675 ? -19.619 -35.635 31.396 1.00 68.00 675 SER A CA 1
ATOM 5367 C C . SER A 1 675 ? -19.269 -34.685 30.253 1.00 68.00 675 SER A C 1
ATOM 5369 O O . SER A 1 675 ? -18.207 -34.823 29.648 1.00 68.00 675 SER A O 1
ATOM 5371 N N . THR A 1 676 ? -20.109 -33.688 29.963 1.00 67.69 676 THR A N 1
ATOM 5372 C CA . THR A 1 676 ? -19.805 -32.711 28.905 1.00 67.69 676 THR A CA 1
ATOM 5373 C C . THR A 1 676 ? -18.643 -31.802 29.314 1.00 67.69 676 THR A C 1
ATOM 5375 O O . THR A 1 676 ? -17.748 -31.566 28.510 1.00 67.69 676 THR A O 1
ATOM 5378 N N . LEU A 1 677 ? -18.582 -31.374 30.581 1.00 68.62 677 LEU A N 1
ATOM 5379 C CA . LEU A 1 677 ? -17.459 -30.603 31.125 1.00 68.62 677 LEU A CA 1
ATOM 5380 C C . LEU A 1 677 ? -16.131 -31.379 31.073 1.00 68.62 677 LEU A C 1
ATOM 5382 O O . LEU A 1 677 ? -15.100 -30.791 30.755 1.00 68.62 677 LEU A O 1
ATOM 5386 N N . ALA A 1 678 ? -16.145 -32.687 31.353 1.00 73.06 678 ALA A N 1
ATOM 5387 C CA . ALA A 1 678 ? -14.960 -33.535 31.218 1.00 73.06 678 ALA A CA 1
ATOM 5388 C C . ALA A 1 678 ? -14.466 -33.598 29.760 1.00 73.06 678 ALA A C 1
ATOM 5390 O O . ALA A 1 678 ? -13.284 -33.373 29.510 1.00 73.06 678 ALA A O 1
ATOM 5391 N N . ASN A 1 679 ? -15.376 -33.805 28.799 1.00 71.62 679 ASN A N 1
ATOM 5392 C CA . ASN A 1 679 ? -15.053 -33.804 27.367 1.00 71.62 679 ASN A CA 1
ATOM 5393 C C . ASN A 1 679 ? -14.504 -32.449 26.878 1.00 71.62 679 ASN A C 1
ATOM 5395 O O . ASN A 1 679 ? -13.560 -32.418 26.092 1.00 71.62 679 ASN A O 1
ATOM 5399 N N . VAL A 1 680 ? -15.069 -31.328 27.342 1.00 73.38 680 VAL A N 1
ATOM 5400 C CA . VAL A 1 680 ? -14.606 -29.981 26.961 1.00 73.38 680 VAL A CA 1
ATOM 5401 C C . VAL A 1 680 ? -13.214 -29.686 27.522 1.00 73.38 680 VAL A C 1
ATOM 5403 O O . VAL A 1 680 ? -12.361 -29.219 26.768 1.00 73.38 680 VAL A O 1
ATOM 5406 N N . ARG A 1 681 ? -12.945 -30.032 28.791 1.00 74.81 681 ARG A N 1
ATOM 5407 C CA . ARG A 1 681 ? -11.596 -29.938 29.383 1.00 74.81 681 ARG A CA 1
ATOM 5408 C C . ARG A 1 681 ? -10.580 -30.757 28.595 1.00 74.81 681 ARG A C 1
ATOM 5410 O O . ARG A 1 681 ? -9.603 -30.202 28.114 1.00 74.81 681 ARG A O 1
ATOM 5417 N N . GLN A 1 682 ? -10.885 -32.031 28.349 1.00 77.00 682 GLN A N 1
ATOM 5418 C CA . GLN A 1 682 ? -10.005 -32.946 27.624 1.00 77.00 682 GLN A CA 1
ATOM 5419 C C . GLN A 1 682 ? -9.628 -32.436 26.213 1.00 77.00 682 GLN A C 1
ATOM 5421 O O . GLN A 1 682 ? -8.537 -32.723 25.719 1.00 77.00 682 GLN A O 1
ATOM 5426 N N . ARG A 1 683 ? -10.501 -31.654 25.563 1.00 78.88 683 ARG A N 1
ATOM 5427 C CA . ARG A 1 683 ? -10.224 -30.994 24.271 1.00 78.88 683 ARG A CA 1
ATOM 5428 C C . ARG A 1 683 ? -9.454 -29.690 24.399 1.00 78.88 683 ARG A C 1
ATOM 5430 O O . ARG A 1 683 ? -8.617 -29.413 23.550 1.00 78.88 683 ARG A O 1
ATOM 5437 N N . HIS A 1 684 ? -9.711 -28.911 25.443 1.00 76.62 684 HIS A N 1
ATOM 5438 C CA . HIS A 1 684 ? -8.914 -27.728 25.753 1.00 76.62 684 HIS A CA 1
ATOM 5439 C C . HIS A 1 684 ? -7.452 -28.114 26.040 1.00 76.62 684 HIS A C 1
ATOM 5441 O O . HIS A 1 684 ? -6.541 -27.521 25.466 1.00 76.62 684 HIS A O 1
ATOM 5447 N N . ASP A 1 685 ? -7.237 -29.180 26.819 1.00 79.38 685 ASP A N 1
ATOM 5448 C CA . ASP A 1 685 ? -5.915 -29.761 27.081 1.00 79.38 685 ASP A CA 1
ATOM 5449 C C . ASP A 1 685 ? -5.215 -30.181 25.770 1.00 79.38 685 ASP A C 1
ATOM 5451 O O . ASP A 1 685 ? -4.036 -29.889 25.568 1.00 79.38 685 ASP A O 1
ATOM 5455 N N . ALA A 1 686 ? -5.956 -30.808 24.844 1.00 79.56 686 ALA A N 1
ATOM 5456 C CA . ALA A 1 686 ? -5.443 -31.187 23.527 1.00 79.56 686 ALA A CA 1
ATOM 5457 C C . ALA A 1 686 ? -5.082 -29.965 22.656 1.00 79.56 686 ALA A C 1
ATOM 5459 O O . ALA A 1 686 ? -4.036 -29.971 22.015 1.00 79.56 686 ALA A O 1
ATOM 5460 N N . ILE A 1 687 ? -5.887 -28.894 22.661 1.00 80.88 687 ILE A N 1
ATOM 5461 C CA . ILE A 1 687 ? -5.580 -27.655 21.921 1.00 80.88 687 ILE A CA 1
ATOM 5462 C C . ILE A 1 687 ? -4.305 -26.991 22.458 1.00 80.88 687 ILE A C 1
ATOM 5464 O O . ILE A 1 687 ? -3.426 -26.664 21.659 1.00 80.88 687 ILE A O 1
ATOM 5468 N N . GLN A 1 688 ? -4.147 -26.875 23.784 1.00 80.75 688 GLN A N 1
ATOM 5469 C CA . GLN A 1 688 ? -2.901 -26.365 24.374 1.00 80.75 688 GLN A CA 1
ATOM 5470 C C . GLN A 1 688 ? -1.683 -27.202 23.957 1.00 80.75 688 GLN A C 1
ATOM 5472 O O . GLN A 1 688 ? -0.605 -26.658 23.710 1.00 80.75 688 GLN A O 1
ATOM 5477 N N . GLN A 1 689 ? -1.834 -28.528 23.878 1.00 81.25 689 GLN A N 1
ATOM 5478 C CA . GLN A 1 689 ? -0.744 -29.409 23.473 1.00 81.25 689 GLN A CA 1
ATOM 5479 C C . GLN A 1 689 ? -0.401 -29.253 21.982 1.00 81.25 689 GLN A C 1
ATOM 5481 O O . GLN A 1 689 ? 0.781 -29.155 21.653 1.00 81.25 689 GLN A O 1
ATOM 5486 N N . ILE A 1 690 ? -1.397 -29.112 21.097 1.00 82.56 690 ILE A N 1
ATOM 5487 C CA . ILE A 1 690 ? -1.173 -28.797 19.673 1.00 82.56 690 ILE A CA 1
ATOM 5488 C C . ILE A 1 690 ? -0.430 -27.461 19.519 1.00 82.56 690 ILE A C 1
ATOM 5490 O O . ILE A 1 690 ? 0.460 -27.347 18.680 1.00 82.56 690 ILE A O 1
ATOM 5494 N N . GLU A 1 691 ? -0.741 -26.448 20.330 1.00 79.56 691 GLU A N 1
ATOM 5495 C CA . GLU A 1 691 ? -0.079 -25.135 20.272 1.00 79.56 691 GLU A CA 1
ATOM 5496 C C . GLU A 1 691 ? 1.394 -25.190 20.716 1.00 79.56 691 GLU A C 1
ATOM 5498 O O . GLU A 1 691 ? 2.259 -24.566 20.088 1.00 79.56 691 GLU A O 1
ATOM 5503 N N . ARG A 1 692 ? 1.723 -26.027 21.709 1.00 83.50 692 ARG A N 1
ATOM 5504 C CA . ARG A 1 692 ? 3.121 -26.366 22.036 1.00 83.50 692 ARG A CA 1
ATOM 5505 C C . ARG A 1 692 ? 3.803 -27.077 20.868 1.00 83.50 692 ARG A C 1
ATOM 5507 O O . ARG A 1 692 ? 4.862 -26.635 20.432 1.00 83.50 692 ARG A O 1
ATOM 5514 N N . THR A 1 693 ? 3.178 -28.104 20.289 1.00 83.25 693 THR A N 1
ATOM 5515 C CA . THR A 1 693 ? 3.720 -28.834 19.130 1.00 83.25 693 THR A CA 1
ATOM 5516 C C . THR A 1 693 ? 3.913 -27.933 17.902 1.00 83.25 693 THR A C 1
ATOM 5518 O O . THR A 1 693 ? 4.935 -28.046 17.230 1.00 83.25 693 THR A O 1
ATOM 5521 N N . MET A 1 694 ? 3.015 -26.976 17.633 1.00 80.81 694 MET A N 1
ATOM 5522 C CA . MET A 1 694 ? 3.203 -25.946 16.596 1.00 80.81 694 MET A CA 1
ATOM 5523 C C . MET A 1 694 ? 4.446 -25.088 16.846 1.00 80.81 694 MET A C 1
ATOM 5525 O O . MET A 1 694 ? 5.177 -24.775 15.905 1.00 80.81 694 MET A O 1
ATOM 5529 N N . THR A 1 695 ? 4.695 -24.728 18.104 1.00 79.44 695 THR A N 1
ATOM 5530 C CA . THR A 1 695 ? 5.849 -23.916 18.511 1.00 79.44 695 THR A CA 1
ATOM 5531 C C . THR A 1 695 ? 7.151 -24.713 18.373 1.00 79.44 695 THR A C 1
ATOM 5533 O O . THR A 1 695 ? 8.114 -24.233 17.779 1.00 79.44 695 THR A O 1
ATOM 5536 N N . GLU A 1 696 ? 7.165 -25.971 18.820 1.00 82.94 696 GLU A N 1
ATOM 5537 C CA . GLU A 1 696 ? 8.316 -26.868 18.665 1.00 82.94 696 GLU A CA 1
ATOM 5538 C C . GLU A 1 696 ? 8.623 -27.197 17.191 1.00 82.94 696 GLU A C 1
ATOM 5540 O O . GLU A 1 696 ? 9.791 -27.284 16.814 1.00 82.94 696 GLU A O 1
ATOM 5545 N N . LEU A 1 697 ? 7.601 -27.339 16.337 1.00 82.94 697 LEU A N 1
ATOM 5546 C CA . LEU A 1 697 ? 7.774 -27.508 14.888 1.00 82.94 697 LEU A CA 1
ATOM 5547 C C . LEU A 1 697 ? 8.322 -26.240 14.217 1.00 82.94 697 LEU A C 1
ATOM 5549 O O . LEU A 1 697 ? 9.126 -26.340 13.291 1.00 82.94 697 LEU A O 1
ATOM 5553 N N . ALA A 1 698 ? 7.925 -25.050 14.681 1.00 76.25 698 ALA A N 1
ATOM 5554 C CA . ALA A 1 698 ? 8.474 -23.789 14.187 1.00 76.25 698 ALA A CA 1
ATOM 5555 C C . ALA A 1 698 ? 9.968 -23.641 14.533 1.00 76.25 698 ALA A C 1
ATOM 5557 O O . ALA A 1 698 ? 10.743 -23.245 13.661 1.00 76.25 698 ALA A O 1
ATOM 5558 N N . GLN A 1 699 ? 10.375 -24.029 15.748 1.00 79.00 699 GLN A N 1
ATOM 5559 C CA . GLN A 1 699 ? 11.787 -24.088 16.142 1.00 79.00 699 GLN A CA 1
ATOM 5560 C C . GLN A 1 699 ? 12.563 -25.095 15.279 1.00 79.00 699 GLN A C 1
ATOM 5562 O O . GLN A 1 699 ? 13.581 -24.743 14.694 1.00 79.00 699 GLN A O 1
ATOM 5567 N N . LEU A 1 700 ? 12.034 -26.310 15.089 1.00 80.19 700 LEU A N 1
ATOM 5568 C CA . LEU A 1 700 ? 12.671 -27.347 14.267 1.00 80.19 700 LEU A CA 1
ATOM 5569 C C . LEU A 1 700 ? 12.925 -26.890 12.812 1.00 80.19 700 LEU A C 1
ATOM 5571 O O . LEU A 1 700 ? 13.902 -27.309 12.190 1.00 80.19 700 LEU A O 1
ATOM 5575 N N . PHE A 1 701 ? 12.072 -26.023 12.252 1.00 76.88 701 PHE A N 1
ATOM 5576 C CA . PHE A 1 701 ? 12.336 -25.399 10.951 1.00 76.88 701 PHE A CA 1
ATOM 5577 C C . PHE A 1 701 ? 13.465 -24.363 11.002 1.00 76.88 701 PHE A C 1
ATOM 5579 O O . PHE A 1 701 ? 14.307 -24.364 10.105 1.00 76.88 701 PHE A O 1
ATOM 5586 N N . GLN A 1 702 ? 13.526 -23.525 12.041 1.00 72.62 702 GLN A N 1
ATOM 5587 C CA . GLN A 1 702 ? 14.626 -22.571 12.238 1.00 72.62 702 GLN A CA 1
ATOM 5588 C C . GLN A 1 702 ? 15.970 -23.298 12.394 1.00 72.62 702 GLN A C 1
ATOM 5590 O O . GLN A 1 702 ? 16.936 -22.946 11.717 1.00 72.62 702 GLN A O 1
ATOM 5595 N N . ASP A 1 703 ? 16.003 -24.381 13.175 1.00 70.38 703 ASP A N 1
ATOM 5596 C CA . ASP A 1 703 ? 17.183 -25.232 13.383 1.00 70.38 703 ASP A CA 1
ATOM 5597 C C . ASP A 1 703 ? 17.689 -25.879 12.075 1.00 70.38 703 ASP A C 1
ATOM 5599 O O . ASP A 1 703 ? 18.877 -26.185 11.947 1.00 70.38 703 ASP A O 1
ATOM 5603 N N . LEU A 1 704 ? 16.797 -26.087 11.093 1.00 66.88 704 LEU A N 1
ATOM 5604 C CA . LEU A 1 704 ? 17.119 -26.588 9.750 1.00 66.88 704 LEU A CA 1
ATOM 5605 C C . LEU A 1 704 ? 17.522 -25.481 8.758 1.00 66.88 704 LEU A C 1
ATOM 5607 O O . LEU A 1 704 ? 18.231 -25.771 7.787 1.00 66.88 704 LEU A O 1
ATOM 5611 N N . ASP A 1 705 ? 17.082 -24.242 8.978 1.00 61.25 705 ASP A N 1
ATOM 5612 C CA . ASP A 1 705 ? 17.398 -23.070 8.150 1.00 61.25 705 ASP A CA 1
ATOM 5613 C C . ASP A 1 705 ? 18.728 -22.409 8.552 1.00 61.25 705 ASP A C 1
ATOM 5615 O O . ASP A 1 705 ? 19.491 -22.005 7.673 1.00 61.25 705 ASP A O 1
ATOM 5619 N N . GLU A 1 706 ? 19.090 -22.418 9.840 1.00 59.97 706 GLU A N 1
ATOM 5620 C CA . GLU A 1 706 ? 20.417 -22.007 10.340 1.00 59.97 706 GLU A CA 1
ATOM 5621 C C . GLU A 1 706 ? 21.561 -22.751 9.612 1.00 59.97 706 GLU A C 1
ATOM 5623 O O . GLU A 1 706 ? 22.590 -22.171 9.257 1.00 59.97 706 GLU A O 1
ATOM 5628 N N . ILE A 1 707 ? 21.338 -24.034 9.291 1.00 50.69 707 ILE A N 1
ATOM 5629 C CA . ILE A 1 707 ? 22.274 -24.914 8.565 1.00 50.69 707 ILE A CA 1
ATOM 5630 C C . ILE A 1 707 ? 22.578 -24.396 7.145 1.00 50.69 707 ILE A C 1
ATOM 5632 O O . ILE A 1 707 ? 23.568 -24.813 6.546 1.00 50.69 707 ILE A O 1
ATOM 5636 N N . VAL A 1 708 ? 21.746 -23.516 6.579 1.00 47.72 708 VAL A N 1
ATOM 5637 C CA . VAL A 1 708 ? 22.001 -22.885 5.274 1.00 47.72 708 VAL A CA 1
ATOM 5638 C C . VAL A 1 708 ? 22.942 -21.684 5.415 1.00 47.72 708 VAL A C 1
ATOM 5640 O O . VAL A 1 708 ? 23.812 -21.505 4.568 1.00 47.72 708 VAL A O 1
ATOM 5643 N N . MET A 1 709 ? 22.819 -20.898 6.489 1.00 38.78 709 MET A N 1
ATOM 5644 C CA . MET A 1 709 ? 23.611 -19.674 6.679 1.00 38.78 709 MET A CA 1
ATOM 5645 C C . MET A 1 709 ? 25.069 -19.944 7.082 1.00 38.78 709 MET A C 1
ATOM 5647 O O . MET A 1 709 ? 25.956 -19.216 6.655 1.00 38.78 709 MET A O 1
ATOM 5651 N N . GLN A 1 710 ? 25.356 -21.019 7.824 1.00 40.38 710 GLN A N 1
ATOM 5652 C CA . GLN A 1 710 ? 26.724 -21.345 8.273 1.00 40.38 710 GLN A CA 1
ATOM 5653 C C . GLN A 1 710 ? 27.647 -21.975 7.192 1.00 40.38 710 GLN A C 1
ATOM 5655 O O . GLN A 1 710 ? 28.655 -22.587 7.545 1.00 40.38 710 GLN A O 1
ATOM 5660 N N . GLN A 1 711 ? 27.316 -21.924 5.889 1.00 37.12 711 GLN A N 1
ATOM 5661 C CA . GLN A 1 711 ? 28.032 -22.706 4.854 1.00 37.12 711 GLN A CA 1
ATOM 5662 C C . GLN A 1 711 ? 28.713 -21.930 3.714 1.00 37.12 711 GLN A C 1
ATOM 5664 O O . GLN A 1 711 ? 29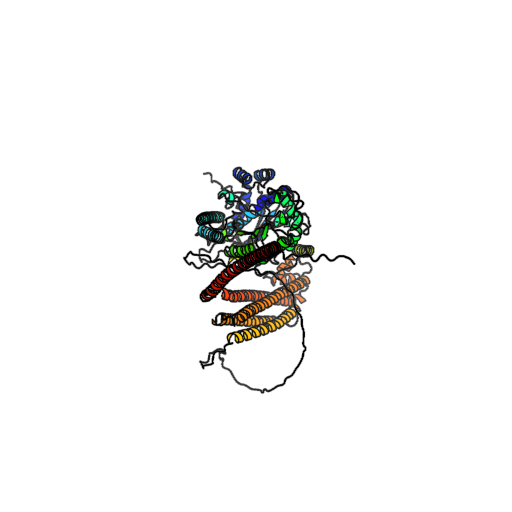.498 -22.551 2.985 1.00 37.12 711 GLN A O 1
ATOM 5669 N N . GLU A 1 712 ? 28.518 -20.616 3.588 1.00 38.66 712 GLU A N 1
ATOM 5670 C CA . GLU A 1 712 ? 29.442 -19.765 2.822 1.00 38.66 712 GLU A CA 1
ATOM 5671 C C . GLU A 1 712 ? 30.604 -19.342 3.748 1.00 38.66 712 GLU A C 1
ATOM 5673 O O . GLU A 1 712 ? 30.327 -18.988 4.893 1.00 38.66 712 GLU A O 1
ATOM 5678 N N . PRO A 1 713 ? 31.893 -19.386 3.329 1.00 43.16 713 PRO A N 1
ATOM 5679 C CA . PRO A 1 713 ? 32.387 -19.437 1.950 1.00 43.16 713 PRO A CA 1
ATOM 5680 C C . PRO A 1 713 ? 33.349 -20.609 1.621 1.00 43.16 713 PRO A C 1
ATOM 5682 O O . PRO A 1 713 ? 33.794 -21.359 2.487 1.00 43.16 713 PRO A O 1
ATOM 5685 N N . MET A 1 714 ? 33.704 -20.717 0.330 1.00 34.72 714 MET A N 1
ATOM 5686 C CA . MET A 1 714 ? 35.071 -20.889 -0.232 1.00 34.72 714 MET A CA 1
ATOM 5687 C C . MET A 1 714 ? 35.034 -21.620 -1.593 1.00 34.72 714 MET A C 1
ATOM 5689 O O . MET A 1 714 ? 35.622 -22.686 -1.777 1.00 34.72 714 MET A O 1
ATOM 5693 N N . ILE A 1 715 ? 34.365 -21.030 -2.587 1.00 40.31 715 ILE A N 1
ATOM 5694 C CA . ILE A 1 715 ? 34.468 -21.475 -3.986 1.00 40.31 715 ILE A CA 1
ATOM 5695 C C . ILE A 1 715 ? 35.610 -20.697 -4.657 1.00 40.31 715 ILE A C 1
ATOM 5697 O O . ILE A 1 715 ? 35.369 -19.710 -5.339 1.00 40.31 715 ILE A O 1
ATOM 5701 N N . MET A 1 716 ? 36.862 -21.127 -4.450 1.00 35.22 716 MET A N 1
ATOM 5702 C CA . MET A 1 716 ? 38.026 -20.580 -5.183 1.00 35.22 716 MET A CA 1
ATOM 5703 C C . MET A 1 716 ? 38.625 -21.564 -6.202 1.00 35.22 716 MET A C 1
ATOM 5705 O O . MET A 1 716 ? 39.052 -21.146 -7.271 1.00 35.22 716 MET A O 1
ATOM 5709 N N . ASN A 1 717 ? 38.552 -22.880 -5.964 1.00 36.62 717 ASN A N 1
ATOM 5710 C CA . ASN A 1 717 ? 39.134 -23.893 -6.867 1.00 36.62 717 ASN A CA 1
ATOM 5711 C C . ASN A 1 717 ? 38.205 -24.347 -8.017 1.00 36.62 717 ASN A C 1
ATOM 5713 O O . ASN A 1 717 ? 38.482 -25.349 -8.676 1.00 36.62 717 ASN A O 1
ATOM 5717 N N . ILE A 1 718 ? 37.096 -23.635 -8.257 1.00 42.03 718 ILE A N 1
ATOM 5718 C CA . ILE A 1 718 ? 36.217 -23.855 -9.422 1.00 42.03 718 ILE A CA 1
ATOM 5719 C C . ILE A 1 718 ? 36.367 -22.723 -10.448 1.00 42.03 718 ILE A C 1
ATOM 5721 O O . ILE A 1 718 ? 36.313 -23.007 -11.643 1.00 42.03 718 ILE A O 1
ATOM 5725 N N . GLU A 1 719 ? 36.626 -21.477 -10.020 1.00 36.78 719 GLU A N 1
ATOM 5726 C CA . GLU A 1 719 ? 36.815 -20.354 -10.952 1.00 36.78 719 GLU A CA 1
ATOM 5727 C C . GLU A 1 719 ? 37.996 -20.593 -11.903 1.00 36.78 719 GLU A C 1
ATOM 5729 O O . GLU A 1 719 ? 37.806 -20.470 -13.104 1.00 36.78 719 GLU A O 1
ATOM 5734 N N . GLU A 1 720 ? 39.162 -21.038 -11.419 1.00 38.34 720 GLU A N 1
ATOM 5735 C CA . GLU A 1 720 ? 40.366 -21.230 -12.253 1.00 38.34 720 GLU A CA 1
ATOM 5736 C C . GLU A 1 720 ? 40.127 -22.175 -13.453 1.00 38.34 720 GLU A C 1
ATOM 5738 O O . GLU A 1 720 ? 40.432 -21.840 -14.600 1.00 38.34 720 GLU A O 1
ATOM 5743 N N . LYS A 1 721 ? 39.489 -23.333 -13.227 1.00 40.16 721 LYS A N 1
ATOM 5744 C CA . LYS A 1 721 ? 39.179 -24.299 -14.302 1.00 40.16 721 LYS A CA 1
ATOM 5745 C C . LYS A 1 721 ? 37.956 -23.918 -15.134 1.00 40.16 721 LYS A C 1
ATOM 5747 O O . LYS A 1 721 ? 37.878 -24.298 -16.306 1.00 40.16 721 LYS A O 1
ATOM 5752 N N . ALA A 1 722 ? 37.013 -23.164 -14.572 1.00 44.03 722 ALA A N 1
ATOM 5753 C CA . ALA A 1 722 ? 35.922 -22.579 -15.343 1.00 44.03 722 ALA A CA 1
ATOM 5754 C C . ALA A 1 722 ? 36.440 -21.471 -16.279 1.00 44.03 722 ALA A C 1
ATOM 5756 O O . ALA A 1 722 ? 36.030 -21.423 -17.434 1.00 44.03 722 ALA A O 1
ATOM 5757 N N . GLU A 1 723 ? 37.377 -20.637 -15.826 1.00 40.22 723 GLU A N 1
ATOM 5758 C CA . GLU A 1 723 ? 37.979 -19.537 -16.584 1.00 40.22 723 GLU A CA 1
ATOM 5759 C C . GLU A 1 723 ? 38.906 -20.050 -17.697 1.00 40.22 723 GLU A C 1
ATOM 5761 O O . GLU A 1 723 ? 38.812 -19.572 -18.830 1.00 40.22 723 GLU A O 1
ATOM 5766 N N . GLU A 1 724 ? 39.698 -21.103 -17.453 1.00 39.81 724 GLU A N 1
ATOM 5767 C CA . GLU A 1 724 ? 40.449 -21.799 -18.512 1.00 39.81 724 GLU A CA 1
ATOM 5768 C C . GLU A 1 724 ? 39.505 -22.443 -19.550 1.00 39.81 724 GLU A C 1
ATOM 5770 O O . GLU A 1 724 ? 39.701 -22.298 -20.759 1.00 39.81 724 GLU A O 1
ATOM 5775 N N . THR A 1 725 ? 38.418 -23.092 -19.117 1.00 46.78 725 THR A N 1
ATOM 5776 C CA . THR A 1 725 ? 37.426 -23.667 -20.048 1.00 46.78 725 THR A CA 1
ATOM 5777 C C . THR A 1 725 ? 36.695 -22.574 -20.840 1.00 46.78 725 THR A C 1
ATOM 5779 O O . THR A 1 725 ? 36.480 -22.708 -22.046 1.00 46.78 725 THR A O 1
ATOM 5782 N N . GLN A 1 726 ? 36.340 -21.460 -20.194 1.00 47.31 726 GLN A N 1
ATOM 5783 C CA . GLN A 1 726 ? 35.595 -20.360 -20.802 1.00 47.31 726 GLN A CA 1
ATOM 5784 C C . GLN A 1 726 ? 36.460 -19.539 -21.765 1.00 47.31 726 GLN A C 1
ATOM 5786 O O . GLN A 1 726 ? 35.978 -19.177 -22.836 1.00 47.31 726 GLN A O 1
ATOM 5791 N N . THR A 1 727 ? 37.735 -19.291 -21.451 1.00 47.53 727 THR A N 1
ATOM 5792 C CA . THR A 1 727 ? 38.675 -18.650 -22.389 1.00 47.53 727 THR A CA 1
ATOM 5793 C C . THR A 1 727 ? 38.916 -19.524 -23.618 1.00 47.53 727 THR A C 1
ATOM 5795 O O . THR A 1 727 ? 38.814 -19.017 -24.737 1.00 47.53 727 THR A O 1
ATOM 5798 N N . ASN A 1 728 ? 39.095 -20.839 -23.448 1.00 56.06 728 ASN A N 1
ATOM 5799 C CA . ASN A 1 728 ? 39.153 -21.782 -24.570 1.00 56.06 728 ASN A CA 1
ATOM 5800 C C . ASN A 1 728 ? 37.854 -21.786 -25.405 1.00 56.06 728 ASN A C 1
ATOM 5802 O O . ASN A 1 728 ? 37.923 -21.779 -26.634 1.00 56.06 728 ASN A O 1
ATOM 5806 N N . MET A 1 729 ? 36.664 -21.722 -24.790 1.00 53.41 729 MET A N 1
ATOM 5807 C CA . MET A 1 729 ? 35.397 -21.607 -25.535 1.00 53.41 729 MET A CA 1
ATOM 5808 C C . MET A 1 729 ? 35.212 -20.252 -26.238 1.00 53.41 729 MET A C 1
ATOM 5810 O O . MET A 1 729 ? 34.624 -20.206 -27.320 1.00 53.41 729 MET A O 1
ATOM 5814 N N . VAL A 1 730 ? 35.697 -19.145 -25.670 1.00 53.97 730 VAL A N 1
ATOM 5815 C CA . VAL A 1 730 ? 35.659 -17.822 -26.321 1.00 53.97 730 VAL A CA 1
ATOM 5816 C C . VAL A 1 730 ? 36.599 -17.798 -27.526 1.00 53.97 730 VAL A C 1
ATOM 5818 O O . VAL A 1 730 ? 36.152 -17.465 -28.622 1.00 53.97 730 VAL A O 1
ATOM 5821 N N . GLN A 1 731 ? 37.845 -18.259 -27.375 1.00 54.22 731 GLN A N 1
ATOM 5822 C CA . GLN A 1 731 ? 38.796 -18.378 -28.487 1.00 54.22 731 GLN A CA 1
ATOM 5823 C C . GLN A 1 731 ? 38.298 -19.354 -29.564 1.00 54.22 731 GLN A C 1
ATOM 5825 O O . GLN A 1 731 ? 38.416 -19.071 -30.755 1.00 54.22 731 GLN A O 1
ATOM 5830 N N . ALA A 1 732 ? 37.660 -20.467 -29.181 1.00 48.81 732 ALA A N 1
ATOM 5831 C CA . ALA A 1 732 ? 37.015 -21.372 -30.131 1.00 48.81 732 ALA A CA 1
ATOM 5832 C C . ALA A 1 732 ? 35.878 -20.688 -30.910 1.00 48.81 732 ALA A C 1
ATOM 5834 O O . ALA A 1 732 ? 35.770 -20.891 -32.117 1.00 48.81 732 ALA A O 1
ATOM 5835 N N . ASN A 1 733 ? 35.063 -19.843 -30.268 1.00 53.03 733 ASN A N 1
ATOM 5836 C CA . ASN A 1 733 ? 34.011 -19.079 -30.947 1.00 53.03 733 ASN A CA 1
ATOM 5837 C C . ASN A 1 733 ? 34.574 -17.993 -31.882 1.00 53.03 733 ASN A C 1
ATOM 5839 O O . ASN A 1 733 ? 34.086 -17.855 -33.004 1.00 53.03 733 ASN A O 1
ATOM 5843 N N . GLU A 1 734 ? 35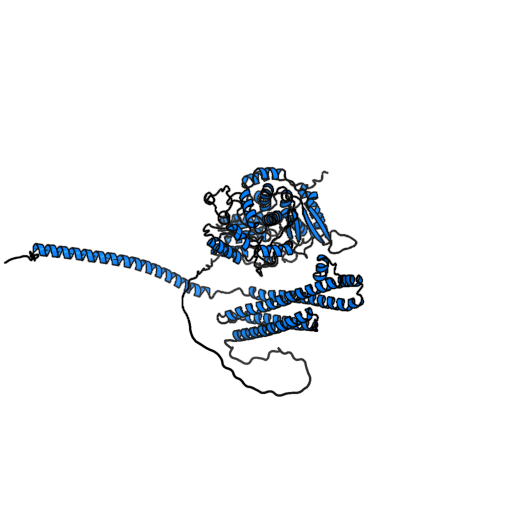.631 -17.278 -31.488 1.00 58.22 734 GLU A N 1
ATOM 5844 C CA . GLU A 1 734 ? 36.326 -16.334 -32.378 1.00 58.22 734 GLU A CA 1
ATOM 5845 C C . GLU A 1 734 ? 36.957 -17.056 -33.577 1.00 58.22 734 GLU A C 1
ATOM 5847 O O . GLU A 1 734 ? 36.793 -16.634 -34.725 1.00 58.22 734 GLU A O 1
ATOM 5852 N N . HIS A 1 735 ? 37.614 -18.197 -33.352 1.00 56.41 735 HIS A N 1
ATOM 5853 C CA . HIS A 1 735 ? 38.135 -19.037 -34.428 1.00 56.41 735 HIS A CA 1
ATOM 5854 C C . HIS A 1 735 ? 37.027 -19.605 -35.321 1.00 56.41 735 HIS A C 1
ATOM 5856 O O . HIS A 1 735 ? 37.231 -19.687 -36.534 1.00 56.41 735 HIS A O 1
ATOM 5862 N N . LEU A 1 736 ? 35.852 -19.936 -34.777 1.00 56.09 736 LEU A N 1
ATOM 5863 C CA . LEU A 1 736 ? 34.690 -20.358 -35.556 1.00 56.09 736 LEU A CA 1
ATOM 5864 C C . LEU A 1 736 ? 34.134 -19.217 -36.412 1.00 56.09 736 LEU A C 1
ATOM 5866 O O . LEU A 1 736 ? 33.883 -19.451 -37.593 1.00 56.09 736 LEU A O 1
ATOM 5870 N N . ASP A 1 737 ? 33.994 -17.989 -35.906 1.00 53.34 737 ASP A N 1
ATOM 5871 C CA . ASP A 1 737 ? 33.482 -16.885 -36.730 1.00 53.34 737 ASP A CA 1
ATOM 5872 C C . ASP A 1 737 ? 34.509 -16.410 -37.776 1.00 53.34 737 ASP A C 1
ATOM 5874 O O . ASP A 1 737 ? 34.177 -16.218 -38.953 1.00 53.34 737 ASP A O 1
ATOM 5878 N N . VAL A 1 738 ? 35.799 -16.386 -37.423 1.00 63.56 738 VAL A N 1
ATOM 5879 C CA . VAL A 1 738 ? 36.902 -16.228 -38.387 1.00 63.56 738 VAL A CA 1
ATOM 5880 C C . VAL A 1 738 ? 36.900 -17.363 -39.423 1.00 63.56 738 VAL A C 1
ATOM 5882 O O . VAL A 1 738 ? 37.172 -17.121 -40.602 1.00 63.56 738 VAL A O 1
ATOM 5885 N N . ALA A 1 739 ? 36.546 -18.595 -39.045 1.00 56.47 739 ALA A N 1
ATOM 5886 C CA . ALA A 1 739 ? 36.388 -19.704 -39.984 1.00 56.47 739 ALA A CA 1
ATOM 5887 C C . ALA A 1 739 ? 35.133 -19.557 -40.861 1.00 56.47 739 ALA A C 1
ATOM 5889 O O . ALA A 1 739 ? 35.225 -19.807 -42.065 1.00 56.47 739 ALA A O 1
ATOM 5890 N N . THR A 1 740 ? 33.982 -19.105 -40.342 1.00 60.75 740 THR A N 1
ATOM 5891 C CA . THR A 1 740 ? 32.775 -18.922 -41.171 1.00 60.75 740 THR A CA 1
ATOM 5892 C C . THR A 1 740 ? 32.931 -17.760 -42.151 1.00 60.75 740 THR A C 1
ATOM 5894 O O . THR A 1 740 ? 32.553 -17.890 -43.318 1.00 60.75 740 THR A O 1
ATOM 5897 N N . THR A 1 741 ? 33.558 -16.655 -41.741 1.00 63.78 741 THR A N 1
ATOM 5898 C CA . THR A 1 741 ? 33.857 -15.502 -42.605 1.00 63.78 741 THR A CA 1
ATOM 5899 C C . THR A 1 741 ? 34.911 -15.845 -43.666 1.00 63.78 741 THR A C 1
ATOM 5901 O O . THR A 1 741 ? 34.713 -15.538 -44.851 1.00 63.78 741 THR A O 1
ATOM 5904 N N . LYS A 1 742 ? 35.967 -16.598 -43.316 1.00 61.91 742 LYS A N 1
ATOM 5905 C CA . LYS A 1 742 ? 36.903 -17.185 -44.296 1.00 61.91 742 LYS A CA 1
ATOM 5906 C C . LYS A 1 742 ? 36.204 -18.184 -45.230 1.00 61.91 742 LYS A C 1
ATOM 5908 O O . LYS A 1 742 ? 36.413 -18.122 -46.438 1.00 61.91 742 LYS A O 1
ATOM 5913 N N . ALA A 1 743 ? 35.295 -19.031 -44.746 1.00 58.03 743 ALA A N 1
ATOM 5914 C CA . ALA A 1 743 ? 34.551 -19.985 -45.578 1.00 58.03 743 ALA A CA 1
ATOM 5915 C C . ALA A 1 743 ? 33.494 -19.324 -46.489 1.00 58.03 743 ALA A C 1
ATOM 5917 O O . ALA A 1 743 ? 33.207 -19.835 -47.576 1.00 58.03 743 ALA A O 1
ATOM 5918 N N . ARG A 1 744 ? 32.904 -18.193 -46.078 1.00 61.66 744 ARG A N 1
ATOM 5919 C CA . ARG A 1 744 ? 31.993 -17.368 -46.896 1.00 61.66 744 ARG A CA 1
ATOM 5920 C C . ARG A 1 744 ? 32.765 -16.611 -47.984 1.00 61.66 744 ARG A C 1
ATOM 5922 O O . ARG A 1 744 ? 32.359 -16.627 -49.147 1.00 61.66 744 ARG A O 1
ATOM 5929 N N . SER A 1 745 ? 33.907 -16.011 -47.647 1.00 62.34 745 SER A N 1
ATOM 5930 C CA . SER A 1 745 ? 34.761 -15.308 -48.618 1.00 62.34 745 SER A CA 1
ATOM 5931 C C . SER A 1 745 ? 35.482 -16.260 -49.584 1.00 62.34 745 SER A C 1
ATOM 5933 O O . SER A 1 745 ? 35.533 -15.975 -50.779 1.00 62.34 745 SER A O 1
ATOM 5935 N N . ALA A 1 746 ? 35.937 -17.434 -49.131 1.00 69.88 746 ALA A N 1
ATOM 5936 C CA . ALA A 1 746 ? 36.475 -18.487 -49.997 1.00 69.88 746 ALA A CA 1
ATOM 5937 C C . ALA A 1 746 ? 35.429 -19.004 -51.000 1.00 69.88 746 ALA A C 1
ATOM 5939 O O . ALA A 1 746 ? 35.747 -19.186 -52.175 1.00 69.88 746 ALA A O 1
ATOM 5940 N N . ARG A 1 747 ? 34.162 -19.165 -50.579 1.00 71.94 747 ARG A N 1
ATOM 5941 C CA . ARG A 1 747 ? 33.051 -19.474 -51.496 1.00 71.94 747 ARG A CA 1
ATOM 5942 C C . ARG A 1 747 ? 32.885 -18.392 -52.568 1.00 71.94 747 ARG A C 1
ATOM 5944 O O . ARG A 1 747 ? 32.868 -18.736 -53.745 1.00 71.94 747 ARG A O 1
ATOM 5951 N N . ARG A 1 748 ? 32.862 -17.101 -52.203 1.00 71.00 748 ARG A N 1
ATOM 5952 C CA . ARG A 1 748 ? 32.821 -15.994 -53.187 1.00 71.00 748 ARG A CA 1
ATOM 5953 C C . ARG A 1 748 ? 34.019 -16.027 -54.152 1.00 71.00 748 ARG A C 1
ATOM 5955 O O . ARG A 1 748 ? 33.825 -15.918 -55.357 1.00 71.00 748 ARG A O 1
ATOM 5962 N N . LYS A 1 749 ? 35.242 -16.264 -53.658 1.00 73.00 749 LYS A N 1
ATOM 5963 C CA . LYS A 1 749 ? 36.454 -16.383 -54.495 1.00 73.00 749 LYS A CA 1
ATOM 5964 C C . LYS A 1 749 ? 36.398 -17.558 -55.486 1.00 73.00 749 LYS A C 1
ATOM 5966 O O . LYS A 1 749 ? 36.861 -17.399 -56.612 1.00 73.00 749 LYS A O 1
ATOM 5971 N N . LYS A 1 750 ? 35.786 -18.696 -55.124 1.00 74.81 750 LYS A N 1
ATOM 5972 C CA . LYS A 1 750 ? 35.558 -19.816 -56.064 1.00 74.81 750 LYS A CA 1
ATOM 5973 C C . LYS A 1 750 ? 34.638 -19.423 -57.228 1.00 74.81 750 LYS A C 1
ATOM 5975 O O . LYS A 1 750 ? 34.953 -19.764 -58.362 1.00 74.81 750 LYS A O 1
ATOM 5980 N N . TRP A 1 751 ? 33.567 -18.664 -56.974 1.00 72.19 751 TRP A N 1
ATOM 5981 C CA . TRP A 1 751 ? 32.679 -18.160 -58.033 1.00 72.19 751 TRP A CA 1
ATOM 5982 C C . TRP A 1 751 ? 33.376 -17.166 -58.975 1.00 72.19 751 TRP A C 1
ATOM 5984 O O . TRP A 1 751 ? 33.217 -17.278 -60.188 1.00 72.19 751 TRP A O 1
ATOM 5994 N N . TYR A 1 752 ? 34.210 -16.256 -58.455 1.00 77.62 752 TYR A N 1
ATOM 5995 C CA . TYR A 1 752 ? 35.012 -15.367 -59.309 1.00 77.62 752 TYR A CA 1
ATOM 5996 C C . TYR A 1 752 ? 36.021 -16.137 -60.177 1.00 77.62 752 TYR A C 1
ATOM 5998 O O . TYR A 1 752 ? 36.140 -15.855 -61.366 1.00 77.62 752 TYR A O 1
ATOM 6006 N N . CYS A 1 753 ? 36.701 -17.143 -59.616 1.00 76.81 753 CYS A N 1
ATOM 6007 C CA . CYS A 1 753 ? 37.624 -17.993 -60.373 1.00 76.81 753 CYS A CA 1
ATOM 6008 C C . CYS A 1 753 ? 36.902 -18.771 -61.490 1.00 76.81 753 CYS A C 1
ATOM 6010 O O . CYS A 1 753 ? 37.353 -18.769 -62.633 1.00 76.81 753 CYS A O 1
ATOM 6012 N N . LEU A 1 754 ? 35.730 -19.351 -61.194 1.00 82.31 754 LEU A N 1
ATOM 6013 C CA . LEU A 1 754 ? 34.885 -20.026 -62.184 1.00 82.31 754 LEU A CA 1
ATOM 6014 C C . LEU A 1 754 ? 34.494 -19.089 -63.342 1.00 82.31 754 LEU A C 1
ATOM 6016 O O . LEU A 1 754 ? 34.605 -19.479 -64.503 1.00 82.31 754 LEU A O 1
ATOM 6020 N N . GLY A 1 755 ? 34.098 -17.848 -63.038 1.00 83.62 755 GLY A N 1
ATOM 6021 C CA . GLY A 1 755 ? 33.780 -16.835 -64.049 1.00 83.62 755 GLY A CA 1
ATOM 6022 C C . GLY A 1 755 ? 34.970 -16.479 -64.949 1.00 83.62 755 GLY A C 1
ATOM 6023 O O . GLY A 1 755 ? 34.807 -16.379 -66.163 1.00 83.62 755 GLY A O 1
ATOM 6024 N N . ILE A 1 756 ? 36.176 -16.363 -64.380 1.00 87.25 756 ILE A N 1
ATOM 6025 C CA . ILE A 1 756 ? 37.412 -16.118 -65.144 1.00 87.25 756 ILE A CA 1
ATOM 6026 C C . ILE A 1 756 ? 37.733 -17.307 -66.063 1.00 87.25 756 ILE A C 1
ATOM 6028 O O . ILE A 1 756 ? 38.027 -17.100 -67.239 1.00 87.25 756 ILE A O 1
ATOM 6032 N N . CYS A 1 757 ? 37.612 -18.548 -65.580 1.00 84.25 757 CYS A N 1
ATOM 6033 C CA . CYS A 1 757 ? 37.809 -19.738 -66.413 1.00 84.25 757 CYS A CA 1
ATOM 6034 C C . CYS A 1 757 ? 36.816 -19.799 -67.587 1.00 84.25 757 CYS A C 1
ATOM 6036 O O . CYS A 1 757 ? 37.219 -20.089 -68.711 1.00 84.25 757 CYS A O 1
ATOM 6038 N N . ILE A 1 758 ? 35.538 -19.473 -67.355 1.00 87.50 758 ILE A N 1
ATOM 6039 C CA . ILE A 1 758 ? 34.517 -19.407 -68.414 1.00 87.50 758 ILE A CA 1
ATOM 6040 C C . ILE A 1 758 ? 34.863 -18.315 -69.440 1.00 87.50 758 ILE A C 1
ATOM 6042 O O . ILE A 1 758 ? 34.800 -18.571 -70.642 1.00 87.50 758 ILE A O 1
ATOM 6046 N N . ALA A 1 759 ? 35.297 -17.131 -68.996 1.00 85.75 759 ALA A N 1
ATOM 6047 C CA . ALA A 1 759 ? 35.724 -16.056 -69.893 1.00 85.75 759 ALA A CA 1
ATOM 6048 C C . ALA A 1 759 ? 36.935 -16.458 -70.759 1.00 85.75 759 ALA A C 1
ATOM 6050 O O . ALA A 1 759 ? 36.938 -16.205 -71.963 1.00 85.75 759 ALA A O 1
ATOM 6051 N N . ILE A 1 760 ? 37.929 -17.144 -70.182 1.00 89.00 760 ILE A N 1
ATOM 6052 C CA . ILE A 1 760 ? 39.091 -17.668 -70.921 1.00 89.00 760 ILE A CA 1
ATOM 6053 C C . ILE A 1 760 ? 38.656 -18.708 -71.965 1.00 89.00 760 ILE A C 1
ATOM 6055 O O . ILE A 1 760 ? 39.117 -18.651 -73.102 1.00 89.00 760 ILE A O 1
ATOM 6059 N N . ILE A 1 761 ? 37.733 -19.615 -71.625 1.00 87.69 761 ILE A N 1
ATOM 6060 C CA . ILE A 1 761 ? 37.187 -20.597 -72.578 1.00 87.69 761 ILE A CA 1
ATOM 6061 C C . ILE A 1 761 ? 36.471 -19.892 -73.740 1.00 87.69 761 ILE A C 1
ATOM 6063 O O . ILE A 1 761 ? 36.702 -20.251 -74.892 1.00 87.69 761 ILE A O 1
ATOM 6067 N N . ILE A 1 762 ? 35.668 -18.856 -73.471 1.00 88.00 762 ILE A N 1
ATOM 6068 C CA . ILE A 1 762 ? 34.998 -18.059 -74.514 1.00 88.00 762 ILE A CA 1
ATOM 6069 C C . ILE A 1 762 ? 36.025 -17.379 -75.435 1.00 88.00 762 ILE A C 1
ATOM 6071 O O . ILE A 1 762 ? 35.869 -17.423 -76.655 1.00 88.00 762 ILE A O 1
ATOM 6075 N N . VAL A 1 763 ? 37.102 -16.809 -74.885 1.00 89.19 763 VAL A N 1
ATOM 6076 C CA . VAL A 1 763 ? 38.189 -16.202 -75.678 1.00 89.19 763 VAL A CA 1
ATOM 6077 C C . VAL A 1 763 ? 38.918 -17.246 -76.531 1.00 89.19 763 VAL A C 1
ATOM 6079 O O . VAL A 1 763 ? 39.166 -16.994 -77.707 1.00 89.19 763 VAL A O 1
ATOM 6082 N N . ILE A 1 764 ? 39.208 -18.436 -75.995 1.00 87.31 764 ILE A N 1
ATOM 6083 C CA . ILE A 1 764 ? 39.825 -19.531 -76.762 1.00 87.31 764 ILE A CA 1
ATOM 6084 C C . ILE A 1 764 ? 38.896 -19.994 -77.893 1.00 87.31 764 ILE A C 1
ATOM 6086 O O . ILE A 1 764 ? 39.354 -20.151 -79.022 1.00 87.31 764 ILE A O 1
ATOM 6090 N N . VAL A 1 765 ? 37.594 -20.157 -77.633 1.00 86.75 765 VAL A N 1
ATOM 6091 C CA . VAL A 1 765 ? 36.606 -20.514 -78.666 1.00 86.75 765 VAL A CA 1
ATOM 6092 C C . VAL A 1 765 ? 36.529 -19.438 -79.751 1.00 86.75 765 VAL A C 1
ATOM 6094 O O . VAL A 1 765 ? 36.542 -19.780 -80.931 1.00 86.75 765 VAL A O 1
ATOM 6097 N N . LEU A 1 766 ? 36.532 -18.149 -79.392 1.00 85.06 766 LEU A N 1
ATOM 6098 C CA . LEU A 1 766 ? 36.579 -17.049 -80.362 1.00 85.06 766 LEU A CA 1
ATOM 6099 C C . LEU A 1 766 ? 37.854 -17.088 -81.215 1.00 85.06 766 LEU A C 1
ATOM 6101 O O . LEU A 1 766 ? 37.763 -16.987 -82.436 1.00 85.06 766 LEU A O 1
ATOM 6105 N N . ILE A 1 767 ? 39.027 -17.299 -80.607 1.00 84.62 767 ILE A N 1
ATOM 6106 C CA . ILE A 1 767 ? 40.300 -17.435 -81.334 1.00 84.62 767 ILE A CA 1
ATOM 6107 C C . ILE A 1 767 ? 40.262 -18.641 -82.284 1.00 84.62 767 ILE A C 1
ATOM 6109 O O . ILE A 1 767 ? 40.676 -18.516 -83.433 1.00 84.62 767 ILE A O 1
ATOM 6113 N N . VAL A 1 768 ? 39.723 -19.786 -81.852 1.00 81.50 768 VAL A N 1
ATOM 6114 C CA . VAL A 1 768 ? 39.582 -20.989 -82.690 1.00 81.50 768 VAL A CA 1
ATOM 6115 C C . VAL A 1 768 ? 38.599 -20.763 -83.844 1.00 81.50 768 VAL A C 1
ATOM 6117 O O . VAL A 1 768 ? 38.895 -21.162 -84.967 1.00 81.50 768 VAL A O 1
ATOM 6120 N N . VAL A 1 769 ? 37.470 -20.084 -83.621 1.00 79.38 769 VAL A N 1
ATOM 6121 C CA . VAL A 1 769 ? 36.505 -19.740 -84.683 1.00 79.38 769 VAL A CA 1
ATOM 6122 C C . VAL A 1 769 ? 37.119 -18.765 -85.692 1.00 79.38 769 VAL A C 1
ATOM 6124 O O . VAL A 1 769 ? 37.023 -19.000 -86.896 1.00 79.38 769 VAL A O 1
ATOM 6127 N N . ILE A 1 770 ? 37.813 -17.721 -85.226 1.00 79.81 770 ILE A N 1
ATOM 6128 C CA . ILE A 1 770 ? 38.530 -16.766 -86.087 1.00 79.81 770 ILE A CA 1
ATOM 6129 C C . ILE A 1 770 ? 39.634 -17.480 -86.882 1.00 79.81 770 ILE A C 1
ATOM 6131 O O . ILE A 1 770 ? 39.765 -17.256 -88.084 1.00 79.81 770 ILE A O 1
ATOM 6135 N N . TYR A 1 771 ? 40.383 -18.390 -86.256 1.00 77.81 771 TYR A N 1
ATOM 6136 C CA . TYR A 1 771 ? 41.418 -19.185 -86.917 1.00 77.81 771 TYR A CA 1
ATOM 6137 C C . TYR A 1 771 ? 40.840 -20.154 -87.963 1.00 77.81 771 TYR A C 1
ATOM 6139 O O . TYR A 1 771 ? 41.379 -20.257 -89.063 1.00 77.81 771 TYR A O 1
ATOM 6147 N N . LEU A 1 772 ? 39.724 -20.834 -87.678 1.00 73.25 772 LEU A N 1
ATOM 6148 C CA . LEU A 1 772 ? 39.052 -21.732 -88.630 1.00 73.25 772 LEU A CA 1
ATOM 6149 C C . LEU A 1 772 ? 38.415 -20.979 -89.807 1.00 73.25 772 LEU A C 1
ATOM 6151 O O . LEU A 1 772 ? 38.379 -21.512 -90.918 1.00 73.25 772 LEU A O 1
ATOM 6155 N N . ALA A 1 773 ? 37.958 -19.743 -89.585 1.00 68.69 773 ALA A N 1
ATOM 6156 C CA . ALA A 1 773 ? 37.511 -18.847 -90.648 1.00 68.69 773 ALA A CA 1
ATOM 6157 C C . ALA A 1 773 ? 38.695 -18.365 -91.507 1.00 68.69 773 ALA A C 1
ATOM 6159 O O . ALA A 1 773 ? 38.657 -18.490 -92.729 1.00 68.69 773 ALA A O 1
ATOM 6160 N N . ALA A 1 774 ? 39.783 -17.901 -90.881 1.00 67.31 774 ALA A N 1
ATOM 6161 C CA . ALA A 1 774 ? 40.987 -17.427 -91.570 1.00 67.31 774 ALA A CA 1
ATOM 6162 C C . ALA A 1 774 ? 41.755 -18.537 -92.319 1.00 67.31 774 ALA A C 1
ATOM 6164 O O . ALA A 1 774 ? 42.411 -18.262 -93.318 1.00 67.31 774 ALA A O 1
ATOM 6165 N N . THR A 1 775 ? 41.658 -19.793 -91.868 1.00 63.47 775 THR A N 1
ATOM 6166 C CA . THR A 1 775 ? 42.243 -20.972 -92.540 1.00 63.47 775 THR A CA 1
ATOM 6167 C C . THR A 1 775 ? 41.272 -21.691 -93.486 1.00 63.47 775 THR A C 1
ATOM 6169 O O . THR A 1 775 ? 41.604 -22.754 -94.010 1.00 63.47 775 THR A O 1
ATOM 6172 N N . GLY A 1 776 ? 40.077 -21.134 -93.725 1.00 60.31 776 GLY A N 1
ATOM 6173 C CA . GLY A 1 776 ? 39.130 -21.626 -94.733 1.00 60.31 776 GLY A CA 1
ATOM 6174 C C . GLY A 1 776 ? 38.516 -23.004 -94.456 1.00 60.31 776 GLY A C 1
ATOM 6175 O O . GLY A 1 776 ? 37.994 -23.628 -95.378 1.00 60.31 776 GLY A O 1
ATOM 6176 N N . LYS A 1 777 ? 38.568 -23.510 -93.214 1.00 56.97 777 LYS A N 1
ATOM 6177 C CA . LYS A 1 777 ? 38.088 -24.865 -92.868 1.00 56.97 777 LYS A CA 1
ATOM 6178 C C . LYS A 1 777 ? 36.616 -24.957 -92.460 1.00 56.97 777 LYS A C 1
ATOM 6180 O O . LYS A 1 777 ? 36.101 -26.065 -92.329 1.00 56.97 777 LYS A O 1
ATOM 6185 N N . LEU A 1 778 ? 35.914 -23.833 -92.332 1.00 50.50 778 LEU A N 1
ATOM 6186 C CA . LEU A 1 778 ? 34.447 -23.787 -92.241 1.00 50.50 778 LEU A CA 1
ATOM 6187 C C . LEU A 1 778 ? 33.809 -23.981 -93.631 1.00 50.50 778 LEU A C 1
ATOM 6189 O O . LEU A 1 778 ? 33.186 -23.074 -94.177 1.00 50.50 778 LEU A O 1
ATOM 6193 N N . SER A 1 779 ? 33.984 -25.173 -94.210 1.00 46.12 779 SER A N 1
ATOM 6194 C CA . SER A 1 779 ? 33.353 -25.539 -95.481 1.00 46.12 779 SER A CA 1
ATOM 6195 C C . SER A 1 779 ? 32.018 -26.254 -95.258 1.00 46.12 779 SER A C 1
ATOM 6197 O O . SER A 1 779 ? 31.909 -27.183 -94.461 1.00 46.12 779 SER A O 1
ATOM 6199 N N . SER A 1 780 ? 31.008 -25.762 -95.969 1.00 49.16 780 SER A N 1
ATOM 6200 C CA . SER A 1 780 ? 29.582 -26.092 -95.898 1.00 49.16 780 SER A CA 1
ATOM 6201 C C . SER A 1 780 ? 29.223 -27.582 -95.774 1.00 49.16 780 SER A C 1
ATOM 6203 O O . SER A 1 780 ? 29.793 -28.438 -96.449 1.00 49.16 780 SER A O 1
ATOM 6205 N N . HIS A 1 781 ? 28.159 -27.862 -95.013 1.00 41.59 781 HIS A N 1
ATOM 6206 C CA . HIS A 1 781 ? 27.380 -29.102 -95.127 1.00 41.59 781 HIS A CA 1
ATOM 6207 C C . HIS A 1 781 ? 25.892 -28.818 -95.413 1.00 41.59 781 HIS A C 1
ATOM 6209 O O . HIS A 1 781 ? 24.988 -29.341 -94.762 1.00 41.59 781 HIS A O 1
ATOM 6215 N N . ASN A 1 782 ? 25.631 -27.961 -96.408 1.00 40.88 782 ASN A N 1
ATOM 6216 C CA . ASN A 1 782 ? 24.292 -27.792 -96.979 1.00 40.88 782 ASN A CA 1
ATOM 6217 C C . ASN A 1 782 ? 23.890 -29.029 -97.799 1.00 40.88 782 ASN A C 1
ATOM 6219 O O . ASN A 1 782 ? 24.196 -29.130 -98.985 1.00 40.88 782 ASN A O 1
ATOM 6223 N N . ASN A 1 783 ? 23.129 -29.932 -97.186 1.00 47.44 783 ASN A N 1
ATOM 6224 C CA . ASN A 1 783 ? 22.364 -30.935 -97.921 1.00 47.44 783 ASN A CA 1
ATOM 6225 C C . ASN A 1 783 ? 21.165 -30.278 -98.622 1.00 47.44 783 ASN A C 1
ATOM 6227 O O . ASN A 1 783 ? 20.232 -29.856 -97.936 1.00 47.44 783 ASN A O 1
ATOM 6231 N N . ASN A 1 784 ? 21.131 -30.270 -99.963 1.00 44.56 784 ASN A N 1
ATOM 6232 C CA . ASN A 1 784 ? 19.885 -30.507 -100.709 1.00 44.56 784 ASN A CA 1
ATOM 6233 C C . ASN A 1 784 ? 20.060 -30.724 -102.230 1.00 44.56 784 ASN A C 1
ATOM 6235 O O . ASN A 1 784 ? 20.563 -29.853 -102.929 1.00 44.56 784 ASN A O 1
ATOM 6239 N N . LYS A 1 785 ? 19.430 -31.814 -102.698 1.00 43.34 785 LYS A N 1
ATOM 6240 C CA . LYS A 1 785 ? 18.827 -32.061 -104.029 1.00 43.34 785 LYS A CA 1
ATOM 6241 C C . LYS A 1 785 ? 19.691 -32.284 -105.284 1.00 43.34 785 LYS A C 1
ATOM 6243 O O . LYS A 1 785 ? 20.415 -31.408 -105.735 1.00 43.34 785 LYS A O 1
ATOM 6248 N N . THR A 1 786 ? 19.303 -33.380 -105.954 1.00 41.91 786 THR A N 1
ATOM 6249 C CA . THR A 1 786 ? 19.321 -33.673 -107.406 1.00 41.91 786 THR A CA 1
ATOM 6250 C C . THR A 1 786 ? 20.679 -33.802 -108.111 1.00 41.91 786 THR A C 1
ATOM 6252 O O . THR A 1 786 ? 21.602 -33.051 -107.826 1.00 41.91 786 THR A O 1
ATOM 6255 N N . ALA A 1 787 ? 20.839 -34.723 -109.069 1.00 39.94 787 ALA A N 1
ATOM 6256 C CA . ALA A 1 787 ? 19.863 -35.648 -109.682 1.00 39.94 787 ALA A CA 1
ATOM 6257 C C . ALA A 1 787 ? 20.264 -37.122 -109.499 1.00 39.94 787 ALA A C 1
ATOM 6259 O O . ALA A 1 787 ? 21.479 -37.378 -109.365 1.00 39.94 787 ALA A O 1
#

pLDDT: mean 79.87, std 22.23, range [21.27, 98.88]

Sequence (787 aa):
MVASVEVLPEGIGSLLDTDLYKLTMQCAVLKYFPKIEVTYRFTNRTADLKLNRQAYHWLQKQIAKLAQIRVTDEEIDYLRQHCSYLSSEYLEFLHDFSLRPEEQVELSFKPTSSSDNETESDEGDISLFVKGRWLDTILYEIPLLALVSEAYFKFCDTDWDHEGQIDKAYEKGLRLLEAGCSFSEFGSRRRRDYKTHDMVMQGLSQAKDEATKRSFPGKWAGTSNLHMAMKYNVPAVGTVAHEWFMGIAAITDNYTKANETALQYWSGTFGRGVLSIALTDTFGTPDFLKAFKRPAPPGHSRDPSLDKPNPSFAEVYTGTRQDSGSPFEFIKRMRDFYDEQNITSHKTIVFSDSLNVDRCIEYMHATQAVKLVPSFGVGTFFTNDFSKKSSGEKSVPLNIVIKLFEADGRPCIKISDNLGKNMGDSELVAKVKHELGYVEKNWSGGDETKRWYSSVFEGGKDAGKIRVIKVNYGNGGGYGQSNPYGTNSGYDTPPTYKPQNDVEMQPLNDPFADPYGAGQSADPNAILNDCREVGRAIDDVEGRLQGLQRLHRQFVSGTTASNKEIDAMGSEIMTAYRGLADRVKRIKSRPESRNPRNEAQVNALDRRIRKAINNYQTVESQFRKDVQEQQRRQYLIVNPDATEQEIIQATESGADTQIFQQALINSDRRGQAQSTLANVRQRHDAIQQIERTMTELAQLFQDLDEIVMQQEPMIMNIEEKAEETQTNMVQANEHLDVATTKARSARRKKWYCLGICIAIIIVIVLIVVIYLAATGKLSSHNNNKTA

InterPro domains:
  IPR000727 Target SNARE coiled-coil homology domain [PF05739] (714-765)
  IPR000727 Target SNARE coiled-coil homology domain [PS50192] (677-739)
  IPR000727 Target SNARE coiled-coil homology domain [SM00397] (672-739)
  IPR006011 Syntaxin, N-terminal domain [PF00804] (534-664)
  IPR006406 Nicotinate phosphoribosyltransferase [TIGR01514] (12-440)
  IPR006406 Nicotinate phosphoribosyltransferase [cd01401] (14-423)
  IPR007229 Nicotinate phosphoribosyltransferase family [PTHR11098] (13-437)
  IPR010989 SNARE [SSF47661] (523-732)
  IPR036068 Nicotinate phosphoribosyltransferase-like, C-terminal [SSF51690] (160-438)
  IPR040727 Nicotinate phosphoribosyltransferase, N-terminal domain [PF17767] (16-149)
  IPR041525 Nicotinate/nicotinamide phosphoribosyltransferase [PF04095] (181-437)

Radius of gyration: 36.82 Å; chains: 1; bounding box: 74×106×150 Å

Organism: Aureobasidium pullulans (NCBI:txid5580)